Protein AF-0000000066242051 (afdb_homodimer)

Organism: Dictyostelium discoideum (NCBI:txid44689)

Foldseek 3Di:
DCPPLQVDAFAEEEEPLQADLNVVLQQVNVVRRVNYAYEYEYQQPLRGDPVSNVVCPPRPRYAYEHDALLDLVVLLVCCVPRVGAEYEYDWFDAQQQVCQVVVVVRLCRLAVSLLSNLVNCLVHNYPEYEYEAALLQLFLLQPPPVPPPPCSVSDAAEQPHDGDHDGSNSVSRVNNVVSQLVCCVPRVHQYEYEYEWAEDAPSGDCPDQQSVLLLQVLVVHAREAADPQQAKTFYAYSVQVSVLVVLCVVQNGGSYYAYHGDPDMDTSVVSNVLSVVLSVVVVVVVVVVVCVVPPPDDPDDPPPPPVPVPVVPPPSVSRYHYDHHDPDDRRYRGHDRVVSVVSVGDGDADPNRRSSNRSVNCSVVVCVSVPPPVPPVVVVVVPPRHDHPDPPPPPVDPDDDDDDDDDPDPPPPPPPPPPPDDDDPPPPPPPPDD/DCPPLQVDAFEEEEEPLQADLNVVLQQVNVVRRVNYAYEYEYQQPLRGDPVSNVVCPPRPRYAYEHDALLDLVVLLVCCVPRVGAEYAYDWFDAQQQVCQVVVVVRLCRLAVSLLSNLVNCLVHHYPEYEYEAALLQLFLLQPPPVPPPPCSVSDAAEQPHDGDHDGSNSVSRVNNVVSQLVCCVPRVHQYEYEYEWAEDAPSGDCPDQQSVLLLQVLVVHAREAADPQQAKTFYAYSVQVSVLVVLCVVQNGGSYYAYHGDPDMDTSVVSNVLSVVLSVVVVVVVVVVVVVVPPPDDPDDPPPPPVPVPVPPPPSVSRYHYDHHDPDDRRYRGHDGVVSVVSVGDGDADPNRRSSNRSVNCSVVVCVSVPPPVPPVVVVVVPPRHDHPDPPPPPVDPDDDDDDDDPPDPPPPPPPPPPPDDDDPPPPPPPPDD

Nearest PDB structures (foldseek):
  1r66-assembly1_A-2  TM=9.505E-01  e=4.614E-34  Streptomyces venezuelae
  1oc2-assembly1_B  TM=8.911E-01  e=1.448E-33  Streptococcus suis
  1g1a-assembly1_A  TM=8.585E-01  e=1.303E-34  Salmonella enterica subsp. enterica serovar Typhimurium
  1bxk-assembly1_A  TM=8.585E-01  e=5.051E-32  Escherichia coli
  1bxk-assembly1_B  TM=8.694E-01  e=1.684E-31  Escherichia coli

Secondary structure (DSSP, 8-state):
---GGGG---EEEEETTTSHHHHHHHHHHHHH-TTSEEEEEE---TT--GGGGTTTTT-TTEEEEE--TT-HHHHHHHHHHH--SEEEE------HHHHHHSHHHHIIIIIIHHHHHHHHHTTS--SEEEEEEEGGGGTT-----SSS------PPB-TTSPP---SHHHHHHHHHHHHHHHHHHHH---EEEEEE-EEE-TT--TTSHHHHHHHHHHTT--EEEETTS--EEEEEEHHHHHHHHHHHHHHPPTT-EEEE--S-EEEHHHHHHHHHHHHHHHHHHHHHHHHHHHTTS------------------GGGGEEEEPPPSS--S---B--HHHHTTT----S-HHHHHHHHHHHHHH-TTTTT---GGGGGGTTTSTT--B-S--------------------------------------------/---GGGG---EEEEETTTSHHHHHHHHHHHHH-TTSEEEEEE---TT--GGGGTTTTT-TTEEEEE--TT-HHHHHHHHHHH--SEEEE------HHHHHHSHHHHIIIIIIHHHHHHHHHTTS--SEEEEEEEGGGGTT-----SSS------PPB-TTSPP---SHHHHHHHHHHHHHHHHHHHH---EEEEEE-EEE-TT--TTSHHHHHHHHHHTT--EEEETTS--EEEEEEHHHHHHHHHHHHHHPPTT-EEEE--S-EEEHHHHHHHHHHHHHHHHHHHHHHHHHHHTTS------------------GGGGEEEEPPPSS--S---B--HHHHTTT----S-HHHHHHHHHHHHHH-TTTTT---GGGGGGTTTSTT-EE-S--------------------------------------------

Radius of gyration: 33.3 Å; Cα contacts (8 Å, |Δi|>4): 1417; chains: 2; bounding box: 69×118×92 Å

Sequence (868 aa):
MNNKDDLFIQKILITGGAGFIGSHLAIYLTKKFKNSKIIVLDKLDYCSNINNLGCVLKELNFKFYKGNILDSELLENIFEKEKIDIVIHLAAYTHVDNSFKQSIKFTENNILGTHYLLETCKNYKLKKFIYVSTDEVYGSGLIEDNDDNNNSINQSSNEKSILNPTNPYSASKAGAEHLVQSYYKSFKLPVIITRANNIYGPKQYPEKIIPKFINLLLNNKKCTIHGTGKNTRNYLYIDDIVSAFDIILRKGEIGNVYNIGTDFEISNLDVAKKIINISINLNNNNNNNNNNNNNNNNNNNNNNNNNNNDFNIMDYKKFINYIDDRPFNDHRYNINYSKLSNLGWKKSISWEEGIEKTFIWYKNNRNYWLNLNVDSYENINNDNNFKYFGNQNNNNENNNNDNNENNNNCRVCSNIDLNYGEKKPFHLTLKSEEMNNKDDLFIQKILITGGAGFIGSHLAIYLTKKFKNSKIIVLDKLDYCSNINNLGCVLKELNFKFYKGNILDSELLENIFEKEKIDIVIHLAAYTHVDNSFKQSIKFTENNILGTHYLLETCKNYKLKKFIYVSTDEVYGSGLIEDNDDNNNSINQSSNEKSILNPTNPYSASKAGAEHLVQSYYKSFKLPVIITRANNIYGPKQYPEKIIPKFINLLLNNKKCTIHGTGKNTRNYLYIDDIVSAFDIILRKGEIGNVYNIGTDFEISNLDVAKKIINISINLNNNNNNNNNNNNNNNNNNNNNNNNNNNDFNIMDYKKFINYIDDRPFNDHRYNINYSKLSNLGWKKSISWEEGIEKTFIWYKNNRNYWLNLNVDSYENINNDNNFKYFGNQNNNNENNNNDNNENNNNCRVCSNIDLNYGEKKPFHLTLKSEE

InterPro domains:
  IPR005888 dTDP-glucose 4,6-dehydratase [cd05246] (10-367)
  IPR016040 NAD(P)-binding domain [PF16363] (13-358)
  IPR036291 NAD(P)-binding domain superfamily [SSF51735] (11-377)

pLDDT: mean 79.61, std 28.17, range [17.89, 98.94]

Structure (mmCIF, N/CA/C/O backbone):
data_AF-0000000066242051-model_v1
#
loop_
_entity.id
_entity.type
_entity.pdbx_description
1 polymer 'dTDP-D-glucose 4,6-dehydratase'
#
loop_
_atom_site.group_PDB
_atom_site.id
_atom_site.type_symbol
_atom_site.label_atom_id
_atom_site.label_alt_id
_atom_site.label_comp_id
_atom_site.label_asym_id
_atom_site.label_entity_id
_atom_site.label_seq_id
_atom_site.pdbx_PDB_ins_code
_atom_site.Cartn_x
_atom_site.Cartn_y
_atom_site.Cartn_z
_atom_site.occupancy
_atom_site.B_iso_or_equiv
_atom_site.auth_seq_id
_atom_site.auth_comp_id
_atom_site.auth_asym_id
_atom_site.auth_atom_id
_atom_site.pdbx_PDB_model_num
ATOM 1 N N . MET A 1 1 ? -26.312 -40.219 -5.531 1 31.38 1 MET A N 1
ATOM 2 C CA . MET A 1 1 ? -25.359 -39.625 -4.59 1 31.38 1 MET A CA 1
ATOM 3 C C . MET A 1 1 ? -25.094 -38.156 -4.914 1 31.38 1 MET A C 1
ATOM 5 O O . MET A 1 1 ? -24.562 -37.844 -5.98 1 31.38 1 MET A O 1
ATOM 9 N N . ASN A 1 2 ? -25.875 -37.25 -4.621 1 41.84 2 ASN A N 1
ATOM 10 C CA . ASN A 1 2 ? -26 -35.812 -4.867 1 41.84 2 ASN A CA 1
ATOM 11 C C . ASN A 1 2 ? -24.703 -35.094 -4.535 1 41.84 2 ASN A C 1
ATOM 13 O O . ASN A 1 2 ? -24.297 -35 -3.373 1 41.84 2 ASN A O 1
ATOM 17 N N . ASN A 1 3 ? -23.609 -35.125 -5.305 1 48.31 3 ASN A N 1
ATOM 18 C CA . ASN A 1 3 ? -22.234 -34.688 -5.102 1 48.31 3 ASN A CA 1
ATOM 19 C C . ASN A 1 3 ? -22.156 -33.25 -4.609 1 48.31 3 ASN A C 1
ATOM 21 O O . ASN A 1 3 ? -22.844 -32.375 -5.129 1 48.31 3 ASN A O 1
ATOM 25 N N . LYS A 1 4 ? -21.938 -33.094 -3.32 1 59.47 4 LYS A N 1
ATOM 26 C CA . LYS A 1 4 ? -21.734 -31.828 -2.615 1 59.47 4 LYS A CA 1
ATOM 27 C C . LYS A 1 4 ? -21.25 -30.75 -3.564 1 59.47 4 LYS A C 1
ATOM 29 O O . LYS A 1 4 ? -21.578 -29.562 -3.385 1 59.47 4 LYS A O 1
ATOM 34 N N . ASP A 1 5 ? -20.578 -31.188 -4.562 1 67.44 5 ASP A N 1
ATOM 35 C CA . ASP A 1 5 ? -20.094 -30.234 -5.559 1 67.44 5 ASP A CA 1
ATOM 36 C C . ASP A 1 5 ? -21.25 -29.672 -6.387 1 67.44 5 ASP A C 1
ATOM 38 O O . ASP A 1 5 ? -21.188 -28.531 -6.836 1 67.44 5 ASP A O 1
ATOM 42 N N . ASP A 1 6 ? -22.188 -30.406 -6.555 1 64.44 6 ASP A N 1
ATOM 43 C CA . ASP A 1 6 ? -23.344 -30.016 -7.352 1 64.44 6 ASP A CA 1
ATOM 44 C C . ASP A 1 6 ? -24.156 -28.922 -6.641 1 64.44 6 ASP A C 1
ATOM 46 O O . ASP A 1 6 ? -24.922 -28.203 -7.277 1 64.44 6 ASP A O 1
ATOM 50 N N . LEU A 1 7 ? -23.844 -28.812 -5.484 1 70 7 LEU A N 1
ATOM 51 C CA . LEU A 1 7 ? -24.609 -27.859 -4.691 1 70 7 LEU A CA 1
ATOM 52 C C . LEU A 1 7 ? -23.922 -26.5 -4.66 1 70 7 LEU A C 1
ATOM 54 O O . LEU A 1 7 ? -24.531 -25.5 -4.273 1 70 7 LEU A O 1
ATOM 58 N N . PHE A 1 8 ? -22.75 -26.484 -5.242 1 81.94 8 PHE A N 1
ATOM 59 C CA . PHE A 1 8 ? -22.031 -25.234 -5.316 1 81.94 8 PHE A CA 1
ATOM 60 C C . PHE A 1 8 ? -22.328 -24.5 -6.617 1 81.94 8 PHE A C 1
ATOM 62 O O . PHE A 1 8 ? -21.734 -24.781 -7.652 1 81.94 8 PHE A O 1
ATOM 69 N N . ILE A 1 9 ? -23.359 -23.625 -6.691 1 87.38 9 ILE A N 1
ATOM 70 C CA . ILE A 1 9 ? -23.797 -22.891 -7.871 1 87.38 9 ILE A CA 1
ATOM 71 C C . ILE A 1 9 ? -23.453 -21.406 -7.699 1 87.38 9 ILE A C 1
ATOM 73 O O . ILE A 1 9 ? -24.141 -20.688 -6.969 1 87.38 9 ILE A O 1
ATOM 77 N N . GLN A 1 10 ? -22.344 -21.062 -8.32 1 92.94 10 GLN A N 1
ATOM 78 C CA . GLN A 1 10 ? -21.844 -19.703 -8.195 1 92.94 10 GLN A CA 1
ATOM 79 C C . GLN A 1 10 ? -21.391 -19.156 -9.547 1 92.94 10 GLN A C 1
ATOM 81 O O . GLN A 1 10 ? -21.047 -19.938 -10.445 1 92.94 10 GLN A O 1
ATOM 86 N N . LYS A 1 11 ? -21.562 -17.906 -9.758 1 98.31 11 LYS A N 1
ATOM 87 C CA . LYS A 1 11 ? -20.891 -17.188 -10.844 1 98.31 11 LYS A CA 1
ATOM 88 C C . LYS A 1 11 ? -19.578 -16.578 -10.367 1 98.31 11 LYS A C 1
ATOM 90 O O . LYS A 1 11 ? -19.562 -15.641 -9.562 1 98.31 11 LYS A O 1
ATOM 95 N N . ILE A 1 12 ? -18.453 -17.141 -10.836 1 98.75 12 ILE A N 1
ATOM 96 C CA . ILE A 1 12 ? -17.125 -16.812 -10.32 1 98.75 12 ILE A CA 1
ATOM 97 C C . ILE A 1 12 ? -16.328 -16.047 -11.383 1 98.75 12 ILE A C 1
ATOM 99 O O . ILE A 1 12 ? -16.172 -16.547 -12.508 1 98.75 12 ILE A O 1
ATOM 103 N N . LEU A 1 13 ? -15.93 -14.836 -11.062 1 98.94 13 LEU A N 1
ATOM 104 C CA . LEU A 1 13 ? -15.016 -14.078 -11.906 1 98.94 13 LEU A CA 1
ATOM 105 C C . LEU A 1 13 ? -13.57 -14.297 -11.484 1 98.94 13 LEU A C 1
ATOM 107 O O . LEU A 1 13 ? -13.227 -14.094 -10.32 1 98.94 13 LEU A O 1
ATOM 111 N N . ILE A 1 14 ? -12.758 -14.734 -12.383 1 98.94 14 ILE A N 1
ATOM 112 C CA . ILE A 1 14 ? -11.328 -14.891 -12.172 1 98.94 14 ILE A CA 1
ATOM 113 C C . ILE A 1 14 ? -10.57 -13.875 -13.031 1 98.94 14 ILE A C 1
ATOM 115 O O . ILE A 1 14 ? -10.586 -13.953 -14.258 1 98.94 14 ILE A O 1
ATOM 119 N N . THR A 1 15 ? -9.945 -12.883 -12.367 1 98.94 15 THR A N 1
ATOM 120 C CA . THR A 1 15 ? -9.055 -12.008 -13.117 1 98.94 15 THR A CA 1
ATOM 121 C C . THR A 1 15 ? -7.656 -12.609 -13.227 1 98.94 15 THR A C 1
ATOM 123 O O . THR A 1 15 ? -7.195 -13.289 -12.305 1 98.94 15 THR A O 1
ATOM 126 N N . GLY A 1 16 ? -6.98 -12.359 -14.359 1 98.81 16 GLY A N 1
ATOM 127 C CA . GLY A 1 16 ? -5.707 -13.016 -14.602 1 98.81 16 GLY A CA 1
ATOM 128 C C . GLY A 1 16 ? -5.852 -14.484 -14.93 1 98.81 16 GLY A C 1
ATOM 129 O O . GLY A 1 16 ? -4.938 -15.273 -14.68 1 98.81 16 GLY A O 1
ATOM 130 N N . GLY A 1 17 ? -6.992 -14.844 -15.516 1 98.81 17 GLY A N 1
ATOM 131 C CA . GLY A 1 17 ? -7.344 -16.25 -15.672 1 98.81 17 GLY A CA 1
ATOM 132 C C . GLY A 1 17 ? -6.668 -16.906 -16.859 1 98.81 17 GLY A C 1
ATOM 133 O O . GLY A 1 17 ? -6.75 -18.125 -17.031 1 98.81 17 GLY A O 1
ATOM 134 N N . ALA A 1 18 ? -5.992 -16.141 -17.688 1 98.5 18 ALA A N 1
ATOM 135 C CA . ALA A 1 18 ? -5.262 -16.719 -18.812 1 98.5 18 ALA A CA 1
ATOM 136 C C . ALA A 1 18 ? -3.764 -16.781 -18.516 1 98.5 18 ALA A C 1
ATOM 138 O O . ALA A 1 18 ? -2.973 -17.156 -19.375 1 98.5 18 ALA A O 1
ATOM 139 N N . GLY A 1 19 ? -3.373 -16.375 -17.266 1 98.31 19 GLY A N 1
ATOM 140 C CA . GLY A 1 19 ? -1.999 -16.531 -16.812 1 98.31 19 GLY A CA 1
ATOM 141 C C . GLY A 1 19 ? -1.69 -17.922 -16.312 1 98.31 19 GLY A C 1
ATOM 142 O O . GLY A 1 19 ? -2.398 -18.875 -16.641 1 98.31 19 GLY A O 1
ATOM 143 N N . PHE A 1 20 ? -0.655 -18.078 -15.539 1 98.44 20 PHE A N 1
ATOM 144 C CA . PHE A 1 20 ? -0.175 -19.375 -15.062 1 98.44 20 PHE A CA 1
ATOM 145 C C . PHE A 1 20 ? -1.145 -19.969 -14.047 1 98.44 20 PHE A C 1
ATOM 147 O O . PHE A 1 20 ? -1.997 -20.781 -14.406 1 98.44 20 PHE A O 1
ATOM 154 N N . ILE A 1 21 ? -1.254 -19.406 -12.859 1 98.88 21 ILE A N 1
ATOM 155 C CA . ILE A 1 21 ? -2.082 -19.969 -11.797 1 98.88 21 ILE A CA 1
ATOM 156 C C . ILE A 1 21 ? -3.559 -19.828 -12.164 1 98.88 21 ILE A C 1
ATOM 158 O O . ILE A 1 21 ? -4.336 -20.766 -12 1 98.88 21 ILE A O 1
ATOM 162 N N . GLY A 1 22 ? -3.902 -18.672 -12.742 1 98.88 22 GLY A N 1
ATOM 163 C CA . GLY A 1 22 ? -5.285 -18.375 -13.062 1 98.88 22 GLY A CA 1
ATOM 164 C C . GLY A 1 22 ? -5.898 -19.344 -14.047 1 98.88 22 GLY A C 1
ATOM 165 O O . GLY A 1 22 ? -7.055 -19.75 -13.898 1 98.88 22 GLY A O 1
ATOM 166 N N . SER A 1 23 ? -5.141 -19.75 -15.047 1 98.81 23 SER A N 1
ATOM 167 C CA . SER A 1 23 ? -5.695 -20.656 -16.047 1 98.81 23 SER A CA 1
ATOM 168 C C . SER A 1 23 ? -5.926 -22.047 -15.484 1 98.81 23 SER A C 1
ATOM 170 O O . SER A 1 23 ? -6.945 -22.688 -15.766 1 98.81 23 SER A O 1
ATOM 172 N N . HIS A 1 24 ? -4.949 -22.516 -14.672 1 98.88 24 HIS A N 1
ATOM 173 C CA . HIS A 1 24 ? -5.129 -23.812 -14.031 1 98.88 24 HIS A CA 1
ATOM 174 C C . HIS A 1 24 ? -6.355 -23.812 -13.125 1 98.88 24 HIS A C 1
ATOM 176 O O . HIS A 1 24 ? -7.109 -24.781 -13.094 1 98.88 24 HIS A O 1
ATOM 182 N N . LEU A 1 25 ? -6.551 -22.719 -12.406 1 98.88 25 LEU A N 1
ATOM 183 C CA . LEU A 1 25 ? -7.695 -22.609 -11.508 1 98.88 25 LEU A CA 1
ATOM 184 C C . LEU A 1 25 ? -9 -22.562 -12.297 1 98.88 25 LEU A C 1
ATOM 186 O O . LEU A 1 25 ? -9.969 -23.234 -11.945 1 98.88 25 LEU A O 1
ATOM 190 N N . ALA A 1 26 ? -9.047 -21.766 -13.352 1 98.88 26 ALA A N 1
ATOM 191 C CA . ALA A 1 26 ? -10.242 -21.641 -14.172 1 98.88 26 ALA A CA 1
ATOM 192 C C . ALA A 1 26 ? -10.648 -22.984 -14.758 1 98.88 26 ALA A C 1
ATOM 194 O O . ALA A 1 26 ? -11.828 -23.344 -14.742 1 98.88 26 ALA A O 1
ATOM 195 N N . ILE A 1 27 ? -9.688 -23.719 -15.289 1 98.81 27 ILE A N 1
ATOM 196 C CA . ILE A 1 27 ? -9.953 -25.016 -15.875 1 98.81 27 ILE A CA 1
ATOM 197 C C . ILE A 1 27 ? -10.5 -25.969 -14.805 1 98.81 27 ILE A C 1
ATOM 199 O O . ILE A 1 27 ? -11.523 -26.625 -15.008 1 98.81 27 ILE A O 1
ATOM 203 N N . TYR A 1 28 ? -9.828 -25.984 -13.656 1 98.62 28 TYR A N 1
ATOM 204 C CA . TYR A 1 28 ? -10.227 -26.859 -12.555 1 98.62 28 TYR A CA 1
ATOM 205 C C . TYR A 1 28 ? -11.656 -26.578 -12.125 1 98.62 28 TYR A C 1
ATOM 207 O O . TYR A 1 28 ? -12.469 -27.5 -12.008 1 98.62 28 TYR A O 1
ATOM 215 N N . LEU A 1 29 ? -12.016 -25.312 -11.922 1 98.31 29 LEU A N 1
ATOM 216 C CA . LEU A 1 29 ? -13.336 -24.938 -11.422 1 98.31 29 LEU A CA 1
ATOM 217 C C . LEU A 1 29 ? -14.406 -25.203 -12.469 1 98.31 29 LEU A C 1
ATOM 219 O O . LEU A 1 29 ? -15.516 -25.625 -12.141 1 98.31 29 LEU A O 1
ATOM 223 N N . THR A 1 30 ? -14.117 -24.906 -13.758 1 98.31 30 THR A N 1
ATOM 224 C CA . THR A 1 30 ? -15.07 -25.156 -14.844 1 98.31 30 THR A CA 1
ATOM 225 C C . THR A 1 30 ? -15.445 -26.625 -14.906 1 98.31 30 THR A C 1
ATOM 227 O O . THR A 1 30 ? -16.625 -26.969 -15.086 1 98.31 30 THR A O 1
ATOM 230 N N . LYS A 1 31 ? -14.461 -27.5 -14.734 1 97.5 31 LYS A N 1
ATOM 231 C CA . LYS A 1 31 ? -14.664 -28.953 -14.852 1 97.5 31 LYS A CA 1
ATOM 232 C C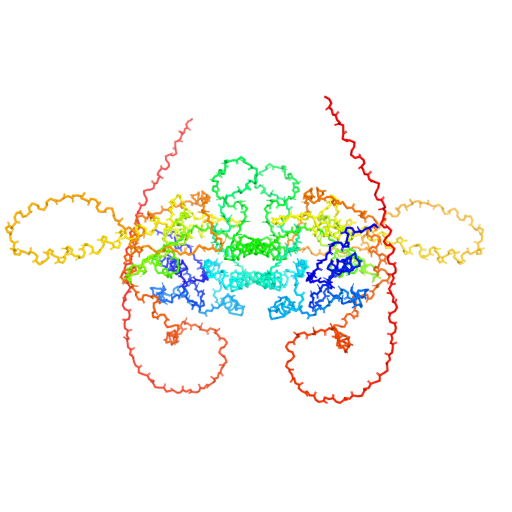 . LYS A 1 31 ? -15.305 -29.516 -13.586 1 97.5 31 LYS A C 1
ATOM 234 O O . LYS A 1 31 ? -16.125 -30.438 -13.656 1 97.5 31 LYS A O 1
ATOM 239 N N . LYS A 1 32 ? -14.938 -28.984 -12.469 1 96.19 32 LYS A N 1
ATOM 240 C CA . LYS A 1 32 ? -15.391 -29.531 -11.195 1 96.19 32 LYS A CA 1
ATOM 241 C C . LYS A 1 32 ? -16.828 -29.109 -10.891 1 96.19 32 LYS A C 1
ATOM 243 O O . LYS A 1 32 ? -17.641 -29.906 -10.43 1 96.19 32 LYS A O 1
ATOM 248 N N . PHE A 1 33 ? -17.094 -27.812 -11.094 1 96.25 33 PHE A N 1
ATOM 249 C CA . PHE A 1 33 ? -18.406 -27.266 -10.758 1 96.25 33 PHE A CA 1
ATOM 250 C C . PHE A 1 33 ? -19.219 -27 -12.016 1 96.25 33 PHE A C 1
ATOM 252 O O . PHE A 1 33 ? -19.391 -25.844 -12.414 1 96.25 33 PHE A O 1
ATOM 259 N N . LYS A 1 34 ? -19.953 -27.938 -12.5 1 94.31 34 LYS A N 1
ATOM 260 C CA . LYS A 1 34 ? -20.625 -27.891 -13.789 1 94.31 34 LYS A CA 1
ATOM 261 C C . LYS A 1 34 ? -21.844 -26.969 -13.75 1 94.31 34 LYS A C 1
ATOM 263 O O . LYS A 1 34 ? -22.25 -26.438 -14.773 1 94.31 34 LYS A O 1
ATOM 268 N N . ASN A 1 35 ? -22.344 -26.766 -12.555 1 95.38 35 ASN A N 1
ATOM 269 C CA . ASN A 1 35 ? -23.516 -25.922 -12.422 1 95.38 35 ASN A CA 1
ATOM 270 C C . ASN A 1 35 ? -23.156 -24.469 -12.125 1 95.38 35 ASN A C 1
ATOM 272 O O . ASN A 1 35 ? -24.016 -23.609 -12.055 1 95.38 35 ASN A O 1
ATOM 276 N N . SER A 1 36 ? -21.891 -24.203 -11.969 1 97.31 36 SER A N 1
ATOM 277 C CA . SER A 1 36 ? -21.406 -22.844 -11.773 1 97.31 36 SER A CA 1
ATOM 278 C C . SER A 1 36 ? -20.906 -22.234 -13.078 1 97.31 36 SER A C 1
ATOM 280 O O . SER A 1 36 ? -20.656 -22.953 -14.047 1 97.31 36 SER A O 1
ATOM 282 N N . LYS A 1 37 ? -20.922 -20.969 -13.125 1 98.38 37 LYS A N 1
ATOM 283 C CA . LYS A 1 37 ? -20.391 -20.25 -14.281 1 98.38 37 LYS A CA 1
ATOM 284 C C . LYS A 1 37 ? -19.031 -19.641 -13.961 1 98.38 37 LYS A C 1
ATOM 286 O O . LYS A 1 37 ? -18.891 -18.922 -12.969 1 98.38 37 LYS A O 1
ATOM 291 N N . ILE A 1 38 ? -18.062 -19.984 -14.758 1 98.75 38 ILE A N 1
ATOM 292 C CA . ILE A 1 38 ? -16.703 -19.453 -14.578 1 98.75 38 ILE A CA 1
ATOM 293 C C . ILE A 1 38 ? -16.422 -18.375 -15.633 1 98.75 38 ILE A C 1
ATOM 295 O O . ILE A 1 38 ? -16.5 -18.641 -16.828 1 98.75 38 ILE A O 1
ATOM 299 N N . ILE A 1 39 ? -16.188 -17.172 -15.195 1 98.88 39 ILE A N 1
ATOM 300 C CA . ILE A 1 39 ? -15.898 -16.031 -16.047 1 98.88 39 ILE A CA 1
ATOM 301 C C . ILE A 1 39 ? -14.445 -15.594 -15.859 1 98.88 39 ILE A C 1
ATOM 303 O O . ILE A 1 39 ? -13.992 -15.422 -14.727 1 98.88 39 ILE A O 1
ATOM 307 N N . VAL A 1 40 ? -13.711 -15.445 -16.984 1 98.88 40 VAL A N 1
ATOM 308 C CA . VAL A 1 40 ? -12.312 -15.039 -16.906 1 98.88 40 VAL A CA 1
ATOM 309 C C . VAL A 1 40 ? -12.148 -13.656 -17.531 1 98.88 40 VAL A C 1
ATOM 311 O O . VAL A 1 40 ? -12.711 -13.375 -18.594 1 98.88 40 VAL A O 1
ATOM 314 N N . LEU A 1 41 ? -11.484 -12.797 -16.844 1 98.94 41 LEU A N 1
ATOM 315 C CA . LEU A 1 41 ? -11.008 -11.516 -17.359 1 98.94 41 LEU A CA 1
ATOM 316 C C . LEU A 1 41 ? -9.484 -11.484 -17.406 1 98.94 41 LEU A C 1
ATOM 318 O O . LEU A 1 41 ? -8.82 -11.727 -16.406 1 98.94 41 LEU A O 1
ATOM 322 N N . ASP A 1 42 ? -8.938 -11.273 -18.578 1 98.81 42 ASP A N 1
ATOM 323 C CA . ASP A 1 42 ? -7.492 -11.18 -18.766 1 98.81 42 ASP A CA 1
ATOM 324 C C . ASP A 1 42 ? -7.148 -10.242 -19.922 1 98.81 42 ASP A C 1
ATOM 326 O O . ASP A 1 42 ? -7.824 -10.242 -20.953 1 98.81 42 ASP A O 1
ATOM 330 N N . LYS A 1 43 ? -6.082 -9.469 -19.75 1 97.94 43 LYS A N 1
ATOM 331 C CA . LYS A 1 43 ? -5.746 -8.523 -20.812 1 97.94 43 LYS A CA 1
ATOM 332 C C . LYS A 1 43 ? -4.789 -9.156 -21.828 1 97.94 43 LYS A C 1
ATOM 334 O O . LYS A 1 43 ? -4.477 -8.547 -22.844 1 97.94 43 LYS A O 1
ATOM 339 N N . LEU A 1 44 ? -4.352 -10.383 -21.578 1 97.12 44 LEU A N 1
ATOM 340 C CA . LEU A 1 44 ? -3.459 -11.156 -22.438 1 97.12 44 LEU A CA 1
ATOM 341 C C . LEU A 1 44 ? -2.145 -10.414 -22.656 1 97.12 44 LEU A C 1
ATOM 343 O O . LEU A 1 44 ? -1.726 -10.211 -23.797 1 97.12 44 LEU A O 1
ATOM 347 N N . ASP A 1 45 ? -1.513 -10.023 -21.484 1 94.12 45 ASP A N 1
ATOM 348 C CA . ASP A 1 45 ? -0.176 -9.438 -21.5 1 94.12 45 ASP A CA 1
ATOM 349 C C . ASP A 1 45 ? 0.881 -10.492 -21.828 1 94.12 45 ASP A C 1
ATOM 351 O O . ASP A 1 45 ? 0.549 -11.609 -22.219 1 94.12 45 ASP A O 1
ATOM 355 N N . TYR A 1 46 ? 2.127 -10.203 -21.719 1 91.19 46 TYR A N 1
ATOM 356 C CA . TYR A 1 46 ? 3.234 -11 -22.219 1 91.19 46 TYR A CA 1
ATOM 357 C C . TYR A 1 46 ? 3.293 -12.359 -21.531 1 91.19 46 TYR A C 1
ATOM 359 O O . TYR A 1 46 ? 3.773 -13.336 -22.109 1 91.19 46 TYR A O 1
ATOM 367 N N . CYS A 1 47 ? 2.75 -12.453 -20.281 1 94.5 47 CYS A N 1
ATOM 368 C CA . CYS A 1 47 ? 2.855 -13.695 -19.531 1 94.5 47 CYS A CA 1
ATOM 369 C C . CYS A 1 47 ? 1.521 -14.43 -19.5 1 94.5 47 CYS A C 1
ATOM 371 O O . CYS A 1 47 ? 1.263 -15.219 -18.578 1 94.5 47 CYS A O 1
ATOM 373 N N . SER A 1 48 ? 0.626 -14.125 -20.328 1 96.12 48 SER A N 1
ATOM 374 C CA . SER A 1 48 ? -0.663 -14.781 -20.5 1 96.12 48 SER A CA 1
ATOM 375 C C . SER A 1 48 ? -0.807 -15.352 -21.906 1 96.12 48 SER A C 1
ATOM 377 O O . SER A 1 48 ? -0.173 -14.867 -22.844 1 96.12 48 SER A O 1
ATOM 379 N N . ASN A 1 49 ? -1.56 -16.453 -21.953 1 95.31 49 ASN A N 1
ATOM 380 C CA . ASN A 1 49 ? -1.811 -17.141 -23.219 1 95.31 49 ASN A CA 1
ATOM 381 C C . ASN A 1 49 ? -3.217 -17.734 -23.25 1 95.31 49 ASN A C 1
ATOM 383 O O . ASN A 1 49 ? -3.576 -18.562 -22.406 1 95.31 49 ASN A O 1
ATOM 387 N N . ILE A 1 50 ? -4.004 -17.312 -24.266 1 95.88 50 ILE A N 1
ATOM 388 C CA . ILE A 1 50 ? -5.379 -17.797 -24.375 1 95.88 50 ILE A CA 1
ATOM 389 C C . ILE A 1 50 ? -5.387 -19.312 -24.516 1 95.88 50 ILE A C 1
ATOM 391 O O . ILE A 1 50 ? -6.328 -19.984 -24.078 1 95.88 50 ILE A O 1
ATOM 395 N N . ASN A 1 51 ? -4.297 -19.906 -25.047 1 95.5 51 ASN A N 1
ATOM 396 C CA . ASN A 1 51 ? -4.188 -21.344 -25.203 1 95.5 51 ASN A CA 1
ATOM 397 C C . ASN A 1 51 ? -4.16 -22.062 -23.859 1 95.5 51 ASN A C 1
ATOM 399 O O . ASN A 1 51 ? -4.422 -23.266 -23.797 1 95.5 51 ASN A O 1
ATOM 403 N N . ASN A 1 52 ? -3.773 -21.281 -22.812 1 97.62 52 ASN A N 1
ATOM 404 C CA . ASN A 1 52 ? -3.822 -21.875 -21.484 1 97.62 52 ASN A CA 1
ATOM 405 C C . ASN A 1 52 ? -5.227 -22.359 -21.125 1 97.62 52 ASN A C 1
ATOM 407 O O . ASN A 1 52 ? -5.391 -23.266 -20.312 1 97.62 52 ASN A O 1
ATOM 411 N N . LEU A 1 53 ? -6.25 -21.781 -21.812 1 98.12 53 LEU A N 1
ATOM 412 C CA . LEU A 1 53 ? -7.648 -22.062 -21.516 1 98.12 53 LEU A CA 1
ATOM 413 C C . LEU A 1 53 ? -8.273 -22.906 -22.609 1 98.12 53 LEU A C 1
ATOM 415 O O . LEU A 1 53 ? -9.5 -23.047 -22.688 1 98.12 53 LEU A O 1
ATOM 419 N N . GLY A 1 54 ? -7.551 -23.438 -23.484 1 96 54 GLY A N 1
ATOM 420 C CA . GLY A 1 54 ? -8.023 -24.125 -24.688 1 96 54 GLY A CA 1
ATOM 421 C C . GLY A 1 54 ? -9.039 -25.203 -24.391 1 96 54 GLY A C 1
ATOM 422 O O . GLY A 1 54 ? -10.023 -25.359 -25.109 1 96 54 GLY A O 1
ATOM 423 N N . CYS A 1 55 ? -8.906 -25.938 -23.297 1 95.81 55 CYS A N 1
ATOM 424 C CA . CYS A 1 55 ? -9.719 -27.109 -23.016 1 95.81 55 CYS A CA 1
ATOM 425 C C . CYS A 1 55 ? -11.086 -26.719 -22.469 1 95.81 55 CYS A C 1
ATOM 427 O O . CYS A 1 55 ? -11.992 -27.547 -22.422 1 95.81 55 CYS A O 1
ATOM 429 N N . VAL A 1 56 ? -11.258 -25.375 -22.141 1 97.56 56 VAL A N 1
ATOM 430 C CA . VAL A 1 56 ? -12.539 -25.016 -21.531 1 97.56 56 VAL A CA 1
ATOM 431 C C . VAL A 1 56 ? -13.195 -23.906 -22.344 1 97.56 56 VAL A C 1
ATOM 433 O O . VAL A 1 56 ? -14.32 -23.5 -22.047 1 97.56 56 VAL A O 1
ATOM 436 N N . LEU A 1 57 ? -12.609 -23.453 -23.406 1 96.25 57 LEU A N 1
ATOM 437 C CA . LEU A 1 57 ? -13.094 -22.312 -24.156 1 96.25 57 LEU A CA 1
ATOM 438 C C . LEU A 1 57 ? -14.477 -22.594 -24.75 1 96.25 57 LEU A C 1
ATOM 440 O O . LEU A 1 57 ? -15.266 -21.672 -24.938 1 96.25 57 LEU A O 1
ATOM 444 N N . LYS A 1 58 ? -14.82 -23.875 -24.953 1 95.38 58 LYS A N 1
ATOM 445 C CA . LYS A 1 58 ? -16.078 -24.219 -25.609 1 95.38 58 LYS A CA 1
ATOM 446 C C . LYS A 1 58 ? -17.094 -24.766 -24.609 1 95.38 58 LYS A C 1
ATOM 448 O O . LYS A 1 58 ? -18.203 -25.141 -24.984 1 95.38 58 LYS A O 1
ATOM 453 N N . GLU A 1 59 ? -16.672 -24.844 -23.359 1 97.25 59 GLU A N 1
ATOM 454 C CA . GLU A 1 59 ? -17.609 -25.297 -22.328 1 97.25 59 GLU A CA 1
ATOM 455 C C . GLU A 1 59 ? -18.734 -24.297 -22.109 1 97.25 59 GLU A C 1
ATOM 457 O O . GLU A 1 59 ? -18.516 -23.094 -22.156 1 97.25 59 GLU A O 1
ATOM 462 N N . LEU A 1 60 ? -19.938 -24.734 -21.891 1 97 60 LEU A N 1
ATOM 463 C CA . LEU A 1 60 ? -21.125 -23.906 -21.781 1 97 60 LEU A CA 1
ATOM 464 C C . LEU A 1 60 ? -21.062 -23.016 -20.547 1 97 60 LEU A C 1
ATOM 466 O O . LEU A 1 60 ? -21.641 -21.938 -20.531 1 97 60 LEU A O 1
ATOM 470 N N . ASN A 1 61 ? -20.406 -23.516 -19.5 1 97.88 61 ASN A N 1
ATOM 471 C CA . ASN A 1 61 ? -20.375 -22.766 -18.25 1 97.88 61 ASN A CA 1
ATOM 472 C C . ASN A 1 61 ? -19.109 -21.922 -18.125 1 97.88 61 ASN A C 1
ATOM 474 O O . ASN A 1 61 ? -18.703 -21.578 -17.016 1 97.88 61 ASN A O 1
ATOM 478 N N . PHE A 1 62 ? -18.5 -21.656 -19.281 1 98.56 62 PHE A N 1
ATOM 479 C CA . PHE A 1 62 ? -17.266 -20.875 -19.297 1 98.56 62 PHE A CA 1
ATOM 480 C C . PHE A 1 62 ? -17.406 -19.656 -20.203 1 98.56 62 PHE A C 1
ATOM 482 O O . PHE A 1 62 ? -18.031 -19.719 -21.25 1 98.56 62 PHE A O 1
ATOM 489 N N . LYS A 1 63 ? -16.844 -18.5 -19.75 1 98.56 63 LYS A N 1
ATOM 490 C CA . LYS A 1 63 ? -16.844 -17.281 -20.562 1 98.56 63 LYS A CA 1
ATOM 491 C C . LYS A 1 63 ? -15.539 -16.516 -20.391 1 98.56 63 LYS A C 1
ATOM 493 O O . LYS A 1 63 ? -15.023 -16.391 -19.266 1 98.56 63 LYS A O 1
ATOM 498 N N . PHE A 1 64 ? -15 -15.992 -21.516 1 98.62 64 PHE A N 1
ATOM 499 C CA . PHE A 1 64 ? -13.758 -15.234 -21.484 1 98.62 64 PHE A CA 1
ATOM 500 C C . PHE A 1 64 ? -14 -13.789 -21.906 1 98.62 64 PHE A C 1
ATOM 502 O O . PHE A 1 64 ? -14.688 -13.539 -22.891 1 98.62 64 PHE A O 1
ATOM 509 N N . TYR A 1 65 ? -13.477 -12.836 -21.125 1 98.56 65 TYR A N 1
ATOM 510 C CA . TYR A 1 65 ? -13.406 -11.422 -21.484 1 98.56 65 TYR A CA 1
ATOM 511 C C . TYR A 1 65 ? -11.961 -10.969 -21.641 1 98.56 65 TYR A C 1
ATOM 513 O O . TYR A 1 65 ? -11.148 -11.141 -20.719 1 98.56 65 TYR A O 1
ATOM 521 N N . LYS A 1 66 ? -11.609 -10.453 -22.797 1 98.31 66 LYS A N 1
ATOM 522 C CA . LYS A 1 66 ? -10.32 -9.797 -22.953 1 98.31 66 LYS A CA 1
ATOM 523 C C . LYS A 1 66 ? -10.383 -8.336 -22.516 1 98.31 66 LYS A C 1
ATOM 525 O O . LYS A 1 66 ? -11.188 -7.562 -23.047 1 98.31 66 LYS A O 1
ATOM 530 N N . GLY A 1 67 ? -9.617 -7.984 -21.531 1 98.44 67 GLY A N 1
ATOM 531 C CA . GLY A 1 67 ? -9.633 -6.598 -21.094 1 98.44 67 GLY A CA 1
ATOM 532 C C . GLY A 1 67 ? -8.758 -6.336 -19.891 1 98.44 67 GLY A C 1
ATOM 533 O O . GLY A 1 67 ? -8.18 -7.27 -19.328 1 98.44 67 GLY A O 1
ATOM 534 N N . ASN A 1 68 ? -8.648 -5.051 -19.594 1 98.44 68 ASN A N 1
ATOM 535 C CA . ASN A 1 68 ? -7.789 -4.551 -18.516 1 98.44 68 ASN A CA 1
ATOM 536 C C . ASN A 1 68 ? -8.594 -4.211 -17.266 1 98.44 68 ASN A C 1
ATOM 538 O O . ASN A 1 68 ? -9.68 -3.631 -17.359 1 98.44 68 ASN A O 1
ATOM 542 N N . ILE A 1 69 ? -8.086 -4.598 -16.125 1 98.62 69 ILE A N 1
ATOM 543 C CA . ILE A 1 69 ? -8.789 -4.324 -14.875 1 98.62 69 ILE A CA 1
ATOM 544 C C . ILE A 1 69 ? -8.773 -2.822 -14.594 1 98.62 69 ILE A C 1
ATOM 546 O O . ILE A 1 69 ? -9.5 -2.34 -13.727 1 98.62 69 ILE A O 1
ATOM 550 N N . LEU A 1 70 ? -7.965 -2.045 -15.273 1 98.25 70 LEU A N 1
ATOM 551 C CA . LEU A 1 70 ? -7.934 -0.591 -15.148 1 98.25 70 LEU A CA 1
ATOM 552 C C . LEU A 1 70 ? -9.102 0.042 -15.898 1 98.25 70 LEU A C 1
ATOM 554 O O . LEU A 1 70 ? -9.359 1.239 -15.75 1 98.25 70 LEU A O 1
ATOM 558 N N . ASP A 1 71 ? -9.82 -0.732 -16.688 1 98.25 71 ASP A N 1
ATOM 559 C CA . ASP A 1 71 ? -10.961 -0.252 -17.453 1 98.25 71 ASP A CA 1
ATOM 560 C C . ASP A 1 71 ? -12.25 -0.342 -16.625 1 98.25 71 ASP A C 1
ATOM 562 O O . ASP A 1 71 ? -12.961 -1.345 -16.688 1 98.25 71 ASP A O 1
ATOM 566 N N . SER A 1 72 ? -12.602 0.753 -16.031 1 97.25 72 SER A N 1
ATOM 567 C CA . SER A 1 72 ? -13.742 0.776 -15.117 1 97.25 72 SER A CA 1
ATOM 568 C C . SER A 1 72 ? -15.039 0.463 -15.859 1 97.25 72 SER A C 1
ATOM 570 O O . SER A 1 72 ? -15.93 -0.185 -15.305 1 97.25 72 SER A O 1
ATOM 572 N N . GLU A 1 73 ? -15.195 0.926 -17.016 1 98 73 GLU A N 1
ATOM 573 C CA . GLU A 1 73 ? -16.406 0.674 -17.797 1 98 73 GLU A CA 1
ATOM 574 C C . GLU A 1 73 ? -16.547 -0.811 -18.109 1 98 73 GLU A C 1
ATOM 576 O O . GLU A 1 73 ? -17.656 -1.363 -18.016 1 98 73 GLU A O 1
ATOM 581 N N . LEU A 1 74 ? -15.461 -1.414 -18.469 1 98.44 74 LEU A N 1
ATOM 582 C CA . LEU A 1 74 ? -15.477 -2.846 -18.75 1 98.44 74 LEU A CA 1
ATOM 583 C C . LEU A 1 74 ? -15.883 -3.639 -17.516 1 98.44 74 LEU A C 1
ATOM 585 O O . LEU A 1 74 ? -16.703 -4.555 -17.594 1 98.44 74 LEU A O 1
ATOM 589 N N . LEU A 1 75 ? -15.289 -3.295 -16.406 1 98.69 75 LEU A N 1
ATOM 590 C CA . LEU A 1 75 ? -15.609 -3.982 -15.156 1 98.69 75 LEU A CA 1
ATOM 591 C C . LEU A 1 75 ? -17.094 -3.861 -14.836 1 98.69 75 LEU A C 1
ATOM 593 O O . LEU A 1 75 ? -17.75 -4.863 -14.539 1 98.69 75 LEU A O 1
ATOM 597 N N . GLU A 1 76 ? -17.625 -2.666 -14.969 1 98.12 76 GLU A N 1
ATOM 598 C CA . GLU A 1 76 ? -19.031 -2.447 -14.695 1 98.12 76 GLU A CA 1
ATOM 599 C C . GLU A 1 76 ? -19.922 -3.295 -15.609 1 98.12 76 GLU A C 1
ATOM 601 O O . GLU A 1 76 ? -20.906 -3.883 -15.164 1 98.12 76 GLU A O 1
ATOM 606 N N . ASN A 1 77 ? -19.578 -3.352 -16.828 1 98.25 77 ASN A N 1
ATOM 607 C CA . ASN A 1 77 ? -20.328 -4.129 -17.812 1 98.25 77 ASN A CA 1
ATOM 608 C C . ASN A 1 77 ? -20.328 -5.613 -17.469 1 98.25 77 ASN A C 1
ATOM 610 O O . ASN A 1 77 ? -21.375 -6.273 -17.562 1 98.25 77 ASN A O 1
ATOM 614 N N . ILE A 1 78 ? -19.203 -6.117 -17.062 1 98.62 78 ILE A N 1
ATOM 615 C CA . ILE A 1 78 ? -19.094 -7.531 -16.719 1 98.62 78 ILE A CA 1
ATOM 616 C C . ILE A 1 78 ? -19.969 -7.836 -15.508 1 98.62 78 ILE A C 1
ATOM 618 O O . ILE A 1 78 ? -20.719 -8.82 -15.508 1 98.62 78 ILE A O 1
ATOM 622 N N . PHE A 1 79 ? -19.891 -7.027 -14.477 1 98.5 79 PHE A N 1
ATOM 623 C CA . PHE A 1 79 ? -20.656 -7.27 -13.258 1 98.5 79 PHE A CA 1
ATOM 624 C C . PHE A 1 79 ? -22.156 -7.133 -13.516 1 98.5 79 PHE A C 1
ATOM 626 O O . PHE A 1 79 ? -22.953 -7.895 -12.969 1 98.5 79 PHE A O 1
ATOM 633 N N . GLU A 1 80 ? -22.531 -6.172 -14.383 1 97.31 80 GLU A N 1
ATOM 634 C CA . GLU A 1 80 ? -23.938 -5.984 -14.734 1 97.31 80 GLU A CA 1
ATOM 635 C C . GLU A 1 80 ? -24.469 -7.16 -15.547 1 97.31 80 GLU A C 1
ATOM 637 O O . GLU A 1 80 ? -25.578 -7.648 -15.305 1 97.31 80 GLU A O 1
ATOM 642 N N . LYS A 1 81 ? -23.719 -7.617 -16.453 1 97.94 81 LYS A N 1
ATOM 643 C CA . LYS A 1 81 ? -24.141 -8.633 -17.406 1 97.94 81 LYS A CA 1
ATOM 644 C C . LYS A 1 81 ? -24.109 -10.023 -16.781 1 97.94 81 LYS A C 1
ATOM 646 O O . LYS A 1 81 ? -25.016 -10.836 -17.016 1 97.94 81 LYS A O 1
ATOM 651 N N . GLU A 1 82 ? -23.016 -10.305 -15.969 1 98.06 82 GLU A N 1
ATOM 652 C CA . GLU A 1 82 ? -22.781 -11.68 -15.539 1 98.06 82 GLU A CA 1
ATOM 653 C C . GLU A 1 82 ? -23.297 -11.914 -14.125 1 98.06 82 GLU A C 1
ATOM 655 O O . GLU A 1 82 ? -23.422 -13.055 -13.688 1 98.06 82 GLU A O 1
ATOM 660 N N . LYS A 1 83 ? -23.625 -10.859 -13.391 1 97.25 83 LYS A N 1
ATOM 661 C CA . LYS A 1 83 ? -24.125 -10.969 -12.031 1 97.25 83 LYS A CA 1
ATOM 662 C C . LYS A 1 83 ? -23.203 -11.82 -11.164 1 97.25 83 LYS A C 1
ATOM 664 O O . LYS A 1 83 ? -23.625 -12.836 -10.609 1 97.25 83 LYS A O 1
ATOM 669 N N . ILE A 1 84 ? -22.062 -11.359 -10.914 1 98.44 84 ILE A N 1
ATOM 670 C CA . ILE A 1 84 ? -20.953 -12.078 -10.289 1 98.44 84 ILE A CA 1
ATOM 671 C C . ILE A 1 84 ? -21.266 -12.297 -8.805 1 98.44 84 ILE A C 1
ATOM 673 O O . ILE A 1 84 ? -21.688 -11.367 -8.109 1 98.44 84 ILE A O 1
ATOM 677 N N . ASP A 1 85 ? -21.016 -13.562 -8.32 1 98.12 85 ASP A N 1
ATOM 678 C CA . ASP A 1 85 ? -21.156 -13.906 -6.91 1 98.12 85 ASP A CA 1
ATOM 679 C C . ASP A 1 85 ? -19.812 -13.828 -6.188 1 98.12 85 ASP A C 1
ATOM 681 O O . ASP A 1 85 ? -19.75 -13.383 -5.039 1 98.12 85 ASP A O 1
ATOM 685 N N . ILE A 1 86 ? -18.781 -14.352 -6.82 1 98.75 86 ILE A N 1
ATOM 686 C CA . ILE A 1 86 ? -17.453 -14.5 -6.215 1 98.75 86 ILE A CA 1
ATOM 687 C C . ILE A 1 86 ? -16.391 -13.969 -7.168 1 98.75 86 ILE A C 1
ATOM 689 O O . ILE A 1 86 ? -16.469 -14.195 -8.383 1 98.75 86 ILE A O 1
ATOM 693 N N . VAL A 1 87 ? -15.445 -13.219 -6.594 1 98.94 87 VAL A N 1
ATOM 694 C CA . VAL A 1 87 ? -14.289 -12.758 -7.359 1 98.94 87 VAL A CA 1
ATOM 695 C C . VAL A 1 87 ? -13.016 -13.391 -6.805 1 98.94 87 VAL A C 1
ATOM 697 O O . VAL A 1 87 ? -12.781 -13.367 -5.594 1 98.94 87 VAL A O 1
ATOM 700 N N . ILE A 1 88 ? -12.25 -14.047 -7.625 1 98.94 88 ILE A N 1
ATOM 701 C CA . ILE A 1 88 ? -10.875 -14.445 -7.328 1 98.94 88 ILE A CA 1
ATOM 702 C C . ILE A 1 88 ? -9.906 -13.602 -8.156 1 98.94 88 ILE A C 1
ATOM 704 O O . ILE A 1 88 ? -9.844 -13.742 -9.375 1 98.94 88 ILE A O 1
ATOM 708 N N . HIS A 1 89 ? -9.172 -12.734 -7.5 1 98.94 89 HIS A N 1
ATOM 709 C CA . HIS A 1 89 ? -8.367 -11.719 -8.172 1 98.94 89 HIS A CA 1
ATOM 710 C C . HIS A 1 89 ? -6.902 -12.125 -8.234 1 98.94 89 HIS A C 1
ATOM 712 O O . HIS A 1 89 ? -6.148 -11.891 -7.285 1 98.94 89 HIS A O 1
ATOM 718 N N . LEU A 1 90 ? -6.449 -12.617 -9.414 1 98.88 90 LEU A N 1
ATOM 719 C CA . LEU A 1 90 ? -5.07 -13.062 -9.602 1 98.88 90 LEU A CA 1
ATOM 720 C C . LEU A 1 90 ? -4.312 -12.102 -10.516 1 98.88 90 LEU A C 1
ATOM 722 O O . LEU A 1 90 ? -3.088 -12.18 -10.625 1 98.88 90 LEU A O 1
ATOM 726 N N . ALA A 1 91 ?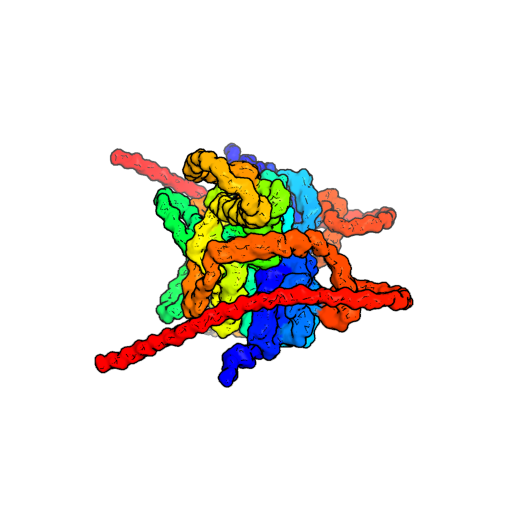 -4.992 -11.234 -11.219 1 98.88 91 ALA A N 1
ATOM 727 C CA . ALA A 1 91 ? -4.332 -10.367 -12.188 1 98.88 91 ALA A CA 1
ATOM 728 C C . ALA A 1 91 ? -3.246 -9.523 -11.531 1 98.88 91 ALA A C 1
ATOM 730 O O . ALA A 1 91 ? -3.525 -8.75 -10.609 1 98.88 91 ALA A O 1
ATOM 731 N N . ALA A 1 92 ? -2.031 -9.68 -11.969 1 98.75 92 ALA A N 1
ATOM 732 C CA . ALA A 1 92 ? -0.9 -8.945 -11.406 1 98.75 92 ALA A CA 1
ATOM 733 C C . ALA A 1 92 ? 0.348 -9.117 -12.273 1 98.75 92 ALA A C 1
ATOM 735 O O . ALA A 1 92 ? 0.517 -10.148 -12.922 1 98.75 92 ALA A O 1
ATOM 736 N N . TYR A 1 93 ? 1.162 -8.047 -12.328 1 98.25 93 TYR A N 1
ATOM 737 C CA . TYR A 1 93 ? 2.564 -8.258 -12.672 1 98.25 93 TYR A CA 1
ATOM 738 C C . TYR A 1 93 ? 3.324 -8.875 -11.5 1 98.25 93 TYR A C 1
ATOM 740 O O . TYR A 1 93 ? 3.193 -8.422 -10.359 1 98.25 93 TYR A O 1
ATOM 748 N N . THR A 1 94 ? 4.125 -9.953 -11.789 1 97.81 94 THR A N 1
ATOM 749 C CA . THR A 1 94 ? 4.621 -10.719 -10.648 1 97.81 94 THR A CA 1
ATOM 750 C C . THR A 1 94 ? 6.137 -10.867 -10.719 1 97.81 94 THR A C 1
ATOM 752 O O . THR A 1 94 ? 6.762 -11.383 -9.789 1 97.81 94 THR A O 1
ATOM 755 N N . HIS A 1 95 ? 6.77 -10.406 -11.828 1 96.06 95 HIS A N 1
ATOM 756 C CA . HIS A 1 95 ? 8.195 -10.648 -12.031 1 96.06 95 HIS A CA 1
ATOM 757 C C . HIS A 1 95 ? 9.039 -9.633 -11.273 1 96.06 95 HIS A C 1
ATOM 759 O O . HIS A 1 95 ? 9.164 -8.484 -11.695 1 96.06 95 HIS A O 1
ATOM 765 N N . VAL A 1 96 ? 9.742 -10.141 -10.305 1 95.19 96 VAL A N 1
ATOM 766 C CA . VAL A 1 96 ? 10.508 -9.273 -9.406 1 95.19 96 VAL A CA 1
ATOM 767 C C . VAL A 1 96 ? 11.57 -8.516 -10.203 1 95.19 96 VAL A C 1
ATOM 769 O O . VAL A 1 96 ? 11.719 -7.301 -10.055 1 95.19 96 VAL A O 1
ATOM 772 N N . ASP A 1 97 ? 12.305 -9.148 -11.078 1 93.44 97 ASP A N 1
ATOM 773 C CA . ASP A 1 97 ? 13.383 -8.516 -11.836 1 93.44 97 ASP A CA 1
ATOM 774 C C . ASP A 1 97 ? 12.852 -7.348 -12.672 1 93.44 97 ASP A C 1
ATOM 776 O O . ASP A 1 97 ? 13.469 -6.281 -12.719 1 93.44 97 ASP A O 1
ATOM 780 N N . ASN A 1 98 ? 11.688 -7.605 -13.258 1 95.31 98 ASN A N 1
ATOM 781 C CA . ASN A 1 98 ? 11.086 -6.551 -14.07 1 95.31 98 ASN A CA 1
ATOM 782 C C . ASN A 1 98 ? 10.609 -5.383 -13.203 1 95.31 98 ASN A C 1
ATOM 784 O O . ASN A 1 98 ? 10.562 -4.246 -13.672 1 95.31 98 ASN A O 1
ATOM 788 N N . SER A 1 99 ? 10.305 -5.637 -11.945 1 96.94 99 SER A N 1
ATOM 789 C CA . SER A 1 99 ? 9.773 -4.598 -11.07 1 96.94 99 SER A CA 1
ATOM 790 C C . SER A 1 99 ? 10.852 -3.568 -10.727 1 96.94 99 SER A C 1
ATOM 792 O O . SER A 1 99 ? 10.531 -2.438 -10.352 1 96.94 99 SER A O 1
ATOM 794 N N . PHE A 1 100 ? 12.125 -3.922 -10.867 1 95.06 100 PHE A N 1
ATOM 795 C CA . PHE A 1 100 ? 13.203 -2.979 -10.602 1 95.06 100 PHE A CA 1
ATOM 796 C C . PHE A 1 100 ? 13.344 -1.979 -11.742 1 95.06 100 PHE A C 1
ATOM 798 O O . PHE A 1 100 ? 13.789 -0.849 -11.539 1 95.06 100 PHE A O 1
ATOM 805 N N . LYS A 1 101 ? 12.914 -2.387 -12.93 1 93.25 101 LYS A N 1
ATOM 806 C CA . LYS A 1 101 ? 13.117 -1.562 -14.117 1 93.25 101 LYS A CA 1
ATOM 807 C C . LYS A 1 101 ? 11.828 -0.847 -14.516 1 93.25 101 LYS A C 1
ATOM 809 O O . LYS A 1 101 ? 11.867 0.286 -15 1 93.25 101 LYS A O 1
ATOM 814 N N . GLN A 1 102 ? 10.727 -1.535 -14.328 1 96.06 102 GLN A N 1
ATOM 815 C CA . GLN A 1 102 ? 9.422 -1.009 -14.703 1 96.06 102 GLN A CA 1
ATOM 816 C C . GLN A 1 102 ? 8.492 -0.942 -13.492 1 96.06 102 GLN A C 1
ATOM 818 O O . GLN A 1 102 ? 7.352 -1.411 -13.555 1 96.06 102 GLN A O 1
ATOM 823 N N . SER A 1 103 ? 8.961 -0.309 -12.484 1 97.69 103 SER A N 1
ATOM 824 C CA . SER A 1 103 ? 8.289 -0.377 -11.188 1 97.69 103 SER A CA 1
ATOM 825 C C . SER A 1 103 ? 6.926 0.3 -11.242 1 97.69 103 SER A C 1
ATOM 827 O O . SER A 1 103 ? 5.977 -0.16 -10.609 1 97.69 103 SER A O 1
ATOM 829 N N . ILE A 1 104 ? 6.77 1.397 -12.039 1 98.44 104 ILE A N 1
ATOM 830 C CA . ILE A 1 104 ? 5.527 2.158 -12.102 1 98.44 104 ILE A CA 1
ATOM 831 C C . ILE A 1 104 ? 4.402 1.268 -12.633 1 98.44 104 ILE A C 1
ATOM 833 O O . ILE A 1 104 ? 3.268 1.345 -12.156 1 98.44 104 ILE A O 1
ATOM 837 N N . LYS A 1 105 ? 4.715 0.406 -13.602 1 97.81 105 LYS A N 1
ATOM 838 C CA . LYS A 1 105 ? 3.732 -0.506 -14.18 1 97.81 105 LYS A CA 1
ATOM 839 C C . LYS A 1 105 ? 3.148 -1.43 -13.117 1 97.81 105 LYS A C 1
ATOM 841 O O . LYS A 1 105 ? 1.974 -1.797 -13.18 1 97.81 105 LYS A O 1
ATOM 846 N N . PHE A 1 106 ? 3.947 -1.854 -12.219 1 98.62 106 PHE A N 1
ATOM 847 C CA . PHE A 1 106 ? 3.506 -2.73 -11.133 1 98.62 106 PHE A CA 1
ATOM 848 C C . PHE A 1 106 ? 2.514 -2.012 -10.227 1 98.62 106 PHE A C 1
ATOM 850 O O . PHE A 1 106 ? 1.495 -2.586 -9.836 1 98.62 106 PHE A O 1
ATOM 857 N N . THR A 1 107 ? 2.803 -0.74 -9.906 1 98.75 107 THR A N 1
ATOM 858 C CA . THR A 1 107 ? 1.891 0.042 -9.078 1 98.75 107 THR A CA 1
ATOM 859 C C . THR A 1 107 ? 0.572 0.284 -9.805 1 98.75 107 THR A C 1
ATOM 861 O O . THR A 1 107 ? -0.502 0.16 -9.211 1 98.75 107 THR A O 1
ATOM 864 N N . GLU A 1 108 ? 0.648 0.61 -11.031 1 98.56 108 GLU A N 1
ATOM 865 C CA . GLU A 1 108 ? -0.561 0.85 -11.812 1 98.56 108 GLU A CA 1
ATOM 866 C C . GLU A 1 108 ? -1.426 -0.405 -11.891 1 98.56 108 GLU A C 1
ATOM 868 O O . GLU A 1 108 ? -2.619 -0.362 -11.586 1 98.56 108 GLU A O 1
ATOM 873 N N . ASN A 1 109 ? -0.804 -1.473 -12.219 1 98.56 109 ASN A N 1
ATOM 874 C CA . ASN A 1 109 ? -1.559 -2.703 -12.422 1 98.56 109 ASN A CA 1
ATOM 875 C C . ASN A 1 109 ? -1.98 -3.334 -11.102 1 98.56 109 ASN A C 1
ATOM 877 O O . ASN A 1 109 ? -3.158 -3.633 -10.898 1 98.56 109 ASN A O 1
ATOM 881 N N . ASN A 1 110 ? -1.018 -3.547 -10.211 1 98.88 110 ASN A N 1
ATOM 882 C CA . ASN A 1 110 ? -1.264 -4.352 -9.016 1 98.88 110 ASN A CA 1
ATOM 883 C C . ASN A 1 110 ? -2.053 -3.57 -7.969 1 98.88 110 ASN A C 1
ATOM 885 O O . ASN A 1 110 ? -2.883 -4.141 -7.262 1 98.88 110 ASN A O 1
ATOM 889 N N . ILE A 1 111 ? -1.782 -2.26 -7.859 1 98.88 111 ILE A N 1
ATOM 890 C CA . ILE A 1 111 ? -2.471 -1.483 -6.836 1 98.88 111 ILE A CA 1
ATOM 891 C C . ILE A 1 111 ? -3.695 -0.803 -7.438 1 98.88 111 ILE A C 1
ATOM 893 O O . ILE A 1 111 ? -4.832 -1.102 -7.059 1 98.88 111 ILE A O 1
ATOM 897 N N . LEU A 1 112 ? -3.48 0.047 -8.453 1 98.81 112 LEU A N 1
ATOM 898 C CA . LEU A 1 112 ? -4.586 0.811 -9.016 1 98.81 112 LEU A CA 1
ATOM 899 C C . LEU A 1 112 ? -5.602 -0.114 -9.68 1 98.81 112 LEU A C 1
ATOM 901 O O . LEU A 1 112 ? -6.812 0.097 -9.562 1 98.81 112 LEU A O 1
ATOM 905 N N . GLY A 1 113 ? -5.121 -1.134 -10.391 1 98.88 113 GLY A N 1
ATOM 906 C CA . GLY A 1 113 ? -6.027 -2.113 -10.969 1 98.88 113 GLY A CA 1
ATOM 907 C C . GLY A 1 113 ? -6.891 -2.811 -9.93 1 98.88 113 GLY A C 1
ATOM 908 O O . GLY A 1 113 ? -8.102 -2.967 -10.125 1 98.88 113 GLY A O 1
ATOM 909 N N . THR A 1 114 ? -6.27 -3.244 -8.828 1 98.94 114 THR A N 1
ATOM 910 C CA . THR A 1 114 ? -7.016 -3.85 -7.73 1 98.94 114 THR A CA 1
ATOM 911 C C . THR A 1 114 ? -8.039 -2.867 -7.172 1 98.94 114 THR A C 1
ATOM 913 O O . THR A 1 114 ? -9.172 -3.252 -6.859 1 98.94 114 THR A O 1
ATOM 916 N N . HIS A 1 115 ? -7.645 -1.626 -7.098 1 98.88 115 HIS A N 1
ATOM 917 C CA . HIS A 1 115 ? -8.539 -0.609 -6.555 1 98.88 115 HIS A CA 1
ATOM 918 C C . HIS A 1 115 ? -9.781 -0.443 -7.426 1 98.88 115 HIS A C 1
ATOM 920 O O . HIS A 1 115 ? -10.891 -0.329 -6.91 1 98.88 115 HIS A O 1
ATOM 926 N N . TYR A 1 116 ? -9.617 -0.366 -8.734 1 98.75 116 TYR A N 1
ATOM 927 C CA . TYR A 1 116 ? -10.75 -0.273 -9.641 1 98.75 116 TYR A CA 1
ATOM 928 C C . TYR A 1 116 ? -11.695 -1.455 -9.461 1 98.75 116 TYR A C 1
ATOM 930 O O . TYR A 1 116 ? -12.914 -1.29 -9.469 1 98.75 116 TYR A O 1
ATOM 938 N N . LEU A 1 117 ? -11.102 -2.611 -9.305 1 98.88 117 LEU A N 1
ATOM 939 C CA . LEU A 1 117 ? -11.914 -3.805 -9.094 1 98.88 117 LEU A CA 1
ATOM 940 C C . LEU A 1 117 ? -12.68 -3.713 -7.777 1 98.88 117 LEU A C 1
ATOM 942 O O . LEU A 1 117 ? -13.867 -4.059 -7.719 1 98.88 117 LEU A O 1
ATOM 946 N N . LEU A 1 118 ? -12.039 -3.246 -6.707 1 98.81 118 LEU A N 1
ATOM 947 C CA . LEU A 1 118 ? -12.68 -3.078 -5.406 1 98.81 118 LEU A CA 1
ATOM 948 C C . LEU A 1 118 ? -13.828 -2.084 -5.492 1 98.81 118 LEU A C 1
ATOM 950 O O . LEU A 1 118 ? -14.914 -2.334 -4.961 1 98.81 118 LEU A O 1
ATOM 954 N N . GLU A 1 119 ? -13.57 -0.965 -6.164 1 98.31 119 GLU A N 1
ATOM 955 C CA . GLU A 1 119 ? -14.602 0.057 -6.332 1 98.31 119 GLU A CA 1
ATOM 956 C C . GLU A 1 119 ? -15.82 -0.5 -7.066 1 98.31 119 GLU A C 1
ATOM 958 O O . GLU A 1 119 ? -16.953 -0.162 -6.734 1 98.31 119 GLU A O 1
ATOM 963 N N . THR A 1 120 ? -15.555 -1.314 -8.062 1 98.25 120 THR A N 1
ATOM 964 C CA . THR A 1 120 ? -16.641 -1.941 -8.797 1 98.25 120 THR A CA 1
ATOM 965 C C . THR A 1 120 ? -17.406 -2.918 -7.902 1 98.25 120 THR A C 1
ATOM 967 O O . THR A 1 120 ? -18.641 -2.881 -7.844 1 98.25 120 THR A O 1
ATOM 970 N N . CYS A 1 121 ? -16.688 -3.746 -7.176 1 98.31 121 CYS A N 1
ATOM 971 C CA . CYS A 1 121 ? -17.266 -4.797 -6.344 1 98.31 121 CYS A CA 1
ATOM 972 C C . CYS A 1 121 ? -18.125 -4.203 -5.234 1 98.31 121 CYS A C 1
ATOM 974 O O . CYS A 1 121 ? -19.141 -4.797 -4.844 1 98.31 121 CYS A O 1
ATOM 976 N N . LYS A 1 122 ? -17.703 -3.072 -4.715 1 95.69 122 LYS A N 1
ATOM 977 C CA . LYS A 1 122 ? -18.406 -2.445 -3.594 1 95.69 122 LYS A CA 1
ATOM 978 C C . LYS A 1 122 ? -19.844 -2.129 -3.951 1 95.69 122 LYS A C 1
ATOM 980 O O . LYS A 1 122 ? -20.703 -2.049 -3.07 1 95.69 122 LYS A O 1
ATOM 985 N N . ASN A 1 123 ? -20.141 -2.018 -5.227 1 95.19 123 ASN A N 1
ATOM 986 C CA . ASN A 1 123 ? -21.469 -1.637 -5.703 1 95.19 123 ASN A CA 1
ATOM 987 C C . ASN A 1 123 ? -22.359 -2.857 -5.918 1 95.19 123 ASN A C 1
ATOM 989 O O . ASN A 1 123 ? -23.531 -2.721 -6.25 1 95.19 123 ASN A O 1
ATOM 993 N N . TYR A 1 124 ? -21.797 -4.023 -5.73 1 96.12 124 TYR A N 1
ATOM 994 C CA . TYR A 1 124 ? -22.531 -5.262 -5.953 1 96.12 124 TYR A CA 1
ATOM 995 C C . TYR A 1 124 ? -22.5 -6.145 -4.715 1 96.12 124 TYR A C 1
ATOM 997 O O . TYR A 1 124 ? -21.641 -5.992 -3.854 1 96.12 124 TYR A O 1
ATOM 1005 N N . LYS A 1 125 ? -23.453 -6.957 -4.531 1 93.56 125 LYS A N 1
ATOM 1006 C CA . LYS A 1 125 ? -23.516 -7.855 -3.383 1 93.56 125 LYS A CA 1
ATOM 1007 C C . LYS A 1 125 ? -22.719 -9.125 -3.629 1 93.56 125 LYS A C 1
ATOM 1009 O O . LYS A 1 125 ? -23.281 -10.172 -3.969 1 93.56 125 LYS A O 1
ATOM 1014 N N . LEU A 1 126 ? -21.516 -9.094 -3.303 1 97.5 126 LEU A N 1
ATOM 1015 C CA . LEU A 1 126 ? -20.625 -10.25 -3.455 1 97.5 126 LEU A CA 1
ATOM 1016 C C . LEU A 1 126 ? -20.719 -11.164 -2.238 1 97.5 126 LEU A C 1
ATOM 1018 O O . LEU A 1 126 ? -20.953 -10.695 -1.121 1 97.5 126 LEU A O 1
ATOM 1022 N N . LYS A 1 127 ? -20.547 -12.414 -2.539 1 97.75 127 LYS A N 1
ATOM 1023 C CA . LYS A 1 127 ? -20.453 -13.391 -1.46 1 97.75 127 LYS A CA 1
ATOM 1024 C C . LYS A 1 127 ? -19.016 -13.531 -0.965 1 97.75 127 LYS A C 1
ATOM 1026 O O . LYS A 1 127 ? -18.781 -13.797 0.216 1 97.75 127 LYS A O 1
ATOM 1031 N N . LYS A 1 128 ? -18.062 -13.391 -1.933 1 98.5 128 LYS A N 1
ATOM 1032 C CA . LYS A 1 128 ? -16.656 -13.531 -1.59 1 98.5 128 LYS A CA 1
ATOM 1033 C C . LYS A 1 128 ? -15.766 -12.781 -2.58 1 98.5 128 LYS A C 1
ATOM 1035 O O . LYS A 1 128 ? -16.031 -12.789 -3.785 1 98.5 128 LYS A O 1
ATOM 1040 N N . PHE A 1 129 ? -14.836 -12.141 -2.064 1 98.88 129 PHE A N 1
ATOM 1041 C CA . PHE A 1 129 ? -13.727 -11.539 -2.807 1 98.88 129 PHE A CA 1
ATOM 1042 C C . PHE A 1 129 ? -12.391 -12.094 -2.322 1 98.88 129 PHE A C 1
ATOM 1044 O O . PHE A 1 129 ? -11.914 -11.727 -1.244 1 98.88 129 PHE A O 1
ATOM 1051 N N . ILE A 1 130 ? -11.734 -12.938 -3.111 1 98.94 130 ILE A N 1
ATOM 1052 C CA . ILE A 1 130 ? -10.461 -13.547 -2.732 1 98.94 130 ILE A CA 1
ATOM 1053 C C . ILE A 1 130 ? -9.312 -12.828 -3.434 1 98.94 130 ILE A C 1
ATOM 1055 O O . ILE A 1 130 ? -9.195 -12.875 -4.66 1 98.94 130 ILE A O 1
ATOM 1059 N N . TYR A 1 131 ? -8.523 -12.148 -2.652 1 98.94 131 TYR A N 1
ATOM 1060 C CA . TYR A 1 131 ? -7.332 -11.477 -3.162 1 98.94 131 TYR A CA 1
ATOM 1061 C C . TYR A 1 131 ? -6.113 -12.391 -3.059 1 98.94 131 TYR A C 1
ATOM 1063 O O . TYR A 1 131 ? -5.785 -12.867 -1.973 1 98.94 131 TYR A O 1
ATOM 1071 N N . VAL A 1 132 ? -5.453 -12.586 -4.164 1 98.94 132 VAL A N 1
ATOM 1072 C CA . VAL A 1 132 ? -4.297 -13.469 -4.195 1 98.94 132 VAL A CA 1
ATOM 1073 C C . VAL A 1 132 ? -3.014 -12.648 -4.09 1 98.94 132 VAL A C 1
ATOM 1075 O O . VAL A 1 132 ? -2.586 -12.023 -5.062 1 98.94 132 VAL A O 1
ATOM 1078 N N . SER A 1 133 ? -2.398 -12.672 -2.92 1 98.69 133 SER A N 1
ATOM 1079 C CA . SER A 1 133 ? -1.137 -11.992 -2.645 1 98.69 133 SER A CA 1
ATOM 1080 C C . SER A 1 133 ? 0.038 -12.961 -2.699 1 98.69 133 SER A C 1
ATOM 1082 O O . SER A 1 133 ? 0.054 -13.883 -3.521 1 98.69 133 SER A O 1
ATOM 1084 N N . THR A 1 134 ? 1.129 -12.68 -2.059 1 98.25 134 THR A N 1
ATOM 1085 C CA . THR A 1 134 ? 2.377 -13.43 -2.146 1 98.25 134 THR A CA 1
ATOM 1086 C C . THR A 1 134 ? 3.064 -13.5 -0.785 1 98.25 134 THR A C 1
ATOM 1088 O O . THR A 1 134 ? 2.852 -12.633 0.067 1 98.25 134 THR A O 1
ATOM 1091 N N . ASP A 1 135 ? 3.863 -14.508 -0.59 1 96.81 135 ASP A N 1
ATOM 1092 C CA . ASP A 1 135 ? 4.645 -14.609 0.639 1 96.81 135 ASP A CA 1
ATOM 1093 C C . ASP A 1 135 ? 5.699 -13.508 0.711 1 96.81 135 ASP A C 1
ATOM 1095 O O . ASP A 1 135 ? 6.176 -13.164 1.797 1 96.81 135 ASP A O 1
ATOM 1099 N N . GLU A 1 136 ? 6.031 -12.906 -0.386 1 96.31 136 GLU A N 1
ATOM 1100 C CA . GLU A 1 136 ? 7.094 -11.914 -0.458 1 96.31 136 GLU A CA 1
ATOM 1101 C C . GLU A 1 136 ? 6.711 -10.641 0.297 1 96.31 136 GLU A C 1
ATOM 1103 O O . GLU A 1 136 ? 7.566 -9.797 0.573 1 96.31 136 GLU A O 1
ATOM 1108 N N . VAL A 1 137 ? 5.43 -10.484 0.68 1 97.62 137 VAL A N 1
ATOM 1109 C CA . VAL A 1 137 ? 5.012 -9.281 1.395 1 97.62 137 VAL A CA 1
ATOM 1110 C C . VAL A 1 137 ? 5.59 -9.289 2.807 1 97.62 137 VAL A C 1
ATOM 1112 O O . VAL A 1 137 ? 5.672 -8.25 3.461 1 97.62 137 VAL A O 1
ATOM 1115 N N . TYR A 1 138 ? 6.02 -10.5 3.277 1 95.06 138 TYR A N 1
ATOM 1116 C CA . TYR A 1 138 ? 6.59 -10.617 4.613 1 95.06 138 TYR A CA 1
ATOM 1117 C C . TYR A 1 138 ? 8.039 -10.141 4.633 1 95.06 138 TYR A C 1
ATOM 1119 O O . TYR A 1 138 ? 8.578 -9.812 5.691 1 95.06 138 TYR A O 1
ATOM 1127 N N . GLY A 1 139 ? 8.648 -10.148 3.459 1 92.06 139 GLY A N 1
ATOM 1128 C CA . GLY A 1 139 ? 10.07 -9.82 3.416 1 92.06 139 GLY A CA 1
ATOM 1129 C C . GLY A 1 139 ? 10.961 -10.961 3.873 1 92.06 139 GLY A C 1
ATOM 1130 O O . GLY A 1 139 ? 10.555 -12.125 3.822 1 92.06 139 GLY A O 1
ATOM 1131 N N . SER A 1 140 ? 12.273 -10.734 4.141 1 77.94 140 SER A N 1
ATOM 1132 C CA . SER A 1 140 ? 13.289 -11.758 4.352 1 77.94 140 SER A CA 1
ATOM 1133 C C . SER A 1 140 ? 13.148 -12.398 5.73 1 77.94 140 SER A C 1
ATOM 1135 O O . SER A 1 140 ? 13.805 -13.398 6.023 1 77.94 140 SER A O 1
ATOM 1137 N N . GLY A 1 141 ? 11.992 -12.18 6.434 1 63.34 141 GLY A N 1
ATOM 1138 C CA . GLY A 1 141 ? 11.758 -12.828 7.711 1 63.34 141 GLY A CA 1
ATOM 1139 C C . GLY A 1 141 ? 12.836 -12.531 8.734 1 63.34 141 GLY A C 1
ATOM 1140 O O . GLY A 1 141 ? 12.75 -12.977 9.883 1 63.34 141 GLY A O 1
ATOM 1141 N N . LEU A 1 142 ? 14.062 -12.039 8.258 1 54.28 142 LEU A N 1
ATOM 1142 C CA . LEU A 1 142 ? 15.148 -11.844 9.203 1 54.28 142 LEU A CA 1
ATOM 1143 C C . LEU A 1 142 ? 14.875 -10.648 10.117 1 54.28 142 LEU A C 1
ATOM 1145 O O . LEU A 1 142 ? 14.539 -9.562 9.633 1 54.28 142 LEU A O 1
ATOM 1149 N N . ILE A 1 143 ? 14.008 -10.828 11.086 1 47.69 143 ILE A N 1
ATOM 1150 C CA . ILE A 1 143 ? 13.922 -9.742 12.047 1 47.69 143 ILE A CA 1
ATOM 1151 C C . ILE A 1 143 ? 15.328 -9.25 12.398 1 47.69 143 ILE A C 1
ATOM 1153 O O . ILE A 1 143 ? 16.141 -10.008 12.922 1 47.69 143 ILE A O 1
ATOM 1157 N N . GLU A 1 144 ? 15.891 -8.414 11.602 1 43.66 144 GLU A N 1
ATOM 1158 C CA . GLU A 1 144 ? 17.156 -7.789 11.992 1 43.66 144 GLU A CA 1
ATOM 1159 C C . GLU A 1 144 ? 17.078 -7.234 13.414 1 43.66 144 GLU A C 1
ATOM 1161 O O . GLU A 1 144 ? 16.406 -6.23 13.656 1 43.66 144 GLU A O 1
ATOM 1166 N N . ASP A 1 145 ? 16.719 -7.863 14.398 1 39.53 145 ASP A N 1
ATOM 1167 C CA . ASP A 1 145 ? 16.938 -7.242 15.703 1 39.53 145 ASP A CA 1
ATOM 1168 C C . ASP A 1 145 ? 18.328 -6.625 15.797 1 39.53 145 ASP A C 1
ATOM 1170 O O . ASP A 1 145 ? 19.328 -7.281 15.5 1 39.53 145 ASP A O 1
ATOM 1174 N N . ASN A 1 146 ? 18.469 -5.293 15.531 1 38.81 146 ASN A N 1
ATOM 1175 C CA . ASN A 1 146 ? 19.75 -4.699 15.914 1 38.81 146 ASN A CA 1
ATOM 1176 C C . ASN A 1 146 ? 20.391 -5.453 17.078 1 38.81 146 ASN A C 1
ATOM 1178 O O . ASN A 1 146 ? 21.406 -5.008 17.625 1 38.81 146 ASN A O 1
ATOM 1182 N N . ASP A 1 147 ? 19.688 -5.734 18.188 1 35.38 147 ASP A N 1
ATOM 1183 C CA . ASP A 1 147 ? 20.469 -6.254 19.297 1 35.38 147 ASP A CA 1
ATOM 1184 C C . ASP A 1 147 ? 21.281 -7.484 18.875 1 35.38 147 ASP A C 1
ATOM 1186 O O . ASP A 1 147 ? 20.828 -8.266 18.031 1 35.38 147 ASP A O 1
ATOM 1190 N N . ASP A 1 148 ? 22.578 -7.508 19.156 1 34.53 148 ASP A N 1
ATOM 1191 C CA . ASP A 1 148 ? 23.656 -8.477 19.047 1 34.53 148 ASP A CA 1
ATOM 1192 C C . ASP A 1 148 ? 23.125 -9.906 19.141 1 34.53 148 ASP A C 1
ATOM 1194 O O . ASP A 1 148 ? 23.906 -10.859 19.188 1 34.53 148 ASP A O 1
ATOM 1198 N N . ASN A 1 149 ? 22.094 -10.141 19.953 1 35.19 149 ASN A N 1
ATOM 1199 C CA . ASN A 1 149 ? 21.969 -11.57 20.203 1 35.19 149 ASN A CA 1
ATOM 1200 C C . ASN A 1 149 ? 21.641 -12.344 18.938 1 35.19 149 ASN A C 1
ATOM 1202 O O . ASN A 1 149 ? 20.75 -11.945 18.172 1 35.19 149 ASN A O 1
ATOM 1206 N N . ASN A 1 150 ? 22.547 -13.117 18.328 1 36.94 150 ASN A N 1
ATOM 1207 C CA . ASN A 1 150 ? 22.781 -14.125 17.297 1 36.94 150 ASN A CA 1
ATOM 1208 C C . ASN A 1 150 ? 21.5 -14.891 16.969 1 36.94 150 ASN A C 1
ATOM 1210 O O . ASN A 1 150 ? 21.531 -15.875 16.234 1 36.94 150 ASN A O 1
ATOM 1214 N N . ASN A 1 151 ? 20.531 -15.023 17.922 1 37.94 151 ASN A N 1
ATOM 1215 C CA . ASN A 1 151 ? 19.547 -16.031 17.562 1 37.94 151 ASN A CA 1
ATOM 1216 C C . ASN A 1 151 ? 18.609 -15.547 16.469 1 37.94 151 ASN A C 1
ATOM 1218 O O . ASN A 1 151 ? 17.594 -14.922 16.734 1 37.94 151 ASN A O 1
ATOM 1222 N N . SER A 1 152 ? 19.016 -14.938 15.422 1 44.78 152 SER A N 1
ATOM 1223 C CA . SER A 1 152 ? 18.234 -14.852 14.203 1 44.78 152 SER A CA 1
ATOM 1224 C C . SER A 1 152 ? 17.25 -16.031 14.094 1 44.78 152 SER A C 1
ATOM 1226 O O . SER A 1 152 ? 17.594 -17.078 13.547 1 44.78 152 SER A O 1
ATOM 1228 N N . ILE A 1 153 ? 16.609 -16.344 15.133 1 47.41 153 ILE A N 1
ATOM 1229 C CA . ILE A 1 153 ? 15.641 -17.438 15.094 1 47.41 153 ILE A CA 1
ATOM 1230 C C . ILE A 1 153 ? 14.742 -17.297 13.867 1 47.41 153 ILE A C 1
ATOM 1232 O O . ILE A 1 153 ? 14.109 -16.25 13.68 1 47.41 153 ILE A O 1
ATOM 1236 N N . ASN A 1 154 ? 15.125 -17.953 12.75 1 57.56 154 ASN A N 1
ATOM 1237 C CA . ASN A 1 154 ? 14.414 -18.25 11.516 1 57.56 154 ASN A CA 1
ATOM 1238 C C . ASN A 1 154 ? 12.922 -18.453 11.758 1 57.56 154 ASN A C 1
ATOM 1240 O O . ASN A 1 154 ? 12.469 -19.578 11.945 1 57.56 154 ASN A O 1
ATOM 1244 N N . GLN A 1 155 ? 12.305 -17.438 12.312 1 71.12 155 GLN A N 1
ATOM 1245 C CA . GLN A 1 155 ? 10.891 -17.672 12.57 1 71.12 155 GLN A CA 1
ATOM 1246 C C . GLN A 1 155 ? 10.062 -17.5 11.305 1 71.12 155 GLN A C 1
ATOM 1248 O O . GLN A 1 155 ? 10.273 -16.562 10.547 1 71.12 155 GLN A O 1
ATOM 1253 N N . SER A 1 156 ? 9.352 -18.562 10.953 1 87.38 156 SER A N 1
ATOM 1254 C CA . SER A 1 156 ? 8.375 -18.578 9.867 1 87.38 156 SER A CA 1
ATOM 1255 C C . SER A 1 156 ? 7.312 -17.5 10.078 1 87.38 156 SER A C 1
ATOM 1257 O O . SER A 1 156 ? 6.855 -17.281 11.203 1 87.38 156 SER A O 1
ATOM 1259 N N . SER A 1 157 ? 7.059 -16.766 9.023 1 91.38 157 SER A N 1
ATOM 1260 C CA . SER A 1 157 ? 6.012 -15.75 9.109 1 91.38 157 SER A CA 1
ATOM 1261 C C . SER A 1 157 ? 4.625 -16.391 9.133 1 91.38 157 SER A C 1
ATOM 1263 O O . SER A 1 157 ? 4.348 -17.312 8.367 1 91.38 157 SER A O 1
ATOM 1265 N N . ASN A 1 158 ? 3.865 -15.992 10.055 1 94.06 158 ASN A N 1
ATOM 1266 C CA . ASN A 1 158 ? 2.455 -16.359 10.047 1 94.06 158 ASN A CA 1
ATOM 1267 C C . ASN A 1 158 ? 1.576 -15.227 9.531 1 94.06 158 ASN A C 1
ATOM 1269 O O . ASN A 1 158 ? 2.08 -14.172 9.156 1 94.06 158 ASN A O 1
ATOM 1273 N N . GLU A 1 159 ? 0.261 -15.391 9.484 1 95.62 159 GLU A N 1
ATOM 1274 C CA . GLU A 1 159 ? -0.658 -14.477 8.812 1 95.62 159 GLU A CA 1
ATOM 1275 C C . GLU A 1 159 ? -0.801 -13.164 9.594 1 95.62 159 GLU A C 1
ATOM 1277 O O . GLU A 1 159 ? -1.352 -12.188 9.078 1 95.62 159 GLU A O 1
ATOM 1282 N N . LYS A 1 160 ? -0.255 -13.031 10.812 1 90.5 160 LYS A N 1
ATOM 1283 C CA . LYS A 1 160 ? -0.308 -11.828 11.633 1 90.5 160 LYS A CA 1
ATOM 1284 C C . LYS A 1 160 ? 1.036 -11.102 11.633 1 90.5 160 LYS A C 1
ATOM 1286 O O . LYS A 1 160 ? 1.173 -10.031 12.234 1 90.5 160 LYS A O 1
ATOM 1291 N N . SER A 1 161 ? 1.951 -11.711 10.961 1 91.56 161 SER A N 1
ATOM 1292 C CA . SER A 1 161 ? 3.279 -11.109 10.914 1 91.56 161 SER A CA 1
ATOM 1293 C C . SER A 1 161 ? 3.254 -9.773 10.172 1 91.56 161 SER A C 1
ATOM 1295 O O . SER A 1 161 ? 2.393 -9.547 9.32 1 91.56 161 SER A O 1
ATOM 1297 N N . ILE A 1 162 ? 4.207 -8.945 10.477 1 91.56 162 ILE A N 1
ATOM 1298 C CA . ILE A 1 162 ? 4.359 -7.629 9.859 1 91.56 162 ILE A CA 1
ATOM 1299 C C . ILE A 1 162 ? 4.742 -7.793 8.391 1 91.56 16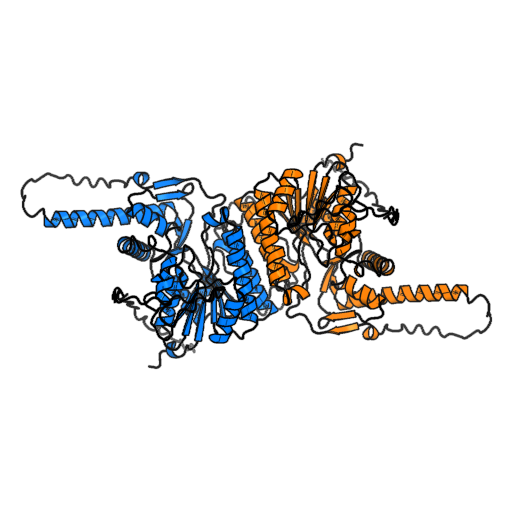2 ILE A C 1
ATOM 1301 O O . ILE A 1 162 ? 5.543 -8.664 8.039 1 91.56 162 ILE A O 1
ATOM 1305 N N . LEU A 1 163 ? 4.152 -6.93 7.594 1 95.06 163 LEU A N 1
ATOM 1306 C CA . LEU A 1 163 ? 4.547 -6.863 6.191 1 95.06 163 LEU A CA 1
ATOM 1307 C C . LEU A 1 163 ? 5.77 -5.973 6.012 1 95.06 163 LEU A C 1
ATOM 1309 O O . LEU A 1 163 ? 5.797 -4.844 6.504 1 95.06 163 LEU A O 1
ATOM 1313 N N . ASN A 1 164 ? 6.797 -6.523 5.375 1 93.94 164 ASN A N 1
ATOM 1314 C CA . ASN A 1 164 ? 8.055 -5.812 5.145 1 93.94 164 ASN A CA 1
ATOM 1315 C C . ASN A 1 164 ? 8.594 -6.062 3.742 1 93.94 164 ASN A C 1
ATOM 1317 O O . ASN A 1 164 ? 9.711 -6.559 3.58 1 93.94 164 ASN A O 1
ATOM 1321 N N . PRO A 1 165 ? 7.773 -5.664 2.746 1 96.56 165 PRO A N 1
ATOM 1322 C CA . PRO A 1 165 ? 8.211 -5.922 1.371 1 96.56 165 PRO A CA 1
ATOM 1323 C C . PRO A 1 165 ? 9.539 -5.25 1.037 1 96.56 165 PRO A C 1
ATOM 1325 O O . PRO A 1 165 ? 9.805 -4.137 1.501 1 96.56 165 PRO A O 1
ATOM 1328 N N . THR A 1 166 ? 10.375 -5.863 0.135 1 95.88 166 THR A N 1
ATOM 1329 C CA . THR A 1 166 ? 11.758 -5.418 -0.043 1 95.88 166 THR A CA 1
ATOM 1330 C C . THR A 1 166 ? 11.992 -4.945 -1.476 1 95.88 166 THR A C 1
ATOM 1332 O O . THR A 1 166 ? 13.047 -4.391 -1.787 1 95.88 166 THR A O 1
ATOM 1335 N N . ASN A 1 167 ? 11.055 -5.188 -2.332 1 96.75 167 ASN A N 1
ATOM 1336 C CA . ASN A 1 167 ? 11.164 -4.793 -3.732 1 96.75 167 ASN A CA 1
ATOM 1337 C C . ASN A 1 167 ? 9.844 -4.23 -4.258 1 96.75 167 ASN A C 1
ATOM 1339 O O . ASN A 1 167 ? 8.805 -4.379 -3.621 1 96.75 167 ASN A O 1
ATOM 1343 N N . PRO A 1 168 ? 9.844 -3.533 -5.445 1 97.94 168 PRO A N 1
ATOM 1344 C CA . PRO A 1 168 ? 8.641 -2.857 -5.922 1 97.94 168 PRO A CA 1
ATOM 1345 C C . PRO A 1 168 ? 7.484 -3.824 -6.172 1 97.94 168 PRO A C 1
ATOM 1347 O O . PRO A 1 168 ? 6.32 -3.469 -5.969 1 97.94 168 PRO A O 1
ATOM 1350 N N . TYR A 1 169 ? 7.762 -5.082 -6.559 1 98.31 169 TYR A N 1
ATOM 1351 C CA . TYR A 1 169 ? 6.707 -6.07 -6.746 1 98.31 169 TYR A CA 1
ATOM 1352 C C . TYR A 1 169 ? 5.996 -6.367 -5.43 1 98.31 169 TYR A C 1
ATOM 1354 O O . TYR A 1 169 ? 4.781 -6.184 -5.32 1 98.31 169 TYR A O 1
ATOM 1362 N N . SER A 1 170 ? 6.746 -6.812 -4.457 1 98.44 170 SER A N 1
ATOM 1363 C CA . SER A 1 170 ? 6.133 -7.18 -3.186 1 98.44 170 SER A CA 1
ATOM 1364 C C . SER A 1 170 ? 5.5 -5.969 -2.506 1 98.44 170 SER A C 1
ATOM 1366 O O . SER A 1 170 ? 4.484 -6.098 -1.821 1 98.44 170 SER A O 1
ATOM 1368 N N . ALA A 1 171 ? 6.074 -4.816 -2.713 1 98.75 171 ALA A N 1
ATOM 1369 C CA . ALA A 1 171 ? 5.48 -3.594 -2.182 1 98.75 171 ALA A CA 1
ATOM 1370 C C . ALA A 1 171 ? 4.133 -3.311 -2.836 1 98.75 171 ALA A C 1
ATOM 1372 O O . ALA A 1 171 ? 3.189 -2.873 -2.17 1 98.75 171 ALA A O 1
ATOM 1373 N N . SER A 1 172 ? 4.055 -3.496 -4.145 1 98.88 172 SER A N 1
ATOM 1374 C CA . SER A 1 172 ? 2.791 -3.281 -4.844 1 98.88 172 SER A CA 1
ATOM 1375 C C . SER A 1 172 ? 1.715 -4.238 -4.344 1 98.88 172 SER A C 1
ATOM 1377 O O . SER A 1 172 ? 0.561 -3.844 -4.164 1 98.88 172 SER A O 1
ATOM 1379 N N . LYS A 1 173 ? 2.088 -5.465 -4.074 1 98.88 173 LYS A N 1
ATOM 1380 C CA . LYS A 1 173 ? 1.132 -6.438 -3.551 1 98.88 173 LYS A CA 1
ATOM 1381 C C . LYS A 1 173 ? 0.7 -6.078 -2.133 1 98.88 173 LYS A C 1
ATOM 1383 O O . LYS A 1 173 ? -0.479 -6.191 -1.791 1 98.88 173 LYS A O 1
ATOM 1388 N N . ALA A 1 174 ? 1.671 -5.676 -1.346 1 98.75 174 ALA A N 1
ATOM 1389 C CA . ALA A 1 174 ? 1.347 -5.25 0.013 1 98.75 174 ALA A CA 1
ATOM 1390 C C . ALA A 1 174 ? 0.432 -4.027 0.001 1 98.75 174 ALA A C 1
ATOM 1392 O O . ALA A 1 174 ? -0.503 -3.936 0.8 1 98.75 174 ALA A O 1
ATOM 1393 N N . GLY A 1 175 ? 0.771 -3.078 -0.85 1 98.81 175 GLY A N 1
ATOM 1394 C CA . GLY A 1 175 ? -0.09 -1.916 -1 1 98.81 175 GLY A CA 1
ATOM 1395 C C . GLY A 1 175 ? -1.514 -2.273 -1.382 1 98.81 175 GLY A C 1
ATOM 1396 O O . GLY A 1 175 ? -2.467 -1.73 -0.82 1 98.81 175 GLY A O 1
ATOM 1397 N N . ALA A 1 176 ? -1.659 -3.152 -2.297 1 98.88 176 ALA A N 1
ATOM 1398 C CA . ALA A 1 176 ? -2.982 -3.619 -2.705 1 98.88 176 ALA A CA 1
ATOM 1399 C C . ALA A 1 176 ? -3.699 -4.312 -1.551 1 98.88 176 ALA A C 1
ATOM 1401 O O . ALA A 1 176 ? -4.91 -4.156 -1.385 1 98.88 176 ALA A O 1
ATOM 1402 N N . GLU A 1 177 ? -3 -5.055 -0.732 1 98.56 177 GLU A N 1
ATOM 1403 C CA . GLU A 1 177 ? -3.596 -5.719 0.424 1 98.56 177 GLU A CA 1
ATOM 1404 C C . GLU A 1 177 ? -4.258 -4.711 1.359 1 98.56 177 GLU A C 1
ATOM 1406 O O . GLU A 1 177 ? -5.344 -4.965 1.888 1 98.56 177 GLU A O 1
ATOM 1411 N N . HIS A 1 178 ? -3.543 -3.662 1.561 1 98.5 178 HIS A N 1
ATOM 1412 C CA . HIS A 1 178 ? -4.082 -2.654 2.469 1 98.5 178 HIS A CA 1
ATOM 1413 C C . HIS A 1 178 ? -5.379 -2.064 1.928 1 98.5 178 HIS A C 1
ATOM 1415 O O . HIS A 1 178 ? -6.297 -1.766 2.695 1 98.5 178 HIS A O 1
ATOM 1421 N N . LEU A 1 179 ? -5.453 -1.846 0.645 1 98.81 179 LEU A N 1
ATOM 1422 C CA . LEU A 1 179 ? -6.703 -1.396 0.046 1 98.81 179 LEU A CA 1
ATOM 1423 C C . LEU A 1 179 ? -7.805 -2.432 0.241 1 98.81 179 LEU A C 1
ATOM 1425 O O . LEU A 1 179 ? -8.914 -2.096 0.665 1 98.81 179 LEU A O 1
ATOM 1429 N N . VAL A 1 180 ? -7.48 -3.691 0 1 98.88 180 VAL A N 1
ATOM 1430 C CA . VAL A 1 180 ? -8.438 -4.781 0.136 1 98.88 180 VAL A CA 1
ATOM 1431 C C . VAL A 1 180 ? -8.969 -4.828 1.568 1 98.88 180 VAL A C 1
ATOM 1433 O O . VAL A 1 180 ? -10.18 -4.902 1.788 1 98.88 180 VAL A O 1
ATOM 1436 N N . GLN A 1 181 ? -8.086 -4.734 2.484 1 97.75 181 GLN A N 1
ATOM 1437 C CA . GLN A 1 181 ? -8.453 -4.789 3.895 1 97.75 181 GLN A CA 1
ATOM 1438 C C . GLN A 1 181 ? -9.328 -3.6 4.277 1 97.75 181 GLN A C 1
ATOM 1440 O O . GLN A 1 181 ? -10.281 -3.746 5.051 1 97.75 181 GLN A O 1
ATOM 1445 N N . SER A 1 182 ? -8.992 -2.469 3.771 1 97.75 182 SER A N 1
ATOM 1446 C CA . SER A 1 182 ? -9.773 -1.279 4.102 1 97.75 182 SER A CA 1
ATOM 1447 C C . SER A 1 182 ? -11.195 -1.386 3.566 1 97.75 182 SER A C 1
ATOM 1449 O O . SER A 1 182 ? -12.133 -0.888 4.188 1 97.75 182 SER A O 1
ATOM 1451 N N . TYR A 1 183 ? -11.398 -2.016 2.443 1 98.12 183 TYR A N 1
ATOM 1452 C CA . TYR A 1 183 ? -12.727 -2.182 1.874 1 98.12 183 TYR A CA 1
ATOM 1453 C C . TYR A 1 183 ? -13.547 -3.184 2.682 1 98.12 183 TYR A C 1
ATOM 1455 O O . TYR A 1 183 ? -14.766 -3.062 2.775 1 98.12 183 TYR A O 1
ATOM 1463 N N . TYR A 1 184 ? -12.875 -4.172 3.252 1 97.88 184 TYR A N 1
ATOM 1464 C CA . TYR A 1 184 ? -13.531 -5.059 4.203 1 97.88 184 TYR A CA 1
ATOM 1465 C C . TYR A 1 184 ? -14.016 -4.289 5.426 1 97.88 184 TYR A C 1
ATOM 1467 O O . TYR A 1 184 ? -15.156 -4.461 5.867 1 97.88 184 TYR A O 1
ATOM 1475 N N . LYS A 1 185 ? -13.172 -3.408 5.902 1 94.94 185 LYS A N 1
ATOM 1476 C CA . LYS A 1 185 ? -13.461 -2.686 7.137 1 94.94 185 LYS A CA 1
ATOM 1477 C C . LYS A 1 185 ? -14.523 -1.61 6.906 1 94.94 185 LYS A C 1
ATOM 1479 O O . LYS A 1 185 ? -15.5 -1.525 7.652 1 94.94 185 LYS A O 1
ATOM 1484 N N . SER A 1 186 ? -14.383 -0.848 5.844 1 95.06 186 SER A N 1
ATOM 1485 C CA . SER A 1 186 ? -15.211 0.336 5.625 1 95.06 186 SER A CA 1
ATOM 1486 C C . SER A 1 186 ? -16.516 -0.023 4.93 1 95.06 186 SER A C 1
ATOM 1488 O O . SER A 1 186 ? -17.562 0.582 5.199 1 95.06 186 SER A O 1
ATOM 1490 N N . PHE A 1 187 ? -16.469 -0.994 4.023 1 96.12 187 PHE A N 1
ATOM 1491 C CA . PHE A 1 187 ? -17.625 -1.246 3.174 1 96.12 187 PHE A CA 1
ATOM 1492 C C . PHE A 1 187 ? -18.141 -2.666 3.373 1 96.12 187 PHE A C 1
ATOM 1494 O O . PHE A 1 187 ? -19.062 -3.098 2.68 1 96.12 187 PHE A O 1
ATOM 1501 N N . LYS A 1 188 ? -17.484 -3.463 4.223 1 96.56 188 LYS A N 1
ATOM 1502 C CA . LYS A 1 188 ? -17.875 -4.82 4.582 1 96.56 188 LYS A CA 1
ATOM 1503 C C . LYS A 1 188 ? -17.828 -5.75 3.373 1 96.56 188 LYS A C 1
ATOM 1505 O O . LYS A 1 188 ? -18.656 -6.656 3.242 1 96.56 188 LYS A O 1
ATOM 1510 N N . LEU A 1 189 ? -16.984 -5.371 2.41 1 98.12 189 LEU A N 1
ATOM 1511 C CA . LEU A 1 189 ? -16.734 -6.32 1.333 1 98.12 189 LEU A CA 1
ATOM 1512 C C . LEU A 1 189 ? -16.219 -7.645 1.889 1 98.12 189 LEU A C 1
ATOM 1514 O O . LEU A 1 189 ? -15.328 -7.66 2.744 1 98.12 189 LEU A O 1
ATOM 1518 N N . PRO A 1 190 ? -16.797 -8.781 1.506 1 98.69 190 PRO A N 1
ATOM 1519 C CA . PRO A 1 190 ? -16.422 -10.07 2.088 1 98.69 190 PRO A CA 1
ATOM 1520 C C . PRO A 1 190 ? -15.094 -10.602 1.536 1 98.69 190 PRO A C 1
ATOM 1522 O O . PRO A 1 190 ? -15.094 -11.484 0.676 1 98.69 190 PRO A O 1
ATOM 1525 N N . VAL A 1 191 ? -13.984 -10.211 2.154 1 98.62 191 VAL A N 1
ATOM 1526 C CA . VAL A 1 191 ? -12.664 -10.422 1.563 1 98.62 191 VAL A CA 1
ATOM 1527 C C . VAL A 1 191 ? -11.969 -11.594 2.256 1 98.62 191 VAL A C 1
ATOM 1529 O O . VAL A 1 191 ? -12.172 -11.828 3.451 1 98.62 191 VAL A O 1
ATOM 1532 N N . ILE A 1 192 ? -11.25 -12.359 1.522 1 98.81 192 ILE A N 1
ATOM 1533 C CA . ILE A 1 192 ? -10.234 -13.312 1.966 1 98.81 192 ILE A CA 1
ATOM 1534 C C . ILE A 1 192 ? -8.914 -13.023 1.257 1 98.81 192 ILE A C 1
ATOM 1536 O O . ILE A 1 192 ? -8.898 -12.758 0.052 1 98.81 192 ILE A O 1
ATOM 1540 N N . ILE A 1 193 ? -7.828 -12.977 2 1 98.88 193 ILE A N 1
ATOM 1541 C CA . ILE A 1 193 ? -6.508 -12.773 1.41 1 98.88 193 ILE A CA 1
ATOM 1542 C C . ILE A 1 193 ? -5.699 -14.062 1.491 1 98.88 193 ILE A C 1
ATOM 1544 O O . ILE A 1 193 ? -5.715 -14.75 2.516 1 98.88 193 ILE A O 1
ATOM 1548 N N . THR A 1 194 ? -5.043 -14.406 0.402 1 98.88 194 THR A N 1
ATOM 1549 C CA . THR A 1 194 ? -4.137 -15.547 0.402 1 98.88 194 THR A CA 1
ATOM 1550 C C . THR A 1 194 ? -2.707 -15.102 0.105 1 98.88 194 THR A C 1
ATOM 1552 O O . THR A 1 194 ? -2.488 -14.195 -0.697 1 98.88 194 THR A O 1
ATOM 1555 N N . ARG A 1 195 ? -1.747 -15.68 0.747 1 98.75 195 ARG A N 1
ATOM 1556 C CA . ARG A 1 195 ? -0.319 -15.469 0.534 1 98.75 195 ARG A CA 1
ATOM 1557 C C . ARG A 1 195 ? 0.398 -16.797 0.291 1 98.75 195 ARG A C 1
ATOM 1559 O O . ARG A 1 195 ? 0.545 -17.609 1.208 1 98.75 195 ARG A O 1
ATOM 1566 N N . ALA A 1 196 ? 0.896 -16.953 -0.909 1 98.44 196 ALA A N 1
ATOM 1567 C CA . ALA A 1 196 ? 1.417 -18.266 -1.273 1 98.44 196 ALA A CA 1
ATOM 1568 C C . ALA A 1 196 ? 2.926 -18.219 -1.499 1 98.44 196 ALA A C 1
ATOM 1570 O O . ALA A 1 196 ? 3.461 -17.188 -1.938 1 98.44 196 ALA A O 1
ATOM 1571 N N . ASN A 1 197 ? 3.598 -19.312 -1.258 1 97.38 197 ASN A N 1
ATOM 1572 C CA . ASN A 1 197 ? 4.977 -19.531 -1.684 1 97.38 197 ASN A CA 1
ATOM 1573 C C . ASN A 1 197 ? 5.094 -19.562 -3.205 1 97.38 197 ASN A C 1
ATOM 1575 O O . ASN A 1 197 ? 4.102 -19.391 -3.912 1 97.38 197 ASN A O 1
ATOM 1579 N N . ASN A 1 198 ? 6.316 -19.75 -3.691 1 97.12 198 ASN A N 1
ATOM 1580 C CA . ASN A 1 198 ? 6.559 -19.844 -5.125 1 97.12 198 ASN A CA 1
ATOM 1581 C C . ASN A 1 198 ? 5.855 -21.062 -5.734 1 97.12 198 ASN A C 1
ATOM 1583 O O . ASN A 1 198 ? 5.891 -22.156 -5.168 1 97.12 198 ASN A O 1
ATOM 1587 N N . ILE A 1 199 ? 5.199 -20.781 -6.809 1 98.62 199 ILE A N 1
ATOM 1588 C CA . ILE A 1 199 ? 4.469 -21.828 -7.508 1 98.62 199 ILE A CA 1
ATOM 1589 C C . ILE A 1 199 ? 5.176 -22.172 -8.82 1 98.62 199 ILE A C 1
ATOM 1591 O O . ILE A 1 199 ? 5.691 -21.281 -9.5 1 98.62 199 ILE A O 1
ATOM 1595 N N . TYR A 1 200 ? 5.23 -23.453 -9.156 1 98.56 200 TYR A N 1
ATOM 1596 C CA . TYR A 1 200 ? 5.809 -23.875 -10.43 1 98.56 200 TYR A CA 1
ATOM 1597 C C . TYR A 1 200 ? 4.965 -24.984 -11.07 1 98.56 200 TYR A C 1
ATOM 1599 O O . TYR A 1 200 ? 4.129 -25.594 -10.406 1 98.56 200 TYR A O 1
ATOM 1607 N N . GLY A 1 201 ? 5.117 -25.156 -12.336 1 98.75 201 GLY A N 1
ATOM 1608 C CA . GLY A 1 201 ? 4.379 -26.172 -13.07 1 98.75 201 GLY A CA 1
ATOM 1609 C C . GLY A 1 201 ? 4.281 -25.891 -14.555 1 98.75 201 GLY A C 1
ATOM 1610 O O . GLY A 1 201 ? 4.895 -24.953 -15.055 1 98.75 201 GLY A O 1
ATOM 1611 N N . PRO A 1 202 ? 3.533 -26.703 -15.258 1 98.25 202 PRO A N 1
ATOM 1612 C CA . PRO A 1 202 ? 3.316 -26.531 -16.703 1 98.25 202 PRO A CA 1
ATOM 1613 C C . PRO A 1 202 ? 2.676 -25.203 -17.047 1 98.25 202 PRO A C 1
ATOM 1615 O O . PRO A 1 202 ? 1.884 -24.672 -16.266 1 98.25 202 PRO A O 1
ATOM 1618 N N . LYS A 1 203 ? 3.053 -24.609 -18.172 1 97.44 203 LYS A N 1
ATOM 1619 C CA . LYS A 1 203 ? 2.432 -23.438 -18.781 1 97.44 203 LYS A CA 1
ATOM 1620 C C . LYS A 1 203 ? 2.893 -22.156 -18.094 1 97.44 203 LYS A C 1
ATOM 1622 O O . LYS A 1 203 ? 2.406 -21.062 -18.422 1 97.44 203 LYS A O 1
ATOM 1627 N N . GLN A 1 204 ? 3.811 -22.234 -17.188 1 98.06 204 GLN A N 1
ATOM 1628 C CA . GLN A 1 204 ? 4.355 -21.031 -16.578 1 98.06 204 GLN A CA 1
ATOM 1629 C C . GLN A 1 204 ? 5.258 -20.281 -17.562 1 98.06 204 GLN A C 1
ATOM 1631 O O . GLN A 1 204 ? 6.086 -20.891 -18.25 1 98.06 204 GLN A O 1
ATOM 1636 N N . TYR A 1 205 ? 5.035 -18.953 -17.734 1 96.44 205 TYR A N 1
ATOM 1637 C CA . TYR A 1 205 ? 5.895 -18.156 -18.609 1 96.44 205 TYR A CA 1
ATOM 1638 C C . TYR A 1 205 ? 7.352 -18.25 -18.156 1 96.44 205 TYR A C 1
ATOM 1640 O O . TYR A 1 205 ? 7.652 -18.203 -16.969 1 96.44 205 TYR A O 1
ATOM 1648 N N . PRO A 1 206 ? 8.305 -18.422 -19.047 1 95.25 206 PRO A N 1
ATOM 1649 C CA . PRO A 1 206 ? 9.688 -18.75 -18.703 1 95.25 206 PRO A CA 1
ATOM 1650 C C . PRO A 1 206 ? 10.492 -17.547 -18.25 1 95.25 206 PRO A C 1
ATOM 1652 O O . PRO A 1 206 ? 11.539 -17.234 -18.828 1 95.25 206 PRO A O 1
ATOM 1655 N N . GLU A 1 207 ? 10.109 -16.953 -17.234 1 93.88 207 GLU A N 1
ATOM 1656 C CA . GLU A 1 207 ? 10.867 -15.836 -16.656 1 93.88 207 GLU A CA 1
ATOM 1657 C C . GLU A 1 207 ? 11.242 -16.125 -15.203 1 93.88 207 GLU A C 1
ATOM 1659 O O . GLU A 1 207 ? 12.148 -15.492 -14.656 1 93.88 207 GLU A O 1
ATOM 1664 N N . LYS A 1 208 ? 10.516 -17.078 -14.617 1 95.94 208 LYS A N 1
ATOM 1665 C CA . LYS A 1 208 ? 10.859 -17.531 -13.273 1 95.94 208 LYS A CA 1
ATOM 1666 C C . LYS A 1 208 ? 11.93 -18.609 -13.32 1 95.94 208 LYS A C 1
ATOM 1668 O O . LYS A 1 208 ? 12.141 -19.234 -14.359 1 95.94 208 LYS A O 1
ATOM 1673 N N . ILE A 1 209 ? 12.547 -18.875 -12.305 1 96 209 ILE A N 1
ATOM 1674 C CA . ILE A 1 209 ? 13.789 -19.641 -12.25 1 96 209 ILE A CA 1
ATOM 1675 C C . ILE A 1 209 ? 13.578 -21.031 -12.852 1 96 209 ILE A C 1
ATOM 1677 O O . ILE A 1 209 ? 14.367 -21.484 -13.68 1 96 209 ILE A O 1
ATOM 1681 N N . ILE A 1 210 ? 12.5 -21.719 -12.562 1 98.06 210 ILE A N 1
ATOM 1682 C CA . ILE A 1 210 ? 12.32 -23.109 -12.969 1 98.06 210 ILE A CA 1
ATOM 1683 C C . ILE A 1 210 ? 12.031 -23.172 -14.469 1 98.06 210 ILE A C 1
ATOM 1685 O O . ILE A 1 210 ? 12.766 -23.812 -15.219 1 98.06 210 ILE A O 1
ATOM 1689 N N . PRO A 1 211 ? 10.984 -22.484 -14.953 1 97.5 211 PRO A N 1
ATOM 1690 C CA . PRO A 1 211 ? 10.758 -22.547 -16.391 1 97.5 211 PRO A CA 1
ATOM 1691 C C . PRO A 1 211 ? 11.898 -21.906 -17.203 1 97.5 211 PRO A C 1
ATOM 1693 O O . PRO A 1 211 ? 12.203 -22.359 -18.297 1 97.5 211 PRO A O 1
ATOM 1696 N N . LYS A 1 212 ? 12.531 -20.891 -16.656 1 95.75 212 LYS A N 1
ATOM 1697 C CA . LYS A 1 212 ? 13.656 -20.25 -17.328 1 95.75 212 LYS A CA 1
ATOM 1698 C C . LYS A 1 212 ? 14.812 -21.234 -17.516 1 95.75 212 LYS A C 1
ATOM 1700 O O . LYS A 1 212 ? 15.344 -21.375 -18.625 1 95.75 212 LYS A O 1
ATOM 1705 N N . PHE A 1 213 ? 15.227 -21.938 -16.453 1 97.25 213 PHE A N 1
ATOM 1706 C CA . PHE A 1 213 ? 16.344 -22.875 -16.5 1 97.25 213 PHE A CA 1
ATOM 1707 C C . PHE A 1 213 ? 16.047 -24.047 -17.422 1 97.25 213 PHE A C 1
ATOM 1709 O O . PHE A 1 213 ? 16.906 -24.469 -18.203 1 97.25 213 PHE A O 1
ATOM 1716 N N . ILE A 1 214 ? 14.836 -24.578 -17.328 1 97.5 214 ILE A N 1
ATOM 1717 C CA . ILE A 1 214 ? 14.453 -25.688 -18.203 1 97.5 214 ILE A CA 1
ATOM 1718 C C . ILE A 1 214 ? 14.578 -25.266 -19.656 1 97.5 214 ILE A C 1
ATOM 1720 O O . ILE A 1 214 ? 15.188 -25.984 -20.469 1 97.5 214 ILE A O 1
ATOM 1724 N N . ASN A 1 215 ? 14.047 -24.094 -19.969 1 95.25 215 ASN A N 1
ATOM 1725 C CA . ASN A 1 215 ? 14.078 -23.625 -21.344 1 95.25 215 ASN A CA 1
ATOM 1726 C C . ASN A 1 215 ? 15.508 -23.359 -21.812 1 95.25 215 ASN A C 1
ATOM 1728 O O . ASN A 1 215 ? 15.852 -23.641 -22.969 1 95.25 215 ASN A O 1
ATOM 1732 N N . LEU A 1 216 ? 16.312 -22.797 -20.922 1 94.56 216 LEU A N 1
ATOM 1733 C CA . LEU A 1 216 ? 17.719 -22.562 -21.266 1 94.56 216 LEU A CA 1
ATOM 1734 C C . LEU A 1 216 ? 18.422 -23.875 -21.594 1 94.56 216 LEU A C 1
ATOM 1736 O O . LEU A 1 216 ? 19.047 -24 -22.641 1 94.56 216 LEU A O 1
ATOM 1740 N N . LEU A 1 217 ? 18.266 -24.875 -20.828 1 94.94 217 LEU A N 1
ATOM 1741 C CA . LEU A 1 217 ? 18.938 -26.172 -21 1 94.94 217 LEU A CA 1
ATOM 1742 C C . LEU A 1 217 ? 18.422 -26.859 -22.266 1 94.94 217 LEU A C 1
ATOM 1744 O O . LEU A 1 217 ? 19.203 -27.453 -23.016 1 94.94 217 LEU A O 1
ATOM 1748 N N . LEU A 1 218 ? 17.094 -26.766 -22.438 1 94.06 218 LEU A N 1
ATOM 1749 C CA . LEU A 1 218 ? 16.5 -27.375 -23.609 1 94.06 218 LEU A CA 1
ATOM 1750 C C . LEU A 1 218 ? 17.031 -26.719 -24.891 1 94.06 218 LEU A C 1
ATOM 1752 O O . LEU A 1 218 ? 16.969 -27.312 -25.969 1 94.06 218 LEU A O 1
ATOM 1756 N N . ASN A 1 219 ? 17.516 -25.516 -24.766 1 92.81 219 ASN A N 1
ATOM 1757 C CA . ASN A 1 219 ? 18.094 -24.797 -25.891 1 92.81 219 ASN A CA 1
ATOM 1758 C C . ASN A 1 219 ? 19.609 -24.781 -25.828 1 92.81 219 ASN A C 1
ATOM 1760 O O . ASN A 1 219 ? 20.266 -23.938 -26.438 1 92.81 219 ASN A O 1
ATOM 1764 N N . ASN A 1 220 ? 20.172 -25.594 -25.047 1 92.69 220 ASN A N 1
ATOM 1765 C CA . ASN A 1 220 ? 21.609 -25.797 -24.906 1 92.69 220 ASN A CA 1
ATOM 1766 C C . ASN A 1 220 ? 22.312 -24.547 -24.391 1 92.69 220 ASN A C 1
ATOM 1768 O O . ASN A 1 220 ? 23.391 -24.188 -24.859 1 92.69 220 ASN A O 1
ATOM 1772 N N . LYS A 1 221 ? 21.625 -23.859 -23.562 1 94.81 221 LYS A N 1
ATOM 1773 C CA . LYS A 1 221 ? 22.188 -22.688 -22.891 1 94.81 221 LYS A CA 1
ATOM 1774 C C . LYS A 1 221 ? 22.375 -22.969 -21.406 1 94.81 221 LYS A C 1
ATOM 1776 O O . LYS A 1 221 ? 21.781 -23.891 -20.844 1 94.81 221 LYS A O 1
ATOM 1781 N N . LYS A 1 222 ? 23.188 -22.141 -20.797 1 95.5 222 LYS A N 1
ATOM 1782 C CA . LYS A 1 222 ? 23.516 -22.312 -19.375 1 95.5 222 LYS A CA 1
ATOM 1783 C C . LYS A 1 222 ? 22.469 -21.672 -18.484 1 95.5 222 LYS A C 1
ATOM 1785 O O . LYS A 1 222 ? 21.906 -20.625 -18.828 1 95.5 222 LYS A O 1
ATOM 1790 N N . CYS A 1 223 ? 22.234 -22.266 -17.375 1 95.94 223 CYS A N 1
ATOM 1791 C CA . CYS A 1 223 ? 21.406 -21.656 -16.344 1 95.94 223 CYS A CA 1
ATOM 1792 C C . CYS A 1 223 ? 22.062 -20.406 -15.781 1 95.94 223 CYS A C 1
ATOM 1794 O O . CYS A 1 223 ? 23.281 -20.375 -15.547 1 95.94 223 CYS A O 1
ATOM 1796 N N . THR A 1 224 ? 21.328 -19.328 -15.57 1 93.69 224 THR A N 1
ATOM 1797 C CA . THR A 1 224 ? 21.859 -18.062 -15.055 1 93.69 224 THR A CA 1
ATOM 1798 C C . THR A 1 224 ? 21.484 -17.891 -13.586 1 93.69 224 THR A C 1
ATOM 1800 O O . THR A 1 224 ? 20.312 -17.719 -13.25 1 93.69 224 THR A O 1
ATOM 1803 N N . ILE A 1 225 ? 22.422 -17.906 -12.727 1 93.69 225 ILE A N 1
ATOM 1804 C CA . ILE A 1 225 ? 22.188 -17.828 -11.289 1 93.69 225 ILE A CA 1
ATOM 1805 C C . ILE A 1 225 ? 22.547 -16.422 -10.789 1 93.69 225 ILE A C 1
ATOM 1807 O O . ILE A 1 225 ? 23.656 -15.945 -11.023 1 93.69 225 ILE A O 1
ATOM 1811 N N . HIS A 1 226 ? 21.688 -15.812 -10.102 1 89.81 226 HIS A N 1
ATOM 1812 C CA . HIS A 1 226 ? 21.938 -14.516 -9.484 1 89.81 226 HIS A CA 1
ATOM 1813 C C . HIS A 1 226 ? 22.844 -14.656 -8.266 1 89.81 226 HIS A C 1
ATOM 1815 O O . HIS A 1 226 ? 22.562 -15.438 -7.359 1 89.81 226 HIS A O 1
ATOM 1821 N N . GLY A 1 227 ? 23.891 -13.938 -8.219 1 91.56 227 GLY A N 1
ATOM 1822 C CA . GLY A 1 227 ? 24.781 -13.945 -7.062 1 91.56 227 GLY A CA 1
ATOM 1823 C C . GLY A 1 227 ? 25.422 -15.305 -6.816 1 91.56 227 GLY A C 1
ATOM 1824 O O . GLY A 1 227 ? 26.016 -15.891 -7.719 1 91.56 227 GLY A O 1
ATOM 1825 N N . THR A 1 228 ? 25.219 -15.773 -5.566 1 89.81 228 THR A N 1
ATOM 1826 C CA . THR A 1 228 ? 25.859 -17.031 -5.188 1 89.81 228 THR A CA 1
ATOM 1827 C C . THR A 1 228 ? 24.906 -18.203 -5.383 1 89.81 228 THR A C 1
ATOM 1829 O O . THR A 1 228 ? 25.344 -19.359 -5.387 1 89.81 228 THR A O 1
ATOM 1832 N N . GLY A 1 229 ? 23.672 -17.844 -5.457 1 92.38 229 GLY A N 1
ATOM 1833 C CA . GLY A 1 229 ? 22.672 -18.891 -5.598 1 92.38 229 GLY A CA 1
ATOM 1834 C C . GLY A 1 229 ? 22.281 -19.531 -4.277 1 92.38 229 GLY A C 1
ATOM 1835 O O . GLY A 1 229 ? 21.531 -20.5 -4.25 1 92.38 229 GLY A O 1
ATOM 1836 N N . LYS A 1 230 ? 22.703 -18.938 -3.236 1 92 230 LYS A N 1
ATOM 1837 C CA . LYS A 1 230 ? 22.484 -19.531 -1.919 1 92 230 LYS A CA 1
ATOM 1838 C C . LYS A 1 230 ? 21.094 -19.156 -1.376 1 92 230 LYS A C 1
ATOM 1840 O O . LYS A 1 230 ? 20.625 -19.75 -0.402 1 92 230 LYS A O 1
ATOM 1845 N N . ASN A 1 231 ? 20.422 -18.172 -2.031 1 91.25 231 ASN A N 1
ATOM 1846 C CA . ASN A 1 231 ? 19.062 -17.844 -1.619 1 91.25 231 ASN A CA 1
ATOM 1847 C C . ASN A 1 231 ? 18.125 -19.047 -1.762 1 91.25 231 ASN A C 1
ATOM 1849 O O . ASN A 1 231 ? 18.234 -19.797 -2.729 1 91.25 231 ASN A O 1
ATOM 1853 N N . THR A 1 232 ? 17.297 -19.219 -0.734 1 92.88 232 THR A N 1
ATOM 1854 C CA . THR A 1 232 ? 16.391 -20.359 -0.751 1 92.88 232 THR A CA 1
ATOM 1855 C C . THR A 1 232 ? 14.945 -19.906 -0.938 1 92.88 232 THR A C 1
ATOM 1857 O O . THR A 1 232 ? 14.609 -18.766 -0.615 1 92.88 232 THR A O 1
ATOM 1860 N N . ARG A 1 233 ? 14.172 -20.688 -1.532 1 94.38 233 ARG A N 1
ATOM 1861 C CA . ARG A 1 233 ? 12.742 -20.484 -1.702 1 94.38 233 ARG A CA 1
ATOM 1862 C C . ARG A 1 233 ? 11.961 -21.75 -1.384 1 94.38 233 ARG A C 1
ATOM 1864 O O . ARG A 1 233 ? 12.508 -22.859 -1.458 1 94.38 233 ARG A O 1
ATOM 1871 N N . ASN A 1 234 ? 10.758 -21.625 -0.939 1 96.19 234 ASN A N 1
ATOM 1872 C CA . ASN A 1 234 ? 9.781 -22.703 -0.833 1 96.19 234 ASN A CA 1
ATOM 1873 C C . ASN A 1 234 ? 8.953 -22.844 -2.105 1 96.19 234 ASN A C 1
ATOM 1875 O O . ASN A 1 234 ? 8.438 -21.844 -2.621 1 96.19 234 ASN A O 1
ATOM 1879 N N . TYR A 1 235 ? 8.82 -24.094 -2.607 1 97.12 235 TYR A N 1
ATOM 1880 C CA . TYR A 1 235 ? 8.133 -24.297 -3.879 1 97.12 235 TYR A CA 1
ATOM 1881 C C . TYR A 1 235 ? 6.938 -25.219 -3.715 1 97.12 235 TYR A C 1
ATOM 1883 O O . TYR A 1 235 ? 7.035 -26.25 -3.049 1 97.12 235 TYR A O 1
ATOM 1891 N N . LEU A 1 236 ? 5.871 -24.828 -4.258 1 97.81 236 LEU A N 1
ATOM 1892 C CA . LEU A 1 236 ? 4.652 -25.625 -4.359 1 97.81 236 LEU A CA 1
ATOM 1893 C C . LEU A 1 236 ? 4.285 -25.875 -5.82 1 97.81 236 LEU A C 1
ATOM 1895 O O . LEU A 1 236 ? 4.383 -24.969 -6.648 1 97.81 236 LEU A O 1
ATOM 1899 N N . TYR A 1 237 ? 3.953 -27.125 -6.105 1 98.56 237 TYR A N 1
ATOM 1900 C CA . TYR A 1 237 ? 3.508 -27.469 -7.453 1 98.56 237 TYR A CA 1
ATOM 1901 C C . TYR A 1 237 ? 2.137 -26.859 -7.742 1 98.56 237 TYR A C 1
ATOM 1903 O O . TYR A 1 237 ? 1.333 -26.672 -6.828 1 98.56 237 TYR A O 1
ATOM 1911 N N . ILE A 1 238 ? 1.817 -26.562 -8.938 1 98.75 238 ILE A N 1
ATOM 1912 C CA . ILE A 1 238 ? 0.643 -25.844 -9.406 1 98.75 238 ILE A CA 1
ATOM 1913 C C . ILE A 1 238 ? -0.625 -26.531 -8.922 1 98.75 238 ILE A C 1
ATOM 1915 O O . ILE A 1 238 ? -1.585 -25.891 -8.516 1 98.75 238 ILE A O 1
ATOM 1919 N N . ASP A 1 239 ? -0.697 -27.828 -8.867 1 98.44 239 ASP A N 1
ATOM 1920 C CA . ASP A 1 239 ? -1.892 -28.562 -8.445 1 98.44 239 ASP A CA 1
ATOM 1921 C C . ASP A 1 239 ? -2.217 -28.281 -6.98 1 98.44 239 ASP A C 1
ATOM 1923 O O . ASP A 1 239 ? -3.387 -28.266 -6.59 1 98.44 239 ASP A O 1
ATOM 1927 N N . ASP A 1 240 ? -1.208 -28.078 -6.238 1 98.56 240 ASP A N 1
ATOM 1928 C CA . ASP A 1 240 ? -1.396 -27.875 -4.805 1 98.56 240 ASP A CA 1
ATOM 1929 C C . ASP A 1 240 ? -2.021 -26.516 -4.52 1 98.56 240 ASP A C 1
ATOM 1931 O O . ASP A 1 240 ? -2.85 -26.375 -3.619 1 98.56 240 ASP A O 1
ATOM 1935 N N . ILE A 1 241 ? -1.63 -25.453 -5.238 1 98.62 241 ILE A N 1
ATOM 1936 C CA . ILE A 1 241 ? -2.25 -24.141 -5 1 98.62 241 ILE A CA 1
ATOM 1937 C C . ILE A 1 241 ? -3.684 -24.156 -5.523 1 98.62 241 ILE A C 1
ATOM 1939 O O . ILE A 1 241 ? -4.562 -23.516 -4.945 1 98.62 241 ILE A O 1
ATOM 1943 N N . VAL A 1 242 ? -3.951 -24.844 -6.594 1 98.75 242 VAL A N 1
ATOM 1944 C CA . VAL A 1 242 ? -5.305 -24.953 -7.121 1 98.75 242 VAL A CA 1
ATOM 1945 C C . VAL A 1 242 ? -6.211 -25.609 -6.086 1 98.75 242 VAL A C 1
ATOM 1947 O O . VAL A 1 242 ? -7.316 -25.125 -5.824 1 98.75 242 VAL A O 1
ATOM 1950 N N . SER A 1 243 ? -5.695 -26.703 -5.496 1 98.19 243 SER A N 1
ATOM 1951 C CA . SER A 1 243 ? -6.473 -27.391 -4.465 1 98.19 243 SER A CA 1
ATOM 1952 C C . SER A 1 243 ? -6.672 -26.5 -3.244 1 98.19 243 SER A C 1
ATOM 1954 O O . SER A 1 243 ? -7.703 -26.578 -2.572 1 98.19 243 SER A O 1
ATOM 1956 N N . ALA A 1 244 ? -5.645 -25.672 -2.932 1 98.75 244 ALA A N 1
ATOM 1957 C CA . ALA A 1 244 ? -5.777 -24.734 -1.827 1 98.75 244 ALA A CA 1
ATOM 1958 C C . ALA A 1 244 ? -6.91 -23.734 -2.086 1 98.75 244 ALA A C 1
ATOM 1960 O O . ALA A 1 244 ? -7.719 -23.469 -1.196 1 98.75 244 ALA A O 1
ATOM 1961 N N . PHE A 1 245 ? -7.027 -23.203 -3.297 1 98.69 245 PHE A N 1
ATOM 1962 C CA . PHE A 1 245 ? -8.094 -22.266 -3.648 1 98.69 245 PHE A CA 1
ATOM 1963 C C . PHE A 1 245 ? -9.461 -22.938 -3.549 1 98.69 245 PHE A C 1
ATOM 1965 O O . PHE A 1 245 ? -10.438 -22.312 -3.139 1 98.69 245 PHE A O 1
ATOM 1972 N N . ASP A 1 246 ? -9.523 -24.188 -3.951 1 97.62 246 ASP A N 1
ATOM 1973 C CA . ASP A 1 246 ? -10.773 -24.938 -3.848 1 97.62 246 ASP A CA 1
ATOM 1974 C C . ASP A 1 246 ? -11.273 -24.984 -2.404 1 97.62 246 ASP A C 1
ATOM 1976 O O . ASP A 1 246 ? -12.438 -24.688 -2.131 1 97.62 246 ASP A O 1
ATOM 1980 N N . ILE A 1 247 ? -10.359 -25.328 -1.511 1 97.62 247 ILE A N 1
ATOM 1981 C CA . ILE A 1 247 ? -10.703 -25.438 -0.098 1 97.62 247 ILE A CA 1
ATOM 1982 C C . ILE A 1 247 ? -11.086 -24.062 0.451 1 97.62 247 ILE A C 1
ATOM 1984 O O . ILE A 1 247 ? -12.062 -23.922 1.189 1 97.62 247 ILE A O 1
ATOM 1988 N N . ILE A 1 248 ? -10.336 -23.031 0.092 1 98.31 248 ILE A N 1
ATOM 1989 C CA . ILE A 1 248 ? -10.586 -21.672 0.586 1 98.31 248 ILE A CA 1
ATOM 1990 C C . ILE A 1 248 ? -11.914 -21.172 0.04 1 98.31 248 ILE A C 1
ATOM 1992 O O . ILE A 1 248 ? -12.664 -20.484 0.747 1 98.31 248 ILE A O 1
ATOM 1996 N N . LEU A 1 249 ? -12.219 -21.5 -1.205 1 97.31 249 LEU A N 1
ATOM 1997 C CA . LEU A 1 249 ? -13.477 -21.109 -1.835 1 97.31 249 LEU A CA 1
ATOM 1998 C C . LEU A 1 249 ? -14.664 -21.656 -1.058 1 97.31 249 LEU A C 1
ATOM 2000 O O . LEU A 1 249 ? -15.656 -20.969 -0.852 1 97.31 249 LEU A O 1
ATOM 2004 N N . ARG A 1 250 ? -14.555 -22.844 -0.583 1 94.75 250 ARG A N 1
ATOM 2005 C CA . ARG A 1 250 ? -15.688 -23.547 0.014 1 94.75 250 ARG A CA 1
ATOM 2006 C C . ARG A 1 250 ? -15.719 -23.344 1.526 1 94.75 250 ARG A C 1
ATOM 2008 O O . ARG A 1 250 ? -16.781 -23.25 2.125 1 94.75 250 ARG A O 1
ATOM 2015 N N . LYS A 1 251 ? -14.5 -23.234 2.121 1 97 251 LYS A N 1
ATOM 2016 C CA . LYS A 1 251 ? -14.453 -23.312 3.58 1 97 251 LYS A CA 1
ATOM 2017 C C . LYS A 1 251 ? -13.797 -22.062 4.18 1 97 251 LYS A C 1
ATOM 2019 O O . LYS A 1 251 ? -13.844 -21.859 5.395 1 97 251 LYS A O 1
ATOM 2024 N N . GLY A 1 252 ? -13.188 -21.234 3.361 1 97.94 252 GLY A N 1
ATOM 2025 C CA . GLY A 1 252 ? -12.508 -20.062 3.895 1 97.94 252 GLY A CA 1
ATOM 2026 C C . GLY A 1 252 ? -13.438 -19.109 4.613 1 97.94 252 GLY A C 1
ATOM 2027 O O . GLY A 1 252 ? -14.578 -18.906 4.191 1 97.94 252 GLY A O 1
ATOM 2028 N N . GLU A 1 253 ? -12.93 -18.469 5.645 1 98.31 253 GLU A N 1
ATOM 2029 C CA . GLU A 1 253 ? -13.719 -17.516 6.418 1 98.31 253 GLU A CA 1
ATOM 2030 C C . GLU A 1 253 ? -13.438 -16.078 5.98 1 98.31 253 GLU A C 1
ATOM 2032 O O . GLU A 1 253 ? -12.281 -15.688 5.844 1 98.31 253 GLU A O 1
ATOM 2037 N N . ILE A 1 254 ? -14.539 -15.312 5.805 1 98.25 254 ILE A N 1
ATOM 2038 C CA . ILE A 1 254 ? -14.438 -13.914 5.406 1 98.25 254 ILE A CA 1
ATOM 2039 C C . ILE A 1 254 ? -13.625 -13.141 6.445 1 98.25 254 ILE A C 1
ATOM 2041 O O . ILE A 1 254 ? -13.797 -13.336 7.648 1 98.25 254 ILE A O 1
ATOM 2045 N N . GLY A 1 255 ? -12.703 -12.281 6.02 1 97.5 255 GLY A N 1
ATOM 2046 C CA . GLY A 1 255 ? -11.898 -11.453 6.898 1 97.5 255 GLY A CA 1
ATOM 2047 C C . GLY A 1 255 ? -10.562 -12.078 7.258 1 97.5 255 GLY A C 1
ATOM 2048 O O . GLY A 1 255 ? -9.727 -11.438 7.898 1 97.5 255 GLY A O 1
ATOM 2049 N N . ASN A 1 256 ? -10.367 -13.328 6.75 1 98 256 ASN A N 1
ATOM 2050 C CA . ASN A 1 256 ? -9.156 -14.039 7.129 1 98 256 ASN A CA 1
ATOM 2051 C C . ASN A 1 256 ? -8.102 -13.977 6.031 1 98 256 ASN A C 1
ATOM 2053 O O . ASN A 1 256 ? -8.422 -13.695 4.871 1 98 256 ASN A O 1
ATOM 2057 N N . VAL A 1 257 ? -6.871 -14.133 6.48 1 98.5 257 VAL A N 1
ATOM 2058 C CA . VAL A 1 257 ? -5.707 -14.336 5.621 1 98.5 257 VAL A CA 1
ATOM 2059 C C . VAL A 1 257 ? -5.23 -15.781 5.723 1 98.5 257 VAL A C 1
ATOM 2061 O O . VAL A 1 257 ? -5.195 -16.359 6.816 1 98.5 257 VAL A O 1
ATOM 2064 N N . TYR A 1 258 ? -4.949 -16.438 4.59 1 98.81 258 TYR A N 1
ATOM 2065 C CA . TYR A 1 258 ? -4.434 -17.797 4.594 1 98.81 258 TYR A CA 1
ATOM 2066 C C . TYR A 1 258 ? -3.096 -17.875 3.871 1 98.81 258 TYR A C 1
ATOM 2068 O O . TYR A 1 258 ? -3 -17.547 2.688 1 98.81 258 TYR A O 1
ATOM 2076 N N . ASN A 1 259 ? -2.088 -18.312 4.559 1 98.5 259 ASN A N 1
ATOM 2077 C CA . ASN A 1 259 ? -0.837 -18.719 3.924 1 98.5 259 ASN A CA 1
ATOM 2078 C C . ASN A 1 259 ? -0.964 -20.078 3.242 1 98.5 259 ASN A C 1
ATOM 2080 O O . ASN A 1 259 ? -1.596 -20.984 3.777 1 98.5 259 ASN A O 1
ATOM 2084 N N . ILE A 1 260 ? -0.479 -20.125 2.061 1 98.56 260 ILE A N 1
ATOM 2085 C CA . ILE A 1 260 ? -0.387 -21.375 1.318 1 98.56 260 ILE A CA 1
ATOM 2086 C C . ILE A 1 260 ? 1.08 -21.75 1.118 1 98.56 260 ILE A C 1
ATOM 2088 O O . ILE A 1 260 ? 1.758 -21.203 0.253 1 98.56 260 ILE A O 1
ATOM 2092 N N . GLY A 1 261 ? 1.518 -22.719 1.901 1 96.81 261 GLY A N 1
ATOM 2093 C CA . GLY A 1 261 ? 2.957 -22.922 1.88 1 96.81 261 GLY A CA 1
ATOM 2094 C C . GLY A 1 261 ? 3.359 -24.359 2.076 1 96.81 261 GLY A C 1
ATOM 2095 O O . GLY A 1 261 ? 2.535 -25.266 1.925 1 96.81 261 GLY A O 1
ATOM 2096 N N . THR A 1 262 ? 4.641 -24.594 2.146 1 95.81 262 THR A N 1
ATOM 2097 C CA . THR A 1 262 ? 5.281 -25.891 2.357 1 95.81 262 THR A CA 1
ATOM 2098 C C . THR A 1 262 ? 6.551 -25.734 3.184 1 95.81 262 THR A C 1
ATOM 2100 O O . THR A 1 262 ? 7.133 -24.641 3.248 1 95.81 262 THR A O 1
ATOM 2103 N N . ASP A 1 263 ? 6.949 -26.797 3.77 1 92.69 263 ASP A N 1
ATOM 2104 C CA . ASP A 1 263 ? 8.195 -26.797 4.523 1 92.69 263 ASP A CA 1
ATOM 2105 C C . ASP A 1 263 ? 9.391 -27.078 3.611 1 92.69 263 ASP A C 1
ATOM 2107 O O . ASP A 1 263 ? 10.539 -26.875 3.998 1 92.69 263 ASP A O 1
ATOM 2111 N N . PHE A 1 264 ? 9.117 -27.547 2.469 1 93.94 264 PHE A N 1
ATOM 2112 C CA . PHE A 1 264 ? 10.188 -27.859 1.529 1 93.94 264 PHE A CA 1
ATOM 2113 C C . PHE A 1 264 ? 10.891 -26.578 1.07 1 93.94 264 PHE A C 1
ATOM 2115 O O . PHE A 1 264 ? 10.25 -25.688 0.502 1 93.94 264 PHE A O 1
ATOM 2122 N N . GLU A 1 265 ? 12.125 -26.516 1.286 1 93.88 265 GLU A N 1
ATOM 2123 C CA . GLU A 1 265 ? 12.969 -25.375 0.937 1 93.88 265 GLU A CA 1
ATOM 2124 C C . GLU A 1 265 ? 14.203 -25.812 0.16 1 93.88 265 GLU A C 1
ATOM 2126 O O . GLU A 1 265 ? 14.805 -26.844 0.475 1 93.88 265 GLU A O 1
ATOM 2131 N N . ILE A 1 266 ? 14.555 -25.031 -0.848 1 96.12 266 ILE A N 1
ATOM 2132 C CA . ILE A 1 266 ? 15.688 -25.391 -1.692 1 96.12 266 ILE A CA 1
ATOM 2133 C C . ILE A 1 266 ? 16.391 -24.141 -2.188 1 96.12 266 ILE A C 1
ATOM 2135 O O . ILE A 1 266 ? 15.75 -23.109 -2.432 1 96.12 266 ILE A O 1
ATOM 2139 N N . SER A 1 267 ? 17.672 -24.188 -2.334 1 95.94 267 SER A N 1
ATOM 2140 C CA . SER A 1 267 ? 18.422 -23.047 -2.828 1 95.94 267 SER A CA 1
ATOM 2141 C C . SER A 1 267 ? 18.297 -22.906 -4.344 1 95.94 267 SER A C 1
ATOM 2143 O O . SER A 1 267 ? 18 -23.891 -5.035 1 95.94 267 SER A O 1
ATOM 2145 N N . ASN A 1 268 ? 18.531 -21.719 -4.859 1 95.56 268 ASN A N 1
ATOM 2146 C CA . ASN A 1 268 ? 18.516 -21.484 -6.301 1 95.56 268 ASN A CA 1
ATOM 2147 C C . ASN A 1 268 ? 19.531 -22.359 -7.023 1 95.56 268 ASN A C 1
ATOM 2149 O O . ASN A 1 268 ? 19.25 -22.875 -8.109 1 95.56 268 ASN A O 1
ATOM 2153 N N . LEU A 1 269 ? 20.672 -22.547 -6.406 1 95.94 269 LEU A N 1
ATOM 2154 C CA . LEU A 1 269 ? 21.719 -23.406 -6.973 1 95.94 269 LEU A CA 1
ATOM 2155 C C . LEU A 1 269 ? 21.25 -24.859 -7.039 1 95.94 269 LEU A C 1
ATOM 2157 O O . LEU A 1 269 ? 21.469 -25.531 -8.047 1 95.94 269 LEU A O 1
ATOM 2161 N N . ASP A 1 270 ? 20.641 -25.281 -5.977 1 97.12 270 ASP A N 1
ATOM 2162 C CA . ASP A 1 270 ? 20.188 -26.672 -5.934 1 97.12 270 ASP A CA 1
ATOM 2163 C C . ASP A 1 270 ? 19.031 -26.891 -6.91 1 97.12 270 ASP A C 1
ATOM 2165 O O . ASP A 1 270 ? 18.875 -27.984 -7.457 1 97.12 270 ASP A O 1
ATOM 2169 N N . VAL A 1 271 ? 18.203 -25.891 -7.137 1 97.88 271 VAL A N 1
ATOM 2170 C CA . VAL A 1 271 ? 17.188 -25.969 -8.18 1 97.88 271 VAL A CA 1
ATOM 2171 C C . VAL A 1 271 ? 17.859 -26.188 -9.531 1 97.88 271 VAL A C 1
ATOM 2173 O O . VAL A 1 271 ? 17.453 -27.078 -10.289 1 97.88 271 VAL A O 1
ATOM 2176 N N . ALA A 1 272 ? 18.875 -25.422 -9.812 1 96.94 272 ALA A N 1
ATOM 2177 C CA . ALA A 1 272 ? 19.594 -25.547 -11.07 1 96.94 272 ALA A CA 1
ATOM 2178 C C . ALA A 1 272 ? 20.188 -26.953 -11.234 1 96.94 272 ALA A C 1
ATOM 2180 O O . ALA A 1 272 ? 20.016 -27.578 -12.273 1 96.94 272 ALA A O 1
ATOM 2181 N N . LYS A 1 273 ? 20.828 -27.406 -10.18 1 97.19 273 LYS A N 1
ATOM 2182 C CA . LYS A 1 273 ? 21.453 -28.734 -10.219 1 97.19 273 LYS A CA 1
ATOM 2183 C C . LYS A 1 273 ? 20.406 -29.812 -10.492 1 97.19 273 LYS A C 1
ATOM 2185 O O . LYS A 1 273 ? 20.656 -30.75 -11.266 1 97.19 273 LYS A O 1
ATOM 2190 N N . LYS A 1 274 ? 19.297 -29.703 -9.797 1 97.19 274 LYS A N 1
ATOM 2191 C CA . LYS A 1 274 ? 18.234 -30.672 -9.977 1 97.19 274 LYS A CA 1
ATOM 2192 C C . LYS A 1 274 ? 17.75 -30.703 -11.43 1 97.19 274 LYS A C 1
ATOM 2194 O O . LYS A 1 274 ? 17.578 -31.781 -12.016 1 97.19 274 LYS A O 1
ATOM 2199 N N . ILE A 1 275 ? 17.531 -29.562 -12.023 1 97.69 275 ILE A N 1
ATOM 2200 C CA . ILE A 1 275 ? 17.031 -29.469 -13.383 1 97.69 275 ILE A CA 1
ATOM 2201 C C . ILE A 1 275 ? 18.078 -29.969 -14.367 1 97.69 275 ILE A C 1
ATOM 2203 O O . ILE A 1 275 ? 17.766 -30.672 -15.328 1 97.69 275 ILE A O 1
ATOM 2207 N N . ILE A 1 276 ? 19.375 -29.703 -14.148 1 96.69 276 ILE A N 1
ATOM 2208 C CA . ILE A 1 276 ? 20.469 -30.172 -14.977 1 96.69 276 ILE A CA 1
ATOM 2209 C C . ILE A 1 276 ? 20.531 -31.688 -14.961 1 96.69 276 ILE A C 1
ATOM 2211 O O . ILE A 1 276 ? 20.641 -32.312 -16 1 96.69 276 ILE A O 1
ATOM 2215 N N . ASN A 1 277 ? 20.359 -32.219 -13.766 1 96.56 277 ASN A N 1
ATOM 2216 C CA . ASN A 1 277 ? 20.391 -33.656 -13.625 1 96.56 277 ASN A CA 1
ATOM 2217 C C . ASN A 1 277 ? 19.25 -34.312 -14.406 1 96.56 277 ASN A C 1
ATOM 2219 O O . ASN A 1 277 ? 19.453 -35.344 -15.062 1 96.56 277 ASN A O 1
ATOM 2223 N N . ILE A 1 278 ? 18.094 -33.75 -14.289 1 96 278 ILE A N 1
ATOM 2224 C CA . ILE A 1 278 ? 16.953 -34.281 -15.031 1 96 278 ILE A CA 1
ATOM 2225 C C . ILE A 1 278 ? 17.234 -34.188 -16.531 1 96 278 ILE A C 1
ATOM 2227 O O . ILE A 1 278 ? 16.969 -35.156 -17.266 1 96 278 ILE A O 1
ATOM 2231 N N . SER A 1 279 ? 17.75 -33.094 -16.969 1 94.19 279 SER A N 1
ATOM 2232 C CA . SER A 1 279 ? 18.078 -32.875 -18.375 1 94.19 279 SER A CA 1
ATOM 2233 C C . SER A 1 279 ? 19.062 -33.938 -18.891 1 94.19 279 SER A C 1
ATOM 2235 O O . SER A 1 279 ? 18.875 -34.5 -19.969 1 94.19 279 SER A O 1
ATOM 2237 N N . ILE A 1 280 ? 20.078 -34.219 -18.125 1 91.75 280 ILE A N 1
ATOM 2238 C CA . ILE A 1 280 ? 21.125 -35.156 -18.5 1 91.75 280 ILE A CA 1
ATOM 2239 C C . ILE A 1 280 ? 20.562 -36.562 -18.516 1 91.75 280 ILE A C 1
ATOM 2241 O O . ILE A 1 280 ? 20.844 -37.344 -19.453 1 91.75 280 ILE A O 1
ATOM 2245 N N . ASN A 1 281 ? 19.828 -36.875 -17.516 1 90.56 281 ASN A N 1
ATOM 2246 C CA . ASN A 1 281 ? 19.25 -38.219 -17.406 1 90.56 281 ASN A CA 1
ATOM 2247 C C . ASN A 1 281 ? 18.297 -38.531 -18.562 1 90.56 281 ASN A C 1
ATOM 2249 O O . ASN A 1 281 ? 18.281 -39.656 -19.062 1 90.56 281 ASN A O 1
ATOM 2253 N N . LEU A 1 282 ? 17.547 -37.562 -18.938 1 85.94 282 LEU A N 1
ATOM 2254 C CA . LEU A 1 282 ? 16.578 -37.75 -20.016 1 85.94 282 LEU A CA 1
ATOM 2255 C C . LEU A 1 282 ? 17.281 -37.844 -21.359 1 85.94 282 LEU A C 1
ATOM 2257 O O . LEU A 1 282 ? 16.812 -38.5 -22.281 1 85.94 282 LEU A O 1
ATOM 2261 N N . ASN A 1 283 ? 18.406 -37.188 -21.531 1 82.25 283 ASN A N 1
ATOM 2262 C CA . ASN A 1 283 ? 19.188 -37.25 -22.766 1 82.25 283 ASN A CA 1
ATOM 2263 C C . ASN A 1 283 ? 19.953 -38.562 -22.891 1 82.25 283 ASN A C 1
ATOM 2265 O O . ASN A 1 283 ? 20.109 -39.094 -23.984 1 82.25 283 ASN A O 1
ATOM 2269 N N . ASN A 1 284 ? 20.438 -39.062 -21.781 1 80.12 284 ASN A N 1
ATOM 2270 C CA . ASN A 1 284 ? 21.141 -40.344 -21.781 1 80.12 284 ASN A CA 1
ATOM 2271 C C . ASN A 1 284 ? 20.203 -41.5 -22.094 1 80.12 284 ASN A C 1
ATOM 2273 O O . ASN A 1 284 ? 20.578 -42.438 -22.781 1 80.12 284 ASN A O 1
ATOM 2277 N N . ASN A 1 285 ? 19.062 -41.469 -21.578 1 73 285 ASN A N 1
ATOM 2278 C CA . ASN A 1 285 ? 18.094 -42.5 -21.859 1 73 285 ASN A CA 1
ATOM 2279 C C . ASN A 1 285 ? 17.688 -42.531 -23.328 1 73 285 ASN A C 1
ATOM 2281 O O . ASN A 1 285 ? 17.438 -43.594 -23.891 1 73 285 ASN A O 1
ATOM 2285 N N . ASN A 1 286 ? 17.703 -41.438 -23.875 1 64.56 286 ASN A N 1
ATOM 2286 C CA . ASN A 1 286 ? 17.406 -41.375 -25.297 1 64.56 286 ASN A CA 1
ATOM 2287 C C . ASN A 1 286 ? 18.547 -41.938 -26.141 1 64.56 286 ASN A C 1
ATOM 2289 O O . ASN A 1 286 ? 18.312 -42.625 -27.141 1 64.56 286 ASN A O 1
ATOM 2293 N N . ASN A 1 287 ? 19.781 -41.781 -25.641 1 58.31 287 ASN A N 1
ATOM 2294 C CA . ASN A 1 287 ? 20.922 -42.312 -26.344 1 58.31 287 ASN A CA 1
ATOM 2295 C C . ASN A 1 287 ? 21.047 -43.812 -26.156 1 58.31 287 ASN A C 1
ATOM 2297 O O . ASN A 1 287 ? 21.422 -44.531 -27.094 1 58.31 287 ASN A O 1
ATOM 2301 N N . ASN A 1 288 ? 20.766 -44.219 -24.953 1 56.16 288 ASN A N 1
ATOM 2302 C CA . ASN A 1 288 ? 20.812 -45.656 -24.719 1 56.16 288 ASN A CA 1
ATOM 2303 C C . ASN A 1 288 ? 19.688 -46.375 -25.453 1 56.16 288 ASN A C 1
ATOM 2305 O O . ASN A 1 288 ? 19.875 -47.5 -25.953 1 56.16 288 ASN A O 1
ATOM 2309 N N . ASN A 1 289 ? 18.562 -45.75 -25.484 1 52.47 289 ASN A N 1
ATOM 2310 C CA . ASN A 1 289 ? 17.5 -46.375 -26.25 1 52.47 289 ASN A CA 1
ATOM 2311 C C . ASN A 1 289 ? 17.797 -46.375 -27.734 1 52.47 289 ASN A C 1
ATOM 2313 O O . ASN A 1 289 ? 17.391 -47.281 -28.469 1 52.47 289 ASN A O 1
ATOM 2317 N N . ASN A 1 290 ? 18.516 -45.438 -28.125 1 50.53 290 ASN A N 1
ATOM 2318 C CA . ASN A 1 290 ? 18.922 -45.469 -29.531 1 50.53 290 ASN A CA 1
ATOM 2319 C C . ASN A 1 290 ? 20.078 -46.438 -29.766 1 50.53 290 ASN A C 1
ATOM 2321 O O . ASN A 1 290 ? 20.172 -47.062 -30.828 1 50.53 290 ASN A O 1
ATOM 2325 N N . ASN A 1 291 ? 20.938 -46.562 -28.797 1 47.84 291 ASN A N 1
ATOM 2326 C CA . ASN A 1 291 ? 22.016 -47.531 -28.984 1 47.84 291 ASN A CA 1
ATOM 2327 C C . ASN A 1 291 ? 21.547 -48.938 -28.766 1 47.84 291 ASN A C 1
ATOM 2329 O O . ASN A 1 291 ? 22.141 -49.906 -29.281 1 47.84 291 ASN A O 1
ATOM 2333 N N . ASN A 1 292 ? 20.578 -49.125 -27.859 1 46.69 292 ASN A N 1
ATOM 2334 C CA . ASN A 1 292 ? 20.125 -50.5 -27.734 1 46.69 292 ASN A CA 1
ATOM 2335 C C . ASN A 1 292 ? 19.453 -51 -29.016 1 46.69 292 ASN A C 1
ATOM 2337 O O . ASN A 1 292 ? 19.375 -52.219 -29.25 1 46.69 292 ASN A O 1
ATOM 2341 N N . ASN A 1 293 ? 18.812 -50.094 -29.844 1 42.75 293 ASN A N 1
ATOM 2342 C CA . ASN A 1 293 ? 18.297 -50.688 -31.078 1 42.75 293 ASN A CA 1
ATOM 2343 C C . ASN A 1 293 ? 19.422 -51.094 -32.031 1 42.75 293 ASN A C 1
ATOM 2345 O O . ASN A 1 293 ? 19.203 -51.906 -32.938 1 42.75 293 ASN A O 1
ATOM 2349 N N . ASN A 1 294 ? 20.516 -50.281 -32.031 1 39.59 294 ASN A N 1
ATOM 2350 C CA . ASN A 1 294 ? 21.484 -50.656 -33.062 1 39.59 294 ASN A CA 1
ATOM 2351 C C . ASN A 1 294 ? 22.453 -51.719 -32.562 1 39.59 294 ASN A C 1
ATOM 2353 O O . ASN A 1 294 ? 23.328 -52.156 -33.312 1 39.59 294 ASN A O 1
ATOM 2357 N N . ASN A 1 295 ? 22.688 -51.812 -31.266 1 39.28 295 ASN A N 1
ATOM 2358 C CA . ASN A 1 295 ? 23.828 -52.656 -30.922 1 39.28 295 ASN A CA 1
ATOM 2359 C C . ASN A 1 295 ? 23.406 -54.125 -30.859 1 39.28 295 ASN A C 1
ATOM 2361 O O . ASN A 1 295 ? 23.047 -54.625 -29.797 1 39.28 295 ASN A O 1
ATOM 2365 N N . ASN A 1 296 ? 22.422 -54.625 -31.766 1 36.41 296 ASN A N 1
ATOM 2366 C CA . ASN A 1 296 ? 22.328 -56.062 -31.688 1 36.41 296 ASN A CA 1
ATOM 2367 C C . ASN A 1 296 ? 23.688 -56.719 -31.859 1 36.41 296 ASN A C 1
ATOM 2369 O O . ASN A 1 296 ? 23.828 -57.938 -31.641 1 36.41 296 ASN A O 1
ATOM 2373 N N . ASN A 1 297 ? 24.438 -56.25 -33 1 33.75 297 ASN A N 1
ATOM 2374 C CA . ASN A 1 297 ? 25.312 -57.312 -33.531 1 33.75 297 ASN A CA 1
ATOM 2375 C C . ASN A 1 297 ? 26.469 -57.594 -32.594 1 33.75 297 ASN A C 1
ATOM 2377 O O . ASN A 1 297 ? 27.031 -58.688 -32.594 1 33.75 297 ASN A O 1
ATOM 2381 N N . ASN A 1 298 ? 27.484 -56.625 -32.469 1 34.38 298 ASN A N 1
ATOM 2382 C CA . ASN A 1 298 ? 28.859 -57.031 -32.281 1 34.38 298 ASN A CA 1
ATOM 2383 C C . ASN A 1 298 ? 29.141 -57.469 -30.844 1 34.38 298 ASN A C 1
ATOM 2385 O O . ASN A 1 298 ? 29 -56.656 -29.922 1 34.38 298 ASN A O 1
ATOM 2389 N N . ASN A 1 299 ? 29 -58.875 -30.562 1 32.97 299 ASN A N 1
ATOM 2390 C CA . ASN A 1 299 ? 29.062 -59.656 -29.328 1 32.97 299 ASN A CA 1
ATOM 2391 C C . ASN A 1 299 ? 30.266 -59.281 -28.484 1 32.97 299 ASN A C 1
ATOM 2393 O O . ASN A 1 299 ? 30.172 -59.188 -27.25 1 32.97 299 ASN A O 1
ATOM 2397 N N . ASN A 1 300 ? 31.594 -59.625 -29.047 1 31.38 300 ASN A N 1
ATOM 2398 C CA . ASN A 1 300 ? 32.562 -60.406 -28.25 1 31.38 300 ASN A CA 1
ATOM 2399 C C . ASN A 1 300 ? 33.281 -59.531 -27.234 1 31.38 300 ASN A C 1
ATOM 2401 O O . ASN A 1 300 ? 34.156 -60 -26.5 1 31.38 300 ASN A O 1
ATOM 2405 N N . ASN A 1 301 ? 33.781 -58.344 -27.688 1 31.81 301 ASN A N 1
ATOM 2406 C CA . ASN A 1 301 ? 35.031 -57.906 -27.047 1 31.81 301 ASN A CA 1
ATOM 2407 C C . ASN A 1 301 ? 34.812 -57.562 -25.578 1 31.81 301 ASN A C 1
ATOM 2409 O O . ASN A 1 301 ? 33.875 -56.906 -25.219 1 31.81 301 ASN A O 1
ATOM 2413 N N . ASN A 1 302 ? 35.344 -58.469 -24.656 1 33 302 ASN A N 1
ATOM 2414 C CA . ASN A 1 302 ? 35.469 -58.5 -23.203 1 33 302 ASN A CA 1
ATOM 2415 C C . ASN A 1 302 ? 36.031 -57.156 -22.672 1 33 302 ASN A C 1
ATOM 2417 O O . ASN A 1 302 ? 37.219 -57 -22.516 1 33 302 ASN A O 1
ATOM 2421 N N . ASN A 1 303 ? 36 -56.094 -23.484 1 30.69 303 ASN A N 1
ATOM 2422 C CA . ASN A 1 303 ? 36.656 -54.969 -22.875 1 30.69 303 ASN A CA 1
ATOM 2423 C C . ASN A 1 303 ? 36.188 -54.75 -21.438 1 30.69 303 ASN A C 1
ATOM 2425 O O . ASN A 1 303 ? 35 -54.719 -21.156 1 30.69 303 ASN A O 1
ATOM 2429 N N . ASN A 1 304 ? 37.062 -55.312 -20.484 1 32.47 304 ASN A N 1
ATOM 2430 C CA . ASN A 1 304 ? 37.062 -54.938 -19.078 1 32.47 304 ASN A CA 1
ATOM 2431 C C . ASN A 1 304 ? 36.719 -53.469 -18.875 1 32.47 304 ASN A C 1
ATOM 2433 O O . ASN A 1 304 ? 37.562 -52.594 -19.078 1 32.47 304 ASN A O 1
ATOM 2437 N N . ASN A 1 305 ? 35.719 -53.031 -19.516 1 31.31 305 ASN A N 1
ATOM 2438 C CA . ASN A 1 305 ? 35.25 -51.719 -19.125 1 31.31 305 ASN A CA 1
ATOM 2439 C C . ASN A 1 305 ? 35.219 -51.562 -17.609 1 31.31 305 ASN A C 1
ATOM 2441 O O . ASN A 1 305 ? 34.375 -52.219 -16.953 1 31.31 305 ASN A O 1
ATOM 2445 N N . ASN A 1 306 ? 36.469 -51.656 -16.969 1 32.06 306 ASN A N 1
ATOM 2446 C CA . ASN A 1 306 ? 36.469 -51.031 -15.656 1 32.06 306 ASN A CA 1
ATOM 2447 C C . ASN A 1 306 ? 35.406 -49.938 -15.547 1 32.06 306 ASN A C 1
ATOM 2449 O O . ASN A 1 306 ? 35.5 -48.906 -16.219 1 32.06 306 ASN A O 1
ATOM 2453 N N . ASN A 1 307 ? 34.25 -50.344 -15.414 1 32.91 307 ASN A N 1
ATOM 2454 C CA . ASN A 1 307 ? 33.188 -49.5 -14.844 1 32.91 307 ASN A CA 1
ATOM 2455 C C . ASN A 1 307 ? 33.75 -48.625 -13.711 1 32.91 307 ASN A C 1
ATOM 2457 O O . ASN A 1 307 ? 33.75 -49.031 -12.555 1 32.91 307 ASN A O 1
ATOM 2461 N N . ASN A 1 308 ? 35.062 -48.25 -13.75 1 31.81 308 ASN A N 1
ATOM 2462 C CA . ASN A 1 308 ? 35.281 -47.156 -12.836 1 31.81 308 ASN A CA 1
ATOM 2463 C C . ASN A 1 308 ? 34 -46.312 -12.656 1 31.81 308 ASN A C 1
ATOM 2465 O O . ASN A 1 308 ? 33.5 -45.75 -13.617 1 31.81 308 ASN A O 1
ATOM 2469 N N . ASN A 1 309 ? 33.125 -46.75 -11.891 1 34.06 309 ASN A N 1
ATOM 2470 C CA . ASN A 1 309 ? 32.156 -45.906 -11.195 1 34.06 309 ASN A CA 1
ATOM 2471 C C . ASN A 1 309 ? 32.688 -44.5 -11 1 34.06 309 ASN A C 1
ATOM 2473 O O . ASN A 1 309 ? 33.125 -44.125 -9.914 1 34.06 309 ASN A O 1
ATOM 2477 N N . ASP A 1 310 ? 33.719 -44.094 -11.633 1 35.62 310 ASP A N 1
ATOM 2478 C CA . ASP A 1 310 ? 33.938 -42.656 -11.586 1 35.62 310 ASP A CA 1
ATOM 2479 C C . ASP A 1 310 ? 32.594 -41.906 -11.516 1 35.62 310 ASP A C 1
ATOM 2481 O O . ASP A 1 310 ? 31.828 -41.906 -12.492 1 35.62 310 ASP A O 1
ATOM 2485 N N . PHE A 1 311 ? 31.906 -42.094 -10.445 1 39.38 311 PHE A N 1
ATOM 2486 C CA . PHE A 1 311 ? 30.953 -41.062 -10.086 1 39.38 311 PHE A CA 1
ATOM 2487 C C . PHE A 1 311 ? 31.312 -39.75 -10.766 1 39.38 311 PHE A C 1
ATOM 2489 O O . PHE A 1 311 ? 32.25 -39.062 -10.367 1 39.38 311 PHE A O 1
ATOM 2496 N N . ASN A 1 312 ? 31.531 -39.594 -11.977 1 43.16 312 ASN A N 1
ATOM 2497 C CA . ASN A 1 312 ? 31.609 -38.375 -12.758 1 43.16 312 ASN A CA 1
ATOM 2498 C C . ASN A 1 312 ? 30.906 -37.219 -12.047 1 43.16 312 ASN A C 1
ATOM 2500 O O . ASN A 1 312 ? 29.672 -37.188 -11.938 1 43.16 312 ASN A O 1
ATOM 2504 N N . ILE A 1 313 ? 31.5 -36.812 -10.961 1 54.41 313 ILE A N 1
ATOM 2505 C CA . ILE A 1 313 ? 31.094 -35.562 -10.312 1 54.41 313 ILE A CA 1
ATOM 2506 C C . ILE A 1 313 ? 30.594 -34.562 -11.367 1 54.41 313 ILE A C 1
ATOM 2508 O O . ILE A 1 313 ? 31.359 -34.156 -12.242 1 54.41 313 ILE A O 1
ATOM 2512 N N . MET A 1 314 ? 29.391 -34.781 -11.711 1 66.94 314 MET A N 1
ATOM 2513 C CA . MET A 1 314 ? 28.75 -33.875 -12.641 1 66.94 314 MET A CA 1
ATOM 2514 C C . MET A 1 314 ? 29.312 -32.469 -12.484 1 66.94 314 MET A C 1
ATOM 2516 O O . MET A 1 314 ? 29.406 -31.938 -11.367 1 66.94 314 MET A O 1
ATOM 2520 N N . ASP A 1 315 ? 30.172 -32 -13.461 1 83.31 315 ASP A N 1
ATOM 2521 C CA . ASP A 1 315 ? 30.672 -30.625 -13.492 1 83.31 315 ASP A CA 1
ATOM 2522 C C . ASP A 1 315 ? 29.562 -29.641 -13.812 1 83.31 315 ASP A C 1
ATOM 2524 O O . ASP A 1 315 ? 29.344 -29.281 -14.977 1 83.31 315 ASP A O 1
ATOM 2528 N N . TYR A 1 316 ? 28.828 -29.297 -12.805 1 90.19 316 TYR A N 1
ATOM 2529 C CA . TYR A 1 316 ? 27.703 -28.375 -12.969 1 90.19 316 TYR A CA 1
ATOM 2530 C C . TYR A 1 316 ? 28.172 -27.047 -13.562 1 90.19 316 TYR A C 1
ATOM 2532 O O . TYR A 1 316 ? 27.359 -26.281 -14.109 1 90.19 316 TYR A O 1
ATOM 2540 N N . LYS A 1 317 ? 29.469 -26.828 -13.461 1 87.12 317 LYS A N 1
ATOM 2541 C CA . LYS A 1 317 ? 30.016 -25.562 -13.922 1 87.12 317 LYS A CA 1
ATOM 2542 C C . LYS A 1 317 ? 29.797 -25.375 -15.422 1 87.12 317 LYS A C 1
ATOM 2544 O O . LYS A 1 317 ? 29.703 -24.25 -15.906 1 87.12 317 LYS A O 1
ATOM 2549 N N . LYS A 1 318 ? 29.719 -26.469 -16.078 1 91.38 318 LYS A N 1
ATOM 2550 C CA . LYS A 1 318 ? 29.516 -26.422 -17.531 1 91.38 318 LYS A CA 1
ATOM 2551 C C . LYS A 1 318 ? 28.109 -25.953 -17.875 1 91.38 318 LYS A C 1
ATOM 2553 O O . LYS A 1 318 ? 27.844 -25.562 -19 1 91.38 318 LYS A O 1
ATOM 2558 N N . PHE A 1 319 ? 27.234 -25.969 -16.891 1 94.69 319 PHE A N 1
ATOM 2559 C CA . PHE A 1 319 ? 25.828 -25.734 -17.156 1 94.69 319 PHE A CA 1
ATOM 2560 C C . PHE A 1 319 ? 25.344 -24.469 -16.453 1 94.69 319 PHE A C 1
ATOM 2562 O O . PHE A 1 319 ? 24.172 -24.094 -16.578 1 94.69 319 PHE A O 1
ATOM 2569 N N . ILE A 1 320 ? 26.172 -23.766 -15.695 1 95.31 320 ILE A N 1
ATOM 2570 C CA . ILE A 1 320 ? 25.719 -22.672 -14.852 1 95.31 320 ILE A CA 1
ATOM 2571 C C . ILE A 1 320 ? 26.531 -21.406 -15.172 1 95.31 320 ILE A C 1
ATOM 2573 O O . ILE A 1 320 ? 27.75 -21.484 -15.352 1 95.31 320 ILE A O 1
ATOM 2577 N N . ASN A 1 321 ? 25.953 -20.297 -15.383 1 94 321 ASN A N 1
ATOM 2578 C CA . ASN A 1 321 ? 26.531 -18.953 -15.461 1 94 321 ASN A CA 1
ATOM 2579 C C . ASN A 1 321 ? 26.047 -18.062 -14.32 1 94 321 ASN A C 1
ATOM 2581 O O . ASN A 1 321 ? 24.844 -17.859 -14.164 1 94 321 ASN A O 1
ATOM 2585 N N . TYR A 1 322 ? 26.984 -17.641 -13.508 1 92.75 322 TYR A N 1
ATOM 2586 C CA . TYR A 1 322 ? 26.641 -16.734 -12.438 1 92.75 322 TYR A CA 1
ATOM 2587 C C . TYR A 1 322 ? 26.516 -15.297 -12.953 1 92.75 322 TYR A C 1
ATOM 2589 O O . TYR A 1 322 ? 27.391 -14.828 -13.695 1 92.75 322 TYR A O 1
ATOM 2597 N N . ILE A 1 323 ? 25.469 -14.641 -12.672 1 90.69 323 ILE A N 1
ATOM 2598 C CA . ILE A 1 323 ? 25.25 -13.258 -13.086 1 90.69 323 ILE A CA 1
ATOM 2599 C C . ILE A 1 323 ? 25.109 -12.359 -11.859 1 90.69 323 ILE A C 1
ATOM 2601 O O . ILE A 1 323 ? 25.047 -12.852 -10.727 1 90.69 323 ILE A O 1
ATOM 2605 N N . ASP A 1 324 ? 25.031 -11.039 -12.094 1 89.81 324 ASP A N 1
ATOM 2606 C CA . ASP A 1 324 ? 24.906 -10.094 -10.992 1 89.81 324 ASP A CA 1
ATOM 2607 C C . ASP A 1 324 ? 23.641 -10.359 -10.188 1 89.81 324 ASP A C 1
ATOM 2609 O O . ASP A 1 324 ? 22.594 -10.688 -10.758 1 89.81 324 ASP A O 1
ATOM 2613 N N . ASP A 1 325 ? 23.75 -10.203 -8.992 1 89.88 325 ASP A N 1
ATOM 2614 C CA . ASP A 1 325 ? 22.578 -10.367 -8.125 1 89.88 325 ASP A CA 1
ATOM 2615 C C . ASP A 1 325 ? 21.594 -9.219 -8.312 1 89.88 325 ASP A C 1
ATOM 2617 O O . ASP A 1 325 ? 21.906 -8.219 -8.953 1 89.88 325 ASP A O 1
ATOM 2621 N N . ARG A 1 326 ? 20.406 -9.414 -7.793 1 86.06 326 ARG A N 1
ATOM 2622 C CA . ARG A 1 326 ? 19.391 -8.367 -7.734 1 86.06 326 ARG A CA 1
ATOM 2623 C C . ARG A 1 326 ? 19.812 -7.238 -6.805 1 86.06 326 ARG A C 1
ATOM 2625 O O . ARG A 1 326 ? 20.656 -7.438 -5.918 1 86.06 326 ARG A O 1
ATOM 2632 N N . PRO A 1 327 ? 19.25 -6.004 -7.074 1 81.75 327 PRO A N 1
ATOM 2633 C CA . PRO A 1 327 ? 19.547 -4.93 -6.121 1 81.75 327 PRO A CA 1
ATOM 2634 C C . PRO A 1 327 ? 19.281 -5.34 -4.672 1 81.75 327 PRO A C 1
ATOM 2636 O O . PRO A 1 327 ? 20.031 -4.941 -3.771 1 81.75 327 PRO A O 1
ATOM 2639 N N . PHE A 1 328 ? 18.266 -6.102 -4.488 1 82.44 328 PHE A N 1
ATOM 2640 C CA . PHE A 1 328 ? 17.938 -6.734 -3.215 1 82.44 328 PHE A CA 1
ATOM 2641 C C . PHE A 1 328 ? 17.312 -8.109 -3.436 1 82.44 328 PHE A C 1
ATOM 2643 O O . PHE A 1 328 ? 16.453 -8.273 -4.293 1 82.44 328 PHE A O 1
ATOM 2650 N N . ASN A 1 329 ? 17.875 -9.016 -2.662 1 82.56 329 ASN A N 1
ATOM 2651 C CA . ASN A 1 329 ? 17.422 -10.391 -2.812 1 82.56 329 ASN A CA 1
ATOM 2652 C C . ASN A 1 329 ? 17.156 -11.047 -1.458 1 82.56 329 ASN A C 1
ATOM 2654 O O . ASN A 1 329 ? 18.094 -11.344 -0.719 1 82.56 329 ASN A O 1
ATOM 2658 N N . ASP A 1 330 ? 15.883 -11.328 -1.259 1 81.69 330 ASP A N 1
ATOM 2659 C CA . ASP A 1 330 ? 15.523 -11.953 0.007 1 81.69 330 ASP A CA 1
ATOM 2660 C C . ASP A 1 330 ? 16.25 -13.289 0.186 1 81.69 330 ASP A C 1
ATOM 2662 O O . ASP A 1 330 ? 16.406 -14.047 -0.769 1 81.69 330 ASP A O 1
ATOM 2666 N N . HIS A 1 331 ? 16.594 -13.516 1.386 1 80.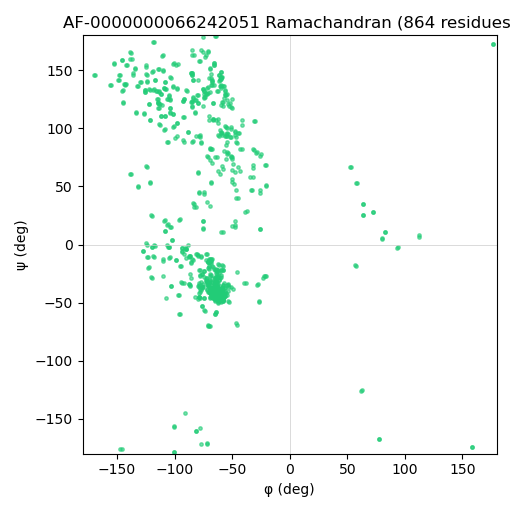94 331 HIS A N 1
ATOM 2667 C CA . HIS A 1 331 ? 17.312 -14.758 1.625 1 80.94 331 HIS A CA 1
ATOM 2668 C C . HIS A 1 331 ? 16.359 -15.945 1.664 1 80.94 331 HIS A C 1
ATOM 2670 O O . HIS A 1 331 ? 16.656 -17.016 1.128 1 80.94 331 HIS A O 1
ATOM 2676 N N . ARG A 1 332 ? 15.273 -15.766 2.359 1 80.88 332 ARG A N 1
ATOM 2677 C CA . ARG A 1 332 ? 14.297 -16.844 2.457 1 80.88 332 ARG A CA 1
ATOM 2678 C C . ARG A 1 332 ? 12.891 -16.297 2.689 1 80.88 332 ARG A C 1
ATOM 2680 O O . ARG A 1 332 ? 12.734 -15.164 3.148 1 80.88 332 ARG A O 1
ATOM 2687 N N . TYR A 1 333 ? 11.891 -17.062 2.309 1 82.19 333 TYR A N 1
ATOM 2688 C CA . TYR A 1 333 ? 10.484 -16.766 2.561 1 82.19 333 TYR A CA 1
ATOM 2689 C C . TYR A 1 333 ? 9.812 -17.906 3.311 1 82.19 333 TYR A C 1
ATOM 2691 O O . TYR A 1 333 ? 8.883 -18.531 2.799 1 82.19 333 TYR A O 1
ATOM 2699 N N . ASN A 1 334 ? 10.117 -18.203 4.484 1 86.88 334 ASN A N 1
ATOM 2700 C CA . ASN A 1 334 ? 9.477 -19.281 5.238 1 86.88 334 ASN A CA 1
ATOM 2701 C C . ASN A 1 334 ? 8.188 -18.797 5.902 1 86.88 334 ASN A C 1
ATOM 2703 O O . ASN A 1 334 ? 8.188 -17.812 6.633 1 86.88 334 ASN A O 1
ATOM 2707 N N . ILE A 1 335 ? 7.074 -19.531 5.555 1 93.06 335 ILE A N 1
ATOM 2708 C CA . ILE A 1 335 ? 5.801 -19.094 6.121 1 93.06 335 ILE A CA 1
ATOM 2709 C C . ILE A 1 335 ? 5.145 -20.266 6.863 1 93.06 335 ILE A C 1
ATOM 2711 O O . ILE A 1 335 ? 5.352 -21.422 6.512 1 93.06 335 ILE A O 1
ATOM 2715 N N . ASN A 1 336 ? 4.445 -19.938 7.93 1 95.44 336 ASN A N 1
ATOM 2716 C CA . ASN A 1 336 ? 3.559 -20.875 8.625 1 95.44 336 ASN A CA 1
ATOM 2717 C C . ASN A 1 336 ? 2.197 -20.969 7.945 1 95.44 336 ASN A C 1
ATOM 2719 O O . ASN A 1 336 ? 1.528 -19.953 7.742 1 95.44 336 ASN A O 1
ATOM 2723 N N . TYR A 1 337 ? 1.799 -22.172 7.574 1 97.12 337 TYR A N 1
ATOM 2724 C CA . TYR A 1 337 ? 0.555 -22.344 6.828 1 97.12 337 TYR A CA 1
ATOM 2725 C C . TYR A 1 337 ? -0.424 -23.234 7.59 1 97.12 337 TYR A C 1
ATOM 2727 O O . TYR A 1 337 ? -1.302 -23.844 6.988 1 97.12 337 TYR A O 1
ATOM 2735 N N . SER A 1 338 ? -0.333 -23.328 8.859 1 96.88 338 SER A N 1
ATOM 2736 C CA . SER A 1 338 ? -1.172 -24.172 9.695 1 96.88 338 SER A CA 1
ATOM 2737 C C . SER A 1 338 ? -2.639 -23.766 9.602 1 96.88 338 SER A C 1
ATOM 2739 O O . SER A 1 338 ? -3.529 -24.609 9.695 1 96.88 338 SER A O 1
ATOM 2741 N N . LYS A 1 339 ? -2.889 -22.516 9.469 1 97.56 339 LYS A N 1
ATOM 2742 C CA . LYS A 1 339 ? -4.266 -22.031 9.383 1 97.56 339 LYS A CA 1
ATOM 2743 C C . LYS A 1 339 ? -5.012 -22.703 8.227 1 97.56 339 LYS A C 1
ATOM 2745 O O . LYS A 1 339 ? -6.172 -23.078 8.375 1 97.56 339 LYS A O 1
ATOM 2750 N N . LEU A 1 340 ? -4.387 -22.797 7.09 1 98.19 340 LEU A N 1
ATOM 2751 C CA . LEU A 1 340 ? -4.988 -23.453 5.934 1 98.19 340 LEU A CA 1
ATOM 2752 C C . LEU A 1 340 ? -5.094 -24.953 6.156 1 98.19 340 LEU A C 1
ATOM 2754 O O . LEU A 1 340 ? -6.098 -25.578 5.793 1 98.19 340 LEU A O 1
ATOM 2758 N N . SER A 1 341 ? -4.062 -25.531 6.742 1 97.44 341 SER A N 1
ATOM 2759 C CA . SER A 1 341 ? -4.078 -26.969 7.039 1 97.44 341 SER A CA 1
ATOM 2760 C C . SER A 1 341 ? -5.258 -27.328 7.938 1 97.44 341 SER A C 1
ATOM 2762 O O . SER A 1 341 ? -5.84 -28.406 7.797 1 97.44 341 SER A O 1
ATOM 2764 N N . ASN A 1 342 ? -5.59 -26.453 8.797 1 97.31 342 ASN A N 1
ATOM 2765 C CA . ASN A 1 342 ? -6.699 -26.672 9.719 1 97.31 342 ASN A CA 1
ATOM 2766 C C . ASN A 1 342 ? -8.039 -26.672 8.992 1 97.31 342 ASN A C 1
ATOM 2768 O O . ASN A 1 342 ? -9.039 -27.156 9.523 1 97.31 342 ASN A O 1
ATOM 2772 N N . LEU A 1 343 ? -8.047 -26.172 7.75 1 97.06 343 LEU A N 1
ATOM 2773 C CA . LEU A 1 343 ? -9.266 -26.203 6.941 1 97.06 343 LEU A CA 1
ATOM 2774 C C . LEU A 1 343 ? -9.367 -27.531 6.191 1 97.06 343 LEU A C 1
ATOM 2776 O O . LEU A 1 343 ? -10.375 -27.797 5.531 1 97.06 343 LEU A O 1
ATOM 2780 N N . GLY A 1 344 ? -8.297 -28.312 6.227 1 96.94 344 GLY A N 1
ATOM 2781 C CA . GLY A 1 344 ? -8.32 -29.609 5.586 1 96.94 344 GLY A CA 1
ATOM 2782 C C . GLY A 1 344 ? -7.414 -29.703 4.375 1 96.94 344 GLY A C 1
ATOM 2783 O O . GLY A 1 344 ? -7.41 -30.719 3.668 1 96.94 344 GLY A O 1
ATOM 2784 N N . TRP A 1 345 ? -6.625 -28.672 4.137 1 97.62 345 TRP A N 1
ATOM 2785 C CA . TRP A 1 345 ? -5.742 -28.672 2.977 1 97.62 345 TRP A CA 1
ATOM 2786 C C . TRP A 1 345 ? -4.445 -29.406 3.279 1 97.62 345 TRP A C 1
ATOM 2788 O O . TRP A 1 345 ? -3.889 -29.281 4.371 1 97.62 345 TRP A O 1
ATOM 2798 N N . LYS A 1 346 ? -3.953 -30.156 2.303 1 95.88 346 LYS A N 1
ATOM 2799 C CA . LYS A 1 346 ? -2.656 -30.828 2.371 1 95.88 346 LYS A CA 1
ATOM 2800 C C . LYS A 1 346 ? -1.963 -30.812 1.013 1 95.88 346 LYS A C 1
ATOM 2802 O O . LYS A 1 346 ? -2.605 -31.031 -0.019 1 95.88 346 LYS A O 1
ATOM 2807 N N . LYS A 1 347 ? -0.735 -30.562 1.107 1 95.69 347 LYS A N 1
ATOM 2808 C CA . LYS A 1 347 ? 0.069 -30.703 -0.105 1 95.69 347 LYS A CA 1
ATOM 2809 C C . LYS A 1 347 ? 0.032 -32.125 -0.641 1 95.69 347 LYS A C 1
ATOM 2811 O O . LYS A 1 347 ? 0.09 -33.094 0.131 1 95.69 347 LYS A O 1
ATOM 2816 N N . SER A 1 348 ? -0.017 -32.281 -1.985 1 96 348 SER A N 1
ATOM 2817 C CA . SER A 1 348 ? -0.198 -33.625 -2.533 1 96 348 SER A CA 1
ATOM 2818 C C . SER A 1 348 ? 0.964 -34.031 -3.441 1 96 348 SER A C 1
ATOM 2820 O O . SER A 1 348 ? 1.253 -35.219 -3.615 1 96 348 SER A O 1
ATOM 2822 N N . ILE A 1 349 ? 1.612 -33.062 -4.062 1 97.5 349 ILE A N 1
ATOM 2823 C CA . ILE A 1 349 ? 2.652 -33.375 -5.043 1 97.5 349 ILE A CA 1
ATOM 2824 C C . ILE A 1 349 ? 4.023 -33.062 -4.445 1 97.5 349 ILE A C 1
ATOM 2826 O O . ILE A 1 349 ? 4.273 -31.969 -3.961 1 97.5 349 ILE A O 1
ATOM 2830 N N . SER A 1 350 ? 4.918 -34 -4.434 1 97.25 350 SER A N 1
ATOM 2831 C CA . SER A 1 350 ? 6.273 -33.812 -3.928 1 97.25 350 SER A CA 1
ATOM 2832 C C . SER A 1 350 ? 7.109 -32.969 -4.891 1 97.25 350 SER A C 1
ATOM 2834 O O . SER A 1 350 ? 6.758 -32.844 -6.062 1 97.25 350 SER A O 1
ATOM 2836 N N . TRP A 1 351 ? 8.203 -32.469 -4.363 1 97.62 351 TRP A N 1
ATOM 2837 C CA . TRP A 1 351 ? 9.141 -31.688 -5.176 1 97.62 351 TRP A CA 1
ATOM 2838 C C . TRP A 1 351 ? 9.664 -32.531 -6.34 1 97.62 351 TRP A C 1
ATOM 2840 O O . TRP A 1 351 ? 9.68 -32.062 -7.484 1 97.62 351 TRP A O 1
ATOM 2850 N N . GLU A 1 352 ? 10.023 -33.75 -6.082 1 97.12 352 GLU A N 1
ATOM 2851 C CA . GLU A 1 352 ? 10.602 -34.625 -7.086 1 97.12 352 GLU A CA 1
ATOM 2852 C C . GLU A 1 352 ? 9.617 -34.906 -8.219 1 97.12 352 GLU A C 1
ATOM 2854 O O . GLU A 1 352 ? 9.969 -34.812 -9.398 1 97.12 352 GLU A O 1
ATOM 2859 N N . GLU A 1 353 ? 8.406 -35.188 -7.809 1 97.94 353 GLU A N 1
ATOM 2860 C CA . GLU A 1 353 ? 7.367 -35.5 -8.789 1 97.94 353 GLU A CA 1
ATOM 2861 C C . GLU A 1 353 ? 7.02 -34.25 -9.609 1 97.94 353 GLU A C 1
ATOM 2863 O O . GLU A 1 353 ? 6.93 -34.312 -10.836 1 97.94 353 GLU A O 1
ATOM 2868 N N . GLY A 1 354 ? 6.859 -33.156 -8.953 1 98.44 354 GLY A N 1
ATOM 2869 C CA . GLY A 1 354 ? 6.441 -31.906 -9.602 1 98.44 354 GLY A CA 1
ATOM 2870 C C . GLY A 1 354 ? 7.469 -31.375 -10.586 1 98.44 354 GLY A C 1
ATOM 2871 O O . GLY A 1 354 ? 7.121 -30.969 -11.688 1 98.44 354 GLY A O 1
ATOM 2872 N N . ILE A 1 355 ? 8.75 -31.422 -10.18 1 98.44 355 ILE A N 1
ATOM 2873 C CA . ILE A 1 355 ? 9.797 -30.844 -11.016 1 98.44 355 ILE A CA 1
ATOM 2874 C C . ILE A 1 355 ? 9.984 -31.688 -12.266 1 98.44 355 ILE A C 1
ATOM 2876 O O . ILE A 1 355 ? 10.25 -31.156 -13.352 1 98.44 355 ILE A O 1
ATOM 2880 N N . GLU A 1 356 ? 9.867 -32.969 -12.148 1 97.88 356 GLU A N 1
ATOM 2881 C CA . GLU A 1 356 ? 9.953 -33.875 -13.305 1 97.88 356 GLU A CA 1
ATOM 2882 C C . GLU A 1 356 ? 8.789 -33.625 -14.273 1 97.88 356 GLU A C 1
ATOM 2884 O O . GLU A 1 356 ? 8.992 -33.531 -15.484 1 97.88 356 GLU A O 1
ATOM 2889 N N . LYS A 1 357 ? 7.547 -33.562 -13.688 1 98.06 357 LYS A N 1
ATOM 2890 C CA . LYS A 1 357 ? 6.367 -33.281 -14.5 1 98.06 357 LYS A CA 1
ATOM 2891 C C . LYS A 1 357 ? 6.531 -31.969 -15.258 1 98.06 357 LYS A C 1
ATOM 2893 O O . LYS A 1 357 ? 6.156 -31.875 -16.438 1 98.06 357 LYS A O 1
ATOM 2898 N N . THR A 1 358 ? 7.074 -31.016 -14.594 1 98.62 358 THR A N 1
ATOM 2899 C CA . THR A 1 358 ? 7.27 -29.688 -15.188 1 98.62 358 THR A CA 1
ATOM 2900 C C . THR A 1 358 ? 8.281 -29.766 -16.328 1 98.62 358 THR A C 1
ATOM 2902 O O . THR A 1 358 ? 8.039 -29.25 -17.422 1 98.62 358 THR A O 1
ATOM 2905 N N . PHE A 1 359 ? 9.406 -30.453 -16.094 1 98.19 359 PHE A N 1
ATOM 2906 C CA . PHE A 1 359 ? 10.445 -30.594 -17.109 1 98.19 359 PHE A CA 1
ATOM 2907 C C . PHE A 1 359 ? 9.898 -31.281 -18.359 1 98.19 359 PHE A C 1
ATOM 2909 O O . PHE A 1 359 ? 10.102 -30.812 -19.469 1 98.19 359 PHE A O 1
ATOM 2916 N N . ILE A 1 360 ? 9.211 -32.375 -18.125 1 97.88 360 ILE A N 1
ATOM 2917 C CA . ILE A 1 360 ? 8.68 -33.188 -19.234 1 97.88 360 ILE A CA 1
ATOM 2918 C C . ILE A 1 360 ? 7.688 -32.344 -20.047 1 97.88 360 ILE A C 1
ATOM 2920 O O . ILE A 1 360 ? 7.676 -32.438 -21.281 1 97.88 360 ILE A O 1
ATOM 2924 N N . TRP A 1 361 ? 6.887 -31.578 -19.359 1 98.06 361 TRP A N 1
ATOM 2925 C CA . TRP A 1 361 ? 5.926 -30.766 -20.078 1 98.06 361 TRP A CA 1
ATOM 2926 C C . TRP A 1 361 ? 6.633 -29.797 -21.031 1 98.06 361 TRP A C 1
ATOM 2928 O O . TRP A 1 361 ? 6.254 -29.672 -22.203 1 98.06 361 TRP A O 1
ATOM 2938 N N . TYR A 1 362 ? 7.621 -29.109 -20.547 1 97.06 362 TYR A N 1
ATOM 2939 C CA . TYR A 1 362 ? 8.328 -28.141 -21.375 1 97.06 362 TYR A CA 1
ATOM 2940 C C . TYR A 1 362 ? 9.07 -28.828 -22.516 1 97.06 362 TYR A C 1
ATOM 2942 O O . TYR A 1 362 ? 9.164 -28.297 -23.625 1 97.06 362 TYR A O 1
ATOM 2950 N N . LYS A 1 363 ? 9.625 -29.984 -22.219 1 96.38 363 LYS A N 1
ATOM 2951 C CA . LYS A 1 363 ? 10.289 -30.766 -23.25 1 96.38 363 LYS A CA 1
ATOM 2952 C C . LYS A 1 363 ? 9.328 -31.094 -24.391 1 96.38 363 LYS A C 1
ATOM 2954 O O . LYS A 1 363 ? 9.703 -31.031 -25.562 1 96.38 363 LYS A O 1
ATOM 2959 N N . ASN A 1 364 ? 8.078 -31.375 -24.031 1 96.62 364 ASN A N 1
ATOM 2960 C CA . ASN A 1 364 ? 7.07 -31.781 -25 1 96.62 364 ASN A CA 1
ATOM 2961 C C . ASN A 1 364 ? 6.359 -30.578 -25.609 1 96.62 364 ASN A C 1
ATOM 2963 O O . ASN A 1 364 ? 5.629 -30.703 -26.594 1 96.62 364 ASN A O 1
ATOM 2967 N N . ASN A 1 365 ? 6.566 -29.344 -25.062 1 95.56 365 ASN A N 1
ATOM 2968 C CA . ASN A 1 365 ? 5.895 -28.125 -25.5 1 95.56 365 ASN A CA 1
ATOM 2969 C C . ASN A 1 365 ? 6.883 -26.969 -25.703 1 95.56 365 ASN A C 1
ATOM 2971 O O . ASN A 1 365 ? 6.645 -25.859 -25.234 1 95.56 365 ASN A O 1
ATOM 2975 N N . ARG A 1 366 ? 7.949 -27.141 -26.406 1 90.25 366 ARG A N 1
ATOM 2976 C CA . ARG A 1 366 ? 9.086 -26.234 -26.547 1 90.25 366 ARG A CA 1
ATOM 2977 C C . ARG A 1 366 ? 8.656 -24.891 -27.141 1 90.25 366 ARG A C 1
ATOM 2979 O O . ARG A 1 366 ? 9.219 -23.859 -26.812 1 90.25 366 ARG A O 1
ATOM 2986 N N . ASN A 1 367 ? 7.602 -24.844 -27.969 1 87.88 367 ASN A N 1
ATOM 2987 C CA . ASN A 1 367 ? 7.223 -23.625 -28.656 1 87.88 367 ASN A CA 1
ATOM 2988 C C . ASN A 1 367 ? 5.941 -23.016 -28.094 1 87.88 367 ASN A C 1
ATOM 2990 O O . ASN A 1 367 ? 5.289 -22.203 -28.734 1 87.88 367 ASN A O 1
ATOM 2994 N N . TYR A 1 368 ? 5.664 -23.406 -26.891 1 91.56 368 TYR A N 1
ATOM 2995 C CA . TYR A 1 368 ? 4.387 -23.016 -26.297 1 91.56 368 TYR A CA 1
ATOM 2996 C C . TYR A 1 368 ? 4.297 -21.5 -26.156 1 91.56 368 TYR A C 1
ATOM 2998 O O . TYR A 1 368 ? 3.246 -20.906 -26.422 1 91.56 368 TYR A O 1
ATOM 3006 N N . TRP A 1 369 ? 5.391 -20.781 -25.766 1 90.12 369 TRP A N 1
ATOM 3007 C CA . TRP A 1 369 ? 5.379 -19.344 -25.5 1 90.12 369 TRP A CA 1
ATOM 3008 C C . TRP A 1 369 ? 6.02 -18.562 -26.641 1 90.12 369 TRP A C 1
ATOM 3010 O O . TRP A 1 369 ? 6.105 -17.328 -26.578 1 90.12 369 TRP A O 1
ATOM 3020 N N . LEU A 1 370 ? 6.695 -19.109 -27.625 1 71.5 370 LEU A N 1
ATOM 3021 C CA . LEU A 1 370 ? 7.34 -18.391 -28.734 1 71.5 370 LEU A CA 1
ATOM 3022 C C . LEU A 1 370 ? 6.301 -17.703 -29.609 1 71.5 370 LEU A C 1
ATOM 3024 O O . LEU A 1 370 ? 6.531 -16.578 -30.078 1 71.5 370 LEU A O 1
ATOM 3028 N N . ASN A 1 371 ? 5.301 -18.5 -30.25 1 54.88 371 ASN A N 1
ATOM 3029 C CA . ASN A 1 371 ? 4.414 -18 -31.297 1 54.88 371 ASN A CA 1
ATOM 3030 C C . ASN A 1 371 ? 3.322 -17.109 -30.719 1 54.88 371 ASN A C 1
ATOM 3032 O O . ASN A 1 371 ? 2.201 -17.078 -31.219 1 54.88 371 ASN A O 1
ATOM 3036 N N . LEU A 1 372 ? 3.463 -16.594 -29.609 1 51.25 372 LEU A N 1
ATOM 3037 C CA . LEU A 1 372 ? 2.305 -15.867 -29.109 1 51.25 372 LEU A CA 1
ATOM 3038 C C . LEU A 1 372 ? 2.066 -14.602 -29.938 1 51.25 372 LEU A C 1
ATOM 3040 O O . LEU A 1 372 ? 2.824 -13.633 -29.828 1 51.25 372 LEU A O 1
ATOM 3044 N N . ASN A 1 373 ? 1.963 -14.75 -31.234 1 40.28 373 ASN A N 1
ATOM 3045 C CA . ASN A 1 373 ? 1.423 -13.633 -32 1 40.28 373 ASN A CA 1
ATOM 3046 C C . ASN A 1 373 ? 0.167 -13.055 -31.359 1 40.28 373 ASN A C 1
ATOM 3048 O O . ASN A 1 373 ? -0.86 -13.734 -31.281 1 40.28 373 ASN A O 1
ATOM 3052 N N . VAL A 1 374 ? 0.279 -12.195 -30.547 1 39.66 374 VAL A N 1
ATOM 3053 C CA . VAL A 1 374 ? -0.833 -11.484 -29.922 1 39.66 374 VAL A CA 1
ATOM 3054 C C . VAL A 1 374 ? -1.92 -11.211 -30.953 1 39.66 374 VAL A C 1
ATOM 3056 O O . VAL A 1 374 ? -3.092 -11.047 -30.609 1 39.66 374 VAL A O 1
ATOM 3059 N N . ASP A 1 375 ? -1.599 -10.977 -32.219 1 35.62 375 ASP A N 1
ATOM 3060 C CA . ASP A 1 375 ? -2.576 -10.578 -33.25 1 35.62 375 ASP A CA 1
ATOM 3061 C C . ASP A 1 375 ? -3.525 -11.727 -33.562 1 35.62 375 ASP A C 1
ATOM 3063 O O . ASP A 1 375 ? -4.434 -11.578 -34.375 1 35.62 375 ASP A O 1
ATOM 3067 N N . SER A 1 376 ? -3.242 -12.82 -33.219 1 35.94 376 SER A N 1
ATOM 3068 C CA . SER A 1 376 ? -4.051 -13.922 -33.75 1 35.94 376 SER A CA 1
ATOM 3069 C C . SER A 1 376 ? -5.438 -13.938 -33.094 1 35.94 376 SER A C 1
ATOM 3071 O O . SER A 1 376 ? -6.277 -14.766 -33.438 1 35.94 376 SER A O 1
ATOM 3073 N N . TYR A 1 377 ? -5.645 -13.234 -32.062 1 35.88 377 TYR A N 1
ATOM 3074 C CA . TYR A 1 377 ? -6.977 -13.25 -31.469 1 35.88 377 TYR A CA 1
ATOM 3075 C C . TYR A 1 377 ? -7.996 -12.625 -32.406 1 35.88 377 TYR A C 1
ATOM 3077 O O . TYR A 1 377 ? -9.195 -12.641 -32.125 1 35.88 377 TYR A O 1
ATOM 3085 N N . GLU A 1 378 ? -7.555 -11.797 -33.375 1 34.47 378 GLU A N 1
ATOM 3086 C CA . GLU A 1 378 ? -8.594 -11.25 -34.25 1 34.47 378 GLU A CA 1
ATOM 3087 C C . GLU A 1 378 ? -9.43 -12.359 -34.875 1 34.47 378 GLU A C 1
ATOM 3089 O O . GLU A 1 378 ? -10.602 -12.156 -35.188 1 34.47 378 GLU A O 1
ATOM 3094 N N . ASN A 1 379 ? -8.758 -13.438 -35.156 1 32.69 379 ASN A N 1
ATOM 3095 C CA . ASN A 1 379 ? -9.508 -14.414 -35.938 1 32.69 379 ASN A CA 1
ATOM 3096 C C . ASN A 1 379 ? -10.492 -15.195 -35.062 1 32.69 379 ASN A C 1
ATOM 3098 O O . ASN A 1 379 ? -11.242 -16.031 -35.562 1 32.69 379 ASN A O 1
ATOM 3102 N N . ILE A 1 380 ? -10.172 -15.312 -33.75 1 34.34 380 ILE A N 1
ATOM 3103 C CA . ILE A 1 380 ? -11.141 -16.125 -33.031 1 34.34 380 ILE A CA 1
ATOM 3104 C C . ILE A 1 380 ? -12.438 -15.344 -32.875 1 34.34 380 ILE A C 1
ATOM 3106 O O . ILE A 1 380 ? -13.477 -15.922 -32.5 1 34.34 380 ILE A O 1
ATOM 3110 N N . ASN A 1 381 ? -12.414 -13.984 -32.812 1 33.94 381 ASN A N 1
ATOM 3111 C CA . ASN A 1 381 ? -13.656 -13.25 -32.625 1 33.94 381 ASN A CA 1
ATOM 3112 C C . ASN A 1 381 ? -14.641 -13.469 -33.75 1 33.94 381 ASN A C 1
ATOM 3114 O O . ASN A 1 381 ? -15.648 -12.773 -33.844 1 33.94 381 ASN A O 1
ATOM 3118 N N . ASN A 1 382 ? -14.18 -13.953 -34.844 1 32.81 382 ASN A N 1
ATOM 3119 C CA . ASN A 1 382 ? -15.344 -14.031 -35.719 1 32.81 382 ASN A CA 1
ATOM 3120 C C . ASN A 1 382 ? -16.484 -14.797 -35.062 1 32.81 382 ASN A C 1
ATOM 3122 O O . ASN A 1 382 ? -17.562 -14.938 -35.656 1 32.81 382 ASN A O 1
ATOM 3126 N N . ASP A 1 383 ? -16.141 -15.914 -34.344 1 31.86 383 ASP A N 1
ATOM 3127 C CA . ASP A 1 383 ? -17.359 -16.484 -33.781 1 31.86 383 ASP A CA 1
ATOM 3128 C C . ASP A 1 383 ? -17.844 -15.664 -32.594 1 31.86 383 ASP A C 1
ATOM 3130 O O . ASP A 1 383 ? -17.062 -14.93 -31.969 1 31.86 383 ASP A O 1
ATOM 3134 N N . ASN A 1 384 ? -19.172 -15.75 -31.969 1 34.44 384 ASN A N 1
ATOM 3135 C CA . ASN A 1 384 ? -20.062 -14.953 -31.125 1 34.44 384 ASN A CA 1
ATOM 3136 C C . ASN A 1 384 ? -19.375 -14.516 -29.844 1 34.44 384 ASN A C 1
ATOM 3138 O O . ASN A 1 384 ? -19.891 -13.641 -29.125 1 34.44 384 ASN A O 1
ATOM 3142 N N . ASN A 1 385 ? -18.594 -15.398 -29.125 1 35.5 385 ASN A N 1
ATOM 3143 C CA . ASN A 1 385 ? -18.594 -15.281 -27.672 1 35.5 385 ASN A CA 1
ATOM 3144 C C . ASN A 1 385 ? -17.484 -14.367 -27.188 1 35.5 385 ASN A C 1
ATOM 3146 O O . ASN A 1 385 ? -17.203 -14.297 -25.984 1 35.5 385 ASN A O 1
ATOM 3150 N N . PHE A 1 386 ? -16.547 -13.891 -27.953 1 36.06 386 PHE A N 1
ATOM 3151 C CA . PHE A 1 386 ? -15.477 -13.078 -27.406 1 36.06 386 PHE A CA 1
ATOM 3152 C C . PHE A 1 386 ? -15.773 -11.594 -27.594 1 36.06 386 PHE A C 1
ATOM 3154 O O . PHE A 1 386 ? -15.945 -11.133 -28.719 1 36.06 386 PHE A O 1
ATOM 3161 N N . LYS A 1 387 ? -16.391 -10.836 -26.656 1 37.78 387 LYS A N 1
ATOM 3162 C CA . LYS A 1 387 ? -16.594 -9.391 -26.766 1 37.78 387 LYS A CA 1
ATOM 3163 C C . LYS A 1 387 ? -15.305 -8.633 -26.422 1 37.78 387 LYS A C 1
ATOM 3165 O O . LYS A 1 387 ? -14.805 -8.727 -25.312 1 37.78 387 LYS A O 1
ATOM 3170 N N . TYR A 1 388 ? -14.477 -8.312 -27.484 1 35.94 388 TYR A N 1
ATOM 3171 C CA . TYR A 1 388 ? -13.422 -7.336 -27.25 1 35.94 388 TYR A CA 1
ATOM 3172 C C . TYR A 1 388 ? -14 -5.98 -26.859 1 35.94 388 TYR A C 1
ATOM 3174 O O . TYR A 1 388 ? -14.797 -5.406 -27.609 1 35.94 388 TYR A O 1
ATOM 3182 N N . PHE A 1 389 ? -14.172 -5.57 -25.703 1 35.38 389 PHE A N 1
ATOM 3183 C CA . PHE A 1 389 ? -14.711 -4.246 -25.422 1 35.38 389 PHE A CA 1
ATOM 3184 C C . PHE A 1 389 ? -13.617 -3.184 -25.531 1 35.38 389 PHE A C 1
ATOM 3186 O O . PHE A 1 389 ? -13.203 -2.617 -24.516 1 35.38 389 PHE A O 1
ATOM 3193 N N . GLY A 1 390 ? -12.609 -3.338 -26.406 1 30.39 390 GLY A N 1
ATOM 3194 C CA . GLY A 1 390 ? -11.812 -2.127 -26.5 1 30.39 390 GLY A CA 1
ATOM 3195 C C . GLY A 1 390 ? -12.539 -0.987 -27.188 1 30.39 390 GLY A C 1
ATOM 3196 O O . GLY A 1 390 ? -13.516 -1.211 -27.906 1 30.39 390 GLY A O 1
ATOM 3197 N N . ASN A 1 391 ? -12.398 0.355 -26.781 1 31.55 391 ASN A N 1
ATOM 3198 C CA . ASN A 1 391 ? -12.961 1.516 -27.469 1 31.55 391 ASN A CA 1
ATOM 3199 C C . ASN A 1 391 ? -12.68 1.473 -28.969 1 31.55 391 ASN A C 1
ATOM 3201 O O . ASN A 1 391 ? -11.547 1.69 -29.406 1 31.55 391 ASN A O 1
ATOM 3205 N N . GLN A 1 392 ? -13.164 0.51 -29.688 1 26.81 392 GLN A N 1
ATOM 3206 C CA . GLN A 1 392 ? -13.109 0.671 -31.141 1 26.81 392 GLN A CA 1
ATOM 3207 C C . GLN A 1 392 ? -13.812 1.953 -31.578 1 26.81 392 GLN A C 1
ATOM 3209 O O . GLN A 1 392 ? -14.984 2.164 -31.266 1 26.81 392 GLN A O 1
ATOM 3214 N N . ASN A 1 393 ? -13.023 3.078 -31.719 1 25.22 393 ASN A N 1
ATOM 3215 C CA . ASN A 1 393 ? -13.547 4.047 -32.656 1 25.22 393 ASN A CA 1
ATOM 3216 C C . ASN A 1 393 ? -14.117 3.363 -33.906 1 25.22 393 ASN A C 1
ATOM 3218 O O . ASN A 1 393 ? -13.484 2.465 -34.469 1 25.22 393 ASN A O 1
ATOM 3222 N N . ASN A 1 394 ? -15.422 3.357 -34 1 25.19 394 ASN A N 1
ATOM 3223 C CA . ASN A 1 394 ? -16.328 2.865 -35 1 25.19 394 ASN A CA 1
ATOM 3224 C C . ASN A 1 394 ? -15.891 3.299 -36.406 1 25.19 394 ASN A C 1
ATOM 3226 O O . ASN A 1 394 ? -16.297 4.359 -36.906 1 25.19 394 ASN A O 1
ATOM 3230 N N . ASN A 1 395 ? -14.547 3.266 -36.688 1 21.73 395 ASN A N 1
ATOM 3231 C CA . ASN A 1 395 ? -14.531 3.621 -38.094 1 21.73 395 ASN A CA 1
ATOM 3232 C C . ASN A 1 395 ? -15.281 2.594 -38.938 1 21.73 395 ASN A C 1
ATOM 3234 O O . ASN A 1 395 ? -15.062 1.39 -38.781 1 21.73 395 ASN A O 1
ATOM 3238 N N . ASN A 1 396 ? -16.453 2.934 -39.438 1 21.91 396 ASN A N 1
ATOM 3239 C CA . ASN A 1 396 ? -17.484 2.303 -40.25 1 21.91 396 ASN A CA 1
ATOM 3240 C C . ASN A 1 396 ? -16.906 1.662 -41.5 1 21.91 396 ASN A C 1
ATOM 3242 O O . ASN A 1 396 ? -17.625 1.377 -42.438 1 21.91 396 ASN A O 1
ATOM 3246 N N . GLU A 1 397 ? -15.562 1.454 -41.531 1 20.36 397 GLU A N 1
ATOM 3247 C CA . GLU A 1 397 ? -15.422 1.247 -42.969 1 20.36 397 GLU A CA 1
ATOM 3248 C C . GLU A 1 397 ? -16.078 -0.058 -43.406 1 20.36 397 GLU A C 1
ATOM 3250 O O . GLU A 1 397 ? -16.125 -1.025 -42.656 1 20.36 397 GLU A O 1
ATOM 3255 N N . ASN A 1 398 ? -16.812 -0.071 -44.531 1 20.03 398 ASN A N 1
ATOM 3256 C CA . ASN A 1 398 ? -17.703 -0.872 -45.344 1 20.03 398 ASN A CA 1
ATOM 3257 C C . ASN A 1 398 ? -17.031 -2.16 -45.812 1 20.03 398 ASN A C 1
ATOM 3259 O O . ASN A 1 398 ? -17.578 -2.867 -46.688 1 20.03 398 ASN A O 1
ATOM 3263 N N . ASN A 1 399 ? -15.812 -2.529 -45.25 1 18.88 399 ASN A N 1
ATOM 3264 C CA . ASN A 1 399 ? -15.242 -3.318 -46.344 1 18.88 399 ASN A CA 1
ATOM 3265 C C . ASN A 1 399 ? -15.906 -4.688 -46.469 1 18.88 399 ASN A C 1
ATOM 3267 O O . ASN A 1 399 ? -16.234 -5.309 -45.438 1 18.88 399 ASN A O 1
ATOM 3271 N N . ASN A 1 400 ? -16.375 -5.133 -47.625 1 18.83 400 ASN A N 1
ATOM 3272 C CA . ASN A 1 400 ? -17.172 -6.176 -48.25 1 18.83 400 ASN A CA 1
ATOM 3273 C C . ASN A 1 400 ? -16.531 -7.547 -48.094 1 18.83 400 ASN A C 1
ATOM 3275 O O . ASN A 1 400 ? -17.172 -8.57 -48.344 1 18.83 400 ASN A O 1
ATOM 3279 N N . ASN A 1 401 ? -15.164 -7.672 -47.969 1 18.92 401 ASN A N 1
ATOM 3280 C CA . ASN A 1 401 ? -14.797 -8.75 -48.875 1 18.92 401 ASN A CA 1
ATOM 3281 C C . ASN A 1 401 ? -15.133 -10.117 -48.281 1 18.92 401 ASN A C 1
ATOM 3283 O O . ASN A 1 401 ? -15.234 -10.258 -47.062 1 18.92 401 ASN A O 1
ATOM 3287 N N . ASP A 1 402 ? -15.125 -11.25 -49.031 1 18.31 402 ASP A N 1
ATOM 3288 C CA . ASP A 1 402 ? -15.742 -12.539 -49.312 1 18.31 402 ASP A CA 1
ATOM 3289 C C . ASP A 1 402 ? -15.086 -13.656 -48.5 1 18.31 402 ASP A C 1
ATOM 3291 O O . ASP A 1 402 ? -15.734 -14.656 -48.188 1 18.31 402 ASP A O 1
ATOM 3295 N N . ASN A 1 403 ? -13.742 -13.625 -48.188 1 18.56 403 ASN A N 1
ATOM 3296 C CA . ASN A 1 403 ? -13.18 -14.898 -48.625 1 18.56 403 ASN A CA 1
ATOM 3297 C C . ASN A 1 403 ? -13.531 -16.031 -47.656 1 18.56 403 ASN A C 1
ATOM 3299 O O . ASN A 1 403 ? -13.883 -15.789 -46.5 1 18.56 403 ASN A O 1
ATOM 3303 N N . ASN A 1 404 ? -12.875 -17.281 -47.906 1 17.89 404 ASN A N 1
ATOM 3304 C CA . ASN A 1 404 ? -13.086 -18.719 -48 1 17.89 404 ASN A CA 1
ATOM 3305 C C . ASN A 1 404 ? -12.867 -19.422 -46.656 1 17.89 404 ASN A C 1
ATOM 3307 O O . ASN A 1 404 ? -12.289 -18.828 -45.75 1 17.89 404 ASN A O 1
ATOM 3311 N N . GLU A 1 405 ? -12.297 -20.719 -46.625 1 18.28 405 GLU A N 1
ATOM 3312 C CA . GLU A 1 405 ? -12.75 -22.062 -46.281 1 18.28 405 GLU A CA 1
ATOM 3313 C C . GLU A 1 405 ? -12.172 -22.531 -44.969 1 18.28 405 GLU A C 1
ATOM 3315 O O . GLU A 1 405 ? -12.867 -23.188 -44.156 1 18.28 405 GLU A O 1
ATOM 3320 N N . ASN A 1 406 ? -10.812 -22.406 -44.594 1 19.31 406 ASN A N 1
ATOM 3321 C CA . ASN A 1 406 ? -10.141 -23.656 -44.25 1 19.31 406 ASN A CA 1
ATOM 3322 C C . ASN A 1 406 ? -10.352 -24.047 -42.812 1 19.31 406 ASN A C 1
ATOM 3324 O O . ASN A 1 406 ? -10.266 -23.203 -41.906 1 19.31 406 ASN A O 1
ATOM 3328 N N . ASN A 1 407 ? -10.93 -25.281 -42.438 1 19.02 407 ASN A N 1
ATOM 3329 C CA . ASN A 1 407 ? -11.461 -26.047 -41.312 1 19.02 407 ASN A CA 1
ATOM 3330 C C . ASN A 1 407 ? -10.359 -26.516 -40.375 1 19.02 407 ASN A C 1
ATOM 3332 O O . ASN A 1 407 ? -9.922 -27.672 -40.469 1 19.02 407 ASN A O 1
ATOM 3336 N N . ASN A 1 408 ? -9.25 -25.875 -40.031 1 19.14 408 ASN A N 1
ATOM 3337 C CA . ASN A 1 408 ? -8.219 -26.656 -39.375 1 19.14 408 ASN A CA 1
ATOM 3338 C C . ASN A 1 408 ? -8.648 -27.062 -37.969 1 19.14 408 ASN A C 1
ATOM 3340 O O . ASN A 1 408 ? -9.062 -26.234 -37.156 1 19.14 408 ASN A O 1
ATOM 3344 N N . ASN A 1 409 ? -8.953 -28.438 -37.656 1 19.19 409 ASN A N 1
ATOM 3345 C CA . ASN A 1 409 ? -9.398 -29.281 -36.562 1 19.19 409 ASN A CA 1
ATOM 3346 C C . ASN A 1 409 ? -8.367 -29.312 -35.438 1 19.19 409 ASN A C 1
ATOM 3348 O O . ASN A 1 409 ? -7.266 -29.828 -35.594 1 19.19 409 ASN A O 1
ATOM 3352 N N . CYS A 1 410 ? -8.148 -28.359 -34.594 1 19.12 410 CYS A N 1
ATOM 3353 C CA . CYS A 1 410 ? -7.152 -28.375 -33.531 1 19.12 410 CYS A CA 1
ATOM 3354 C C . CYS A 1 410 ? -7.527 -29.375 -32.438 1 19.12 410 CYS A C 1
ATOM 3356 O O . CYS A 1 410 ? -8.492 -29.172 -31.703 1 19.12 410 CYS A O 1
ATOM 3358 N N . ARG A 1 411 ? -7.285 -30.797 -32.438 1 20.16 411 ARG A N 1
ATOM 3359 C CA . ARG A 1 411 ? -7.605 -31.953 -31.609 1 20.16 411 ARG A CA 1
ATOM 3360 C C . ARG A 1 411 ? -6.824 -31.922 -30.312 1 20.16 411 ARG A C 1
ATOM 3362 O O . ARG A 1 411 ? -7.031 -32.781 -29.438 1 20.16 411 ARG A O 1
ATOM 3369 N N . VAL A 1 412 ? -5.844 -31.297 -29.906 1 21.45 412 VAL A N 1
ATOM 3370 C CA . VAL A 1 412 ? -4.914 -31.922 -28.984 1 21.45 412 VAL A CA 1
ATOM 3371 C C . VAL A 1 412 ? -5.492 -31.906 -27.562 1 21.45 412 VAL A C 1
ATOM 3373 O O . VAL A 1 412 ? -5.422 -30.875 -26.875 1 21.45 412 VAL A O 1
ATOM 3376 N N . CYS A 1 413 ? -6.746 -32.219 -27.203 1 22.38 413 CYS A N 1
ATOM 3377 C CA . CYS A 1 413 ? -7.117 -32.188 -25.797 1 22.38 413 CYS A CA 1
ATOM 3378 C C . CYS A 1 413 ? -6.422 -33.312 -25.031 1 22.38 413 CYS A C 1
ATOM 3380 O O . CYS A 1 413 ? -6.707 -34.5 -25.25 1 22.38 413 CYS A O 1
ATOM 3382 N N . SER A 1 414 ? -5.172 -33.344 -24.734 1 20.84 414 SER A N 1
ATOM 3383 C CA . SER A 1 414 ? -4.57 -34.438 -23.969 1 20.84 414 SER A CA 1
ATOM 3384 C C . SER A 1 414 ? -5.34 -34.656 -22.672 1 20.84 414 SER A C 1
ATOM 3386 O O . SER A 1 414 ? -5.777 -33.719 -22.016 1 20.84 414 SER A O 1
ATOM 3388 N N . ASN A 1 415 ? -5.934 -35.844 -22.438 1 22.44 415 ASN A N 1
ATOM 3389 C CA . ASN A 1 415 ? -6.605 -36.5 -21.312 1 22.44 415 ASN A CA 1
ATOM 3390 C C . ASN A 1 415 ? -5.754 -36.438 -20.047 1 22.44 415 ASN A C 1
ATOM 3392 O O . ASN A 1 415 ? -4.68 -37.031 -19.984 1 22.44 415 ASN A O 1
ATOM 3396 N N . ILE A 1 416 ? -5.629 -35.344 -19.359 1 23.22 416 ILE A N 1
ATOM 3397 C CA . ILE A 1 416 ? -5.008 -35.406 -18.031 1 23.22 416 ILE A CA 1
ATOM 3398 C C . ILE A 1 416 ? -5.793 -36.344 -17.125 1 23.22 416 ILE A C 1
ATOM 3400 O O . ILE A 1 416 ? -6.988 -36.125 -16.891 1 23.22 416 ILE A O 1
ATOM 3404 N N . ASP A 1 417 ? -5.406 -37.656 -16.969 1 22.53 417 ASP A N 1
ATOM 3405 C CA . ASP A 1 417 ? -5.891 -38.656 -16.031 1 22.53 417 ASP A CA 1
ATOM 3406 C C . ASP A 1 417 ? -5.789 -38.156 -14.594 1 22.53 417 ASP A C 1
ATOM 3408 O O . ASP A 1 417 ? -4.688 -37.969 -14.078 1 22.53 417 ASP A O 1
ATOM 3412 N N . LEU A 1 418 ? -6.684 -37.344 -14.125 1 23.94 418 LEU A N 1
ATOM 3413 C CA . LEU A 1 418 ? -6.805 -36.969 -12.727 1 23.94 418 LEU A CA 1
ATOM 3414 C C . LEU A 1 418 ? -7.113 -38.156 -11.852 1 23.94 418 LEU A C 1
ATOM 3416 O O . LEU A 1 418 ? -8.242 -38.656 -11.828 1 23.94 418 LEU A O 1
ATOM 3420 N N . ASN A 1 419 ? -6.277 -39.219 -11.695 1 22.98 419 ASN A N 1
ATOM 3421 C CA . ASN A 1 419 ? -6.469 -40.312 -10.742 1 22.98 419 ASN A CA 1
ATOM 3422 C C . ASN A 1 419 ? -6.531 -39.781 -9.305 1 22.98 419 ASN A C 1
ATOM 3424 O O . ASN A 1 419 ? -5.496 -39.531 -8.695 1 22.98 419 ASN A O 1
ATOM 3428 N N . TYR A 1 420 ? -7.539 -39.062 -8.969 1 22.45 420 TYR A N 1
ATOM 3429 C CA . TYR A 1 420 ? -7.75 -38.625 -7.59 1 22.45 420 TYR A CA 1
ATOM 3430 C C . TYR A 1 420 ? -7.898 -39.844 -6.664 1 22.45 420 TYR A C 1
ATOM 3432 O O . TYR A 1 420 ? -8.711 -40.719 -6.922 1 22.45 420 TYR A O 1
ATOM 3440 N N . GLY A 1 421 ? -6.895 -40.312 -5.93 1 21.84 421 GLY A N 1
ATOM 3441 C CA . GLY A 1 421 ? -6.891 -41.375 -4.914 1 21.84 421 GLY A CA 1
ATOM 3442 C C . GLY A 1 421 ? -7.957 -41.156 -3.857 1 21.84 421 GLY A C 1
ATOM 3443 O O . GLY A 1 421 ? -8.281 -40.031 -3.496 1 21.84 421 GLY A O 1
ATOM 3444 N N . GLU A 1 422 ? -8.875 -42.062 -3.652 1 22.16 422 GLU A N 1
ATOM 3445 C CA . GLU A 1 422 ? -9.945 -42.25 -2.68 1 22.16 422 GLU A CA 1
ATOM 3446 C C . GLU A 1 422 ? -9.414 -42.188 -1.252 1 22.16 422 GLU A C 1
ATOM 3448 O O .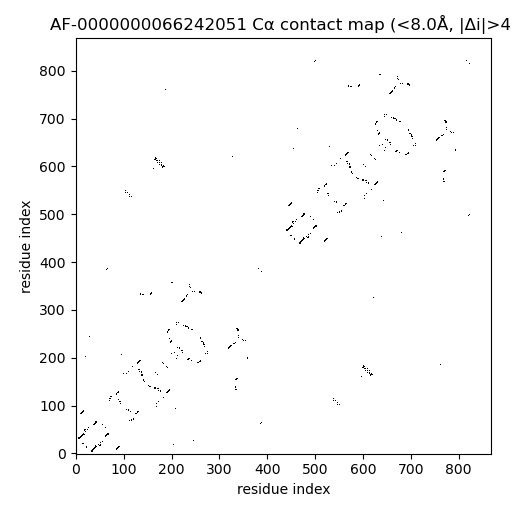 GLU A 1 422 ? -8.531 -42.969 -0.886 1 22.16 422 GLU A O 1
ATOM 3453 N N . LYS A 1 423 ? -9.406 -41.125 -0.574 1 24.66 423 LYS A N 1
ATOM 3454 C CA . LYS A 1 423 ? -9.086 -41.094 0.851 1 24.66 423 LYS A CA 1
ATOM 3455 C C . LYS A 1 423 ? -10.047 -41.969 1.651 1 24.66 423 LYS A C 1
ATOM 3457 O O . LYS A 1 423 ? -11.258 -41.969 1.405 1 24.66 423 LYS A O 1
ATOM 3462 N N . LYS A 1 424 ? -9.539 -42.938 2.389 1 24.02 424 LYS A N 1
ATOM 3463 C CA . LYS A 1 424 ? -10.227 -43.719 3.41 1 24.02 424 LYS A CA 1
ATOM 3464 C C . LYS A 1 424 ? -10.82 -42.812 4.484 1 24.02 424 LYS A C 1
ATOM 3466 O O . LYS A 1 424 ? -10.203 -41.844 4.891 1 24.02 424 LYS A O 1
ATOM 3471 N N . PRO A 1 425 ? -12.148 -42.875 4.82 1 23.91 425 PRO A N 1
ATOM 3472 C CA . PRO A 1 425 ? -12.898 -42.156 5.863 1 23.91 425 PRO A CA 1
ATOM 3473 C C . PRO A 1 425 ? -12.289 -42.344 7.254 1 23.91 425 PRO A C 1
ATOM 3475 O O . PRO A 1 425 ? -11.914 -43.469 7.629 1 23.91 425 PRO A O 1
ATOM 3478 N N . PHE A 1 426 ? -11.453 -41.438 7.719 1 23.78 426 PHE A N 1
ATOM 3479 C CA . PHE A 1 426 ? -10.961 -41.562 9.086 1 23.78 426 PHE A CA 1
ATOM 3480 C C . PHE A 1 426 ? -12.117 -41.656 10.07 1 23.78 426 PHE A C 1
ATOM 3482 O O . PHE A 1 426 ? -13.062 -40.875 10.023 1 23.78 426 PHE A O 1
ATOM 3489 N N . HIS A 1 427 ? -12.453 -42.875 10.531 1 22.23 427 HIS A N 1
ATOM 3490 C CA . HIS A 1 427 ? -13.383 -43.25 11.586 1 22.23 427 HIS A CA 1
ATOM 3491 C C . HIS A 1 427 ? -13.008 -42.594 12.914 1 22.23 427 HIS A C 1
ATOM 3493 O O . HIS A 1 427 ? -11.906 -42.781 13.422 1 22.23 427 HIS A O 1
ATOM 3499 N N . LEU A 1 428 ? -13.359 -41.344 13.133 1 21.55 428 LEU A N 1
ATOM 3500 C CA . LEU A 1 428 ? -13.289 -40.719 14.453 1 21.55 428 LEU A CA 1
ATOM 3501 C C . LEU A 1 428 ? -14.078 -41.531 15.477 1 21.55 428 LEU A C 1
ATOM 3503 O O . LEU A 1 428 ? -15.289 -41.719 15.328 1 21.55 428 LEU A O 1
ATOM 3507 N N . THR A 1 429 ? -13.469 -42.531 16.078 1 22.5 429 THR A N 1
ATOM 3508 C CA . THR A 1 429 ? -14.031 -43.25 17.203 1 22.5 429 THR A CA 1
ATOM 3509 C C . THR A 1 429 ? -14.305 -42.312 18.375 1 22.5 429 THR A C 1
ATOM 3511 O O . THR A 1 429 ? -13.406 -41.625 18.828 1 22.5 429 THR A O 1
ATOM 3514 N N . LEU A 1 430 ? -15.531 -41.75 18.562 1 21.38 430 LEU A N 1
ATOM 3515 C CA . LEU A 1 430 ? -16.156 -41.031 19.688 1 21.38 430 LEU A CA 1
ATOM 3516 C C . LEU A 1 430 ? -16.094 -41.875 20.953 1 21.38 430 LEU A C 1
ATOM 3518 O O . LEU A 1 430 ? -16.672 -42.969 21.031 1 21.38 430 LEU A O 1
ATOM 3522 N N . LYS A 1 431 ? -14.93 -42.062 21.656 1 23.58 431 LYS A N 1
ATOM 3523 C CA . LYS A 1 431 ? -14.977 -42.688 22.969 1 23.58 431 LYS A CA 1
ATOM 3524 C C . LYS A 1 431 ? -15.906 -41.938 23.922 1 23.58 431 LYS A C 1
ATOM 3526 O O . LYS A 1 431 ? -15.789 -40.75 24.078 1 23.58 431 LYS A O 1
ATOM 3531 N N . SER A 1 432 ? -17.156 -42.5 24.125 1 21.98 432 SER A N 1
ATOM 3532 C CA . SER A 1 432 ? -18.156 -42.312 25.172 1 21.98 432 SER A CA 1
ATOM 3533 C C . SER A 1 432 ? -17.531 -42.438 26.562 1 21.98 432 SER A C 1
ATOM 3535 O O . SER A 1 432 ? -17.062 -43.5 26.953 1 21.98 432 SER A O 1
ATOM 3537 N N . GLU A 1 433 ? -16.5 -41.688 26.953 1 23.2 433 GLU A N 1
ATOM 3538 C CA . GLU A 1 433 ? -16.141 -41.938 28.359 1 23.2 433 GLU A CA 1
ATOM 3539 C C . GLU A 1 433 ? -17.359 -41.781 29.266 1 23.2 433 GLU A C 1
ATOM 3541 O O . GLU A 1 433 ? -18.125 -40.812 29.141 1 23.2 433 GLU A O 1
ATOM 3546 N N . GLU A 1 434 ? -17.719 -42.875 30.016 1 21.97 434 GLU A N 1
ATOM 3547 C CA . GLU A 1 434 ? -18.359 -42.969 31.328 1 21.97 434 GLU A CA 1
ATOM 3548 C C . GLU A 1 434 ? -17.609 -42.125 32.344 1 21.97 434 GLU A C 1
ATOM 3550 O O . GLU A 1 434 ? -16.375 -42.094 32.375 1 21.97 434 GLU A O 1
ATOM 3555 N N . MET B 1 1 ? 29.547 34.125 16.828 1 31.16 1 MET B N 1
ATOM 3556 C CA . MET B 1 1 ? 28.891 32.875 17.281 1 31.16 1 MET B CA 1
ATOM 3557 C C . MET B 1 1 ? 28.297 32.125 16.109 1 31.16 1 MET B C 1
ATOM 3559 O O . MET B 1 1 ? 27.391 32.625 15.43 1 31.16 1 MET B O 1
ATOM 3563 N N . ASN B 1 2 ? 28.984 31.438 15.344 1 41.81 2 ASN B N 1
ATOM 3564 C CA . ASN B 1 2 ? 28.766 30.688 14.102 1 41.81 2 ASN B CA 1
ATOM 3565 C C . ASN B 1 2 ? 27.562 29.766 14.211 1 41.81 2 ASN B C 1
ATOM 3567 O O . ASN B 1 2 ? 27.578 28.812 14.984 1 41.81 2 ASN B O 1
ATOM 3571 N N . ASN B 1 3 ? 26.297 30.172 14.195 1 49.12 3 ASN B N 1
ATOM 3572 C CA . ASN B 1 3 ? 25.031 29.531 14.477 1 49.12 3 ASN B CA 1
ATOM 3573 C C . ASN B 1 3 ? 24.875 28.219 13.711 1 49.12 3 ASN B C 1
ATOM 3575 O O . ASN B 1 3 ? 25.188 28.156 12.523 1 49.12 3 ASN B O 1
ATOM 3579 N N . LYS B 1 4 ? 25.141 27.109 14.406 1 60.47 4 LYS B N 1
ATOM 3580 C CA . LYS B 1 4 ? 24.984 25.75 13.93 1 60.47 4 LYS B CA 1
ATOM 3581 C C . LYS B 1 4 ? 24 25.672 12.766 1 60.47 4 LYS B C 1
ATOM 3583 O O . LYS B 1 4 ? 24.141 24.828 11.875 1 60.47 4 LYS B O 1
ATOM 3588 N N . ASP B 1 5 ? 23.094 26.609 12.758 1 67.06 5 ASP B N 1
ATOM 3589 C CA . ASP B 1 5 ? 22.125 26.672 11.672 1 67.06 5 ASP B CA 1
ATOM 3590 C C . ASP B 1 5 ? 22.797 27.109 10.367 1 67.06 5 ASP B C 1
ATOM 3592 O O . ASP B 1 5 ? 22.375 26.703 9.281 1 67.06 5 ASP B O 1
ATOM 3596 N N . ASP B 1 6 ? 23.719 27.891 10.484 1 63.81 6 ASP B N 1
ATOM 3597 C CA . ASP B 1 6 ? 24.422 28.406 9.32 1 63.81 6 ASP B CA 1
ATOM 3598 C C . ASP B 1 6 ? 25.219 27.312 8.625 1 63.81 6 ASP B C 1
ATOM 3600 O O . ASP B 1 6 ? 25.594 27.453 7.457 1 63.81 6 ASP B O 1
ATOM 3604 N N . LEU B 1 7 ? 25.328 26.344 9.305 1 70.06 7 LEU B N 1
ATOM 3605 C CA . LEU B 1 7 ? 26.156 25.266 8.773 1 70.06 7 LEU B CA 1
ATOM 3606 C C . LEU B 1 7 ? 25.297 24.25 8.031 1 70.06 7 LEU B C 1
ATOM 3608 O O . LEU B 1 7 ? 25.812 23.422 7.277 1 70.06 7 LEU B O 1
ATOM 3612 N N . PHE B 1 8 ? 24.016 24.453 8.117 1 81.88 8 PHE B N 1
ATOM 3613 C CA . PHE B 1 8 ? 23.094 23.578 7.41 1 81.88 8 PHE B CA 1
ATOM 3614 C C . PHE B 1 8 ? 22.781 24.125 6.023 1 81.88 8 PHE B C 1
ATOM 3616 O O . PHE B 1 8 ? 21.891 24.984 5.879 1 81.88 8 PHE B O 1
ATOM 3623 N N . ILE B 1 9 ? 23.547 23.812 4.965 1 87.31 9 ILE B N 1
ATOM 3624 C CA . ILE B 1 9 ? 23.375 24.281 3.594 1 87.31 9 ILE B CA 1
ATOM 3625 C C . ILE B 1 9 ? 22.875 23.141 2.711 1 87.31 9 ILE B C 1
ATOM 3627 O O . ILE B 1 9 ? 23.656 22.25 2.336 1 87.31 9 ILE B O 1
ATOM 3631 N N . GLN B 1 10 ? 21.578 23.188 2.508 1 93.06 10 GLN B N 1
ATOM 3632 C CA . GLN B 1 10 ? 20.938 22.125 1.741 1 93.06 10 GLN B CA 1
ATOM 3633 C C . GLN B 1 10 ? 19.938 22.703 0.74 1 93.06 10 GLN B C 1
ATOM 3635 O O . GLN B 1 10 ? 19.422 23.812 0.933 1 93.06 10 GLN B O 1
ATOM 3640 N N . LYS B 1 11 ? 19.781 22.078 -0.36 1 98.31 11 LYS B N 1
ATOM 3641 C CA . LYS B 1 11 ? 18.656 22.297 -1.256 1 98.31 11 LYS B CA 1
ATOM 3642 C C . LYS B 1 11 ? 17.516 21.328 -0.959 1 98.31 11 LYS B C 1
ATOM 3644 O O . LYS B 1 11 ? 17.641 20.125 -1.205 1 98.31 11 LYS B O 1
ATOM 3649 N N . ILE B 1 12 ? 16.422 21.844 -0.417 1 98.75 12 ILE B N 1
ATOM 3650 C CA . ILE B 1 12 ? 15.344 21.016 0.108 1 98.75 12 ILE B CA 1
ATOM 3651 C C . ILE B 1 12 ? 14.102 21.188 -0.766 1 98.75 12 ILE B C 1
ATOM 3653 O O . ILE B 1 12 ? 13.625 22.297 -0.973 1 98.75 12 ILE B O 1
ATOM 3657 N N . LEU B 1 13 ? 13.633 20.094 -1.339 1 98.94 13 LEU B N 1
ATOM 3658 C CA . LEU B 1 13 ? 12.359 20.062 -2.051 1 98.94 13 LEU B CA 1
ATOM 3659 C C . LEU B 1 13 ? 11.227 19.641 -1.12 1 98.94 13 LEU B C 1
ATOM 3661 O O . LEU B 1 13 ? 11.297 18.594 -0.483 1 98.94 13 LEU B O 1
ATOM 3665 N N . ILE B 1 14 ? 10.234 20.453 -1.007 1 98.94 14 ILE B N 1
ATOM 3666 C CA . ILE B 1 14 ? 9.016 20.156 -0.256 1 98.94 14 ILE B CA 1
ATOM 3667 C C . ILE B 1 14 ? 7.844 20.016 -1.217 1 98.94 14 ILE B C 1
ATOM 3669 O 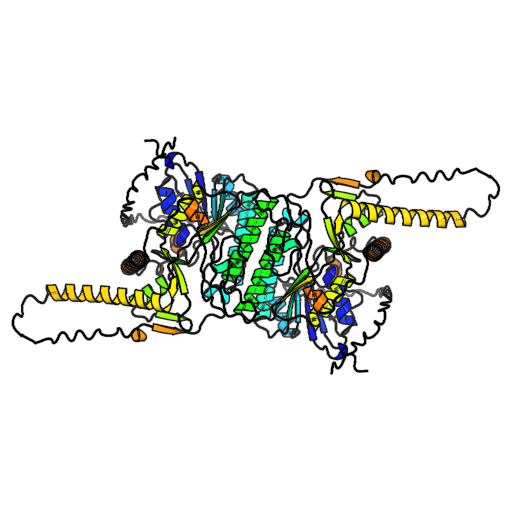O . ILE B 1 14 ? 7.422 20.984 -1.853 1 98.94 14 ILE B O 1
ATOM 3673 N N . THR B 1 15 ? 7.336 18.766 -1.354 1 98.94 15 THR B N 1
ATOM 3674 C CA . THR B 1 15 ? 6.102 18.609 -2.109 1 98.94 15 THR B CA 1
ATOM 3675 C C . THR B 1 15 ? 4.887 18.844 -1.215 1 98.94 15 THR B C 1
ATOM 3677 O O . THR B 1 15 ? 4.914 18.516 -0.025 1 98.94 15 THR B O 1
ATOM 3680 N N . GLY B 1 16 ? 3.814 19.391 -1.796 1 98.75 16 GLY B N 1
ATOM 3681 C CA . GLY B 1 16 ? 2.674 19.781 -0.983 1 98.75 16 GLY B CA 1
ATOM 3682 C C . GLY B 1 16 ? 2.938 21.016 -0.132 1 98.75 16 GLY B C 1
ATOM 3683 O O . GLY B 1 16 ? 2.328 21.188 0.926 1 98.75 16 GLY B O 1
ATOM 3684 N N . GLY B 1 17 ? 3.834 21.875 -0.609 1 98.81 17 GLY B N 1
ATOM 3685 C CA . GLY B 1 17 ? 4.344 22.953 0.214 1 98.81 17 GLY B CA 1
ATOM 3686 C C . GLY B 1 17 ? 3.404 24.141 0.277 1 98.81 17 GLY B C 1
ATOM 3687 O O . GLY B 1 17 ? 3.627 25.078 1.053 1 98.81 17 GLY B O 1
ATOM 3688 N N . ALA B 1 18 ? 2.355 24.141 -0.516 1 98.5 18 ALA B N 1
ATOM 3689 C CA . ALA B 1 18 ? 1.377 25.219 -0.451 1 98.5 18 ALA B CA 1
ATOM 3690 C C . ALA B 1 18 ? 0.122 24.781 0.299 1 98.5 18 ALA B C 1
ATOM 3692 O O . ALA B 1 18 ? -0.854 25.531 0.377 1 98.5 18 ALA B O 1
ATOM 3693 N N . GLY B 1 19 ? 0.149 23.531 0.844 1 98.31 19 GLY B N 1
ATOM 3694 C CA . GLY B 1 19 ? -0.915 23.062 1.714 1 98.31 19 GLY B CA 1
ATOM 3695 C C . GLY B 1 19 ? -0.776 23.547 3.145 1 98.31 19 GLY B C 1
ATOM 3696 O O . GLY B 1 19 ? -0.077 24.516 3.41 1 98.31 19 GLY B O 1
ATOM 3697 N N . PHE B 1 20 ? -1.422 22.891 4.066 1 98.44 20 PHE B N 1
ATOM 3698 C CA . PHE B 1 20 ? -1.466 23.281 5.465 1 98.44 20 PHE B CA 1
ATOM 3699 C C . PHE B 1 20 ? -0.109 23.094 6.129 1 98.44 20 PHE B C 1
ATOM 3701 O O . PHE B 1 20 ? 0.685 24.031 6.227 1 98.44 20 PHE B O 1
ATOM 3708 N N . ILE B 1 21 ? 0.323 21.859 6.34 1 98.88 21 ILE B N 1
ATOM 3709 C CA . ILE B 1 21 ? 1.562 21.578 7.059 1 98.88 21 ILE B CA 1
ATOM 3710 C C . ILE B 1 21 ? 2.758 22.016 6.211 1 98.88 21 ILE B C 1
ATOM 3712 O O . ILE B 1 21 ? 3.693 22.625 6.723 1 98.88 21 ILE B O 1
ATOM 3716 N N . GLY B 1 22 ? 2.662 21.75 4.914 1 98.88 22 GLY B N 1
ATOM 3717 C CA . GLY B 1 22 ? 3.762 22.031 4.008 1 98.88 22 GLY B CA 1
ATOM 3718 C C . GLY B 1 22 ? 4.137 23.5 3.957 1 98.88 22 GLY B C 1
ATOM 3719 O O . GLY B 1 22 ? 5.316 23.844 3.918 1 98.88 22 GLY B O 1
ATOM 3720 N N . SER B 1 23 ? 3.158 24.375 3.969 1 98.81 23 SER B N 1
ATOM 3721 C CA . SER B 1 23 ? 3.451 25.797 3.865 1 98.81 23 SER B CA 1
ATOM 3722 C C . SER B 1 23 ? 4.109 26.328 5.141 1 98.81 23 SER B C 1
ATOM 3724 O O . SER B 1 23 ? 5.043 27.125 5.078 1 98.81 23 SER B O 1
ATOM 3726 N N . HIS B 1 24 ? 3.586 25.859 6.289 1 98.88 24 HIS B N 1
ATOM 3727 C CA . HIS B 1 24 ? 4.203 26.25 7.547 1 98.88 24 HIS B CA 1
ATOM 3728 C C . HIS B 1 24 ? 5.656 25.797 7.621 1 98.88 24 HIS B C 1
ATOM 3730 O O . HIS B 1 24 ? 6.523 26.531 8.086 1 98.88 24 HIS B O 1
ATOM 3736 N N . LEU B 1 25 ? 5.906 24.594 7.148 1 98.88 25 LEU B N 1
ATOM 3737 C CA . LEU B 1 25 ? 7.258 24.047 7.152 1 98.88 25 LEU B CA 1
ATOM 3738 C C . LEU B 1 25 ? 8.164 24.812 6.203 1 98.88 25 LEU B C 1
ATOM 3740 O O . LEU B 1 25 ? 9.289 25.156 6.555 1 98.88 25 LEU B O 1
ATOM 3744 N N . ALA B 1 26 ? 7.691 25.094 5 1 98.88 26 ALA B N 1
ATOM 3745 C CA . ALA B 1 26 ? 8.469 25.828 4.004 1 98.88 26 ALA B CA 1
ATOM 3746 C C . ALA B 1 26 ? 8.867 27.203 4.523 1 98.88 26 ALA B C 1
ATOM 3748 O O . ALA B 1 26 ? 10.016 27.625 4.371 1 98.88 26 ALA B O 1
ATOM 3749 N N . ILE B 1 27 ? 7.914 27.906 5.113 1 98.81 27 ILE B N 1
ATOM 3750 C CA . ILE B 1 27 ? 8.172 29.234 5.66 1 98.81 27 ILE B CA 1
ATOM 3751 C C . ILE B 1 27 ? 9.219 29.141 6.766 1 98.81 27 ILE B C 1
ATOM 3753 O O . ILE B 1 27 ? 10.188 29.906 6.773 1 98.81 27 ILE B O 1
ATOM 3757 N N . TYR B 1 28 ? 9.016 28.188 7.668 1 98.62 28 TYR B N 1
ATOM 3758 C CA . TYR B 1 28 ? 9.922 28 8.797 1 98.62 28 TYR B CA 1
ATOM 3759 C C . TYR B 1 28 ? 11.344 27.75 8.312 1 98.62 28 TYR B C 1
ATOM 3761 O O . TYR B 1 28 ? 12.281 28.406 8.773 1 98.62 28 TYR B O 1
ATOM 3769 N N . LEU B 1 29 ? 11.523 26.844 7.367 1 98.25 29 LEU B N 1
ATOM 3770 C CA . LEU B 1 29 ? 12.844 26.453 6.895 1 98.25 29 LEU B CA 1
ATOM 3771 C C . LEU B 1 29 ? 13.5 27.594 6.117 1 98.25 29 LEU B C 1
ATOM 3773 O O . LEU B 1 29 ? 14.703 27.812 6.223 1 98.25 29 LEU B O 1
ATOM 3777 N N . THR B 1 30 ? 12.727 28.297 5.27 1 98.31 30 THR B N 1
ATOM 3778 C CA . THR B 1 30 ? 13.25 29.422 4.496 1 98.31 30 THR B CA 1
ATOM 3779 C C . THR B 1 30 ? 13.82 30.5 5.418 1 98.31 30 THR B C 1
ATOM 3781 O O . THR B 1 30 ? 14.891 31.047 5.148 1 98.31 30 THR B O 1
ATOM 3784 N N . LYS B 1 31 ? 13.133 30.766 6.527 1 97.44 31 LYS B N 1
ATOM 3785 C CA . LYS B 1 31 ? 13.523 31.828 7.453 1 97.44 31 LYS B CA 1
ATOM 3786 C C . LYS B 1 31 ? 14.664 31.375 8.367 1 97.44 31 LYS B C 1
ATOM 3788 O O . LYS B 1 31 ? 15.547 32.156 8.703 1 97.44 31 LYS B O 1
ATOM 3793 N N . LYS B 1 32 ? 14.641 30.141 8.727 1 96.06 32 LYS B N 1
ATOM 3794 C CA . LYS B 1 32 ? 15.609 29.625 9.688 1 96.06 32 LYS B CA 1
ATOM 3795 C C . LYS B 1 32 ? 16.953 29.359 9.023 1 96.06 32 LYS B C 1
ATOM 3797 O O . LYS B 1 32 ? 18 29.688 9.594 1 96.06 32 LYS B O 1
ATOM 3802 N N . PHE B 1 33 ? 16.906 28.719 7.852 1 96.06 33 PHE B N 1
ATOM 3803 C CA . PHE B 1 33 ? 18.141 28.344 7.164 1 96.06 33 PHE B CA 1
ATOM 3804 C C . PHE B 1 33 ? 18.391 29.234 5.961 1 96.06 33 PHE B C 1
ATOM 3806 O O . PHE B 1 33 ? 18.203 28.828 4.816 1 96.06 33 PHE B O 1
ATOM 3813 N N . LYS B 1 34 ? 19.047 30.328 6.113 1 94.25 34 LYS B N 1
ATOM 3814 C CA . LYS B 1 34 ? 19.188 31.375 5.113 1 94.25 34 LYS B CA 1
ATOM 3815 C C . LYS B 1 34 ? 20.156 30.953 4.012 1 94.25 34 LYS B C 1
ATOM 3817 O O . LYS B 1 34 ? 20.062 31.438 2.879 1 94.25 34 LYS B O 1
ATOM 3822 N N . ASN B 1 35 ? 21.016 30.016 4.352 1 95.25 35 ASN B N 1
ATOM 3823 C CA . ASN B 1 35 ? 22 29.578 3.375 1 95.25 35 ASN B CA 1
ATOM 3824 C C . ASN B 1 35 ? 21.516 28.359 2.602 1 95.25 35 ASN B C 1
ATOM 3826 O O . ASN B 1 35 ? 22.188 27.891 1.673 1 95.25 35 ASN B O 1
ATOM 3830 N N . SER B 1 36 ? 20.375 27.859 2.936 1 97.25 36 SER B N 1
ATOM 3831 C CA . SER B 1 36 ? 19.766 26.734 2.225 1 97.25 36 SER B CA 1
ATOM 3832 C C . SER B 1 36 ? 18.719 27.234 1.215 1 97.25 36 SER B C 1
ATOM 3834 O O . SER B 1 36 ? 18.266 28.375 1.296 1 97.25 36 SER B O 1
ATOM 3836 N N . LYS B 1 37 ? 18.516 26.438 0.239 1 98.38 37 LYS B N 1
ATOM 3837 C CA . LYS B 1 37 ? 17.484 26.75 -0.743 1 98.38 37 LYS B CA 1
ATOM 3838 C C . LYS B 1 37 ? 16.234 25.875 -0.526 1 98.38 37 LYS B C 1
ATOM 3840 O O . LYS B 1 37 ? 16.344 24.656 -0.442 1 98.38 37 LYS B O 1
ATOM 3845 N N . ILE B 1 38 ? 15.125 26.531 -0.377 1 98.75 38 ILE B N 1
ATOM 3846 C CA . ILE B 1 38 ? 13.859 25.828 -0.177 1 98.75 38 ILE B CA 1
ATOM 3847 C C . ILE B 1 38 ? 13.039 25.859 -1.464 1 98.75 38 ILE B C 1
ATOM 3849 O O . ILE B 1 38 ? 12.727 26.938 -1.975 1 98.75 38 ILE B O 1
ATOM 3853 N N . ILE B 1 39 ? 12.773 24.719 -2.031 1 98.88 39 ILE B N 1
ATOM 3854 C CA . ILE B 1 39 ? 12.008 24.562 -3.26 1 98.88 39 ILE B CA 1
ATOM 3855 C C . ILE B 1 39 ? 10.672 23.891 -2.949 1 98.88 39 ILE B C 1
ATOM 3857 O O . ILE B 1 39 ? 10.633 22.859 -2.275 1 98.88 39 ILE B O 1
ATOM 3861 N N . VAL B 1 40 ? 9.562 24.5 -3.43 1 98.88 40 VAL B N 1
ATOM 3862 C CA . VAL B 1 40 ? 8.234 23.938 -3.188 1 98.88 40 VAL B CA 1
ATOM 3863 C C . VAL B 1 40 ? 7.621 23.469 -4.504 1 98.88 40 VAL B C 1
ATOM 3865 O O . VAL B 1 40 ? 7.707 24.172 -5.52 1 98.88 40 VAL B O 1
ATOM 3868 N N . LEU B 1 41 ? 7.113 22.281 -4.5 1 98.94 41 LEU B N 1
ATOM 3869 C CA . LEU B 1 41 ? 6.273 21.766 -5.57 1 98.94 41 LEU B CA 1
ATOM 3870 C C . LEU B 1 41 ? 4.852 21.516 -5.074 1 98.94 41 LEU B C 1
ATOM 3872 O O . LEU B 1 41 ? 4.648 20.812 -4.086 1 98.94 41 LEU B O 1
ATOM 3876 N N . ASP B 1 42 ? 3.891 22.156 -5.695 1 98.81 42 ASP B N 1
ATOM 3877 C CA . ASP B 1 42 ? 2.482 22 -5.348 1 98.81 42 ASP B CA 1
ATOM 3878 C C . ASP B 1 42 ? 1.59 22.172 -6.574 1 98.81 42 ASP B C 1
ATOM 3880 O O . ASP B 1 42 ? 1.838 23.062 -7.402 1 98.81 42 ASP B O 1
ATOM 3884 N N . LYS B 1 43 ? 0.542 21.359 -6.66 1 97.88 43 LYS B N 1
ATOM 3885 C CA . LYS B 1 43 ? -0.317 21.484 -7.832 1 97.88 43 LYS B CA 1
ATOM 3886 C C . LYS B 1 43 ? -1.449 22.469 -7.59 1 97.88 43 LYS B C 1
ATOM 3888 O O . LYS B 1 43 ? -2.215 22.781 -8.508 1 97.88 43 LYS B O 1
ATOM 3893 N N . LEU B 1 44 ? -1.541 23.016 -6.395 1 97 44 LEU B N 1
ATOM 3894 C CA . LEU B 1 44 ? -2.539 24 -5.984 1 97 44 LEU B CA 1
ATOM 3895 C C . LEU B 1 44 ? -3.949 23.453 -6.18 1 97 44 LEU B C 1
ATOM 3897 O O . LEU B 1 44 ? -4.785 24.094 -6.824 1 97 44 LEU B O 1
ATOM 3901 N N . ASP B 1 45 ? -4.168 22.219 -5.574 1 94 45 ASP B N 1
ATOM 3902 C CA . ASP B 1 45 ? -5.5 21.609 -5.531 1 94 45 ASP B CA 1
ATOM 3903 C C . ASP B 1 45 ? -6.406 22.359 -4.551 1 94 45 ASP B C 1
ATOM 3905 O O . ASP B 1 45 ? -6.047 23.422 -4.051 1 94 45 ASP B O 1
ATOM 3909 N N . TYR B 1 46 ? -7.551 21.875 -4.262 1 91 46 TYR B N 1
ATOM 3910 C CA . TYR B 1 46 ? -8.609 22.594 -3.555 1 91 46 TYR B CA 1
ATOM 3911 C C . TYR B 1 46 ? -8.188 22.938 -2.135 1 91 46 TYR B C 1
ATOM 3913 O O . TYR B 1 46 ? -8.664 23.922 -1.558 1 91 46 TYR B O 1
ATOM 3921 N N . CYS B 1 47 ? -7.227 22.172 -1.557 1 94.25 47 CYS B N 1
ATOM 3922 C CA . CYS B 1 47 ? -6.836 22.391 -0.168 1 94.25 47 CYS B CA 1
ATOM 3923 C C . CYS B 1 47 ? -5.477 23.062 -0.084 1 94.25 47 CYS B C 1
ATOM 3925 O O . CYS B 1 47 ? -4.773 22.938 0.921 1 94.25 47 CYS B O 1
ATOM 3927 N N . SER B 1 48 ? -5.012 23.625 -1.104 1 96.06 48 SER B N 1
ATOM 3928 C CA . SER B 1 48 ? -3.781 24.406 -1.177 1 96.06 48 SER B CA 1
ATOM 3929 C C . SER B 1 48 ? -4.062 25.844 -1.601 1 96.06 48 SER B C 1
ATOM 3931 O O . SER B 1 48 ? -5.066 26.125 -2.26 1 96.06 48 SER B O 1
ATOM 3933 N N . ASN B 1 49 ? -3.195 26.734 -1.081 1 95.19 49 ASN B N 1
ATOM 3934 C CA . ASN B 1 49 ? -3.303 28.156 -1.366 1 95.19 49 ASN B CA 1
ATOM 3935 C C . ASN B 1 49 ? -1.93 28.812 -1.466 1 95.19 49 ASN B C 1
ATOM 3937 O O . ASN B 1 49 ? -1.15 28.781 -0.512 1 95.19 49 ASN B O 1
ATOM 3941 N N . ILE B 1 50 ? -1.648 29.438 -2.619 1 95.81 50 ILE B N 1
ATOM 3942 C CA . ILE B 1 50 ? -0.354 30.078 -2.83 1 95.81 50 ILE B CA 1
ATOM 3943 C C . ILE B 1 50 ? -0.136 31.156 -1.78 1 95.81 50 ILE B C 1
ATOM 3945 O O . ILE B 1 50 ? 1 31.438 -1.385 1 95.81 50 ILE B O 1
ATOM 3949 N N . ASN B 1 51 ? -1.22 31.75 -1.257 1 95.38 51 ASN B N 1
ATOM 3950 C CA . ASN B 1 51 ? -1.138 32.781 -0.24 1 95.38 51 ASN B CA 1
ATOM 3951 C C . ASN B 1 51 ? -0.548 32.25 1.063 1 95.38 51 ASN B C 1
ATOM 3953 O O . ASN B 1 51 ? -0.075 33.031 1.897 1 95.38 51 ASN B O 1
ATOM 3957 N N . ASN B 1 52 ? -0.655 30.891 1.22 1 97.56 52 ASN B N 1
ATOM 3958 C CA . ASN B 1 52 ? -0.028 30.297 2.396 1 97.56 52 ASN B CA 1
ATOM 3959 C C . ASN B 1 52 ? 1.468 30.594 2.445 1 97.56 52 ASN B C 1
ATOM 3961 O O . ASN B 1 52 ? 2.068 30.609 3.52 1 97.56 52 ASN B O 1
ATOM 3965 N N . LEU B 1 53 ? 2.062 30.906 1.257 1 98.06 53 LEU B N 1
ATOM 3966 C CA . LEU B 1 53 ? 3.502 31.109 1.135 1 98.06 53 LEU B CA 1
ATOM 3967 C C . LEU B 1 53 ? 3.822 32.594 0.909 1 98.06 53 LEU B C 1
ATOM 3969 O O . LEU B 1 53 ? 4.941 32.938 0.523 1 98.06 53 LEU B O 1
ATOM 3973 N N . GLY B 1 54 ? 2.934 33.438 1.07 1 95.94 54 GLY B N 1
ATOM 3974 C CA . GLY B 1 54 ? 3.051 34.844 0.724 1 95.94 54 GLY B CA 1
ATOM 3975 C C . GLY B 1 54 ? 4.273 35.531 1.329 1 95.94 54 GLY B C 1
ATOM 3976 O O . GLY B 1 54 ? 4.938 36.312 0.673 1 95.94 54 GLY B O 1
ATOM 3977 N N . CYS B 1 55 ? 4.672 35.156 2.533 1 95.62 55 CYS B N 1
ATOM 3978 C CA . CYS B 1 55 ? 5.719 35.844 3.271 1 95.62 55 CYS B CA 1
ATOM 3979 C C . CYS B 1 55 ? 7.102 35.438 2.795 1 95.62 55 CYS B C 1
ATOM 3981 O O . CYS B 1 55 ? 8.102 36.094 3.109 1 95.62 55 CYS B O 1
ATOM 3983 N N . VAL B 1 56 ? 7.156 34.344 1.916 1 97.44 56 VAL B N 1
ATOM 3984 C CA . VAL B 1 56 ? 8.484 33.875 1.529 1 97.44 56 VAL B CA 1
ATOM 3985 C C . VAL B 1 56 ? 8.609 33.875 0.007 1 97.44 56 VAL B C 1
ATOM 3987 O O . VAL B 1 56 ? 9.672 33.562 -0.535 1 97.44 56 VAL B O 1
ATOM 3990 N N . LEU B 1 57 ? 7.602 34.25 -0.711 1 96.12 57 LEU B N 1
ATOM 3991 C CA . LEU B 1 57 ? 7.574 34.156 -2.166 1 96.12 57 LEU B CA 1
ATOM 3992 C C . LEU B 1 57 ? 8.672 35 -2.787 1 96.12 57 LEU B C 1
ATOM 3994 O O . LEU B 1 57 ? 9.172 34.688 -3.871 1 96.12 57 LEU B O 1
ATOM 3998 N N . LYS B 1 58 ? 9.148 36.062 -2.074 1 95.19 58 LYS B N 1
ATOM 3999 C CA . LYS B 1 58 ? 10.117 37 -2.639 1 95.19 58 LYS B CA 1
ATOM 4000 C C . LYS B 1 58 ? 11.508 36.75 -2.039 1 95.19 58 LYS B C 1
ATOM 4002 O O . LYS B 1 58 ? 12.453 37.469 -2.367 1 95.19 58 LYS B O 1
ATOM 4007 N N . GLU B 1 59 ? 11.578 35.812 -1.128 1 97.12 59 GLU B N 1
ATOM 4008 C CA . GLU B 1 59 ? 12.883 35.531 -0.54 1 97.12 59 GLU B CA 1
ATOM 4009 C C . GLU B 1 59 ? 13.82 34.906 -1.566 1 97.12 59 GLU B C 1
ATOM 4011 O O . GLU B 1 59 ? 13.398 34.094 -2.4 1 97.12 59 GLU B O 1
ATOM 4016 N N . LEU B 1 60 ? 15.07 35.219 -1.549 1 96.88 60 LEU B N 1
ATOM 4017 C CA . LEU B 1 60 ? 16.062 34.812 -2.535 1 96.88 60 LEU B CA 1
ATOM 4018 C C . LEU B 1 60 ? 16.297 33.312 -2.467 1 96.88 60 LEU B C 1
ATOM 4020 O O . LEU B 1 60 ? 16.656 32.688 -3.471 1 96.88 60 LEU B O 1
ATOM 4024 N N . ASN B 1 61 ? 16.172 32.75 -1.283 1 97.88 61 ASN B N 1
ATOM 4025 C CA . ASN B 1 61 ? 16.469 31.328 -1.116 1 97.88 61 ASN B CA 1
ATOM 4026 C C . ASN B 1 61 ? 15.211 30.469 -1.206 1 97.88 61 ASN B C 1
ATOM 4028 O O . ASN B 1 61 ? 15.172 29.359 -0.685 1 97.88 61 ASN B O 1
ATOM 4032 N N . PHE B 1 62 ? 14.18 31.047 -1.852 1 98.56 62 PHE B N 1
ATOM 4033 C CA . PHE B 1 62 ? 12.906 30.344 -1.996 1 98.56 62 PHE B CA 1
ATOM 4034 C C . PHE B 1 62 ? 12.508 30.234 -3.463 1 98.56 62 PHE B C 1
ATOM 4036 O O . PHE B 1 62 ? 12.711 31.188 -4.23 1 98.56 62 PHE B O 1
ATOM 4043 N N . LYS B 1 63 ? 11.953 29.078 -3.857 1 98.56 63 LYS B N 1
ATOM 4044 C CA . LYS B 1 63 ? 11.445 28.875 -5.215 1 98.56 63 LYS B CA 1
ATOM 4045 C C . LYS B 1 63 ? 10.188 28.016 -5.215 1 98.56 63 LYS B C 1
ATOM 4047 O O . LYS B 1 63 ? 10.102 27.031 -4.484 1 98.56 63 LYS B O 1
ATOM 4052 N N . PHE B 1 64 ? 9.203 28.438 -6.039 1 98.62 64 PHE B N 1
ATOM 4053 C CA . PHE B 1 64 ? 7.945 27.703 -6.137 1 98.62 64 PHE B CA 1
ATOM 4054 C C . PHE B 1 64 ? 7.762 27.125 -7.535 1 98.62 64 PHE B C 1
ATOM 4056 O O . PHE B 1 64 ? 7.988 27.812 -8.531 1 98.62 64 PHE B O 1
ATOM 4063 N N . TYR B 1 65 ? 7.398 25.844 -7.613 1 98.5 65 TYR B N 1
ATOM 4064 C CA . TYR B 1 65 ? 6.965 25.172 -8.836 1 98.5 65 TYR B CA 1
ATOM 4065 C C . TYR B 1 65 ? 5.504 24.75 -8.734 1 98.5 65 TYR B C 1
ATOM 4067 O O . TYR B 1 65 ? 5.117 24.047 -7.801 1 98.5 65 TYR B O 1
ATOM 4075 N N . LYS B 1 66 ? 4.668 25.219 -9.648 1 98.31 66 LYS B N 1
ATOM 4076 C CA . LYS B 1 66 ? 3.312 24.688 -9.75 1 98.31 66 LYS B CA 1
ATOM 4077 C C . LYS B 1 66 ? 3.279 23.422 -10.625 1 98.31 66 LYS B C 1
ATOM 4079 O O . LYS B 1 66 ? 3.686 23.469 -11.781 1 98.31 66 LYS B O 1
ATOM 4084 N N . GLY B 1 67 ? 2.875 22.344 -10.039 1 98.44 67 GLY B N 1
ATOM 4085 C CA . GLY B 1 67 ? 2.807 21.125 -10.836 1 98.44 67 GLY B CA 1
ATOM 4086 C C . GLY B 1 67 ? 2.396 19.906 -10.023 1 98.44 67 GLY B C 1
ATOM 4087 O O . GLY B 1 67 ? 2.238 19.984 -8.805 1 98.44 67 GLY B O 1
ATOM 4088 N N . ASN B 1 68 ? 2.186 18.828 -10.773 1 98.44 68 ASN B N 1
ATOM 4089 C CA . ASN B 1 68 ? 1.701 17.562 -10.234 1 98.44 68 ASN B CA 1
ATOM 4090 C C . ASN B 1 68 ? 2.832 16.547 -10.07 1 98.44 68 ASN B C 1
ATOM 4092 O O . ASN B 1 68 ? 3.693 16.438 -10.945 1 98.44 68 ASN B O 1
ATOM 4096 N N . ILE B 1 69 ? 2.85 15.867 -8.953 1 98.62 69 ILE B N 1
ATOM 4097 C CA . ILE B 1 69 ? 3.9 14.891 -8.711 1 98.62 69 ILE B CA 1
ATOM 4098 C C . ILE B 1 69 ? 3.729 13.703 -9.648 1 98.62 69 ILE B C 1
ATOM 4100 O O . ILE B 1 69 ? 4.625 12.867 -9.781 1 98.62 69 ILE B O 1
ATOM 4104 N N . LEU B 1 70 ? 2.611 13.562 -10.32 1 98.31 70 LEU B N 1
ATOM 4105 C CA . LEU B 1 70 ? 2.379 12.523 -11.312 1 98.31 70 LEU B CA 1
ATOM 4106 C C . LEU B 1 70 ? 3.072 12.859 -12.633 1 98.31 70 LEU B C 1
ATOM 4108 O O . LEU B 1 70 ? 3.162 12.023 -13.523 1 98.31 70 LEU B O 1
ATOM 4112 N N . ASP B 1 71 ? 3.572 14.07 -12.766 1 98.25 71 ASP B N 1
ATOM 4113 C CA . ASP B 1 71 ? 4.262 14.523 -13.969 1 98.25 71 ASP B CA 1
ATOM 4114 C C . ASP B 1 71 ? 5.754 14.195 -13.898 1 98.25 71 ASP B C 1
ATOM 4116 O O . ASP B 1 71 ? 6.555 15.016 -13.453 1 98.25 71 ASP B O 1
ATOM 4120 N N . SER B 1 72 ? 6.109 13.102 -14.5 1 97.25 72 SER B N 1
ATOM 4121 C CA . SER B 1 72 ? 7.484 12.609 -14.422 1 97.25 72 SER B CA 1
ATOM 4122 C C . SER B 1 72 ? 8.461 13.586 -15.07 1 97.25 72 SER B C 1
ATOM 4124 O O . SER B 1 72 ? 9.586 13.75 -14.602 1 97.25 72 SER B O 1
ATOM 4126 N N . GLU B 1 73 ? 8.102 14.164 -16.125 1 98 73 GLU B N 1
ATOM 4127 C CA . GLU B 1 73 ? 8.969 15.117 -16.812 1 98 73 GLU B CA 1
ATOM 4128 C C . GLU B 1 73 ? 9.242 16.344 -15.945 1 98 73 GLU B C 1
ATOM 4130 O O . GLU B 1 73 ? 10.383 16.828 -15.883 1 98 73 GLU B O 1
ATOM 4135 N N . LEU B 1 74 ? 8.219 16.812 -15.305 1 98.44 74 LEU B N 1
ATOM 4136 C CA . LEU B 1 74 ? 8.375 17.953 -14.406 1 98.44 74 LEU B CA 1
ATOM 4137 C C . LEU B 1 74 ? 9.336 17.609 -13.266 1 98.44 74 LEU B C 1
ATOM 4139 O O . LEU B 1 74 ? 10.211 18.406 -12.93 1 98.44 74 LEU B O 1
ATOM 4143 N N . LEU B 1 75 ? 9.125 16.469 -12.688 1 98.69 75 LEU B N 1
ATOM 4144 C CA . LEU B 1 75 ? 9.984 16.047 -11.586 1 98.69 75 LEU B CA 1
ATOM 4145 C C . LEU B 1 75 ? 11.445 15.977 -12.031 1 98.69 75 LEU B C 1
ATOM 4147 O O . LEU B 1 75 ? 12.328 16.516 -11.359 1 98.69 75 LEU B O 1
ATOM 4151 N N . GLU B 1 76 ? 11.68 15.398 -13.188 1 98.12 76 GLU B N 1
ATOM 4152 C CA . GLU B 1 76 ? 13.039 15.297 -13.711 1 98.12 76 GLU B CA 1
ATOM 4153 C C . GLU B 1 76 ? 13.656 16.672 -13.914 1 98.12 76 GLU B C 1
ATOM 4155 O O . GLU B 1 76 ? 14.82 16.891 -13.586 1 98.12 76 GLU B O 1
ATOM 4160 N N . ASN B 1 77 ? 12.914 17.562 -14.43 1 98.25 77 ASN B N 1
ATOM 4161 C CA . ASN B 1 77 ? 13.383 18.922 -14.672 1 98.25 77 ASN B CA 1
ATOM 4162 C C . ASN B 1 77 ? 13.766 19.625 -13.375 1 98.25 77 ASN B C 1
ATOM 4164 O O . ASN B 1 77 ? 14.789 20.297 -13.32 1 98.25 77 ASN B O 1
ATOM 4168 N N . ILE B 1 78 ? 12.961 19.453 -12.367 1 98.62 78 ILE B N 1
ATOM 4169 C CA . ILE B 1 78 ? 13.227 20.109 -11.086 1 98.62 78 ILE B CA 1
ATOM 4170 C C . ILE B 1 78 ? 14.523 19.562 -10.492 1 98.62 78 ILE B C 1
ATOM 4172 O O . ILE B 1 78 ? 15.375 20.312 -10.031 1 98.62 78 ILE B O 1
ATOM 4176 N N . PHE B 1 79 ? 14.68 18.25 -10.492 1 98.44 79 PHE B N 1
ATOM 4177 C CA . PHE B 1 79 ? 15.859 17.625 -9.898 1 98.44 79 PHE B CA 1
ATOM 4178 C C . PHE B 1 79 ? 17.109 18 -10.688 1 98.44 79 PHE B C 1
ATOM 4180 O O . PHE B 1 79 ? 18.172 18.219 -10.102 1 98.44 79 PHE B O 1
ATOM 4187 N N . GLU B 1 80 ? 17 18.078 -12.016 1 97.25 80 GLU B N 1
ATOM 4188 C CA . GLU B 1 80 ? 18.141 18.453 -12.859 1 97.25 80 GLU B CA 1
ATOM 4189 C C . GLU B 1 80 ? 18.531 19.922 -12.641 1 97.25 80 GLU B C 1
ATOM 4191 O O . GLU B 1 80 ? 19.703 20.234 -12.539 1 97.25 80 GLU B O 1
ATOM 4196 N N . LYS B 1 81 ? 17.578 20.75 -12.555 1 97.94 81 LYS B N 1
ATOM 4197 C CA . LYS B 1 81 ? 17.797 22.188 -12.492 1 97.94 81 LYS B CA 1
ATOM 4198 C C . LYS B 1 81 ? 18.234 22.625 -11.086 1 97.94 81 LYS B C 1
ATOM 4200 O O . LYS B 1 81 ? 19.125 23.469 -10.938 1 97.94 81 LYS B O 1
ATOM 4205 N N . GLU B 1 82 ? 17.578 22.016 -10.031 1 98.06 82 GLU B N 1
ATOM 4206 C CA . GLU B 1 82 ? 17.75 22.547 -8.688 1 98.06 82 GLU B CA 1
ATOM 4207 C C . GLU B 1 82 ? 18.781 21.734 -7.902 1 98.06 82 GLU B C 1
ATOM 4209 O O . GLU B 1 82 ? 19.25 22.172 -6.848 1 98.06 82 GLU B O 1
ATOM 4214 N N . LYS B 1 83 ? 19.156 20.562 -8.383 1 97.25 83 LYS B N 1
ATOM 4215 C CA . LYS B 1 83 ? 20.125 19.703 -7.715 1 97.25 83 LYS B CA 1
ATOM 4216 C C . LYS B 1 83 ? 19.734 19.453 -6.258 1 97.25 83 LYS B C 1
ATOM 4218 O O . LYS B 1 83 ? 20.516 19.766 -5.344 1 97.25 83 LYS B O 1
ATOM 4223 N N . ILE B 1 84 ? 18.703 18.781 -6.059 1 98.44 84 ILE B N 1
ATOM 4224 C CA . ILE B 1 84 ? 18.047 18.594 -4.773 1 98.44 84 ILE B CA 1
ATOM 4225 C C . ILE B 1 84 ? 18.906 17.688 -3.885 1 98.44 84 ILE B C 1
ATOM 4227 O O . ILE B 1 84 ? 19.375 16.641 -4.328 1 98.44 84 ILE B O 1
ATOM 4231 N N . ASP B 1 85 ? 19.062 18.094 -2.576 1 98.12 85 ASP B N 1
ATOM 4232 C CA . ASP B 1 85 ? 19.766 17.297 -1.576 1 98.12 85 ASP B CA 1
ATOM 4233 C C . ASP B 1 85 ? 18.781 16.484 -0.743 1 98.12 85 ASP B C 1
ATOM 4235 O O . ASP B 1 85 ? 19.062 15.328 -0.401 1 98.12 85 ASP B O 1
ATOM 4239 N N . ILE B 1 86 ? 17.688 17.109 -0.34 1 98.75 86 ILE B N 1
ATOM 4240 C CA . ILE B 1 86 ? 16.719 16.531 0.591 1 98.75 86 ILE B CA 1
ATOM 4241 C C . ILE B 1 86 ? 15.312 16.719 0.047 1 98.75 86 ILE B C 1
ATOM 4243 O O . ILE B 1 86 ? 14.977 17.766 -0.501 1 98.75 86 ILE B O 1
ATOM 4247 N N . VAL B 1 87 ? 14.531 15.641 0.162 1 98.94 87 VAL B N 1
ATOM 4248 C CA . VAL B 1 87 ? 13.117 15.711 -0.194 1 98.94 87 VAL B CA 1
ATOM 4249 C C . VAL B 1 87 ? 12.258 15.492 1.05 1 98.94 87 VAL B C 1
ATOM 4251 O O . VAL B 1 87 ? 12.477 14.539 1.804 1 98.94 87 VAL B O 1
ATOM 4254 N N . ILE B 1 88 ? 11.367 16.391 1.349 1 98.94 88 ILE B N 1
ATOM 4255 C CA . ILE B 1 88 ? 10.289 16.203 2.309 1 98.94 88 ILE B CA 1
ATOM 4256 C C . ILE B 1 88 ? 8.953 16.094 1.572 1 98.94 88 ILE B C 1
ATOM 4258 O O . ILE B 1 88 ? 8.469 17.094 1.013 1 98.94 88 ILE B O 1
ATOM 4262 N N . HIS B 1 89 ? 8.359 14.938 1.562 1 98.94 89 HIS B N 1
ATOM 4263 C CA . HIS B 1 89 ? 7.211 14.633 0.715 1 98.94 89 HIS B CA 1
ATOM 4264 C C . HIS B 1 89 ? 5.91 14.695 1.511 1 98.94 89 HIS B C 1
ATOM 4266 O O . HIS B 1 89 ? 5.516 13.703 2.137 1 98.94 89 HIS B O 1
ATOM 4272 N N . LEU B 1 90 ? 5.16 15.812 1.38 1 98.88 90 LEU B N 1
ATOM 4273 C CA . LEU B 1 90 ? 3.906 16 2.102 1 98.88 90 LEU B CA 1
ATOM 4274 C C . LEU B 1 90 ? 2.717 15.938 1.148 1 98.88 90 LEU B C 1
ATOM 4276 O O . LEU B 1 90 ? 1.567 15.867 1.588 1 98.88 90 LEU B O 1
ATOM 4280 N N . ALA B 1 91 ? 2.932 15.992 -0.137 1 98.81 91 ALA B N 1
ATOM 4281 C CA . ALA B 1 91 ? 1.827 16.047 -1.091 1 98.81 91 ALA B CA 1
ATOM 4282 C C . ALA B 1 91 ? 0.926 14.82 -0.95 1 98.81 91 ALA B C 1
ATOM 4284 O O . ALA B 1 91 ? 1.382 13.688 -1.101 1 98.81 91 ALA B O 1
ATOM 4285 N N . ALA B 1 92 ? -0.32 15.039 -0.649 1 98.75 92 ALA B N 1
ATOM 4286 C CA . ALA B 1 92 ? -1.28 13.953 -0.469 1 98.75 92 ALA B CA 1
ATOM 4287 C C . ALA B 1 92 ? -2.705 14.492 -0.368 1 98.75 92 ALA B C 1
ATOM 4289 O O . ALA B 1 92 ? -2.92 15.609 0.096 1 98.75 92 ALA B O 1
ATOM 4290 N N . TYR B 1 93 ? -3.656 13.703 -0.898 1 98.19 93 TYR B N 1
ATOM 4291 C CA . TYR B 1 93 ? -5.027 13.852 -0.425 1 98.19 93 TYR B CA 1
ATOM 4292 C C . TYR B 1 93 ? -5.195 13.25 0.964 1 98.19 93 TYR B C 1
ATOM 4294 O O . TYR B 1 93 ? -4.746 12.125 1.218 1 98.19 93 TYR B O 1
ATOM 4302 N N . THR B 1 94 ? -5.836 14.023 1.89 1 97.75 94 THR B N 1
ATOM 4303 C CA . THR B 1 94 ? -5.75 13.578 3.277 1 97.75 94 THR B CA 1
ATOM 4304 C C . THR B 1 94 ? -7.141 13.469 3.896 1 97.75 94 THR B C 1
ATOM 4306 O O . THR B 1 94 ? -7.285 13 5.027 1 97.75 94 THR B O 1
ATOM 4309 N N . HIS B 1 95 ? -8.195 13.891 3.152 1 96 95 HIS B N 1
ATOM 4310 C CA . HIS B 1 95 ? -9.531 13.961 3.734 1 96 95 HIS B CA 1
ATOM 4311 C C . HIS B 1 95 ? -10.211 12.594 3.713 1 96 95 HIS B C 1
ATOM 4313 O O . HIS B 1 95 ? -10.68 12.148 2.664 1 96 95 HIS B O 1
ATOM 4319 N N . VAL B 1 96 ? -10.422 12.07 4.883 1 95.12 96 VAL B N 1
ATOM 4320 C CA . VAL B 1 96 ? -10.945 10.719 5.02 1 95.12 96 VAL B CA 1
ATOM 4321 C C . VAL B 1 96 ? -12.336 10.633 4.395 1 95.12 96 VAL B C 1
ATOM 4323 O O . VAL B 1 96 ? -12.625 9.711 3.627 1 95.12 96 VAL B O 1
ATOM 4326 N N . ASP B 1 97 ? -13.219 11.57 4.641 1 93.31 97 ASP B N 1
ATOM 4327 C CA . ASP B 1 97 ? -14.586 11.531 4.129 1 93.31 97 ASP B CA 1
ATOM 4328 C C . ASP B 1 97 ? -14.602 11.492 2.602 1 93.31 97 ASP B C 1
ATOM 4330 O O . ASP B 1 97 ? -15.359 10.734 2.002 1 93.31 97 ASP B O 1
ATOM 4334 N N . ASN B 1 98 ? -13.711 12.289 2.033 1 95.31 98 ASN B N 1
ATOM 4335 C CA . ASN B 1 98 ? -13.625 12.312 0.578 1 95.31 98 ASN B CA 1
ATOM 4336 C C . ASN B 1 98 ? -13.086 11 0.025 1 95.31 98 ASN B C 1
ATOM 4338 O O . ASN B 1 98 ? -13.398 10.617 -1.104 1 95.31 98 ASN B O 1
ATOM 4342 N N . SER B 1 99 ? -12.305 10.281 0.813 1 96.94 99 SER B N 1
ATOM 4343 C CA . SER B 1 99 ? -11.688 9.047 0.35 1 96.94 99 SER B CA 1
ATOM 4344 C C . SER B 1 99 ? -12.719 7.941 0.167 1 96.94 99 SER B C 1
ATOM 4346 O O . SER B 1 99 ? -12.492 6.984 -0.573 1 96.94 99 SER B O 1
ATOM 4348 N N . PHE B 1 100 ? -13.875 8.055 0.809 1 95 100 PHE B N 1
ATOM 4349 C CA . PHE B 1 100 ? -14.93 7.062 0.653 1 95 100 PHE B CA 1
ATOM 4350 C C . PHE B 1 100 ? -15.648 7.234 -0.682 1 95 100 PHE B C 1
ATOM 4352 O O . PHE B 1 100 ? -16.172 6.27 -1.239 1 95 100 PHE B O 1
ATOM 4359 N N . LYS B 1 101 ? -15.617 8.461 -1.212 1 93.12 101 LYS B N 1
ATOM 4360 C CA . LYS B 1 101 ? -16.375 8.773 -2.422 1 93.12 101 LYS B CA 1
ATOM 4361 C C . LYS B 1 101 ? -15.461 8.828 -3.643 1 93.12 101 LYS B C 1
ATOM 4363 O O . LYS B 1 101 ? -15.867 8.453 -4.746 1 93.12 101 LYS B O 1
ATOM 4368 N N . GLN B 1 102 ? -14.266 9.32 -3.426 1 95.94 102 GLN B N 1
ATOM 4369 C CA . GLN B 1 102 ? -13.289 9.484 -4.5 1 95.94 102 GLN B CA 1
ATOM 4370 C C . GLN B 1 102 ? -12.008 8.711 -4.207 1 95.94 102 GLN B C 1
ATOM 4372 O O . GLN B 1 102 ? -10.914 9.266 -4.301 1 95.94 102 GLN B O 1
ATOM 4377 N N . SER B 1 103 ? -12.195 7.461 -3.932 1 97.69 103 SER B N 1
ATOM 4378 C CA . SER B 1 103 ? -11.094 6.664 -3.391 1 97.69 103 SER B CA 1
ATOM 4379 C C . SER B 1 103 ? -9.977 6.5 -4.414 1 97.69 103 SER B C 1
ATOM 4381 O O . SER B 1 103 ? -8.797 6.496 -4.055 1 97.69 103 SER B O 1
ATOM 4383 N N . ILE B 1 104 ? -10.305 6.398 -5.723 1 98.5 104 ILE B N 1
ATOM 4384 C CA . ILE B 1 104 ? -9.32 6.16 -6.773 1 98.5 104 ILE B CA 1
ATOM 4385 C C . ILE B 1 104 ? -8.328 7.32 -6.816 1 98.5 104 ILE B C 1
ATOM 4387 O O . ILE B 1 104 ? -7.129 7.113 -7.02 1 98.5 104 ILE B O 1
ATOM 4391 N N . LYS B 1 105 ? -8.812 8.555 -6.613 1 97.81 105 LYS B N 1
ATOM 4392 C CA . LYS B 1 105 ? -7.965 9.742 -6.617 1 97.81 105 LYS B CA 1
ATOM 4393 C C . LYS B 1 105 ? -6.887 9.656 -5.543 1 97.81 105 LYS B C 1
ATOM 4395 O O . LYS B 1 105 ? -5.773 10.141 -5.73 1 97.81 105 LYS B O 1
ATOM 4400 N N . PHE B 1 106 ? -7.227 9.117 -4.438 1 98.62 106 PHE B N 1
ATOM 4401 C CA . PHE B 1 106 ? -6.281 8.961 -3.336 1 98.62 106 PHE B CA 1
ATOM 4402 C C . PHE B 1 106 ? -5.168 7.992 -3.713 1 98.62 106 PHE B C 1
ATOM 4404 O O . PHE B 1 106 ? -3.994 8.25 -3.434 1 98.62 106 PHE B O 1
ATOM 4411 N N . THR B 1 107 ? -5.531 6.883 -4.367 1 98.75 107 THR B N 1
ATOM 4412 C CA . THR B 1 107 ? -4.531 5.918 -4.809 1 98.75 107 THR B CA 1
ATOM 4413 C C . THR B 1 107 ? -3.627 6.527 -5.879 1 98.75 107 THR B C 1
ATOM 4415 O O . THR B 1 107 ? -2.406 6.352 -5.84 1 98.75 107 THR B O 1
ATOM 4418 N N . GLU B 1 108 ? -4.195 7.211 -6.781 1 98.56 108 GLU B N 1
ATOM 4419 C CA . GLU B 1 108 ? -3.41 7.844 -7.84 1 98.56 108 GLU B CA 1
ATOM 4420 C C . GLU B 1 108 ? -2.43 8.859 -7.266 1 98.56 108 GLU B C 1
ATOM 4422 O O . GLU B 1 108 ? -1.234 8.812 -7.562 1 98.56 108 GLU B O 1
ATOM 4427 N N . ASN B 1 109 ? -2.936 9.688 -6.43 1 98.56 109 ASN B N 1
ATOM 4428 C CA . ASN B 1 109 ? -2.107 10.766 -5.906 1 98.56 109 ASN B CA 1
ATOM 4429 C C . ASN B 1 109 ? -1.135 10.266 -4.844 1 98.56 109 ASN B C 1
ATOM 4431 O O . ASN B 1 109 ? 0.07 10.508 -4.934 1 98.56 109 ASN B O 1
ATOM 4435 N N . ASN B 1 110 ? -1.658 9.578 -3.834 1 98.88 110 ASN B N 1
ATOM 4436 C CA . ASN B 1 110 ? -0.864 9.25 -2.654 1 98.88 110 ASN B CA 1
ATOM 4437 C C . ASN B 1 110 ? 0.103 8.102 -2.928 1 98.88 110 ASN B C 1
ATOM 4439 O O . ASN B 1 110 ? 1.217 8.086 -2.402 1 98.88 110 ASN B O 1
ATOM 4443 N N . ILE B 1 111 ? -0.334 7.137 -3.746 1 98.88 111 ILE B N 1
ATOM 4444 C CA . ILE B 1 111 ? 0.533 5.988 -3.992 1 98.88 111 ILE B CA 1
ATOM 4445 C C . ILE B 1 111 ? 1.321 6.207 -5.281 1 98.88 111 ILE B C 1
ATOM 4447 O O . ILE B 1 111 ? 2.549 6.316 -5.254 1 98.88 111 ILE B O 1
ATOM 4451 N N . LEU B 1 112 ? 0.614 6.379 -6.402 1 98.81 112 LEU B N 1
ATOM 4452 C CA . LEU B 1 112 ? 1.293 6.492 -7.691 1 98.81 112 LEU B CA 1
ATOM 4453 C C . LEU B 1 112 ? 2.143 7.754 -7.746 1 98.81 112 LEU B C 1
ATOM 4455 O O . LEU B 1 112 ? 3.26 7.734 -8.266 1 98.81 112 LEU B O 1
ATOM 4459 N N . GLY B 1 113 ? 1.617 8.852 -7.215 1 98.88 113 GLY B N 1
ATOM 4460 C CA . GLY B 1 113 ? 2.406 10.078 -7.141 1 98.88 113 GLY B CA 1
ATOM 4461 C C . GLY B 1 113 ? 3.691 9.906 -6.352 1 98.88 113 GLY B C 1
ATOM 4462 O O . GLY B 1 113 ? 4.754 10.359 -6.781 1 98.88 113 GLY B O 1
ATOM 4463 N N . THR B 1 114 ? 3.592 9.258 -5.188 1 98.94 114 THR B N 1
ATOM 4464 C CA . THR B 1 114 ? 4.777 8.969 -4.391 1 98.94 114 THR B CA 1
ATOM 4465 C C . THR B 1 114 ? 5.75 8.086 -5.172 1 98.94 114 THR B C 1
ATOM 4467 O O . THR B 1 114 ? 6.965 8.297 -5.113 1 98.94 114 THR B O 1
ATOM 4470 N N . HIS B 1 115 ? 5.203 7.164 -5.902 1 98.88 115 HIS B N 1
ATOM 4471 C CA . HIS B 1 115 ? 6.043 6.254 -6.672 1 98.88 115 HIS B CA 1
ATOM 4472 C C . HIS B 1 115 ? 6.836 7.004 -7.738 1 98.88 115 HIS B C 1
ATOM 4474 O O . HIS B 1 115 ? 8.023 6.738 -7.934 1 98.88 115 HIS B O 1
ATOM 4480 N N . TYR B 1 116 ? 6.195 7.898 -8.469 1 98.75 116 TYR B N 1
ATOM 4481 C CA . TYR B 1 116 ? 6.891 8.711 -9.469 1 98.75 116 TYR B CA 1
ATOM 4482 C C . TYR B 1 116 ? 8.023 9.5 -8.828 1 98.75 116 TYR B C 1
ATOM 4484 O O . TYR B 1 116 ? 9.109 9.609 -9.398 1 98.75 116 TYR B O 1
ATOM 4492 N N . LEU B 1 117 ? 7.738 10.031 -7.672 1 98.88 117 LEU B N 1
ATOM 4493 C CA . LEU B 1 117 ? 8.766 10.781 -6.957 1 98.88 117 LEU B CA 1
ATOM 4494 C C . LEU B 1 117 ? 9.93 9.883 -6.562 1 98.88 117 LEU B C 1
ATOM 4496 O O . LEU B 1 117 ? 11.094 10.266 -6.699 1 98.88 117 LEU B O 1
ATOM 4500 N N . LEU B 1 118 ? 9.641 8.672 -6.082 1 98.81 118 LEU B N 1
ATOM 4501 C CA . LEU B 1 118 ? 10.672 7.711 -5.707 1 98.81 118 LEU B CA 1
ATOM 4502 C C . LEU B 1 118 ? 11.523 7.328 -6.91 1 98.81 118 LEU B C 1
ATOM 4504 O O . LEU B 1 118 ? 12.758 7.281 -6.812 1 98.81 118 LEU B O 1
ATOM 4508 N N . GLU B 1 119 ? 10.859 7.062 -8.023 1 98.31 119 GLU B N 1
ATOM 4509 C CA . GLU B 1 119 ? 11.562 6.703 -9.242 1 98.31 119 GLU B CA 1
ATOM 4510 C C . GLU B 1 119 ? 12.508 7.816 -9.688 1 98.31 119 GLU B C 1
ATOM 4512 O O . GLU B 1 119 ? 13.609 7.547 -10.164 1 98.31 119 GLU B O 1
ATOM 4517 N N . THR B 1 120 ? 12.055 9.031 -9.547 1 98.25 120 THR B N 1
ATOM 4518 C CA . THR B 1 120 ? 12.898 10.172 -9.891 1 98.25 120 THR B CA 1
ATOM 4519 C C . THR B 1 120 ? 14.086 10.273 -8.938 1 98.25 120 THR B C 1
ATOM 4521 O O . THR B 1 120 ? 15.227 10.422 -9.375 1 98.25 120 THR B O 1
ATOM 4524 N N . CYS B 1 121 ? 13.836 10.141 -7.648 1 98.31 121 CYS B N 1
ATOM 4525 C CA . CYS B 1 121 ? 14.844 10.297 -6.609 1 98.31 121 CYS B CA 1
ATOM 4526 C C . CYS B 1 121 ? 15.93 9.242 -6.734 1 98.31 121 CYS B C 1
ATOM 4528 O O . CYS B 1 121 ? 17.094 9.508 -6.438 1 98.31 121 CYS B O 1
ATOM 4530 N N . LYS B 1 122 ? 15.531 8.055 -7.137 1 95.69 122 LYS B N 1
ATOM 4531 C CA . LYS B 1 122 ? 16.469 6.934 -7.215 1 95.69 122 LYS B CA 1
ATOM 4532 C C . LYS B 1 122 ? 17.609 7.238 -8.172 1 95.69 122 LYS B C 1
ATOM 4534 O O . LYS B 1 122 ? 18.703 6.676 -8.047 1 95.69 122 LYS B O 1
ATOM 4539 N N . ASN B 1 123 ? 17.391 8.164 -9.078 1 95.31 123 ASN B N 1
ATOM 4540 C CA . ASN B 1 123 ? 18.375 8.492 -10.109 1 95.31 123 ASN B CA 1
ATOM 4541 C C . ASN B 1 123 ? 19.328 9.602 -9.648 1 95.31 123 ASN B C 1
ATOM 4543 O O . ASN B 1 123 ? 20.266 9.961 -10.367 1 95.31 123 ASN B O 1
ATOM 4547 N N . TYR B 1 124 ? 19.078 10.117 -8.477 1 96.12 124 TYR B N 1
ATOM 4548 C CA . TYR B 1 124 ? 19.891 11.211 -7.949 1 96.12 124 TYR B CA 1
ATOM 4549 C C . TYR B 1 124 ? 20.453 10.859 -6.582 1 96.12 124 TYR B C 1
ATOM 4551 O O . TYR B 1 124 ? 19.953 9.969 -5.898 1 96.12 124 TYR B O 1
ATOM 4559 N N . LYS B 1 125 ? 21.516 11.422 -6.215 1 93.62 125 LYS B N 1
ATOM 4560 C CA . LYS B 1 125 ? 22.156 11.172 -4.926 1 93.62 125 LYS B CA 1
ATOM 4561 C C . LYS B 1 125 ? 21.547 12.039 -3.83 1 93.62 125 LYS B C 1
ATOM 4563 O O . LYS B 1 125 ? 22.125 13.062 -3.457 1 93.62 125 LYS B O 1
ATOM 4568 N N . LEU B 1 126 ? 20.562 11.57 -3.24 1 97.56 126 LEU B N 1
ATOM 4569 C CA . LEU B 1 126 ? 19.906 12.273 -2.15 1 97.56 126 LEU B CA 1
ATOM 4570 C C . LEU B 1 126 ? 20.578 11.977 -0.817 1 97.56 126 LEU B C 1
ATOM 4572 O O . LEU B 1 126 ? 21.125 10.891 -0.621 1 97.56 126 LEU B O 1
ATOM 4576 N N . LYS B 1 127 ? 20.531 12.984 0.003 1 97.75 127 LYS B N 1
ATOM 4577 C CA . LYS B 1 127 ? 21 12.797 1.372 1 97.75 127 LYS B CA 1
ATOM 4578 C C . LYS B 1 127 ? 19.891 12.281 2.273 1 97.75 127 LYS B C 1
ATOM 4580 O O . LYS B 1 127 ? 20.141 11.539 3.225 1 97.75 127 LYS B O 1
ATOM 4585 N N . LYS B 1 128 ? 18.641 12.734 1.965 1 98.5 128 LYS B N 1
ATOM 4586 C CA . LYS B 1 128 ? 17.5 12.336 2.779 1 98.5 128 LYS B CA 1
ATOM 4587 C C . LYS B 1 128 ? 16.203 12.43 1.986 1 98.5 128 LYS B C 1
ATOM 4589 O O . LYS B 1 128 ? 16 13.383 1.221 1 98.5 128 LYS B O 1
ATOM 4594 N N . PHE B 1 129 ? 15.406 11.477 2.135 1 98.88 129 PHE B N 1
ATOM 4595 C CA . PHE B 1 129 ? 14.023 11.445 1.672 1 98.88 129 PHE B CA 1
ATOM 4596 C C . PHE B 1 129 ? 13.07 11.219 2.836 1 98.88 129 PHE B C 1
ATOM 4598 O O . PHE B 1 129 ? 12.961 10.094 3.342 1 98.88 129 PHE B O 1
ATOM 4605 N N . ILE B 1 130 ? 12.336 12.242 3.256 1 98.94 130 ILE B N 1
ATOM 4606 C CA . ILE B 1 130 ? 11.414 12.141 4.383 1 98.94 130 ILE B CA 1
ATOM 4607 C C . ILE B 1 130 ? 9.984 11.992 3.865 1 98.94 130 ILE B C 1
ATOM 4609 O O . ILE B 1 130 ? 9.438 12.914 3.248 1 98.94 130 ILE B O 1
ATOM 4613 N N . TYR B 1 131 ? 9.422 10.836 4.082 1 98.94 131 TYR B N 1
ATOM 4614 C CA . TYR B 1 131 ? 8.031 10.578 3.734 1 98.94 131 TYR B CA 1
ATOM 4615 C C . TYR B 1 131 ? 7.109 10.875 4.91 1 98.94 131 TYR B C 1
ATOM 4617 O O . TYR B 1 131 ? 7.281 10.328 6 1 98.94 131 TYR B O 1
ATOM 4625 N N . VAL B 1 132 ? 6.145 11.711 4.668 1 98.94 132 VAL B N 1
ATOM 4626 C CA . VAL B 1 132 ? 5.223 12.117 5.727 1 98.94 132 VAL B CA 1
ATOM 4627 C C . VAL B 1 132 ? 3.945 11.281 5.645 1 98.94 132 VAL B C 1
ATOM 4629 O O . VAL B 1 132 ? 3.094 11.531 4.789 1 98.94 132 VAL B O 1
ATOM 4632 N N . SER B 1 133 ? 3.812 10.328 6.547 1 98.69 133 SER B N 1
ATOM 4633 C CA . SER B 1 133 ? 2.639 9.461 6.652 1 98.69 133 SER B CA 1
ATOM 4634 C C . SER B 1 133 ? 1.709 9.93 7.77 1 98.69 133 SER B C 1
ATOM 4636 O O . SER B 1 133 ? 1.566 11.133 8 1 98.69 133 SER B O 1
ATOM 4638 N N . THR B 1 134 ? 0.886 9.086 8.305 1 98.31 134 THR B N 1
ATOM 4639 C CA . THR B 1 134 ? -0.161 9.422 9.258 1 98.31 134 THR B CA 1
ATOM 4640 C C . THR B 1 134 ? -0.285 8.336 10.328 1 98.31 134 THR B C 1
ATOM 4642 O O . THR B 1 134 ? 0.065 7.184 10.086 1 98.31 134 THR B O 1
ATOM 4645 N N . ASP B 1 135 ? -0.769 8.719 11.477 1 96.81 135 ASP B N 1
ATOM 4646 C CA . ASP B 1 135 ? -1.023 7.738 12.531 1 96.81 135 ASP B CA 1
ATOM 4647 C C . ASP B 1 135 ? -2.152 6.793 12.133 1 96.81 135 ASP B C 1
ATOM 4649 O O . ASP B 1 135 ? -2.256 5.684 12.664 1 96.81 135 ASP B O 1
ATOM 4653 N N . GLU B 1 136 ? -2.957 7.156 11.195 1 96.38 136 GLU B N 1
ATOM 4654 C CA . GLU B 1 136 ? -4.129 6.379 10.805 1 96.38 136 GLU B CA 1
ATOM 4655 C C . GLU B 1 136 ? -3.723 5.062 10.148 1 96.38 136 GLU B C 1
ATOM 4657 O O . GLU B 1 136 ? -4.551 4.16 9.992 1 96.38 136 GLU B O 1
ATOM 4662 N N . VAL B 1 137 ? -2.443 4.891 9.773 1 97.62 137 VAL B N 1
ATOM 4663 C CA . VAL B 1 137 ? -2.008 3.652 9.141 1 97.62 137 VAL B CA 1
ATOM 4664 C C . VAL B 1 137 ? -2.027 2.512 10.156 1 97.62 137 VAL B C 1
ATOM 4666 O O . VAL B 1 137 ? -2.043 1.337 9.781 1 97.62 137 VAL B O 1
ATOM 4669 N N . TYR B 1 138 ? -2.031 2.871 11.477 1 95.06 138 TYR B N 1
ATOM 4670 C CA . TYR B 1 138 ? -2.051 1.859 12.523 1 95.06 138 TYR B CA 1
ATOM 4671 C C . TYR B 1 138 ? -3.451 1.285 12.703 1 95.06 138 TYR B C 1
ATOM 4673 O O . TYR B 1 138 ? -3.615 0.191 13.25 1 95.06 138 TYR B O 1
ATOM 4681 N N . GLY B 1 139 ? -4.445 2.045 12.273 1 92 139 GLY B N 1
ATOM 4682 C CA . GLY B 1 139 ? -5.812 1.616 12.516 1 92 139 GLY B CA 1
ATOM 4683 C C . GLY B 1 139 ? -6.27 1.867 13.945 1 92 139 GLY B C 1
ATOM 4684 O O . GLY B 1 139 ? -5.727 2.732 14.633 1 92 139 GLY B O 1
ATOM 4685 N N . SER B 1 140 ? -7.41 1.299 14.398 1 77.88 140 SER B N 1
ATOM 4686 C CA . SER B 1 140 ? -8.094 1.637 15.648 1 77.88 140 SER B CA 1
ATOM 4687 C C . SER B 1 140 ? -7.363 1.054 16.844 1 77.88 140 SER B C 1
ATOM 4689 O O . SER B 1 140 ? -7.695 1.367 18 1 77.88 140 SER B O 1
ATOM 4691 N N . GLY B 1 141 ? -6.086 0.581 16.656 1 63.5 141 GLY B N 1
ATOM 4692 C CA . GLY B 1 141 ? -5.309 0.09 17.781 1 63.5 141 GLY B CA 1
ATOM 4693 C C . GLY B 1 141 ? -5.996 -1.032 18.547 1 63.5 141 GLY B C 1
ATOM 4694 O O . GLY B 1 141 ? -5.441 -1.575 19.5 1 63.5 141 GLY B O 1
ATOM 4695 N N . LEU B 1 142 ? -7.375 -1.185 18.344 1 54.44 142 LEU B N 1
ATOM 4696 C CA . LEU B 1 142 ? -8.086 -2.186 19.125 1 54.44 142 LEU B CA 1
ATOM 4697 C C . LEU B 1 142 ? -7.723 -3.596 18.672 1 54.44 142 LEU B C 1
ATOM 4699 O O . LEU B 1 142 ? -7.777 -3.9 17.484 1 54.44 142 LEU B O 1
ATOM 4703 N N . ILE B 1 143 ? -6.543 -4.051 19.047 1 47.41 143 ILE B N 1
ATOM 4704 C CA . ILE B 1 143 ? -6.32 -5.465 18.766 1 47.41 143 ILE B CA 1
ATOM 4705 C C . ILE B 1 143 ? -7.582 -6.258 19.094 1 47.41 143 ILE B C 1
ATOM 4707 O O . ILE B 1 143 ? -8.023 -6.293 20.234 1 47.41 143 ILE B O 1
ATOM 4711 N N . GLU B 1 144 ? -8.516 -6.285 18.219 1 43.94 144 GLU B N 1
ATOM 4712 C CA . GLU B 1 144 ? -9.641 -7.184 18.438 1 43.94 144 GLU B CA 1
ATOM 4713 C C . GLU B 1 144 ? -9.172 -8.594 18.766 1 43.94 144 GLU B C 1
ATOM 4715 O O . GLU B 1 144 ? -8.648 -9.305 17.906 1 43.94 144 GLU B O 1
ATOM 4720 N N . ASP B 1 145 ? -8.383 -8.875 19.672 1 39.75 145 ASP B N 1
ATOM 4721 C CA . ASP B 1 145 ? -8.227 -10.289 20 1 39.75 145 ASP B CA 1
ATOM 4722 C C . ASP B 1 145 ? -9.586 -10.984 20.078 1 39.75 145 ASP B C 1
ATOM 4724 O O . ASP B 1 145 ? -10.492 -10.508 20.766 1 39.75 145 ASP B O 1
ATOM 4728 N N . ASN B 1 146 ? -10.031 -11.656 18.969 1 39.12 146 ASN B N 1
ATOM 4729 C CA . ASN B 1 146 ? -11.172 -12.539 19.188 1 39.12 146 ASN B CA 1
ATOM 4730 C C . ASN B 1 146 ? -11.234 -13.031 20.641 1 39.12 146 ASN B C 1
ATOM 4732 O O . ASN B 1 146 ? -12.039 -13.898 20.969 1 39.12 146 ASN B O 1
ATOM 4736 N N . ASP B 1 147 ? -10.156 -13.531 21.234 1 35.31 147 ASP B N 1
ATOM 4737 C CA . ASP B 1 147 ? -10.406 -14.156 22.531 1 35.31 147 ASP B CA 1
ATOM 4738 C C . ASP B 1 147 ? -11.094 -13.18 23.484 1 35.31 147 ASP B C 1
ATOM 4740 O O . ASP B 1 147 ? -10.852 -11.977 23.422 1 35.31 147 ASP B O 1
ATOM 4744 N N . ASP B 1 148 ? -12.188 -13.586 24.094 1 34.69 148 ASP B N 1
ATOM 4745 C CA . ASP B 1 148 ? -13.062 -13.055 25.125 1 34.69 148 ASP B CA 1
ATOM 4746 C C . ASP B 1 148 ? -12.305 -12.117 26.062 1 34.69 148 ASP B C 1
ATOM 4748 O O . ASP B 1 148 ? -12.852 -11.656 27.062 1 34.69 148 ASP B O 1
ATOM 4752 N N . ASN B 1 149 ? -11.023 -12.391 26.328 1 35.19 149 ASN B N 1
ATOM 4753 C CA . ASN B 1 149 ? -10.578 -11.656 27.516 1 35.19 149 ASN B CA 1
ATOM 4754 C C . ASN B 1 149 ? -10.562 -10.148 27.25 1 35.19 149 ASN B C 1
ATOM 4756 O O . ASN B 1 149 ? -10.07 -9.695 26.219 1 35.19 149 ASN B O 1
ATOM 4760 N N . ASN B 1 150 ? -11.492 -9.328 27.797 1 37.09 150 ASN B N 1
ATOM 4761 C CA . ASN B 1 150 ? -11.867 -7.941 28.062 1 37.09 150 ASN B CA 1
ATOM 4762 C C . ASN B 1 150 ? -10.656 -7.012 28.016 1 37.09 150 ASN B C 1
ATOM 4764 O O . ASN B 1 150 ? -10.758 -5.84 28.375 1 37.09 150 ASN B O 1
ATOM 4768 N N . ASN B 1 151 ? -9.422 -7.5 28.297 1 37.88 151 ASN B N 1
ATOM 4769 C CA . ASN B 1 151 ? -8.438 -6.445 28.5 1 37.88 151 ASN B CA 1
ATOM 4770 C C . ASN B 1 151 ? -8.023 -5.789 27.188 1 37.88 151 ASN B C 1
ATOM 4772 O O . ASN B 1 151 ? -7.086 -6.238 26.531 1 37.88 151 ASN B O 1
ATOM 4776 N N . SER B 1 152 ? -8.875 -5.465 26.281 1 44.75 152 SER B N 1
ATOM 4777 C CA . SER B 1 152 ? -8.555 -4.484 25.25 1 44.75 152 SER B CA 1
ATOM 4778 C C . SER B 1 152 ? -7.492 -3.504 25.719 1 44.75 152 SER B C 1
ATOM 4780 O O . SER B 1 152 ? -7.801 -2.527 26.406 1 44.75 152 SER B O 1
ATOM 4782 N N . ILE B 1 153 ? -6.469 -3.979 26.281 1 47.34 153 ILE B N 1
ATOM 4783 C CA . ILE B 1 153 ? -5.398 -3.09 26.719 1 47.34 153 ILE B CA 1
ATOM 4784 C C . ILE B 1 153 ? -5.051 -2.111 25.594 1 47.34 153 ILE B C 1
ATOM 4786 O O . ILE B 1 153 ? -4.738 -2.523 24.484 1 47.34 153 ILE B O 1
ATOM 4790 N N . ASN B 1 154 ? -5.684 -0.926 25.641 1 57.72 154 ASN B N 1
ATOM 4791 C CA . ASN B 1 154 ? -5.43 0.313 24.906 1 57.72 154 ASN B CA 1
ATOM 4792 C C . ASN B 1 154 ? -3.939 0.527 24.656 1 57.72 154 ASN B C 1
ATOM 4794 O O . ASN B 1 154 ? -3.27 1.202 25.438 1 57.72 154 ASN B O 1
ATOM 4798 N N . GLN B 1 155 ? -3.336 -0.43 24 1 71.38 155 GLN B N 1
ATOM 4799 C CA . GLN B 1 155 ? -1.904 -0.223 23.812 1 71.38 155 GLN B CA 1
ATOM 4800 C C . GLN B 1 155 ? -1.635 0.75 22.656 1 71.38 155 GLN B C 1
ATOM 4802 O O . GLN B 1 155 ? -2.266 0.665 21.609 1 71.38 155 GLN B O 1
ATOM 4807 N N . SER B 1 156 ? -0.931 1.832 23 1 87.44 156 SER B N 1
ATOM 4808 C CA . SER B 1 156 ? -0.434 2.807 22.031 1 87.44 156 SER B CA 1
ATOM 4809 C C . SER B 1 156 ? 0.433 2.139 20.969 1 87.44 156 SER B C 1
ATOM 4811 O O . SER B 1 156 ? 1.216 1.236 21.281 1 87.44 156 SER B O 1
ATOM 4813 N N . SER B 1 157 ? 0.152 2.484 19.734 1 91.44 157 SER B N 1
ATOM 4814 C CA . SER B 1 157 ? 0.966 1.943 18.656 1 91.44 157 SER B CA 1
ATOM 4815 C C . SER B 1 157 ? 2.355 2.574 18.641 1 91.44 157 SER B C 1
ATOM 4817 O O . SER B 1 157 ? 2.492 3.789 18.797 1 91.44 157 SER B O 1
ATOM 4819 N N . ASN B 1 158 ? 3.324 1.767 18.594 1 94.06 158 ASN B N 1
ATOM 4820 C CA . ASN B 1 158 ? 4.676 2.258 18.359 1 94.06 158 ASN B CA 1
ATOM 4821 C C . ASN B 1 158 ? 5.105 2.051 16.906 1 94.06 158 ASN B C 1
ATOM 4823 O O . ASN B 1 158 ? 4.324 1.56 16.094 1 94.06 158 ASN B O 1
ATOM 4827 N N . GLU B 1 159 ? 6.316 2.416 16.531 1 95.69 159 GLU B N 1
ATOM 4828 C CA . GLU B 1 159 ? 6.758 2.48 15.141 1 95.69 159 GLU B CA 1
ATOM 4829 C C . GLU B 1 159 ? 6.945 1.083 14.555 1 95.69 159 GLU B C 1
ATOM 4831 O O . GLU B 1 159 ? 7.094 0.926 13.344 1 95.69 159 GLU B O 1
ATOM 4836 N N . LYS B 1 160 ? 6.875 0.001 15.344 1 90.62 160 LYS B N 1
ATOM 4837 C CA . LYS B 1 160 ? 7.012 -1.379 14.891 1 90.62 160 LYS B CA 1
ATOM 4838 C C . LYS B 1 160 ? 5.656 -2.08 14.844 1 90.62 160 LYS B C 1
ATOM 4840 O O . LYS B 1 160 ? 5.566 -3.24 14.438 1 90.62 160 LYS B O 1
ATOM 4845 N N . SER B 1 161 ? 4.68 -1.343 15.242 1 91.69 161 SER B N 1
ATOM 4846 C CA . SER B 1 161 ? 3.342 -1.927 15.242 1 91.69 161 SER B CA 1
ATOM 4847 C C . SER B 1 161 ? 2.871 -2.242 13.828 1 91.69 161 SER B C 1
ATOM 4849 O O . SER B 1 161 ? 3.314 -1.61 12.867 1 91.69 161 SER B O 1
ATOM 4851 N N . ILE B 1 162 ? 1.963 -3.172 13.734 1 91.62 162 ILE B N 1
ATOM 4852 C CA . ILE B 1 162 ? 1.375 -3.592 12.469 1 91.62 162 ILE B CA 1
ATOM 4853 C C . ILE B 1 162 ? 0.521 -2.463 11.898 1 91.62 162 ILE B C 1
ATOM 4855 O O . ILE B 1 162 ? -0.191 -1.779 12.633 1 91.62 162 ILE B O 1
ATOM 4859 N N . LEU B 1 163 ? 0.626 -2.322 10.594 1 95.12 163 LEU B N 1
ATOM 4860 C CA . LEU B 1 163 ? -0.255 -1.393 9.898 1 95.12 163 LEU B CA 1
ATOM 4861 C C . LEU B 1 163 ? -1.593 -2.049 9.578 1 95.12 163 LEU B C 1
ATOM 4863 O O . LEU B 1 163 ? -1.632 -3.152 9.023 1 95.12 163 LEU B O 1
ATOM 4867 N N . ASN B 1 164 ? -2.668 -1.404 9.984 1 94 164 ASN B N 1
ATOM 4868 C CA . ASN B 1 164 ? -4.02 -1.912 9.781 1 94 164 ASN B CA 1
ATOM 4869 C C . ASN B 1 164 ? -4.98 -0.799 9.375 1 94 164 ASN B C 1
ATOM 4871 O O . ASN B 1 164 ? -5.98 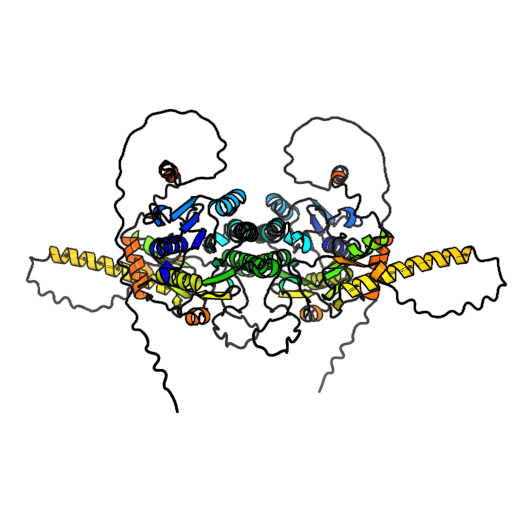-0.556 10.055 1 94 164 ASN B O 1
ATOM 4875 N N . PRO B 1 165 ? -4.668 -0.178 8.219 1 96.62 165 PRO B N 1
ATOM 4876 C CA . PRO B 1 165 ? -5.52 0.934 7.797 1 96.62 165 PRO B CA 1
ATOM 4877 C C . PRO B 1 165 ? -6.977 0.517 7.59 1 96.62 165 PRO B C 1
ATOM 4879 O O . PRO B 1 165 ? -7.242 -0.593 7.125 1 96.62 165 PRO B O 1
ATOM 4882 N N . THR B 1 166 ? -7.957 1.447 7.848 1 95.88 166 THR B N 1
ATOM 4883 C CA . THR B 1 166 ? -9.359 1.055 7.914 1 95.88 166 THR B CA 1
ATOM 4884 C C . THR B 1 166 ? -10.172 1.769 6.836 1 95.88 166 THR B C 1
ATOM 4886 O O . THR B 1 166 ? -11.344 1.452 6.621 1 95.88 166 THR B O 1
ATOM 4889 N N . ASN B 1 167 ? -9.594 2.73 6.199 1 96.69 167 ASN B N 1
ATOM 4890 C CA . ASN B 1 167 ? -10.266 3.492 5.156 1 96.69 167 ASN B CA 1
ATOM 4891 C C . ASN B 1 167 ? -9.352 3.742 3.961 1 96.69 167 ASN B C 1
ATOM 4893 O O . ASN B 1 167 ? -8.141 3.545 4.051 1 96.69 167 ASN B O 1
ATOM 4897 N N . PRO B 1 168 ? -9.906 4.164 2.773 1 97.88 168 PRO B N 1
ATOM 4898 C CA . PRO B 1 168 ? -9.086 4.289 1.563 1 97.88 168 PRO B CA 1
ATOM 4899 C C . PRO B 1 168 ? -7.953 5.301 1.719 1 97.88 168 PRO B C 1
ATOM 4901 O O . PRO B 1 168 ? -6.879 5.117 1.146 1 97.88 168 PRO B O 1
ATOM 4904 N N . TYR B 1 169 ? -8.133 6.367 2.537 1 98.31 169 TYR B N 1
ATOM 4905 C CA . TYR B 1 169 ? -7.062 7.328 2.783 1 98.31 169 TYR B CA 1
ATOM 4906 C C . TYR B 1 169 ? -5.883 6.668 3.488 1 98.31 169 TYR B C 1
ATOM 4908 O O . TYR B 1 169 ? -4.762 6.68 2.977 1 98.31 169 TYR B O 1
ATOM 4916 N N . SER B 1 170 ? -6.141 6.102 4.637 1 98.44 170 SER B N 1
ATOM 4917 C CA . SER B 1 170 ? -5.059 5.504 5.41 1 98.44 170 SER B CA 1
ATOM 4918 C C . SER B 1 170 ? -4.438 4.32 4.668 1 98.44 170 SER B C 1
ATOM 4920 O O . SER B 1 170 ? -3.236 4.07 4.781 1 98.44 170 SER B O 1
ATOM 4922 N N . ALA B 1 171 ? -5.234 3.625 3.904 1 98.75 171 ALA B N 1
ATOM 4923 C CA . ALA B 1 171 ? -4.707 2.537 3.082 1 98.75 171 ALA B CA 1
ATOM 4924 C C . ALA B 1 171 ? -3.756 3.07 2.014 1 98.75 171 ALA B C 1
ATOM 4926 O O . ALA B 1 171 ? -2.727 2.453 1.728 1 98.75 171 ALA B O 1
ATOM 4927 N N . SER B 1 172 ? -4.125 4.172 1.38 1 98.88 172 SER B N 1
ATOM 4928 C CA . SER B 1 172 ? -3.256 4.766 0.369 1 98.88 172 SER B CA 1
ATOM 4929 C C . SER B 1 172 ? -1.924 5.199 0.971 1 98.88 172 SER B C 1
ATOM 4931 O O . SER B 1 172 ? -0.87 5.008 0.361 1 98.88 172 SER B O 1
ATOM 4933 N N . LYS B 1 173 ? -1.958 5.742 2.168 1 98.88 173 LYS B N 1
ATOM 4934 C CA . LYS B 1 173 ? -0.726 6.148 2.838 1 98.88 173 LYS B CA 1
ATOM 4935 C C . LYS B 1 173 ? 0.122 4.938 3.217 1 98.88 173 LYS B C 1
ATOM 4937 O O . LYS B 1 173 ? 1.346 4.961 3.066 1 98.88 173 LYS B O 1
ATOM 4942 N N . ALA B 1 174 ? -0.556 3.922 3.709 1 98.75 174 ALA B N 1
ATOM 4943 C CA . ALA B 1 174 ? 0.161 2.695 4.047 1 98.75 174 ALA B CA 1
ATOM 4944 C C . ALA B 1 174 ? 0.785 2.066 2.803 1 98.75 174 ALA B C 1
ATOM 4946 O O . ALA B 1 174 ? 1.915 1.576 2.848 1 98.75 174 ALA B O 1
ATOM 4947 N N . GLY B 1 175 ? 0.005 2.021 1.74 1 98.81 175 GLY B N 1
ATOM 4948 C CA . GLY B 1 175 ? 0.54 1.524 0.482 1 98.81 175 GLY B CA 1
ATOM 4949 C C . GLY B 1 175 ? 1.768 2.281 0.014 1 98.81 175 GLY B C 1
ATOM 4950 O O . GLY B 1 175 ? 2.75 1.675 -0.417 1 98.81 175 GLY B O 1
ATOM 4951 N N . ALA B 1 176 ? 1.724 3.557 0.101 1 98.88 176 ALA B N 1
ATOM 4952 C CA . ALA B 1 176 ? 2.869 4.387 -0.262 1 98.88 176 ALA B CA 1
ATOM 4953 C C . ALA B 1 176 ? 4.062 4.102 0.645 1 98.88 176 ALA B C 1
ATOM 4955 O O . ALA B 1 176 ? 5.207 4.09 0.189 1 98.88 176 ALA B O 1
ATOM 4956 N N . GLU B 1 177 ? 3.846 3.855 1.911 1 98.56 177 GLU B N 1
ATOM 4957 C CA . GLU B 1 177 ? 4.922 3.529 2.842 1 98.56 177 GLU B CA 1
ATOM 4958 C C . GLU B 1 177 ? 5.691 2.295 2.383 1 98.56 177 GLU B C 1
ATOM 4960 O O . GLU B 1 177 ? 6.922 2.252 2.477 1 98.56 177 GLU B O 1
ATOM 4965 N N . HIS B 1 178 ? 4.926 1.345 1.977 1 98.5 178 HIS B N 1
ATOM 4966 C CA . HIS B 1 178 ? 5.574 0.112 1.545 1 98.5 178 HIS B CA 1
ATOM 4967 C C . HIS B 1 178 ? 6.473 0.355 0.336 1 98.5 178 HIS B C 1
ATOM 4969 O O . HIS B 1 178 ? 7.539 -0.25 0.218 1 98.5 178 HIS B O 1
ATOM 4975 N N . LEU B 1 179 ? 6.039 1.18 -0.575 1 98.81 179 LEU B N 1
ATOM 4976 C CA . LEU B 1 179 ? 6.891 1.546 -1.7 1 98.81 179 LEU B CA 1
ATOM 4977 C C . LEU B 1 179 ? 8.148 2.262 -1.22 1 98.81 179 LEU B C 1
ATOM 4979 O O . LEU B 1 179 ? 9.258 1.917 -1.631 1 98.81 179 LEU B O 1
ATOM 4983 N N . VAL B 1 180 ? 7.98 3.205 -0.306 1 98.88 180 VAL B N 1
ATOM 4984 C CA . VAL B 1 180 ? 9.094 3.975 0.23 1 98.88 180 VAL B CA 1
ATOM 4985 C C . VAL B 1 180 ? 10.109 3.035 0.884 1 98.88 180 VAL B C 1
ATOM 4987 O O . VAL B 1 180 ? 11.305 3.127 0.622 1 98.88 180 VAL B O 1
ATOM 4990 N N . GLN B 1 181 ? 9.609 2.143 1.648 1 97.75 181 GLN B N 1
ATOM 4991 C CA . GLN B 1 181 ? 10.469 1.197 2.352 1 97.75 181 GLN B CA 1
ATOM 4992 C C . GLN B 1 181 ? 11.211 0.292 1.369 1 97.75 181 GLN B C 1
ATOM 4994 O O . GLN B 1 181 ? 12.383 -0.023 1.569 1 97.75 181 GLN B O 1
ATOM 4999 N N . SER B 1 182 ? 10.523 -0.124 0.369 1 97.75 182 SER B N 1
ATOM 5000 C CA . SER B 1 182 ? 11.148 -1.007 -0.607 1 97.75 182 SER B CA 1
ATOM 5001 C C . SER B 1 182 ? 12.281 -0.298 -1.347 1 97.75 182 SER B C 1
ATOM 5003 O O . SER B 1 182 ? 13.281 -0.92 -1.705 1 97.75 182 SER B O 1
ATOM 5005 N N . TYR B 1 183 ? 12.164 0.969 -1.588 1 98.19 183 TYR B N 1
ATOM 5006 C CA . TYR B 1 183 ? 13.211 1.727 -2.27 1 98.19 183 TYR B CA 1
ATOM 5007 C C . TYR B 1 183 ? 14.422 1.914 -1.368 1 98.19 183 TYR B C 1
ATOM 5009 O O . TYR B 1 183 ? 15.562 1.974 -1.849 1 98.19 183 TYR B O 1
ATOM 5017 N N . TYR B 1 184 ? 14.195 2.025 -0.073 1 97.88 184 TYR B N 1
ATOM 5018 C CA . TYR B 1 184 ? 15.297 2.008 0.883 1 97.88 184 TYR B CA 1
ATOM 5019 C C . TYR B 1 184 ? 16.047 0.683 0.827 1 97.88 184 TYR B C 1
ATOM 5021 O O . TYR B 1 184 ? 17.281 0.662 0.79 1 97.88 184 TYR B O 1
ATOM 5029 N N . LYS B 1 185 ? 15.289 -0.384 0.751 1 95 185 LYS B N 1
ATOM 5030 C CA . LYS B 1 185 ? 15.875 -1.718 0.803 1 95 185 LYS B CA 1
ATOM 5031 C C . LYS B 1 185 ? 16.578 -2.061 -0.509 1 95 185 LYS B C 1
ATOM 5033 O O . LYS B 1 185 ? 17.734 -2.498 -0.507 1 95 185 LYS B O 1
ATOM 5038 N N . SER B 1 186 ? 15.93 -1.789 -1.624 1 95.19 186 SER B N 1
ATOM 5039 C CA . SER B 1 186 ? 16.406 -2.25 -2.926 1 95.19 186 SER B CA 1
ATOM 5040 C C . SER B 1 186 ? 17.406 -1.276 -3.527 1 95.19 186 SER B C 1
ATOM 5042 O O . SER B 1 186 ? 18.359 -1.691 -4.199 1 95.19 186 SER B O 1
ATOM 5044 N N . PHE B 1 187 ? 17.203 0.013 -3.289 1 96.19 187 PHE B N 1
ATOM 5045 C CA . PHE B 1 187 ? 18 1.006 -4 1 96.19 187 PHE B CA 1
ATOM 5046 C C . PHE B 1 187 ? 18.797 1.866 -3.021 1 96.19 187 PHE B C 1
ATOM 5048 O O . PHE B 1 187 ? 19.469 2.82 -3.426 1 96.19 187 PHE B O 1
ATOM 5055 N N . LYS B 1 188 ? 18.641 1.644 -1.714 1 96.5 188 LYS B N 1
ATOM 5056 C CA . LYS B 1 188 ? 19.359 2.326 -0.646 1 96.5 188 LYS B CA 1
ATOM 5057 C C . LYS B 1 188 ? 19.031 3.816 -0.623 1 96.5 188 LYS B C 1
ATOM 5059 O O . LYS B 1 188 ? 19.906 4.641 -0.324 1 96.5 188 LYS B O 1
ATOM 5064 N N . LEU B 1 189 ? 17.859 4.133 -1.145 1 98.12 189 LEU B N 1
ATOM 5065 C CA . LEU B 1 189 ? 17.391 5.5 -0.953 1 98.12 189 LEU B CA 1
ATOM 5066 C C . LEU B 1 189 ? 17.344 5.859 0.529 1 98.12 189 LEU B C 1
ATOM 5068 O O . LEU B 1 189 ? 16.844 5.082 1.343 1 98.12 189 LEU B O 1
ATOM 5072 N N . PRO B 1 190 ? 17.938 6.984 0.94 1 98.69 190 PRO B N 1
ATOM 5073 C CA . PRO B 1 190 ? 18.016 7.324 2.363 1 98.69 190 PRO B CA 1
ATOM 5074 C C . PRO B 1 190 ? 16.688 7.855 2.918 1 98.69 190 PRO B C 1
ATOM 5076 O O . PRO B 1 190 ? 16.531 9.062 3.088 1 98.69 190 PRO B O 1
ATOM 5079 N N . VAL B 1 191 ? 15.828 6.953 3.381 1 98.62 191 VAL B N 1
ATOM 5080 C CA . VAL B 1 191 ? 14.445 7.316 3.68 1 98.62 191 VAL B CA 1
ATOM 5081 C C . VAL B 1 191 ? 14.258 7.434 5.191 1 98.62 191 VAL B C 1
ATOM 5083 O O . VAL B 1 191 ? 14.914 6.73 5.961 1 98.62 191 VAL B O 1
ATOM 5086 N N . ILE B 1 192 ? 13.469 8.344 5.609 1 98.81 192 ILE B N 1
ATOM 5087 C CA . ILE B 1 192 ? 12.867 8.461 6.934 1 98.81 192 ILE B CA 1
ATOM 5088 C C . ILE B 1 192 ? 11.352 8.57 6.797 1 98.81 192 ILE B C 1
ATOM 5090 O O . ILE B 1 192 ? 10.852 9.289 5.93 1 98.81 192 ILE B O 1
ATOM 5094 N N . ILE B 1 193 ? 10.617 7.801 7.586 1 98.88 193 ILE B N 1
ATOM 5095 C CA . ILE B 1 193 ? 9.156 7.875 7.574 1 98.88 193 ILE B CA 1
ATOM 5096 C C . ILE B 1 193 ? 8.664 8.516 8.875 1 98.88 193 ILE B C 1
ATOM 5098 O O . ILE B 1 193 ? 9.172 8.203 9.953 1 98.88 193 ILE B O 1
ATOM 5102 N N . THR B 1 194 ? 7.727 9.438 8.75 1 98.88 194 THR B N 1
ATOM 5103 C CA . THR B 1 194 ? 7.094 10.023 9.922 1 98.88 194 THR B CA 1
ATOM 5104 C C . THR B 1 194 ? 5.602 9.711 9.945 1 98.88 194 THR B C 1
ATOM 5106 O O . THR B 1 194 ? 4.953 9.672 8.898 1 98.88 194 THR B O 1
ATOM 5109 N N . ARG B 1 195 ? 5.047 9.438 11.086 1 98.75 195 ARG B N 1
ATOM 5110 C CA . ARG B 1 195 ? 3.627 9.211 11.328 1 98.75 195 ARG B CA 1
ATOM 5111 C C . ARG B 1 195 ? 3.109 10.125 12.438 1 98.75 195 ARG B C 1
ATOM 5113 O O . ARG B 1 195 ? 3.449 9.945 13.602 1 98.75 195 ARG B O 1
ATOM 5120 N N . ALA B 1 196 ? 2.246 11.055 12.055 1 98.44 196 ALA B N 1
ATOM 5121 C CA . ALA B 1 196 ? 1.864 12.086 13.016 1 98.44 196 ALA B CA 1
ATOM 5122 C C . ALA B 1 196 ? 0.391 11.961 13.391 1 98.44 196 ALA B C 1
ATOM 5124 O O . ALA B 1 196 ? -0.433 11.539 12.578 1 98.44 196 ALA B O 1
ATOM 5125 N N . ASN B 1 197 ? 0.053 12.367 14.594 1 97.38 197 ASN B N 1
ATOM 5126 C CA . ASN B 1 197 ? -1.327 12.586 15.008 1 97.38 197 ASN B CA 1
ATOM 5127 C C . ASN B 1 197 ? -1.979 13.719 14.219 1 97.38 197 ASN B C 1
ATOM 5129 O O . ASN B 1 197 ? -1.355 14.305 13.328 1 97.38 197 ASN B O 1
ATOM 5133 N N . ASN B 1 198 ? -3.248 13.984 14.523 1 97.12 198 ASN B N 1
ATOM 5134 C CA . ASN B 1 198 ? -3.973 15.07 13.867 1 97.12 198 ASN B CA 1
ATOM 5135 C C . ASN B 1 198 ? -3.34 16.422 14.164 1 97.12 198 ASN B C 1
ATOM 5137 O O . ASN B 1 198 ? -2.977 16.703 15.312 1 97.12 198 ASN B O 1
ATOM 5141 N N . ILE B 1 199 ? -3.172 17.156 13.117 1 98.62 199 ILE B N 1
ATOM 5142 C CA . ILE B 1 199 ? -2.574 18.484 13.234 1 98.62 199 ILE B CA 1
ATOM 5143 C C . ILE B 1 199 ? -3.639 19.547 13 1 98.62 199 ILE B C 1
ATOM 5145 O O . ILE B 1 199 ? -4.508 19.391 12.133 1 98.62 199 ILE B O 1
ATOM 5149 N N . TYR B 1 200 ? -3.6 20.625 13.789 1 98.56 200 TYR B N 1
ATOM 5150 C CA . TYR B 1 200 ? -4.512 21.75 13.602 1 98.56 200 TYR B CA 1
ATOM 5151 C C . TYR B 1 200 ? -3.781 23.078 13.742 1 98.56 200 TYR B C 1
ATOM 5153 O O . TYR B 1 200 ? -2.668 23.125 14.273 1 98.56 200 TYR B O 1
ATOM 5161 N N . GLY B 1 201 ? -4.348 24.109 13.211 1 98.75 201 GLY B N 1
ATOM 5162 C CA . GLY B 1 201 ? -3.758 25.438 13.297 1 98.75 201 GLY B CA 1
ATOM 5163 C C . GLY B 1 201 ? -4.254 26.375 12.211 1 98.75 201 GLY B C 1
ATOM 5164 O O . GLY B 1 201 ? -5.16 26.031 11.445 1 98.75 201 GLY B O 1
ATOM 5165 N N . PRO B 1 202 ? -3.682 27.547 12.141 1 98.25 202 PRO B N 1
ATOM 5166 C CA . PRO B 1 202 ? -4.035 28.547 11.125 1 98.25 202 PRO B CA 1
ATOM 5167 C C . PRO B 1 202 ? -3.805 28.047 9.703 1 98.25 202 PRO B C 1
ATOM 5169 O O . PRO B 1 202 ? -2.883 27.266 9.461 1 98.25 202 PRO B O 1
ATOM 5172 N N . LYS B 1 203 ? -4.656 28.438 8.773 1 97.38 203 LYS B N 1
ATOM 5173 C CA . LYS B 1 203 ? -4.508 28.25 7.336 1 97.38 203 LYS B CA 1
ATOM 5174 C C . LYS B 1 203 ? -4.906 26.844 6.926 1 97.38 203 LYS B C 1
ATOM 5176 O O . LYS B 1 203 ? -4.77 26.469 5.758 1 97.38 203 LYS B O 1
ATOM 5181 N N . GLN B 1 204 ? -5.391 26.047 7.832 1 98 204 GLN B N 1
ATOM 5182 C CA . GLN B 1 204 ? -5.883 24.719 7.469 1 98 204 GLN B CA 1
ATOM 5183 C C . GLN B 1 204 ? -7.188 24.812 6.684 1 98 204 GLN B C 1
ATOM 5185 O O . GLN B 1 204 ? -8.086 25.578 7.055 1 98 204 GLN B O 1
ATOM 5190 N N . TYR B 1 205 ? -7.277 24.109 5.531 1 96.31 205 TYR B N 1
ATOM 5191 C CA . TYR B 1 205 ? -8.516 24.094 4.762 1 96.31 205 TYR B CA 1
ATOM 5192 C C . TYR B 1 205 ? -9.68 23.578 5.613 1 96.31 205 TYR B C 1
ATOM 5194 O O . TYR B 1 205 ? -9.523 22.609 6.359 1 96.31 205 TYR B O 1
ATOM 5202 N N . PRO B 1 206 ? -10.852 24.188 5.566 1 95.12 206 PRO B N 1
ATOM 5203 C CA . PRO B 1 206 ? -11.938 23.906 6.512 1 95.12 206 PRO B CA 1
ATOM 5204 C C . PRO B 1 206 ? -12.719 22.641 6.164 1 95.12 206 PRO B C 1
ATOM 5206 O O . PRO B 1 206 ? -13.938 22.703 5.992 1 95.12 206 PRO B O 1
ATOM 5209 N N . GLU B 1 207 ? -12.109 21.562 6.168 1 93.5 207 GLU B N 1
ATOM 5210 C CA . GLU B 1 207 ? -12.781 20.297 5.945 1 93.5 207 GLU B CA 1
ATOM 5211 C C . GLU B 1 207 ? -12.555 19.344 7.113 1 93.5 207 GLU B C 1
ATOM 5213 O O . GLU B 1 207 ? -13.297 18.375 7.289 1 93.5 207 GLU B O 1
ATOM 5218 N N . LYS B 1 208 ? -11.516 19.625 7.875 1 95.81 208 LYS B N 1
ATOM 5219 C CA . LYS B 1 208 ? -11.266 18.875 9.102 1 95.81 208 LYS B CA 1
ATOM 5220 C C . LYS B 1 208 ? -12.078 19.422 10.266 1 95.81 208 LYS B C 1
ATOM 5222 O O . LYS B 1 208 ? -12.547 20.562 10.219 1 95.81 208 LYS B O 1
ATOM 5227 N N . ILE B 1 209 ? -12.227 18.75 11.258 1 95.88 209 ILE B N 1
ATOM 5228 C CA . ILE B 1 209 ? -13.211 19 12.305 1 95.88 209 ILE B CA 1
ATOM 5229 C C . ILE B 1 209 ? -12.992 20.375 12.914 1 95.88 209 ILE B C 1
ATOM 5231 O O . ILE B 1 209 ? -13.938 21.156 13.07 1 95.88 209 ILE B O 1
ATOM 5235 N N . ILE B 1 210 ? -11.789 20.781 13.195 1 98 210 ILE B N 1
ATOM 5236 C CA . ILE B 1 210 ? -11.531 22.016 13.938 1 98 210 ILE B CA 1
ATOM 5237 C C . ILE B 1 210 ? -11.789 23.219 13.039 1 98 210 ILE B C 1
ATOM 5239 O O . ILE B 1 210 ? -12.633 24.062 13.352 1 98 210 ILE B O 1
ATOM 5243 N N . PRO B 1 211 ? -11.125 23.312 11.875 1 97.44 211 PRO B N 1
ATOM 5244 C CA . PRO B 1 211 ? -11.438 24.469 11.023 1 97.44 211 PRO B CA 1
ATOM 5245 C C . PRO B 1 211 ? -12.875 24.453 10.508 1 97.44 211 PRO B C 1
ATOM 5247 O O . PRO B 1 211 ? -13.477 25.516 10.328 1 97.44 211 PRO B O 1
ATOM 5250 N N . LYS B 1 212 ? -13.438 23.281 10.289 1 95.56 212 LYS B N 1
ATOM 5251 C CA . LYS B 1 212 ? -14.82 23.172 9.844 1 95.56 212 LYS B CA 1
ATOM 5252 C C . LYS B 1 212 ? -15.781 23.75 10.883 1 95.56 212 LYS B C 1
ATOM 5254 O O . LYS B 1 212 ? -16.641 24.562 10.562 1 95.56 212 LYS B O 1
ATOM 5259 N N . PHE B 1 213 ? -15.648 23.359 12.156 1 97.12 213 PHE B N 1
ATOM 5260 C CA . PHE B 1 213 ? -16.531 23.797 13.227 1 97.12 213 PHE B CA 1
ATOM 5261 C C . PHE B 1 213 ? -16.391 25.297 13.461 1 97.12 213 PHE B C 1
ATOM 5263 O O . PHE B 1 213 ? -17.391 26 13.664 1 97.12 213 PHE B O 1
ATOM 5270 N N . ILE B 1 214 ? -15.156 25.781 13.477 1 97.38 214 ILE B N 1
ATOM 5271 C CA . ILE B 1 214 ? -14.922 27.203 13.672 1 97.38 214 ILE B CA 1
ATOM 5272 C C . ILE B 1 214 ? -15.648 28 12.594 1 97.38 214 ILE B C 1
ATOM 5274 O O . ILE B 1 214 ? -16.375 28.953 12.891 1 97.38 214 ILE B O 1
ATOM 5278 N N . ASN B 1 215 ? -15.477 27.562 11.352 1 95.12 215 ASN B N 1
ATOM 5279 C CA . ASN B 1 215 ? -16.094 28.281 10.234 1 95.12 215 ASN B CA 1
ATOM 5280 C C . ASN B 1 215 ? -17.609 28.203 10.297 1 95.12 215 ASN B C 1
ATOM 5282 O O . ASN B 1 215 ? -18.297 29.172 9.977 1 95.12 215 ASN B O 1
ATOM 5286 N N . LEU B 1 216 ? -18.109 27.047 10.664 1 94.31 216 LEU B N 1
ATOM 5287 C CA . LEU B 1 216 ? -19.562 26.906 10.805 1 94.31 216 LEU B CA 1
ATOM 5288 C C . LEU B 1 216 ? -20.094 27.875 11.852 1 94.31 216 LEU B C 1
ATOM 5290 O O . LEU B 1 216 ? -21.047 28.625 11.578 1 94.31 216 LEU B O 1
ATOM 5294 N N . LEU B 1 217 ? -19.516 27.984 12.984 1 94.81 217 LEU B N 1
ATOM 5295 C CA . LEU B 1 217 ? -19.969 28.828 14.07 1 94.81 217 LEU B CA 1
ATOM 5296 C C . LEU B 1 217 ? -19.844 30.312 13.695 1 94.81 217 LEU B C 1
ATOM 5298 O O . LEU B 1 217 ? -20.734 31.109 14 1 94.81 217 LEU B O 1
ATOM 5302 N N . LEU B 1 218 ? -18.703 30.594 13.047 1 93.88 218 LEU B N 1
ATOM 5303 C CA . LEU B 1 218 ? -18.484 31.969 12.625 1 93.88 218 LEU B CA 1
ATOM 5304 C C . LEU B 1 218 ? -19.531 32.406 11.609 1 93.88 218 LEU B C 1
ATOM 5306 O O . LEU B 1 218 ? -19.781 33.594 11.422 1 93.88 218 LEU B O 1
ATOM 5310 N N . ASN B 1 219 ? -20.141 31.438 10.953 1 92.56 219 ASN B N 1
ATOM 5311 C CA . ASN B 1 219 ? -21.203 31.719 9.992 1 92.56 219 ASN B CA 1
ATOM 5312 C C . ASN B 1 219 ? -22.578 31.406 10.578 1 92.56 219 ASN B C 1
ATOM 5314 O O . ASN B 1 219 ? -23.547 31.203 9.836 1 92.56 219 ASN B O 1
ATOM 5318 N N . ASN B 1 220 ? -22.656 31.25 11.82 1 92.5 220 ASN B N 1
ATOM 5319 C CA . ASN B 1 220 ? -23.891 31.031 12.57 1 92.5 220 ASN B CA 1
ATOM 5320 C C . ASN B 1 220 ? -24.562 29.719 12.18 1 92.5 220 ASN B C 1
ATOM 5322 O O . ASN B 1 220 ? -25.781 29.656 12.039 1 92.5 220 ASN B O 1
ATOM 5326 N N . LYS B 1 221 ? -23.766 28.766 11.883 1 94.62 221 LYS B N 1
ATOM 5327 C CA . LYS B 1 221 ? -24.234 27.422 11.609 1 94.62 221 LYS B CA 1
ATOM 5328 C C . LYS B 1 221 ? -23.828 26.453 12.719 1 94.62 221 LYS B C 1
ATOM 5330 O O . LYS B 1 221 ? -22.922 26.75 13.508 1 94.62 221 LYS B O 1
ATOM 5335 N N . LYS B 1 222 ? -24.484 25.328 12.742 1 95.31 222 LYS B N 1
ATOM 5336 C CA . LYS B 1 222 ? -24.25 24.359 13.789 1 95.31 222 LYS B CA 1
ATOM 5337 C C . LYS B 1 222 ? -23.062 23.453 13.438 1 95.31 222 LYS B C 1
ATOM 5339 O O . LYS B 1 222 ? -22.859 23.125 12.266 1 95.31 222 LYS B O 1
ATOM 5344 N N . CYS B 1 223 ? -22.344 23.031 14.43 1 95.75 223 CYS B N 1
ATOM 5345 C CA . CYS B 1 223 ? -21.312 22.016 14.25 1 95.75 223 CYS B CA 1
ATOM 5346 C C . CYS B 1 223 ? -21.938 20.672 13.883 1 95.75 223 CYS B C 1
ATOM 5348 O O . CYS B 1 223 ? -22.969 20.297 14.43 1 95.75 223 CYS B O 1
ATOM 5350 N N . THR B 1 224 ? -21.375 19.953 12.945 1 93.44 224 THR B N 1
ATOM 5351 C CA . THR B 1 224 ? -21.891 18.672 12.492 1 93.44 224 THR B CA 1
ATOM 5352 C C . THR B 1 224 ? -21.047 17.531 13.055 1 93.44 224 THR B C 1
ATOM 5354 O O . THR B 1 224 ? -19.891 17.359 12.68 1 93.44 224 THR B O 1
ATOM 5357 N N . ILE B 1 225 ? -21.594 16.75 13.891 1 93.56 225 ILE B N 1
ATOM 5358 C CA . ILE B 1 225 ? -20.875 15.664 14.562 1 93.56 225 ILE B CA 1
ATOM 5359 C C . ILE B 1 225 ? -21.266 14.32 13.938 1 93.56 225 ILE B C 1
ATOM 5361 O O . ILE B 1 225 ? -22.453 13.992 13.844 1 93.56 225 ILE B O 1
ATOM 5365 N N . HIS B 1 226 ? -20.328 13.562 13.547 1 89.69 226 HIS B N 1
ATOM 5366 C CA . HIS B 1 226 ? -20.547 12.219 13.023 1 89.69 226 HIS B CA 1
ATOM 5367 C C . HIS B 1 226 ? -20.922 11.25 14.148 1 89.69 226 HIS B C 1
ATOM 5369 O O . HIS B 1 226 ? -20.203 11.133 15.133 1 89.69 226 HIS B O 1
ATOM 5375 N N . GLY B 1 227 ? -21.984 10.562 14.016 1 91.5 227 GLY B N 1
ATOM 5376 C CA . GLY B 1 227 ? -22.375 9.562 15 1 91.5 227 GLY B CA 1
ATOM 5377 C C . GLY B 1 227 ? -22.641 10.141 16.375 1 91.5 227 GLY B C 1
ATOM 5378 O O . GLY B 1 227 ? -23.422 11.086 16.516 1 91.5 227 GLY B O 1
ATOM 5379 N N . THR B 1 228 ? -21.922 9.547 17.359 1 89.69 228 THR B N 1
ATOM 5380 C CA . THR B 1 228 ? -22.156 9.969 18.734 1 89.69 228 THR B CA 1
ATOM 5381 C C . THR B 1 228 ? -21.156 11.047 19.156 1 89.69 228 THR B C 1
ATOM 5383 O O . THR B 1 228 ? -21.359 11.727 20.156 1 89.69 228 THR B O 1
ATOM 5386 N N . GLY B 1 229 ? -20.109 11.078 18.391 1 92.31 229 GLY B N 1
ATOM 5387 C CA . GLY B 1 229 ? -19.062 12.031 18.719 1 92.31 229 GLY B CA 1
ATOM 5388 C C . GLY B 1 229 ? -18.125 11.531 19.797 1 92.31 229 GLY B C 1
ATOM 5389 O O . GLY B 1 229 ? -17.25 12.273 20.266 1 92.31 229 GLY B O 1
ATOM 5390 N N . LYS B 1 230 ? -18.234 10.32 20.109 1 92.06 230 LYS B N 1
ATOM 5391 C CA . LYS B 1 230 ? -17.453 9.766 21.203 1 92.06 230 LYS B CA 1
ATOM 5392 C C . LYS B 1 230 ? -16.062 9.359 20.75 1 92.06 230 LYS B C 1
ATOM 5394 O O . LYS B 1 230 ? -15.18 9.102 21.562 1 92.06 230 LYS B O 1
ATOM 5399 N N . ASN B 1 231 ? -15.844 9.305 19.391 1 91.25 231 ASN B N 1
ATOM 5400 C CA . ASN B 1 231 ? -14.508 9.016 18.891 1 91.25 231 ASN B CA 1
ATOM 5401 C C . ASN B 1 231 ? -13.492 10.062 19.359 1 91.25 231 ASN B C 1
ATOM 5403 O O . ASN B 1 231 ? -13.805 11.25 19.406 1 91.25 231 ASN B O 1
ATOM 5407 N N . THR B 1 232 ? -12.336 9.57 19.766 1 92.88 232 THR B N 1
ATOM 5408 C CA . THR B 1 232 ? -11.312 10.477 20.281 1 92.88 232 THR B CA 1
ATOM 5409 C C . THR B 1 232 ? -10.141 10.562 19.297 1 92.88 232 THR B C 1
ATOM 5411 O O . THR B 1 232 ? -9.914 9.641 18.516 1 92.88 232 THR B O 1
ATOM 5414 N N . ARG B 1 233 ? -9.508 11.641 19.266 1 94.38 233 ARG B N 1
ATOM 5415 C CA . ARG B 1 233 ? -8.289 11.875 18.5 1 94.38 233 ARG B CA 1
ATOM 5416 C C . ARG B 1 233 ? -7.238 12.594 19.344 1 94.38 233 ARG B C 1
ATOM 5418 O O . ARG B 1 233 ? -7.578 13.266 20.328 1 94.38 233 ARG B O 1
ATOM 5425 N N . ASN B 1 234 ? -5.988 12.391 19.062 1 96.19 234 ASN B N 1
ATOM 5426 C CA . ASN B 1 234 ? -4.875 13.18 19.578 1 96.19 234 ASN B CA 1
ATOM 5427 C C . ASN B 1 234 ? -4.551 14.359 18.656 1 96.19 234 ASN B C 1
ATOM 5429 O O . ASN B 1 234 ? -4.43 14.188 17.453 1 96.19 234 ASN B O 1
ATOM 5433 N N . TYR B 1 235 ? -4.395 15.555 19.25 1 97.19 235 TYR B N 1
ATOM 5434 C CA . TYR B 1 235 ? -4.195 16.75 18.438 1 97.19 235 TYR B CA 1
ATOM 5435 C C . TYR B 1 235 ? -2.883 17.438 18.797 1 97.19 235 TYR B C 1
ATOM 5437 O O . TYR B 1 235 ? -2.551 17.594 19.969 1 97.19 235 TYR B O 1
ATOM 5445 N N . LEU B 1 236 ? -2.168 17.781 17.812 1 97.88 236 LEU B N 1
ATOM 5446 C CA . LEU B 1 236 ? -0.951 18.578 17.891 1 97.88 236 LEU B CA 1
ATOM 5447 C C . LEU B 1 236 ? -1.1 19.875 17.125 1 97.88 236 LEU B C 1
ATOM 5449 O O . LEU B 1 236 ? -1.646 19.891 16.016 1 97.88 236 LEU B O 1
ATOM 5453 N N . TYR B 1 237 ? -0.688 20.969 17.766 1 98.56 237 TYR B N 1
ATOM 5454 C CA . TYR B 1 237 ? -0.712 22.266 17.094 1 98.56 237 TYR B CA 1
ATOM 5455 C C . TYR B 1 237 ? 0.335 22.312 15.992 1 98.56 237 TYR B C 1
ATOM 5457 O O . TYR B 1 237 ? 1.373 21.656 16.078 1 98.56 237 TYR B O 1
ATOM 5465 N N . ILE B 1 238 ? 0.142 23.062 14.977 1 98.75 238 ILE B N 1
ATOM 5466 C CA . ILE B 1 238 ? 0.923 23.141 13.75 1 98.75 238 ILE B CA 1
ATOM 5467 C C . ILE B 1 238 ? 2.379 23.453 14.078 1 98.75 238 ILE B C 1
ATOM 5469 O O . ILE B 1 238 ? 3.295 22.891 13.477 1 98.75 238 ILE B O 1
ATOM 5473 N N . ASP B 1 239 ? 2.693 24.266 15.039 1 98.44 239 ASP B N 1
ATOM 5474 C CA . ASP B 1 239 ? 4.062 24.625 15.383 1 98.44 239 ASP B CA 1
ATOM 5475 C C . ASP B 1 239 ? 4.848 23.422 15.883 1 98.44 239 ASP B C 1
ATOM 5477 O O . ASP B 1 239 ? 6.059 23.328 15.68 1 98.44 239 ASP B O 1
ATOM 5481 N N . ASP B 1 240 ? 4.148 22.562 16.531 1 98.56 240 ASP B N 1
ATOM 5482 C CA . ASP B 1 240 ? 4.805 21.406 17.125 1 98.56 240 ASP B CA 1
ATOM 5483 C C . ASP B 1 240 ? 5.25 20.406 16.047 1 98.56 240 ASP B C 1
ATOM 5485 O O . ASP B 1 240 ? 6.312 19.797 16.156 1 98.56 240 ASP B O 1
ATOM 5489 N N . ILE B 1 241 ? 4.449 20.188 14.984 1 98.62 241 ILE B N 1
ATOM 5490 C CA . ILE B 1 241 ? 4.887 19.281 13.938 1 98.62 241 ILE B CA 1
ATOM 5491 C C . ILE B 1 241 ? 6.012 19.906 13.125 1 98.62 241 ILE B C 1
ATOM 5493 O O . ILE B 1 241 ? 6.918 19.219 12.656 1 98.62 241 ILE B O 1
ATOM 5497 N N . VAL B 1 242 ? 5.984 21.203 12.93 1 98.69 242 VAL B N 1
ATOM 5498 C CA . VAL B 1 242 ? 7.055 21.891 12.227 1 98.69 242 VAL B CA 1
ATOM 5499 C C . VAL B 1 242 ? 8.375 21.719 12.977 1 98.69 242 VAL B C 1
ATOM 5501 O O . VAL B 1 242 ? 9.398 21.391 12.367 1 98.69 242 VAL B O 1
ATOM 5504 N N . SER B 1 243 ? 8.305 21.906 14.305 1 98.12 243 SER B N 1
ATOM 5505 C CA . SER B 1 243 ? 9.508 21.719 15.109 1 98.12 243 SER B CA 1
ATOM 5506 C C . SER B 1 243 ? 9.977 20.266 15.07 1 98.12 243 SER B C 1
ATOM 5508 O O . SER B 1 243 ? 11.18 20 15.133 1 98.12 243 SER B O 1
ATOM 5510 N N . ALA B 1 244 ? 9.008 19.312 15 1 98.75 244 ALA B N 1
ATOM 5511 C CA . ALA B 1 244 ? 9.367 17.906 14.875 1 98.75 244 ALA B CA 1
ATOM 5512 C C . ALA B 1 244 ? 10.141 17.656 13.586 1 98.75 244 ALA B C 1
ATOM 5514 O O . ALA B 1 244 ? 11.156 16.953 13.594 1 98.75 244 ALA B O 1
ATOM 5515 N N . PHE B 1 245 ? 9.719 18.219 12.469 1 98.69 245 PHE B N 1
ATOM 5516 C CA . PHE B 1 245 ? 10.406 18.062 11.188 1 98.69 245 PHE B CA 1
ATOM 5517 C C . PHE B 1 245 ? 11.805 18.656 11.25 1 98.69 245 PHE B C 1
ATOM 5519 O O . PHE B 1 245 ? 12.742 18.109 10.664 1 98.69 245 PHE B O 1
ATOM 5526 N N . ASP B 1 246 ? 11.945 19.781 11.93 1 97.56 246 ASP B N 1
ATOM 5527 C CA . ASP B 1 246 ? 13.258 20.406 12.094 1 97.56 246 ASP B CA 1
ATOM 5528 C C . ASP B 1 246 ? 14.242 19.453 12.766 1 97.56 246 ASP B C 1
ATOM 5530 O O . ASP B 1 246 ? 15.352 19.25 12.273 1 97.56 246 ASP B O 1
ATOM 5534 N N . ILE B 1 247 ? 13.773 18.844 13.852 1 97.56 247 ILE B N 1
ATOM 5535 C CA . ILE B 1 247 ? 14.625 17.922 14.602 1 97.56 247 ILE B CA 1
ATOM 5536 C C . ILE B 1 247 ? 14.93 16.688 13.758 1 97.56 247 ILE B C 1
ATOM 5538 O O . ILE B 1 247 ? 16.078 16.219 13.719 1 97.56 247 ILE B O 1
ATOM 5542 N N . ILE B 1 248 ? 13.945 16.156 13.062 1 98.31 248 ILE B N 1
ATOM 5543 C CA . ILE B 1 248 ? 14.125 14.953 12.25 1 98.31 248 ILE B CA 1
ATOM 5544 C C . ILE B 1 248 ? 15.062 15.258 11.078 1 98.31 248 ILE B C 1
ATOM 5546 O O . ILE B 1 248 ? 15.883 14.422 10.703 1 98.31 248 ILE B O 1
ATOM 5550 N N . LEU B 1 249 ? 14.938 16.453 10.508 1 97.25 249 LEU B N 1
ATOM 5551 C CA . LEU B 1 249 ? 15.797 16.875 9.406 1 97.25 249 LEU B CA 1
ATOM 5552 C C . LEU B 1 249 ? 17.266 16.859 9.828 1 97.25 249 LEU B C 1
ATOM 5554 O O . LEU B 1 249 ? 18.125 16.422 9.062 1 97.25 249 LEU B O 1
ATOM 5558 N N . ARG B 1 250 ? 17.531 17.25 11.008 1 94.62 250 ARG B N 1
ATOM 5559 C CA . ARG B 1 250 ? 18.906 17.469 11.453 1 94.62 250 ARG B CA 1
ATOM 5560 C C . ARG B 1 250 ? 19.453 16.219 12.156 1 94.62 250 ARG B C 1
ATOM 5562 O O . ARG B 1 250 ? 20.625 15.898 12.039 1 94.62 250 ARG B O 1
ATOM 5569 N N . LYS B 1 251 ? 18.531 15.492 12.836 1 96.94 251 LYS B N 1
ATOM 5570 C CA . LYS B 1 251 ? 19.031 14.453 13.734 1 96.94 251 LYS B CA 1
ATOM 5571 C C . LYS B 1 251 ? 18.438 13.094 13.391 1 96.94 251 LYS B C 1
ATOM 5573 O O . LYS B 1 251 ? 18.875 12.062 13.906 1 96.94 251 LYS B O 1
ATOM 5578 N N . GLY B 1 252 ? 17.438 13.055 12.539 1 97.94 252 GLY B N 1
ATOM 5579 C CA . GLY B 1 252 ? 16.797 11.781 12.219 1 97.94 252 GLY B CA 1
ATOM 5580 C C . GLY B 1 252 ? 17.75 10.789 11.578 1 97.94 252 GLY B C 1
ATOM 5581 O O . GLY B 1 252 ? 18.609 11.172 10.773 1 97.94 252 GLY B O 1
ATOM 5582 N N . GLU B 1 253 ? 17.547 9.523 11.875 1 98.31 253 GLU B N 1
ATOM 5583 C CA . GLU B 1 253 ? 18.391 8.477 11.312 1 98.31 253 GLU B CA 1
ATOM 5584 C C . GLU B 1 253 ? 17.734 7.82 10.102 1 98.31 253 GLU B C 1
ATOM 5586 O O . GLU B 1 253 ? 16.547 7.469 1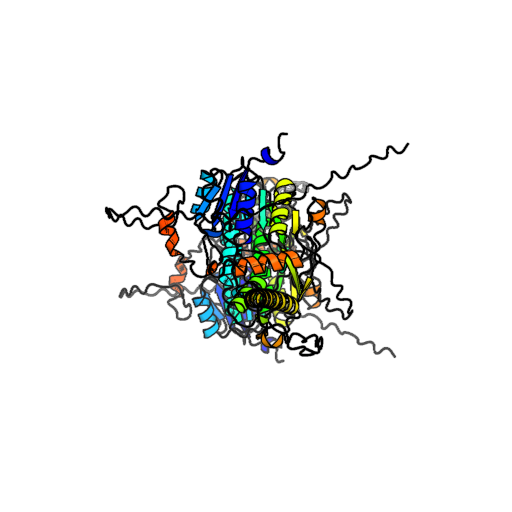0.148 1 98.31 253 GLU B O 1
ATOM 5591 N N . ILE B 1 254 ? 18.531 7.637 9.039 1 98.25 254 ILE B N 1
ATOM 5592 C CA . ILE B 1 254 ? 18.062 7.008 7.812 1 98.25 254 ILE B CA 1
ATOM 5593 C C . ILE B 1 254 ? 17.562 5.598 8.109 1 98.25 254 ILE B C 1
ATOM 5595 O O . ILE B 1 254 ? 18.188 4.859 8.883 1 98.25 254 ILE B O 1
ATOM 5599 N N . GLY B 1 255 ? 16.422 5.211 7.574 1 97.5 255 GLY B N 1
ATOM 5600 C CA . GLY B 1 255 ? 15.852 3.879 7.738 1 97.5 255 GLY B CA 1
ATOM 5601 C C . GLY B 1 255 ? 14.867 3.789 8.891 1 97.5 255 GLY B C 1
ATOM 5602 O O . GLY B 1 255 ? 14.211 2.76 9.078 1 97.5 255 GLY B O 1
ATOM 5603 N N . ASN B 1 256 ? 14.727 4.941 9.594 1 98 256 ASN B N 1
ATOM 5604 C CA . ASN B 1 256 ? 13.867 4.91 10.781 1 98 256 ASN B CA 1
ATOM 5605 C C . ASN B 1 256 ? 12.492 5.5 10.492 1 98 256 ASN B C 1
ATOM 5607 O O . ASN B 1 256 ? 12.32 6.23 9.508 1 98 256 ASN B O 1
ATOM 5611 N N . VAL B 1 257 ? 11.555 5.062 11.312 1 98.5 257 VAL B N 1
ATOM 5612 C CA . VAL B 1 257 ? 10.211 5.633 11.398 1 98.5 257 VAL B CA 1
ATOM 5613 C C . VAL B 1 257 ? 10.062 6.414 12.703 1 98.5 257 VAL B C 1
ATOM 5615 O O . VAL B 1 257 ? 10.523 5.965 13.758 1 98.5 257 VAL B O 1
ATOM 5618 N N . TYR B 1 258 ? 9.516 7.629 12.656 1 98.81 258 TYR B N 1
ATOM 5619 C CA . TYR B 1 258 ? 9.281 8.422 13.859 1 98.81 258 TYR B CA 1
ATOM 5620 C C . TYR B 1 258 ? 7.809 8.781 13.992 1 98.81 258 TYR B C 1
ATOM 5622 O O . TYR B 1 258 ? 7.234 9.422 13.109 1 98.81 258 TYR B O 1
ATOM 5630 N N . ASN B 1 259 ? 7.203 8.375 15.07 1 98.5 259 ASN B N 1
ATOM 5631 C CA . ASN B 1 259 ? 5.895 8.891 15.461 1 98.5 259 ASN B CA 1
ATOM 5632 C C . ASN B 1 259 ? 5.996 10.297 16.031 1 98.5 259 ASN B C 1
ATOM 5634 O O . ASN B 1 259 ? 6.926 10.602 16.797 1 98.5 259 ASN B O 1
ATOM 5638 N N . ILE B 1 260 ? 5.137 11.133 15.586 1 98.56 260 ILE B N 1
ATOM 5639 C CA . ILE B 1 260 ? 4.996 12.477 16.125 1 98.56 260 ILE B CA 1
ATOM 5640 C C . ILE B 1 260 ? 3.646 12.617 16.828 1 98.56 260 ILE B C 1
ATOM 5642 O O . ILE B 1 260 ? 2.615 12.781 16.172 1 98.56 260 ILE B O 1
ATOM 5646 N N . GLY B 1 261 ? 3.691 12.57 18.141 1 96.81 261 GLY B N 1
ATOM 5647 C CA . GLY B 1 261 ? 2.4 12.469 18.797 1 96.81 261 GLY B CA 1
ATOM 5648 C C . GLY B 1 261 ? 2.354 13.195 20.125 1 96.81 261 GLY B C 1
ATOM 5649 O O . GLY B 1 261 ? 3.219 14.023 20.422 1 96.81 261 GLY B O 1
ATOM 5650 N N . THR B 1 262 ? 1.244 13.078 20.797 1 95.75 262 THR B N 1
ATOM 5651 C CA . THR B 1 262 ? 0.958 13.656 22.094 1 95.75 262 THR B CA 1
ATOM 5652 C C . THR B 1 262 ? 0.062 12.727 22.922 1 95.75 262 THR B C 1
ATOM 5654 O O . THR B 1 262 ? -0.633 11.875 22.359 1 95.75 262 THR B O 1
ATOM 5657 N N . ASP B 1 263 ? 0.093 12.906 24.172 1 92.69 263 ASP B N 1
ATOM 5658 C CA . ASP B 1 263 ? -0.779 12.133 25.062 1 92.69 263 ASP B CA 1
ATOM 5659 C C . ASP B 1 263 ? -2.152 12.789 25.188 1 92.69 263 ASP B C 1
ATOM 5661 O O . ASP B 1 263 ? -3.104 12.164 25.656 1 92.69 263 ASP B O 1
ATOM 5665 N N . PHE B 1 264 ? -2.232 13.992 24.797 1 94 264 PHE B N 1
ATOM 5666 C CA . PHE B 1 264 ? -3.504 14.703 24.875 1 94 264 PHE B CA 1
ATOM 5667 C C . PHE B 1 264 ? -4.527 14.094 23.922 1 94 264 PHE B C 1
ATOM 5669 O O . PHE B 1 264 ? -4.301 14.047 22.719 1 94 264 PHE B O 1
ATOM 5676 N N . GLU B 1 265 ? -5.602 13.68 24.438 1 93.88 265 GLU B N 1
ATOM 5677 C CA . GLU B 1 265 ? -6.695 13.055 23.703 1 93.88 265 GLU B CA 1
ATOM 5678 C C . GLU B 1 265 ? -8.031 13.711 24.047 1 93.88 265 GLU B C 1
ATOM 5680 O O . GLU B 1 265 ? -8.289 14.039 25.203 1 93.88 265 GLU B O 1
ATOM 5685 N N . ILE B 1 266 ? -8.852 13.891 23.016 1 96.12 266 ILE B N 1
ATOM 5686 C CA . ILE B 1 266 ? -10.133 14.562 23.234 1 96.12 266 ILE B CA 1
ATOM 5687 C C . ILE B 1 266 ? -11.172 13.992 22.266 1 96.12 266 ILE B C 1
ATOM 5689 O O . ILE B 1 266 ? -10.844 13.617 21.141 1 96.12 266 ILE B O 1
ATOM 5693 N N . SER B 1 267 ? -12.391 13.914 22.688 1 95.94 267 SER B N 1
ATOM 5694 C CA . SER B 1 267 ? -13.461 13.406 21.828 1 95.94 267 SER B CA 1
ATOM 5695 C C . SER B 1 267 ? -13.922 14.469 20.828 1 95.94 267 SER B C 1
ATOM 5697 O O . SER B 1 267 ? -13.727 15.664 21.062 1 95.94 267 SER B O 1
ATOM 5699 N N . ASN B 1 268 ? -14.531 14.031 19.719 1 95.5 268 ASN B N 1
ATOM 5700 C CA . ASN B 1 268 ? -15.062 14.961 18.734 1 95.5 268 ASN B CA 1
ATOM 5701 C C . ASN B 1 268 ? -16.109 15.891 19.344 1 95.5 268 ASN B C 1
ATOM 5703 O O . ASN B 1 268 ? -16.172 17.078 19.016 1 95.5 268 ASN B O 1
ATOM 5707 N N . LEU B 1 269 ? -16.906 15.359 20.25 1 95.88 269 LEU B N 1
ATOM 5708 C CA . LEU B 1 269 ? -17.922 16.156 20.938 1 95.88 269 LEU B CA 1
ATOM 5709 C C . LEU B 1 269 ? -17.266 17.219 21.812 1 95.88 269 LEU B C 1
ATOM 5711 O O . LEU B 1 269 ? -17.719 18.375 21.828 1 95.88 269 LEU B O 1
ATOM 5715 N N . ASP B 1 270 ? -16.25 16.812 22.516 1 97.06 270 ASP B N 1
ATOM 5716 C CA . ASP B 1 270 ? -15.586 17.766 23.391 1 97.06 270 ASP B CA 1
ATOM 5717 C C . ASP B 1 270 ? -14.844 18.828 22.594 1 97.06 270 ASP B C 1
ATOM 5719 O O . ASP B 1 270 ? -14.711 19.969 23.031 1 97.06 270 ASP B O 1
ATOM 5723 N N . VAL B 1 271 ? -14.336 18.484 21.422 1 97.88 271 VAL B N 1
ATOM 5724 C CA . VAL B 1 271 ? -13.766 19.484 20.516 1 97.88 271 VAL B CA 1
ATOM 5725 C C . VAL B 1 271 ? -14.828 20.516 20.156 1 97.88 271 VAL B C 1
ATOM 5727 O O . VAL B 1 271 ? -14.578 21.719 20.25 1 97.88 271 VAL B O 1
ATOM 5730 N N . ALA B 1 272 ? -15.992 20.047 19.812 1 96.81 272 ALA B N 1
ATOM 5731 C CA . ALA B 1 272 ? -17.094 20.938 19.453 1 96.81 272 ALA B CA 1
ATOM 5732 C C . ALA B 1 272 ? -17.453 21.875 20.625 1 96.81 272 ALA B C 1
ATOM 5734 O O . ALA B 1 272 ? -17.578 23.078 20.438 1 96.81 272 ALA B O 1
ATOM 5735 N N . LYS B 1 273 ? -17.562 21.281 21.781 1 97.12 273 LYS B N 1
ATOM 5736 C CA . LYS B 1 273 ? -17.922 22.062 22.969 1 97.12 273 LYS B CA 1
ATOM 5737 C C . LYS B 1 273 ? -16.891 23.141 23.25 1 97.12 273 LYS B C 1
ATOM 5739 O O . LYS B 1 273 ? -17.234 24.281 23.594 1 97.12 273 LYS B O 1
ATOM 5744 N N . LYS B 1 274 ? -15.641 22.75 23.156 1 97.12 274 LYS B N 1
ATOM 5745 C CA . LYS B 1 274 ? -14.562 23.703 23.375 1 97.12 274 LYS B CA 1
ATOM 5746 C C . LYS B 1 274 ? -14.648 24.875 22.406 1 97.12 274 LYS B C 1
ATOM 5748 O O . LYS B 1 274 ? -14.516 26.031 22.812 1 97.12 274 LYS B O 1
ATOM 5753 N N . ILE B 1 275 ? -14.852 24.609 21.156 1 97.62 275 ILE B N 1
ATOM 5754 C CA . ILE B 1 275 ? -14.898 25.641 20.125 1 97.62 275 ILE B CA 1
ATOM 5755 C C . ILE B 1 275 ? -16.125 26.516 20.328 1 97.62 275 ILE B C 1
ATOM 5757 O O . ILE B 1 275 ? -16.062 27.734 20.188 1 97.62 275 ILE B O 1
ATOM 5761 N N . ILE B 1 276 ? -17.281 25.969 20.734 1 96.62 276 ILE B N 1
ATOM 5762 C CA . ILE B 1 276 ? -18.5 26.688 21 1 96.62 276 ILE B CA 1
ATOM 5763 C C . ILE B 1 276 ? -18.281 27.656 22.172 1 96.62 276 ILE B C 1
ATOM 5765 O O . ILE B 1 276 ? -18.672 28.828 22.094 1 96.62 276 ILE B O 1
ATOM 5769 N N . ASN B 1 277 ? -17.625 27.141 23.156 1 96.56 277 ASN B N 1
ATOM 5770 C CA . ASN B 1 277 ? -17.344 27.969 24.328 1 96.56 277 ASN B CA 1
ATOM 5771 C C . ASN B 1 277 ? -16.469 29.172 23.953 1 96.56 277 ASN B C 1
ATOM 5773 O O . ASN B 1 277 ? -16.719 30.281 24.422 1 96.56 277 ASN B O 1
ATOM 5777 N N . ILE B 1 278 ? -15.453 28.906 23.188 1 96 278 ILE B N 1
ATOM 5778 C CA . ILE B 1 278 ? -14.586 30 22.734 1 96 278 ILE B CA 1
ATOM 5779 C C . ILE B 1 278 ? -15.406 31.016 21.953 1 96 278 ILE B C 1
ATOM 5781 O O . ILE B 1 278 ? -15.266 32.219 22.141 1 96 278 ILE B O 1
ATOM 5785 N N . SER B 1 279 ? -16.234 30.547 21.078 1 94.19 279 SER B N 1
ATOM 5786 C CA . SER B 1 279 ? -17.078 31.391 20.234 1 94.19 279 SER B CA 1
ATOM 5787 C C . SER B 1 279 ? -17.984 32.281 21.078 1 94.19 279 SER B C 1
ATOM 5789 O O . SER B 1 279 ? -18.109 33.469 20.812 1 94.19 279 SER B O 1
ATOM 5791 N N . ILE B 1 280 ? -18.578 31.719 22.078 1 91.69 280 ILE B N 1
ATOM 5792 C CA . ILE B 1 280 ? -19.516 32.438 22.953 1 91.69 280 ILE B CA 1
ATOM 5793 C C . ILE B 1 280 ? -18.766 33.469 23.781 1 91.69 280 ILE B C 1
ATOM 5795 O O . ILE B 1 280 ? -19.219 34.594 23.938 1 91.69 280 ILE B O 1
ATOM 5799 N N . ASN B 1 281 ? -17.688 33.031 24.312 1 90.56 281 ASN B N 1
ATOM 5800 C CA . ASN B 1 281 ? -16.891 33.906 25.156 1 90.56 281 ASN B CA 1
ATOM 5801 C C . ASN B 1 281 ? -16.375 35.125 24.391 1 90.56 281 ASN B C 1
ATOM 5803 O O . ASN B 1 281 ? -16.344 36.25 24.922 1 90.56 281 ASN B O 1
ATOM 5807 N N . LEU B 1 282 ? -15.984 34.938 23.188 1 85.94 282 LEU B N 1
ATOM 5808 C CA . LEU B 1 282 ? -15.453 36.031 22.375 1 85.94 282 LEU B CA 1
ATOM 5809 C C . LEU B 1 282 ? -16.562 36.938 21.922 1 85.94 282 LEU B C 1
ATOM 5811 O O . LEU B 1 282 ? -16.344 38.156 21.734 1 85.94 282 LEU B O 1
ATOM 5815 N N . ASN B 1 283 ? -17.766 36.469 21.766 1 82.44 283 ASN B N 1
ATOM 5816 C CA . ASN B 1 283 ? -18.922 37.281 21.391 1 82.44 283 ASN B CA 1
ATOM 5817 C C . ASN B 1 283 ? -19.438 38.094 22.562 1 82.44 283 ASN B C 1
ATOM 5819 O O . ASN B 1 283 ? -19.906 39.219 22.391 1 82.44 283 ASN B O 1
ATOM 5823 N N . ASN B 1 284 ? -19.406 37.5 23.734 1 80.12 284 ASN B N 1
ATOM 5824 C CA . ASN B 1 284 ? -19.844 38.219 24.938 1 80.12 284 ASN B CA 1
ATOM 5825 C C . ASN B 1 284 ? -18.875 39.344 25.281 1 80.12 284 ASN B C 1
ATOM 5827 O O . ASN B 1 284 ? -19.312 40.406 25.734 1 80.12 284 ASN B O 1
ATOM 5831 N N . ASN B 1 285 ? -17.672 39.156 25.156 1 72.88 285 ASN B N 1
ATOM 5832 C CA . ASN B 1 285 ? -16.688 40.188 25.422 1 72.88 285 ASN B CA 1
ATOM 5833 C C . ASN B 1 285 ? -16.844 41.375 24.453 1 72.88 285 ASN B C 1
ATOM 5835 O O . ASN B 1 285 ? -16.641 42.531 24.844 1 72.88 285 ASN B O 1
ATOM 5839 N N . ASN B 1 286 ? -17.234 41.094 23.344 1 64.75 286 ASN B N 1
ATOM 5840 C CA . ASN B 1 286 ? -17.484 42.156 22.391 1 64.75 286 ASN B CA 1
ATOM 5841 C C . ASN B 1 286 ? -18.75 42.938 22.75 1 64.75 286 ASN B C 1
ATOM 5843 O O . ASN B 1 286 ? -18.766 44.156 22.609 1 64.75 286 ASN B O 1
ATOM 5847 N N . ASN B 1 287 ? -19.719 42.25 23.359 1 58.47 287 ASN B N 1
ATOM 5848 C CA . ASN B 1 287 ? -20.938 42.938 23.766 1 58.47 287 ASN B CA 1
ATOM 5849 C C . ASN B 1 287 ? -20.734 43.75 25.047 1 58.47 287 ASN B C 1
ATOM 5851 O O . ASN B 1 287 ? -21.281 44.844 25.188 1 58.47 287 ASN B O 1
ATOM 5855 N N . ASN B 1 288 ? -19.969 43.156 25.906 1 56.34 288 ASN B N 1
ATOM 5856 C CA . ASN B 1 288 ? -19.688 43.906 27.125 1 56.34 288 ASN B CA 1
ATOM 5857 C C . ASN B 1 288 ? -18.797 45.125 26.844 1 56.34 288 ASN B C 1
ATOM 5859 O O . ASN B 1 288 ? -18.969 46.188 27.453 1 56.34 288 ASN B O 1
ATOM 5863 N N . ASN B 1 289 ? -17.891 44.938 25.969 1 52.59 289 ASN B N 1
ATOM 5864 C CA . ASN B 1 289 ? -17.078 46.094 25.625 1 52.59 289 ASN B CA 1
ATOM 5865 C C . ASN B 1 289 ? -17.891 47.125 24.875 1 52.59 289 ASN B C 1
ATOM 5867 O O . ASN B 1 289 ? -17.656 48.344 25.047 1 52.59 289 ASN B O 1
ATOM 5871 N N . ASN B 1 290 ? -18.844 46.719 24.234 1 50.5 290 ASN B N 1
ATOM 5872 C CA . ASN B 1 290 ? -19.719 47.688 23.609 1 50.5 290 ASN B CA 1
ATOM 5873 C C . ASN B 1 290 ? -20.703 48.312 24.609 1 50.5 290 ASN B C 1
ATOM 5875 O O . ASN B 1 290 ? -21.047 49.469 24.5 1 50.5 290 ASN B O 1
ATOM 5879 N N . ASN B 1 291 ? -21.141 47.531 25.547 1 48.25 291 ASN B N 1
ATOM 5880 C CA . ASN B 1 291 ? -22.031 48.094 26.547 1 48.25 291 ASN B CA 1
ATOM 5881 C C . ASN B 1 291 ? -21.281 48.969 27.562 1 48.25 291 ASN B C 1
ATOM 5883 O O . ASN B 1 291 ? -21.859 49.844 28.156 1 48.25 291 ASN B O 1
ATOM 5887 N N . ASN B 1 292 ? -20.047 48.594 27.875 1 47 292 ASN B N 1
ATOM 5888 C CA . ASN B 1 292 ? -19.344 49.469 28.781 1 47 292 ASN B CA 1
ATOM 5889 C C . ASN B 1 292 ? -19.094 50.844 28.172 1 47 292 ASN B C 1
ATOM 5891 O O . ASN B 1 292 ? -18.906 51.844 28.875 1 47 292 ASN B O 1
ATOM 5895 N N . ASN B 1 293 ? -18.984 51 26.828 1 43.16 293 ASN B N 1
ATOM 5896 C CA . ASN B 1 293 ? -18.859 52.375 26.328 1 43.16 293 ASN B CA 1
ATOM 5897 C C . ASN B 1 293 ? -20.172 53.125 26.484 1 43.16 293 ASN B C 1
ATOM 5899 O O . ASN B 1 293 ? -20.172 54.375 26.484 1 43.16 293 ASN B O 1
ATOM 5903 N N . ASN B 1 294 ? -21.312 52.438 26.328 1 40 294 ASN B N 1
ATOM 5904 C CA . ASN B 1 294 ? -22.531 53.219 26.359 1 40 294 ASN B CA 1
ATOM 5905 C C . ASN B 1 294 ? -23.047 53.438 27.781 1 40 294 ASN B C 1
ATOM 5907 O O . ASN B 1 294 ? -24.047 54.094 28 1 40 294 ASN B O 1
ATOM 5911 N N . ASN B 1 295 ? -22.75 52.5 28.688 1 39.69 295 ASN B N 1
ATOM 5912 C CA . ASN B 1 295 ? -23.5 52.625 29.938 1 39.69 295 ASN B CA 1
ATOM 5913 C C . ASN B 1 295 ? -22.859 53.625 30.891 1 39.69 295 ASN B C 1
ATOM 5915 O O . ASN B 1 295 ? -22.078 53.25 31.766 1 39.69 295 ASN B O 1
ATOM 5919 N N . ASN B 1 296 ? -22.172 54.75 30.359 1 36.91 296 ASN B N 1
ATOM 5920 C CA . ASN B 1 296 ? -21.828 55.688 31.438 1 36.91 296 ASN B CA 1
ATOM 5921 C C . ASN B 1 296 ? -23.047 56.062 32.25 1 36.91 296 ASN B C 1
ATOM 5923 O O . ASN B 1 296 ? -22.922 56.688 33.312 1 36.91 296 ASN B O 1
ATOM 5927 N N . ASN B 1 297 ? -24.203 56.469 31.5 1 34.28 297 ASN B N 1
ATOM 5928 C CA . ASN B 1 297 ? -25.031 57.406 32.25 1 34.28 297 ASN B CA 1
ATOM 5929 C C . ASN B 1 297 ? -25.75 56.719 33.406 1 34.28 297 ASN B C 1
ATOM 5931 O O . ASN B 1 297 ? -26.141 57.375 34.375 1 34.28 297 ASN B O 1
ATOM 5935 N N . ASN B 1 298 ? -26.766 55.812 33.094 1 34.81 298 ASN B N 1
ATOM 5936 C CA . ASN B 1 298 ? -27.922 55.719 34 1 34.81 298 ASN B CA 1
ATOM 5937 C C . ASN B 1 298 ? -27.594 54.906 35.25 1 34.81 298 ASN B C 1
ATOM 5939 O O . ASN B 1 298 ? -27.266 53.719 35.156 1 34.81 298 ASN B O 1
ATOM 5943 N N . ASN B 1 299 ? -27.172 55.656 36.375 1 33.06 299 ASN B N 1
ATOM 5944 C CA . ASN B 1 299 ? -26.672 55.281 37.719 1 33.06 299 ASN B CA 1
ATOM 5945 C C . ASN B 1 299 ? -27.531 54.188 38.344 1 33.06 299 ASN B C 1
ATOM 5947 O O . ASN B 1 299 ? -26.984 53.219 38.906 1 33.06 299 ASN B O 1
ATOM 5951 N N . ASN B 1 300 ? -28.906 54.562 38.75 1 31.77 300 ASN B N 1
ATOM 5952 C CA . ASN B 1 300 ? -29.359 54.312 40.125 1 31.77 300 ASN B CA 1
ATOM 5953 C C . ASN B 1 300 ? -29.812 52.875 40.312 1 31.77 300 ASN B C 1
ATOM 5955 O O . ASN B 1 300 ? -30.281 52.5 41.375 1 31.77 300 ASN B O 1
ATOM 5959 N N . ASN B 1 301 ? -30.625 52.312 39.344 1 31.83 301 ASN B N 1
ATOM 5960 C CA . ASN B 1 301 ? -31.609 51.344 39.812 1 31.83 301 ASN B CA 1
ATOM 5961 C C . ASN B 1 301 ? -30.938 50.094 40.344 1 31.83 301 ASN B C 1
ATOM 5963 O O . ASN B 1 301 ? -30.031 49.562 39.719 1 31.83 301 ASN B O 1
ATOM 5967 N N . ASN B 1 302 ? -30.953 49.906 41.719 1 33.06 302 ASN B N 1
ATOM 5968 C CA . ASN B 1 302 ? -30.531 48.812 42.625 1 33.06 302 ASN B CA 1
ATOM 5969 C C . ASN B 1 302 ? -31.047 47.469 42.125 1 33.06 302 ASN B C 1
ATOM 5971 O O . ASN B 1 302 ? -32.125 47.031 42.562 1 33.06 302 ASN B O 1
ATOM 5975 N N . ASN B 1 303 ? -31.5 47.375 40.875 1 30.67 303 ASN B N 1
ATOM 5976 C CA . ASN B 1 303 ? -32.094 46.062 40.625 1 30.67 303 ASN B CA 1
ATOM 5977 C C . ASN B 1 303 ? -31.172 44.938 41.125 1 30.67 303 ASN B C 1
ATOM 5979 O O . ASN B 1 303 ? -29.969 44.938 40.875 1 30.67 303 ASN B O 1
ATOM 5983 N N . ASN B 1 304 ? -31.5 44.469 42.406 1 32.5 304 ASN B N 1
ATOM 5984 C CA . ASN B 1 304 ? -31.062 43.188 42.938 1 32.5 304 ASN B CA 1
ATOM 5985 C C . ASN B 1 304 ? -30.938 42.125 41.875 1 32.5 304 ASN B C 1
ATOM 5987 O O . ASN B 1 304 ? -31.938 41.562 41.406 1 32.5 304 ASN B O 1
ATOM 5991 N N . ASN B 1 305 ? -30.328 42.469 40.812 1 31.55 305 ASN B N 1
ATOM 5992 C CA . ASN B 1 305 ? -30.016 41.375 39.875 1 31.55 305 ASN B CA 1
ATOM 5993 C C . ASN B 1 305 ? -29.453 40.188 40.625 1 31.55 305 ASN B C 1
ATOM 5995 O O . ASN B 1 305 ? -28.344 40.25 41.188 1 31.55 305 ASN B O 1
ATOM 5999 N N . ASN B 1 306 ? -30.359 39.531 41.5 1 32.25 306 ASN B N 1
ATOM 6000 C CA . ASN B 1 306 ? -30.016 38.156 41.812 1 32.25 306 ASN B CA 1
ATOM 6001 C C . ASN B 1 306 ? -29.172 37.531 40.719 1 32.25 306 ASN B C 1
ATOM 6003 O O . ASN B 1 306 ? -29.625 37.344 39.594 1 32.25 306 ASN B O 1
ATOM 6007 N N . ASN B 1 307 ? -27.969 37.844 40.719 1 32.81 307 ASN B N 1
ATOM 6008 C CA . ASN B 1 307 ? -26.922 37.062 40.062 1 32.81 307 ASN B CA 1
ATOM 6009 C C . ASN B 1 307 ? -27.188 35.562 40.25 1 32.81 307 ASN B C 1
ATOM 6011 O O . ASN B 1 307 ? -26.719 34.969 41.219 1 32.81 307 ASN B O 1
ATOM 6015 N N . ASN B 1 308 ? -28.469 35.125 40.406 1 31.92 308 ASN B N 1
ATOM 6016 C CA . ASN B 1 308 ? -28.531 33.688 40.188 1 31.92 308 ASN B CA 1
ATOM 6017 C C . ASN B 1 308 ? -27.453 33.219 39.219 1 31.92 308 ASN B C 1
ATOM 6019 O O . ASN B 1 308 ? -27.438 33.625 38.062 1 31.92 308 ASN B O 1
ATOM 6023 N N . ASN B 1 309 ? -26.297 33.094 39.656 1 33.81 309 ASN B N 1
ATOM 6024 C CA . ASN B 1 309 ? -25.281 32.219 39.094 1 33.81 309 ASN B CA 1
ATOM 6025 C C . ASN B 1 309 ? -25.906 31.047 38.344 1 33.81 309 ASN B C 1
ATOM 6027 O O . ASN B 1 309 ? -25.969 29.922 38.844 1 33.81 309 ASN B O 1
ATOM 6031 N N . ASP B 1 310 ? -27.172 31.047 38.031 1 35.66 310 ASP B N 1
ATOM 6032 C CA . ASP B 1 310 ? -27.562 30.016 37.094 1 35.66 310 ASP B CA 1
ATOM 6033 C C . ASP B 1 310 ? -26.438 29.703 36.125 1 35.66 310 ASP B C 1
ATOM 6035 O O . ASP B 1 310 ? -26.078 30.547 35.281 1 35.66 310 ASP B O 1
ATOM 6039 N N . PHE B 1 311 ? -25.406 29.125 36.594 1 39.12 311 PHE B N 1
ATOM 6040 C CA . PHE B 1 311 ? -24.562 28.328 35.719 1 39.12 311 PHE B CA 1
ATOM 6041 C C . PHE B 1 311 ? -25.344 27.922 34.469 1 39.12 311 PHE B C 1
ATOM 6043 O O . PHE B 1 311 ? -26.188 27.031 34.531 1 39.12 311 PHE B O 1
ATOM 6050 N N . ASN B 1 312 ? -25.984 28.672 33.75 1 42.78 312 ASN B N 1
ATOM 6051 C CA . ASN B 1 312 ? -26.531 28.438 32.406 1 42.78 312 ASN B CA 1
ATOM 6052 C C . ASN B 1 312 ? -25.812 27.297 31.703 1 42.78 312 ASN B C 1
ATOM 6054 O O . ASN B 1 312 ? -24.656 27.422 31.312 1 42.78 312 ASN B O 1
ATOM 6058 N N . ILE B 1 313 ? -26.031 26.109 32.219 1 54.41 313 ILE B N 1
ATOM 6059 C CA . ILE B 1 313 ? -25.625 24.891 31.5 1 54.41 313 ILE B CA 1
ATOM 6060 C C . ILE B 1 313 ? -25.719 25.125 29.984 1 54.41 313 ILE B C 1
ATOM 6062 O O . ILE B 1 313 ? -26.797 25.375 29.453 1 54.41 313 ILE B O 1
ATOM 6066 N N . MET B 1 314 ? -24.688 25.719 29.516 1 67.06 314 MET B N 1
ATOM 6067 C CA . MET B 1 314 ? -24.594 25.922 28.078 1 67.06 314 MET B CA 1
ATOM 6068 C C . MET B 1 314 ? -25.297 24.797 27.328 1 67.06 314 MET B C 1
ATOM 6070 O O . MET B 1 314 ? -25.062 23.609 27.609 1 67.06 314 MET B O 1
ATOM 6074 N N . ASP B 1 315 ? -26.516 25.078 26.734 1 83.38 315 ASP B N 1
ATOM 6075 C CA . ASP B 1 315 ? -27.234 24.141 25.891 1 83.38 315 ASP B CA 1
ATOM 6076 C C . ASP B 1 315 ? -26.5 23.922 24.562 1 83.38 315 ASP B C 1
ATOM 6078 O O . ASP B 1 315 ? -26.797 24.578 23.578 1 83.38 315 ASP B O 1
ATOM 6082 N N . TYR B 1 316 ? -25.531 23.062 24.609 1 90.19 316 TYR B N 1
ATOM 6083 C CA . TYR B 1 316 ? -24.719 22.781 23.438 1 90.19 316 TYR B CA 1
ATOM 6084 C C . TYR B 1 316 ? -25.594 22.281 22.281 1 90.19 316 TYR B C 1
ATOM 6086 O O . TYR B 1 316 ? -25.172 22.328 21.125 1 90.19 316 TYR B O 1
ATOM 6094 N N . LYS B 1 317 ? -26.781 21.859 22.656 1 87.19 317 LYS B N 1
ATOM 6095 C CA . LYS B 1 317 ? -27.672 21.281 21.641 1 87.19 317 LYS B CA 1
ATOM 6096 C C . LYS B 1 317 ? -28.031 22.312 20.578 1 87.19 317 LYS B C 1
ATOM 6098 O O . LYS B 1 317 ? -28.312 21.953 19.438 1 87.19 317 LYS B O 1
ATOM 6103 N N . LYS B 1 318 ? -28.016 23.516 20.984 1 91.38 318 LYS B N 1
ATOM 6104 C CA . LYS B 1 318 ? -28.375 24.594 20.062 1 91.38 318 LYS B CA 1
ATOM 6105 C C . LYS B 1 318 ? -27.281 24.797 19.016 1 91.38 318 LYS B C 1
ATOM 6107 O O . LYS B 1 318 ? -27.516 25.422 17.984 1 91.38 318 LYS B O 1
ATOM 6112 N N . PHE B 1 319 ? -26.109 24.219 19.266 1 94.56 319 PHE B N 1
ATOM 6113 C CA . PHE B 1 319 ? -24.969 24.516 18.406 1 94.56 319 PHE B CA 1
ATOM 6114 C C . PHE B 1 319 ? -24.484 23.25 17.703 1 94.56 319 PHE B C 1
ATOM 6116 O O . PHE B 1 319 ? -23.531 23.297 16.922 1 94.56 319 PHE B O 1
ATOM 6123 N N . ILE B 1 320 ? -25.094 22.094 17.922 1 95.19 320 ILE B N 1
ATOM 6124 C CA . ILE B 1 320 ? -24.562 20.828 17.422 1 95.19 320 ILE B CA 1
ATOM 6125 C C . ILE B 1 320 ? -25.641 20.109 16.594 1 95.19 320 ILE B C 1
ATOM 6127 O O . ILE B 1 320 ? -26.812 20.078 16.984 1 95.19 320 ILE B O 1
ATOM 6131 N N . ASN B 1 321 ? -25.391 19.641 15.445 1 93.88 321 ASN B N 1
ATOM 6132 C CA . ASN B 1 321 ? -26.172 18.734 14.609 1 93.88 321 ASN B CA 1
ATOM 6133 C C . ASN B 1 321 ? -25.469 17.391 14.422 1 93.88 321 ASN B C 1
ATOM 6135 O O . ASN B 1 321 ? -24.344 17.344 13.914 1 93.88 321 ASN B O 1
ATOM 6139 N N . TYR B 1 322 ? -26.109 16.344 14.906 1 92.62 322 TYR B N 1
ATOM 6140 C CA . TYR B 1 322 ? -25.547 15.016 14.703 1 92.62 322 TYR B CA 1
ATOM 6141 C C . TYR B 1 322 ? -25.875 14.492 13.312 1 92.62 322 TYR B C 1
ATOM 6143 O O . TYR B 1 322 ? -27.031 14.594 12.859 1 92.62 322 TYR B O 1
ATOM 6151 N N . ILE B 1 323 ? -24.922 14.047 12.602 1 90.5 323 ILE B N 1
ATOM 6152 C CA . ILE B 1 323 ? -25.125 13.5 11.266 1 90.5 323 ILE B CA 1
ATOM 6153 C C . ILE B 1 323 ? -24.688 12.031 11.242 1 90.5 323 ILE B C 1
ATOM 6155 O O . ILE B 1 323 ? -24.156 11.523 12.227 1 90.5 323 ILE B O 1
ATOM 6159 N N . ASP B 1 324 ? -24.938 11.367 10.109 1 89.69 324 ASP B N 1
ATOM 6160 C CA . ASP B 1 324 ? -24.578 9.961 9.977 1 89.69 324 ASP B CA 1
ATOM 6161 C C . ASP B 1 324 ? -23.078 9.758 10.164 1 89.69 324 ASP B C 1
ATOM 6163 O O . ASP B 1 324 ? -22.281 10.57 9.703 1 89.69 324 ASP B O 1
ATOM 6167 N N . ASP B 1 325 ? -22.766 8.734 10.766 1 89.69 325 ASP B N 1
ATOM 6168 C CA . ASP B 1 325 ? -21.359 8.398 10.945 1 89.69 325 ASP B CA 1
ATOM 6169 C C . ASP B 1 325 ? -20.719 7.961 9.633 1 89.69 325 ASP B C 1
ATOM 6171 O O . ASP B 1 325 ? -21.422 7.73 8.641 1 89.69 325 ASP B O 1
ATOM 6175 N N . ARG B 1 326 ? -19.406 7.918 9.633 1 86 326 ARG B N 1
ATOM 6176 C CA . ARG B 1 326 ? -18.641 7.367 8.523 1 86 326 ARG B CA 1
ATOM 6177 C C . ARG B 1 326 ? -18.891 5.871 8.367 1 86 326 ARG B C 1
ATOM 6179 O O . ARG B 1 326 ? -19.297 5.203 9.312 1 86 326 ARG B O 1
ATOM 6186 N N . PRO B 1 327 ? -18.688 5.371 7.09 1 81.75 327 PRO B N 1
ATOM 6187 C CA . PRO B 1 327 ? -18.781 3.92 6.941 1 81.75 327 PRO B CA 1
ATOM 6188 C C . PRO B 1 327 ? -17.953 3.158 7.969 1 81.75 327 PRO B C 1
ATOM 6190 O O . PRO B 1 327 ? -18.375 2.107 8.461 1 81.75 327 PRO B O 1
ATOM 6193 N N . PHE B 1 328 ? -16.812 3.684 8.258 1 82.62 328 PHE B N 1
ATOM 6194 C CA . PHE B 1 328 ? -15.953 3.205 9.328 1 82.62 328 PHE B CA 1
ATOM 6195 C C . PHE B 1 328 ? -15.227 4.367 10 1 82.62 328 PHE B C 1
ATOM 6197 O O . PHE B 1 328 ? -14.711 5.258 9.32 1 82.62 328 PHE B O 1
ATOM 6204 N N . ASN B 1 329 ? -15.305 4.289 11.305 1 82.75 329 ASN B N 1
ATOM 6205 C CA . ASN B 1 329 ? -14.703 5.371 12.078 1 82.75 329 ASN B CA 1
ATOM 6206 C C . ASN B 1 329 ? -13.859 4.832 13.227 1 82.75 329 ASN B C 1
ATOM 6208 O O . ASN B 1 329 ? -14.398 4.32 14.211 1 82.75 329 ASN B O 1
ATOM 6212 N N . ASP B 1 330 ? -12.57 5.082 13.094 1 81.94 330 ASP B N 1
ATOM 6213 C CA . ASP B 1 330 ? -11.672 4.609 14.148 1 81.94 330 ASP B CA 1
ATOM 6214 C C . ASP B 1 330 ? -12.047 5.211 15.5 1 81.94 330 ASP B C 1
ATOM 6216 O O . ASP B 1 330 ? -12.398 6.391 15.586 1 81.94 330 ASP B O 1
ATOM 6220 N N . HIS B 1 331 ? -11.875 4.418 16.453 1 81.25 331 HIS B N 1
ATOM 6221 C CA . HIS B 1 331 ? -12.234 4.922 17.766 1 81.25 331 HIS B CA 1
ATOM 6222 C C . HIS B 1 331 ? -11.148 5.836 18.328 1 81.25 331 HIS B C 1
ATOM 6224 O O . HIS B 1 331 ? -11.453 6.871 18.922 1 81.25 331 HIS B O 1
ATOM 6230 N N . ARG B 1 332 ? -9.953 5.395 18.203 1 81.44 332 ARG B N 1
ATOM 6231 C CA . ARG B 1 332 ? -8.844 6.199 18.703 1 81.44 332 ARG B CA 1
ATOM 6232 C C . ARG B 1 332 ? -7.562 5.91 17.922 1 81.44 332 ARG B C 1
ATOM 6234 O O . ARG B 1 332 ? -7.441 4.859 17.281 1 81.44 332 ARG B O 1
ATOM 6241 N N . TYR B 1 333 ? -6.645 6.855 17.922 1 82.56 333 TYR B N 1
ATOM 6242 C CA . TYR B 1 333 ? -5.316 6.711 17.328 1 82.56 333 TYR B CA 1
ATOM 6243 C C . TYR B 1 333 ? -4.234 7.012 18.359 1 82.56 333 TYR B C 1
ATOM 6245 O O . TYR B 1 333 ? -3.457 7.953 18.203 1 82.56 333 TYR B O 1
ATOM 6253 N N . ASN B 1 334 ? -4.027 6.27 19.344 1 87.19 334 ASN B N 1
ATOM 6254 C CA . ASN B 1 334 ? -2.988 6.512 20.344 1 87.19 334 ASN B CA 1
ATOM 6255 C C . ASN B 1 334 ? -1.647 5.93 19.906 1 87.19 334 ASN B C 1
ATOM 6257 O O . ASN B 1 334 ? -1.555 4.742 19.594 1 87.19 334 ASN B O 1
ATOM 6261 N N . ILE B 1 335 ? -0.632 6.852 19.844 1 93.12 335 ILE B N 1
ATOM 6262 C CA . ILE B 1 335 ? 0.665 6.367 19.375 1 93.12 335 ILE B CA 1
ATOM 6263 C C . ILE B 1 335 ? 1.733 6.68 20.422 1 93.12 335 ILE B C 1
ATOM 6265 O O . ILE B 1 335 ? 1.618 7.656 21.172 1 93.12 335 ILE B O 1
ATOM 6269 N N . ASN B 1 336 ? 2.707 5.805 20.547 1 95.38 336 ASN B N 1
ATOM 6270 C CA . ASN B 1 336 ? 3.932 6.035 21.312 1 95.38 336 ASN B CA 1
ATOM 6271 C C . ASN B 1 336 ? 4.949 6.84 20.5 1 95.38 336 ASN B C 1
ATOM 6273 O O . ASN B 1 336 ? 5.309 6.449 19.391 1 95.38 336 ASN B O 1
ATOM 6277 N N . TYR B 1 337 ? 5.391 7.953 21.047 1 97.12 337 TYR B N 1
ATOM 6278 C CA . TYR B 1 337 ? 6.285 8.828 20.297 1 97.12 337 TYR B CA 1
ATOM 6279 C C . TYR B 1 337 ? 7.609 9.008 21.031 1 97.12 337 TYR B C 1
ATOM 6281 O O . TYR B 1 337 ? 8.305 10.008 20.828 1 97.12 337 TYR B O 1
ATOM 6289 N N . SER B 1 338 ? 8.016 8.125 21.844 1 96.88 338 SER B N 1
ATOM 6290 C CA . SER B 1 338 ? 9.234 8.203 22.641 1 96.88 338 SER B CA 1
ATOM 6291 C C . SER B 1 338 ? 10.469 8.258 21.766 1 96.88 338 SER B C 1
ATOM 6293 O O . SER B 1 338 ? 11.469 8.898 22.109 1 96.88 338 SER B O 1
ATOM 6295 N N . LYS B 1 339 ? 10.438 7.59 20.656 1 97.56 339 LYS B N 1
ATOM 6296 C CA . LYS B 1 339 ? 11.586 7.57 19.75 1 97.56 339 LYS B CA 1
ATOM 6297 C C . LYS B 1 339 ? 11.969 8.984 19.328 1 97.56 339 LYS B C 1
ATOM 6299 O O . LYS B 1 339 ? 13.148 9.328 19.266 1 97.56 339 LYS B O 1
ATOM 6304 N N . LEU B 1 340 ? 10.992 9.797 18.984 1 98.19 340 LEU B N 1
ATOM 6305 C CA . LEU B 1 340 ? 11.234 11.18 18.609 1 98.19 340 LEU B CA 1
ATOM 6306 C C . LEU B 1 340 ? 11.672 12.008 19.812 1 98.19 340 LEU B C 1
ATOM 6308 O O . LEU B 1 340 ? 12.562 12.852 19.703 1 98.19 340 LEU B O 1
ATOM 6312 N N . SER B 1 341 ? 11.039 11.773 20.938 1 97.38 341 SER B N 1
ATOM 6313 C CA . SER B 1 341 ? 11.398 12.477 22.172 1 97.38 341 SER B CA 1
ATOM 6314 C C . SER B 1 341 ? 12.867 12.25 22.516 1 97.38 341 SER B C 1
ATOM 6316 O O . SER B 1 341 ? 13.539 13.156 23.016 1 97.38 341 SER B O 1
ATOM 6318 N N . ASN B 1 342 ? 13.344 11.102 22.219 1 97.25 342 ASN B N 1
ATOM 6319 C CA . ASN B 1 342 ? 14.734 10.758 22.5 1 97.25 342 ASN B CA 1
ATOM 6320 C C . ASN B 1 342 ? 15.695 11.523 21.609 1 97.25 342 ASN B C 1
ATOM 6322 O O . ASN B 1 342 ? 16.891 11.625 21.906 1 97.25 342 ASN B O 1
ATOM 6326 N N . LEU B 1 343 ? 15.164 12.125 20.531 1 97.06 343 LEU B N 1
ATOM 6327 C CA . LEU B 1 343 ? 15.992 12.961 19.672 1 97.06 343 LEU B CA 1
ATOM 6328 C C . LEU B 1 343 ? 16.047 14.398 20.188 1 97.06 343 LEU B C 1
ATOM 6330 O O . LEU B 1 343 ? 16.781 15.227 19.656 1 97.06 343 LEU B O 1
ATOM 6334 N N . GLY B 1 344 ? 15.203 14.68 21.172 1 96.88 344 GLY B N 1
ATOM 6335 C CA . GLY B 1 344 ? 15.219 16 21.781 1 96.88 344 GLY B CA 1
ATOM 6336 C C . GLY B 1 344 ? 13.961 16.812 21.484 1 96.88 344 GLY B C 1
ATOM 6337 O O . GLY B 1 344 ? 13.883 17.984 21.844 1 96.88 344 GLY B O 1
ATOM 6338 N N . TRP B 1 345 ? 12.977 16.172 20.875 1 97.62 345 TRP B N 1
ATOM 6339 C CA . TRP B 1 345 ? 11.75 16.875 20.531 1 97.62 345 TRP B CA 1
ATOM 6340 C C . TRP B 1 345 ? 10.797 16.922 21.719 1 97.62 345 TRP B C 1
ATOM 6342 O O . TRP B 1 345 ? 10.664 15.93 22.453 1 97.62 345 TRP B O 1
ATOM 6352 N N . LYS B 1 346 ? 10.117 18.047 21.891 1 95.81 346 LYS B N 1
ATOM 6353 C CA . LYS B 1 346 ? 9.07 18.203 22.906 1 95.81 346 LYS B CA 1
ATOM 6354 C C . LYS B 1 346 ? 7.941 19.094 22.375 1 95.81 346 LYS B C 1
ATOM 6356 O O . LYS B 1 346 ? 8.195 20.109 21.719 1 95.81 346 LYS B O 1
ATOM 6361 N N . LYS B 1 347 ? 6.805 18.641 22.688 1 95.62 347 LYS B N 1
ATOM 6362 C CA . LYS B 1 347 ? 5.652 19.484 22.391 1 95.62 347 LYS B CA 1
ATOM 6363 C C . LYS B 1 347 ? 5.734 20.812 23.141 1 95.62 347 LYS B C 1
ATOM 6365 O O . LYS B 1 347 ? 6.125 20.844 24.312 1 95.62 347 LYS B O 1
ATOM 6370 N N . SER B 1 348 ? 5.336 21.938 22.5 1 95.94 348 SER B N 1
ATOM 6371 C CA . SER B 1 348 ? 5.531 23.25 23.109 1 95.94 348 SER B CA 1
ATOM 6372 C C . SER B 1 348 ? 4.207 23.969 23.312 1 95.94 348 SER B C 1
ATOM 6374 O O . SER B 1 348 ? 4.082 24.812 24.203 1 95.94 348 SER B O 1
ATOM 6376 N N . ILE B 1 349 ? 3.221 23.703 22.484 1 97.5 349 ILE B N 1
ATOM 6377 C CA . ILE B 1 349 ? 1.964 24.438 22.531 1 97.5 349 ILE B CA 1
ATOM 6378 C C . ILE B 1 349 ? 0.873 23.562 23.141 1 97.5 349 ILE B C 1
ATOM 6380 O O . ILE B 1 349 ? 0.632 22.453 22.688 1 97.5 349 ILE B O 1
ATOM 6384 N N . SER B 1 350 ? 0.219 24.031 24.172 1 97.25 350 SER B N 1
ATOM 6385 C CA . SER B 1 350 ? -0.871 23.297 24.812 1 97.25 350 SER B CA 1
ATOM 6386 C C . SER B 1 350 ? -2.131 23.328 23.953 1 97.25 350 SER B C 1
ATOM 6388 O O . SER B 1 350 ? -2.258 24.156 23.047 1 97.25 350 SER B O 1
ATOM 6390 N N . TRP B 1 351 ? -3.035 22.391 24.25 1 97.62 351 TRP B N 1
ATOM 6391 C CA . TRP B 1 351 ? -4.316 22.328 23.562 1 97.62 351 TRP B CA 1
ATOM 6392 C C . TRP B 1 351 ? -5.082 23.641 23.703 1 97.62 351 TRP B C 1
ATOM 6394 O O . TRP B 1 351 ? -5.582 24.188 22.719 1 97.62 351 TRP B O 1
ATOM 6404 N N . GLU B 1 352 ? -5.109 24.188 24.891 1 97.12 352 GLU B N 1
ATOM 6405 C CA . GLU B 1 352 ? -5.852 25.406 25.188 1 97.12 352 GLU B CA 1
ATOM 6406 C C . GLU B 1 352 ? -5.309 26.594 24.406 1 97.12 352 GLU B C 1
ATOM 6408 O O . GLU B 1 352 ? -6.07 27.344 23.781 1 97.12 352 GLU B O 1
ATOM 6413 N N . GLU B 1 353 ? -3.992 26.703 24.406 1 97.94 353 GLU B N 1
ATOM 6414 C CA . GLU B 1 353 ? -3.346 27.797 23.688 1 97.94 353 GLU B CA 1
ATOM 6415 C C . GLU B 1 353 ? -3.539 27.656 22.188 1 97.94 353 GLU B C 1
ATOM 6417 O O . GLU B 1 353 ? -3.889 28.625 21.5 1 97.94 353 GLU B O 1
ATOM 6422 N N . GLY B 1 354 ? -3.342 26.484 21.688 1 98.44 354 GLY B N 1
ATOM 6423 C CA . GLY B 1 354 ? -3.406 26.234 20.25 1 98.44 354 GLY B CA 1
ATOM 6424 C C . GLY B 1 354 ? -4.793 26.438 19.672 1 98.44 354 GLY B C 1
ATOM 6425 O O . GLY B 1 354 ? -4.945 27.047 18.609 1 98.44 354 GLY B O 1
ATOM 6426 N N . ILE B 1 355 ? -5.812 25.938 20.391 1 98.44 355 ILE B N 1
ATOM 6427 C CA . ILE B 1 355 ? -7.176 26.016 19.875 1 98.44 355 ILE B CA 1
ATOM 6428 C C . ILE B 1 355 ? -7.652 27.453 19.859 1 98.44 355 ILE B C 1
ATOM 6430 O O . ILE B 1 355 ? -8.375 27.875 18.953 1 98.44 355 ILE B O 1
ATOM 6434 N N . GLU B 1 356 ? -7.285 28.219 20.844 1 97.81 356 GLU B N 1
ATOM 6435 C CA . GLU B 1 356 ? -7.629 29.641 20.891 1 97.81 356 GLU B CA 1
ATOM 6436 C C . GLU B 1 356 ? -6.957 30.406 19.75 1 97.81 356 GLU B C 1
ATOM 6438 O O . GLU B 1 356 ? -7.594 31.203 19.078 1 97.81 356 GLU B O 1
ATOM 6443 N N . LYS B 1 357 ? -5.609 30.141 19.578 1 98.06 357 LYS B N 1
ATOM 6444 C CA . LYS B 1 357 ? -4.871 30.75 18.484 1 98.06 357 LYS B CA 1
ATOM 6445 C C . LYS B 1 357 ? -5.523 30.453 17.141 1 98.06 357 LYS B C 1
ATOM 6447 O O . LYS B 1 357 ? -5.621 31.312 16.266 1 98.06 357 LYS B O 1
ATOM 6452 N N . THR B 1 358 ? -5.949 29.234 16.984 1 98.62 358 THR B N 1
ATOM 6453 C CA . THR B 1 358 ? -6.574 28.797 15.75 1 98.62 358 THR B CA 1
ATOM 6454 C C . THR B 1 358 ? -7.902 29.516 15.523 1 98.62 358 THR B C 1
ATOM 6456 O O . THR B 1 358 ? -8.156 30.031 14.438 1 98.62 358 THR B O 1
ATOM 6459 N N . PHE B 1 359 ? -8.734 29.594 16.578 1 98.19 359 PHE B N 1
ATOM 6460 C CA . PHE B 1 359 ? -10.023 30.25 16.484 1 98.19 359 PHE B CA 1
ATOM 6461 C C . PHE B 1 359 ? -9.852 31.719 16.094 1 98.19 359 PHE B C 1
ATOM 6463 O O . PHE B 1 359 ? -10.523 32.219 15.188 1 98.19 359 PHE B O 1
ATOM 6470 N N . ILE B 1 360 ? -8.953 32.375 16.781 1 97.88 360 ILE B N 1
ATOM 6471 C CA . ILE B 1 360 ? -8.727 33.812 16.562 1 97.88 360 ILE B CA 1
ATOM 6472 C C . ILE B 1 360 ? -8.25 34.062 15.133 1 97.88 360 ILE B C 1
ATOM 6474 O O . ILE B 1 360 ? -8.672 35 14.492 1 97.88 360 ILE B O 1
ATOM 6478 N N . TRP B 1 361 ? -7.406 33.188 14.664 1 98.06 361 TRP B N 1
ATOM 6479 C CA . TRP B 1 361 ? -6.926 33.344 13.289 1 98.06 361 TRP B CA 1
ATOM 6480 C C . TRP B 1 361 ? -8.078 33.312 12.297 1 98.06 361 TRP B C 1
ATOM 6482 O O . TRP B 1 361 ? -8.18 34.156 11.414 1 98.06 361 TRP B O 1
ATOM 6492 N N . TYR B 1 362 ? -8.938 32.312 12.406 1 97 362 TYR B N 1
ATOM 6493 C CA . TYR B 1 362 ? -10.055 32.188 11.477 1 97 362 TYR B CA 1
ATOM 6494 C C . TYR B 1 362 ? -11.023 33.375 11.625 1 97 362 TYR B C 1
ATOM 6496 O O . TYR B 1 362 ? -11.602 33.812 10.633 1 97 362 TYR B O 1
ATOM 6504 N N . LYS B 1 363 ? -11.227 33.812 12.852 1 96.31 363 LYS B N 1
ATOM 6505 C CA . LYS B 1 363 ? -12.078 34.969 13.086 1 96.31 363 LYS B CA 1
ATOM 6506 C C . LYS B 1 363 ? -11.555 36.188 12.344 1 96.31 363 LYS B C 1
ATOM 6508 O O . LYS B 1 363 ? -12.328 36.969 11.773 1 96.31 363 LYS B O 1
ATOM 6513 N N . ASN B 1 364 ? -10.227 36.312 12.305 1 96.56 364 ASN B N 1
ATOM 6514 C CA . ASN B 1 364 ? -9.578 37.469 11.688 1 96.56 364 ASN B CA 1
ATOM 6515 C C . ASN B 1 364 ? -9.359 37.25 10.195 1 96.56 364 ASN B C 1
ATOM 6517 O O . ASN B 1 364 ? -9.016 38.188 9.477 1 96.56 364 ASN B O 1
ATOM 6521 N N . ASN B 1 365 ? -9.555 36 9.656 1 95.5 365 ASN B N 1
ATOM 6522 C CA . ASN B 1 365 ? -9.312 35.656 8.258 1 95.5 365 ASN B CA 1
ATOM 6523 C C . ASN B 1 365 ? -10.484 34.906 7.656 1 95.5 365 ASN B C 1
ATOM 6525 O O . ASN B 1 365 ? -10.289 33.875 7.012 1 95.5 365 ASN B O 1
ATOM 6529 N N . ARG B 1 366 ? -11.688 35.344 7.754 1 90 366 ARG B N 1
ATOM 6530 C CA . ARG B 1 366 ? -12.93 34.656 7.422 1 90 366 ARG B CA 1
ATOM 6531 C C . ARG B 1 366 ? -12.984 34.312 5.934 1 90 366 ARG B C 1
ATOM 6533 O O . ARG B 1 366 ? -13.555 33.312 5.551 1 90 366 ARG B O 1
ATOM 6540 N N . ASN B 1 367 ? -12.32 35.062 5.051 1 87.69 367 ASN B N 1
ATOM 6541 C CA . ASN B 1 367 ? -12.43 34.875 3.607 1 87.69 367 ASN B CA 1
ATOM 6542 C C . ASN B 1 367 ? -11.148 34.281 3.027 1 87.69 367 ASN B C 1
ATOM 6544 O O . ASN B 1 367 ? -10.922 34.344 1.818 1 87.69 367 ASN B O 1
ATOM 6548 N N . TYR B 1 368 ? -10.398 33.688 3.9 1 91.44 368 TYR B N 1
ATOM 6549 C CA . TYR B 1 368 ? -9.086 33.219 3.477 1 91.44 368 TYR B CA 1
ATOM 6550 C C . TYR B 1 368 ? -9.211 32.156 2.4 1 91.44 368 TYR B C 1
ATOM 6552 O O . TYR B 1 368 ? -8.438 32.125 1.439 1 91.44 368 TYR B O 1
ATOM 6560 N N . TRP B 1 369 ? -10.203 31.203 2.467 1 89.94 369 TRP B N 1
ATOM 6561 C CA . TRP B 1 369 ? -10.344 30.062 1.556 1 89.94 369 TRP B CA 1
ATOM 6562 C C . TRP B 1 369 ? -11.477 30.297 0.562 1 89.94 369 TRP B C 1
ATOM 6564 O O . TRP B 1 369 ? -11.75 29.453 -0.285 1 89.94 369 TRP B O 1
ATOM 6574 N N . LEU B 1 370 ? -12.359 31.266 0.658 1 70.94 370 LEU B N 1
ATOM 6575 C CA . LEU B 1 370 ? -13.469 31.516 -0.257 1 70.94 370 LEU B CA 1
ATOM 6576 C C . LEU B 1 370 ? -12.953 31.891 -1.644 1 70.94 370 LEU B C 1
ATOM 6578 O O . LEU B 1 370 ? -13.523 31.484 -2.654 1 70.94 370 LEU B O 1
ATOM 6582 N N . ASN B 1 371 ? -12.109 33.062 -1.76 1 54.75 371 ASN B N 1
ATOM 6583 C CA . ASN B 1 371 ? -11.75 33.656 -3.041 1 54.75 371 ASN B CA 1
ATOM 6584 C C . ASN B 1 371 ? -10.695 32.844 -3.771 1 54.75 371 ASN B C 1
ATOM 6586 O O . ASN B 1 371 ? -9.859 33.375 -4.492 1 54.75 371 ASN B O 1
ATOM 6590 N N . LEU B 1 372 ? -10.531 31.672 -3.465 1 51.25 372 LEU B N 1
ATOM 6591 C CA . LEU B 1 372 ? -9.422 31 -4.141 1 51.25 372 LEU B CA 1
ATOM 6592 C C . LEU B 1 372 ? -9.711 30.828 -5.625 1 51.25 372 LEU B C 1
ATOM 6594 O O . LEU B 1 372 ? -10.539 30 -6.008 1 51.25 372 LEU B O 1
ATOM 6598 N N . ASN B 1 373 ? -10.055 31.906 -6.277 1 40.19 373 ASN B N 1
ATOM 6599 C CA . ASN B 1 373 ? -10.031 31.844 -7.734 1 40.19 373 ASN B CA 1
ATOM 6600 C C . ASN B 1 373 ? -8.758 31.203 -8.25 1 40.19 373 ASN B C 1
ATOM 6602 O O . ASN B 1 373 ? -7.664 31.734 -8.078 1 40.19 373 ASN B O 1
ATOM 6606 N N . VAL B 1 374 ? -8.727 30 -8.375 1 39.47 374 VAL B N 1
ATOM 6607 C CA . VAL B 1 374 ? -7.613 29.266 -8.969 1 39.47 374 VAL B CA 1
ATOM 6608 C C . VAL B 1 374 ? -7.035 30.047 -10.141 1 39.47 374 VAL B C 1
ATOM 6610 O O . VAL B 1 374 ? -5.863 29.891 -10.492 1 39.47 374 VAL B O 1
ATOM 6613 N N . ASP B 1 375 ? -7.828 30.797 -10.898 1 35.66 375 ASP B N 1
ATOM 6614 C CA . ASP B 1 375 ? -7.371 31.469 -12.109 1 35.66 375 ASP B CA 1
ATOM 6615 C C . ASP B 1 375 ? -6.434 32.625 -11.781 1 35.66 375 ASP B C 1
ATOM 6617 O O . ASP B 1 375 ? -5.926 33.281 -12.68 1 35.66 375 ASP B O 1
ATOM 6621 N N . SER B 1 376 ? -6.387 33.031 -10.68 1 36.06 376 SER B N 1
ATOM 6622 C CA . SER B 1 376 ? -5.648 34.25 -10.422 1 36.06 376 SER B CA 1
ATOM 6623 C C . SER B 1 376 ? -4.145 34.031 -10.547 1 36.06 376 SER B C 1
ATOM 6625 O O . SER B 1 376 ? -3.359 34.969 -10.414 1 36.06 376 SER B O 1
ATOM 6627 N N . TYR B 1 377 ? -3.693 32.844 -10.555 1 35.91 377 TYR B N 1
ATOM 6628 C CA . TYR B 1 377 ? -2.258 32.656 -10.688 1 35.91 377 TYR B CA 1
ATOM 6629 C C . TYR B 1 377 ? -1.754 33.156 -12.039 1 35.91 377 TYR B C 1
ATOM 6631 O O . TYR B 1 377 ? -0.547 33.156 -12.297 1 35.91 377 TYR B O 1
ATOM 6639 N N . GLU B 1 378 ? -2.643 33.281 -13.039 1 34.22 378 GLU B N 1
ATOM 6640 C CA . GLU B 1 378 ? -2.09 33.781 -14.289 1 34.22 378 GLU B CA 1
ATOM 6641 C C . GLU B 1 378 ? -1.347 35.094 -14.078 1 34.22 378 GLU B C 1
ATOM 6643 O O . GLU B 1 378 ? -0.406 35.406 -14.812 1 34.22 378 GLU B O 1
ATOM 6648 N N . ASN B 1 379 ? -1.87 35.844 -13.164 1 32.47 379 ASN B N 1
ATOM 6649 C CA . ASN B 1 379 ? -1.285 37.188 -13.094 1 32.47 379 ASN B CA 1
ATOM 6650 C C . ASN B 1 379 ? 0.059 37.156 -12.375 1 32.47 379 ASN B C 1
ATOM 6652 O O . ASN B 1 379 ? 0.73 38.188 -12.289 1 32.47 379 ASN B O 1
ATOM 6656 N N . ILE B 1 380 ? 0.257 36.188 -11.469 1 34.44 380 ILE B N 1
ATOM 6657 C CA . ILE B 1 380 ? 1.542 36.281 -10.789 1 34.44 380 ILE B CA 1
ATOM 6658 C C . ILE B 1 380 ? 2.666 35.875 -11.742 1 34.44 380 ILE B C 1
ATOM 6660 O O . ILE B 1 380 ? 3.842 36.125 -11.461 1 34.44 380 ILE B O 1
ATOM 6664 N N . ASN B 1 381 ? 2.418 35 -12.711 1 34.06 381 ASN B N 1
ATOM 6665 C CA . ASN B 1 381 ? 3.494 34.562 -13.594 1 34.06 381 ASN B CA 1
ATOM 6666 C C . ASN B 1 381 ? 4.066 35.75 -14.383 1 34.06 381 ASN B C 1
ATOM 6668 O O . ASN B 1 381 ? 4.844 35.531 -15.328 1 34.06 381 ASN B O 1
ATOM 6672 N N . ASN B 1 382 ? 3.373 36.812 -14.43 1 32.84 382 ASN B N 1
ATOM 6673 C CA . ASN B 1 382 ? 4.148 37.719 -15.242 1 32.84 382 ASN B CA 1
ATOM 6674 C C . ASN B 1 382 ? 5.559 37.938 -14.68 1 32.84 382 ASN B C 1
ATOM 6676 O O . ASN B 1 382 ? 6.348 38.688 -15.234 1 32.84 382 ASN B O 1
ATOM 6680 N N . ASP B 1 383 ? 5.711 37.906 -13.305 1 31.45 383 ASP B N 1
ATOM 6681 C CA . ASP B 1 383 ? 7.125 38.031 -12.953 1 31.45 383 ASP B CA 1
ATOM 6682 C C . ASP B 1 383 ? 7.844 36.688 -13.109 1 31.45 383 ASP B C 1
ATOM 6684 O O . ASP B 1 383 ? 7.238 35.625 -12.938 1 31.45 383 ASP B O 1
ATOM 6688 N N . ASN B 1 384 ? 9.188 36.469 -13.617 1 35.41 384 ASN B N 1
ATOM 6689 C CA . ASN B 1 384 ? 10.102 35.469 -14.117 1 35.41 384 ASN B CA 1
ATOM 6690 C C . ASN B 1 384 ? 10.078 34.219 -13.234 1 35.41 384 ASN B C 1
ATOM 6692 O O . ASN B 1 384 ? 10.773 33.219 -13.516 1 35.41 384 ASN B O 1
ATOM 6696 N N . ASN B 1 385 ? 9.664 34.281 -11.914 1 35.78 385 ASN B N 1
ATOM 6697 C CA . ASN B 1 385 ? 10.109 33.188 -11.039 1 35.78 385 ASN B CA 1
ATOM 6698 C C . ASN B 1 385 ? 9.117 32.031 -11.016 1 35.78 385 ASN B C 1
ATOM 6700 O O . ASN B 1 385 ? 9.289 31.078 -10.25 1 35.78 385 ASN B O 1
ATOM 6704 N N . PHE B 1 386 ? 7.895 32.156 -11.547 1 37.62 386 PHE B N 1
ATOM 6705 C CA . PHE B 1 386 ? 6.934 31.062 -11.484 1 37.62 386 PHE B CA 1
ATOM 6706 C C . PHE B 1 386 ? 6.906 30.297 -12.797 1 37.62 386 PHE B C 1
ATOM 6708 O O . PHE B 1 386 ? 6.605 30.859 -13.852 1 37.62 386 PHE B O 1
ATOM 6715 N N . LYS B 1 387 ? 7.668 29.219 -13.047 1 36.47 387 LYS B N 1
ATOM 6716 C CA . LYS B 1 387 ? 7.574 28.469 -14.289 1 36.47 387 LYS B CA 1
ATOM 6717 C C . LYS B 1 387 ? 6.414 27.484 -14.25 1 36.47 387 LYS B C 1
ATOM 6719 O O . LYS B 1 387 ? 6.387 26.578 -13.398 1 36.47 387 LYS B O 1
ATOM 6724 N N . TYR B 1 388 ? 5.219 27.797 -14.719 1 35.34 388 TYR B N 1
ATOM 6725 C CA . TYR B 1 388 ? 4.141 26.844 -14.953 1 35.34 388 TYR B CA 1
ATOM 6726 C C . TYR B 1 388 ? 4.543 25.812 -15.992 1 35.34 388 TYR B C 1
ATOM 6728 O O . TYR B 1 388 ? 4.914 26.172 -17.125 1 35.34 388 TYR B O 1
ATOM 6736 N N . PHE B 1 389 ? 5.055 24.672 -15.781 1 36.84 389 PHE B N 1
ATOM 6737 C CA . PHE B 1 389 ? 5.375 23.719 -16.828 1 36.84 389 PHE B CA 1
ATOM 6738 C C . PHE B 1 389 ? 4.145 22.906 -17.219 1 36.84 389 PHE B C 1
ATOM 6740 O O . PHE B 1 389 ? 4.043 21.719 -16.875 1 36.84 389 PHE B O 1
ATOM 6747 N N . GLY B 1 390 ? 2.938 23.453 -17.219 1 31.02 390 GLY B N 1
ATOM 6748 C CA . GLY B 1 390 ? 1.924 22.625 -17.828 1 31.02 390 GLY B CA 1
ATOM 6749 C C . GLY B 1 390 ? 2.105 22.469 -19.328 1 31.02 390 GLY B C 1
ATOM 6750 O O . GLY B 1 390 ? 2.777 23.297 -19.969 1 31.02 390 GLY B O 1
ATOM 6751 N N . ASN B 1 391 ? 1.757 21.297 -20 1 32.12 391 ASN B N 1
ATOM 6752 C CA . ASN B 1 391 ? 1.767 21.125 -21.453 1 32.12 391 ASN B CA 1
ATOM 6753 C C . ASN B 1 391 ? 1.009 22.25 -22.156 1 32.12 391 ASN B C 1
ATOM 6755 O O . ASN B 1 391 ? -0.221 22.297 -22.094 1 32.12 391 ASN B O 1
ATOM 6759 N N . GLN B 1 392 ? 1.426 23.453 -22.078 1 26.59 392 GLN B N 1
ATOM 6760 C CA . GLN B 1 392 ? 0.846 24.438 -22.984 1 26.59 392 GLN B CA 1
ATOM 6761 C C . GLN B 1 392 ? 1 24 -24.438 1 26.59 392 GLN B C 1
ATOM 6763 O O . GLN B 1 392 ? 2.111 23.734 -24.906 1 26.59 392 GLN B O 1
ATOM 6768 N N . ASN B 1 393 ? -0.047 23.297 -25.016 1 25.58 393 ASN B N 1
ATOM 6769 C CA . ASN B 1 393 ? -0.133 23.469 -26.453 1 25.58 393 ASN B CA 1
ATOM 6770 C C . ASN B 1 393 ? 0.118 24.922 -26.859 1 25.58 393 ASN B C 1
ATOM 6772 O O . ASN B 1 393 ? -0.454 25.844 -26.266 1 25.58 393 ASN B O 1
ATOM 6776 N N . ASN B 1 394 ? 1.312 25.172 -27.359 1 25.28 394 ASN B N 1
ATOM 6777 C CA . ASN B 1 394 ? 1.909 26.391 -27.906 1 25.28 394 ASN B CA 1
ATOM 6778 C C . ASN B 1 394 ? 0.953 27.109 -28.859 1 25.28 394 ASN B C 1
ATOM 6780 O O . ASN B 1 394 ? 0.93 26.828 -30.047 1 25.28 394 ASN B O 1
ATOM 6784 N N . ASN B 1 395 ? -0.374 27.156 -28.5 1 22.36 395 ASN B N 1
ATOM 6785 C CA . ASN B 1 395 ? -0.907 28.031 -29.547 1 22.36 395 ASN B CA 1
ATOM 6786 C C . ASN B 1 395 ? -0.274 29.422 -29.5 1 22.36 395 ASN B C 1
ATOM 6788 O O . ASN B 1 395 ? -0.204 30.047 -28.438 1 22.36 395 ASN B O 1
ATOM 6792 N N . ASN B 1 396 ? 0.642 29.703 -30.422 1 22.19 396 ASN B N 1
ATOM 6793 C CA . ASN B 1 396 ? 1.458 30.875 -30.766 1 22.19 396 ASN B CA 1
ATOM 6794 C C . ASN B 1 396 ? 0.623 32.156 -30.828 1 22.19 396 ASN B C 1
ATOM 6796 O O . ASN B 1 396 ? 1.041 33.125 -31.422 1 22.19 396 ASN B O 1
ATOM 6800 N N . GLU B 1 397 ? -0.564 32.156 -30.188 1 20.62 397 GLU B N 1
ATOM 6801 C CA . GLU B 1 397 ? -1.109 33.375 -30.766 1 20.62 397 GLU B CA 1
ATOM 6802 C C . GLU B 1 397 ? -0.363 34.594 -30.266 1 20.62 397 GLU B C 1
ATOM 6804 O O . GLU B 1 397 ? 0.089 34.625 -29.109 1 20.62 397 GLU B O 1
ATOM 6809 N N . ASN B 1 398 ? 0.086 35.531 -31.125 1 20.56 398 ASN B N 1
ATOM 6810 C CA . ASN B 1 398 ? 0.858 36.75 -31.25 1 20.56 398 ASN B CA 1
ATOM 6811 C C . ASN B 1 398 ? 0.289 37.844 -30.359 1 20.56 398 ASN B C 1
ATOM 6813 O O . ASN B 1 398 ? 0.69 39 -30.469 1 20.56 398 ASN B O 1
ATOM 6817 N N . ASN B 1 399 ? -0.679 37.531 -29.422 1 19.5 399 ASN B N 1
ATOM 6818 C CA . ASN B 1 399 ? -1.356 38.844 -29.312 1 19.5 399 ASN B CA 1
ATOM 6819 C C . ASN B 1 399 ? -0.526 39.844 -28.516 1 19.5 399 ASN B C 1
ATOM 6821 O O . ASN B 1 399 ? 0.111 39.469 -27.531 1 19.5 399 ASN B O 1
ATOM 6825 N N . ASN B 1 400 ? -0.212 41.031 -29 1 18.75 400 ASN B N 1
ATOM 6826 C CA . ASN B 1 400 ? 0.593 42.25 -28.766 1 18.75 400 ASN B CA 1
ATOM 6827 C C . ASN B 1 400 ? 0.235 42.906 -27.438 1 18.75 400 ASN B C 1
ATOM 6829 O O . ASN B 1 400 ? 1.104 43.438 -26.766 1 18.75 400 ASN B O 1
ATOM 6833 N N . ASN B 1 401 ? -1.055 43.062 -27.094 1 18.77 401 ASN B N 1
ATOM 6834 C CA . ASN B 1 401 ? -1.216 44.5 -26.781 1 18.77 401 ASN B CA 1
ATOM 6835 C C . ASN B 1 401 ? -0.667 44.844 -25.406 1 18.77 401 ASN B C 1
ATOM 6837 O O . ASN B 1 401 ? -0.452 43.938 -24.578 1 18.77 401 ASN B O 1
ATOM 6841 N N . ASP B 1 402 ? -1.093 45.969 -24.734 1 18.59 402 ASP B N 1
ATOM 6842 C CA . ASP B 1 402 ? -0.646 47.25 -24.156 1 18.59 402 ASP B CA 1
ATOM 6843 C C . ASP B 1 402 ? -0.704 47.188 -22.625 1 18.59 402 ASP B C 1
ATOM 6845 O O . ASP B 1 402 ? -0.01 47.938 -21.953 1 18.59 402 ASP B O 1
ATOM 6849 N N . ASN B 1 403 ? -1.589 46.344 -21.984 1 18.45 403 ASN B N 1
ATOM 6850 C CA . ASN B 1 403 ? -2.268 47.156 -20.984 1 18.45 403 ASN B CA 1
ATOM 6851 C C . ASN B 1 403 ? -1.369 47.438 -19.781 1 18.45 403 ASN B C 1
ATOM 6853 O O . ASN B 1 403 ? -0.391 46.719 -19.547 1 18.45 403 ASN B O 1
ATOM 6857 N N . ASN B 1 404 ? -1.973 48.281 -18.734 1 18.7 404 ASN B N 1
ATOM 6858 C CA . ASN B 1 404 ? -1.728 49.312 -17.734 1 18.7 404 ASN B CA 1
ATOM 6859 C C . ASN B 1 404 ? -1.239 48.719 -16.422 1 18.7 404 ASN B C 1
ATOM 6861 O O . ASN B 1 404 ? -1.459 47.531 -16.156 1 18.7 404 ASN B O 1
ATOM 6865 N N . GLU B 1 405 ? -0.72 49.562 -15.469 1 18.98 405 GLU B N 1
ATOM 6866 C CA . GLU B 1 405 ? 0.286 49.812 -14.438 1 18.98 405 GLU B CA 1
ATOM 6867 C C . GLU B 1 405 ? -0.179 49.281 -13.078 1 18.98 405 GLU B C 1
ATOM 6869 O O . GLU B 1 405 ? 0.574 49.312 -12.109 1 18.98 405 GLU B O 1
ATOM 6874 N N . ASN B 1 406 ? -1.396 48.656 -12.82 1 19.44 406 ASN B N 1
ATOM 6875 C CA . ASN B 1 406 ? -1.848 49.062 -11.484 1 19.44 406 ASN B CA 1
ATOM 6876 C C . ASN B 1 406 ? -1.058 48.344 -10.398 1 19.44 406 ASN B C 1
ATOM 6878 O O . ASN B 1 406 ? -0.832 47.125 -10.477 1 19.44 406 ASN B O 1
ATOM 6882 N N . ASN B 1 407 ? -0.281 49.094 -9.461 1 18.95 407 ASN B N 1
ATOM 6883 C CA . ASN B 1 407 ? 0.691 48.938 -8.383 1 18.95 407 ASN B CA 1
ATOM 6884 C C . ASN B 1 407 ? 0.061 48.312 -7.141 1 18.95 407 ASN B C 1
ATOM 6886 O O . ASN B 1 407 ? 0.056 48.906 -6.07 1 18.95 407 ASN B O 1
ATOM 6890 N N . ASN B 1 408 ? -0.923 47.406 -7.105 1 19.31 408 ASN B N 1
ATOM 6891 C CA . ASN B 1 408 ? -1.535 47.219 -5.797 1 19.31 408 ASN B CA 1
ATOM 6892 C C . ASN B 1 408 ? -0.583 46.531 -4.824 1 19.31 408 ASN B C 1
ATOM 6894 O O . ASN B 1 408 ? -0.045 45.469 -5.129 1 19.31 408 ASN B O 1
ATOM 6898 N N . ASN B 1 409 ? 0.028 47.25 -3.754 1 19.09 409 ASN B N 1
ATOM 6899 C CA . ASN B 1 409 ? 0.942 47.031 -2.639 1 19.09 409 ASN B CA 1
ATOM 6900 C C . ASN B 1 409 ? 0.364 46.062 -1.624 1 19.09 409 ASN B C 1
ATOM 6902 O O . ASN B 1 409 ? -0.643 46.344 -0.975 1 19.09 409 ASN B O 1
ATOM 6906 N N . CYS B 1 410 ? 0.298 44.781 -1.801 1 19.19 410 CYS B N 1
ATOM 6907 C CA . CYS B 1 410 ? -0.242 43.844 -0.834 1 19.19 410 CYS B CA 1
ATOM 6908 C C . CYS B 1 410 ? 0.638 43.75 0.408 1 19.19 410 CYS B C 1
ATOM 6910 O O . CYS B 1 410 ? 1.76 43.25 0.35 1 19.19 410 CYS B O 1
ATOM 6912 N N . ARG B 1 411 ? 0.632 44.656 1.526 1 20.36 411 ARG B N 1
ATOM 6913 C CA . ARG B 1 411 ? 1.385 44.875 2.76 1 20.36 411 ARG B CA 1
ATOM 6914 C C . ARG B 1 411 ? 1.11 43.75 3.762 1 20.36 411 ARG B C 1
ATOM 6916 O O . ARG B 1 411 ? 1.697 43.719 4.848 1 20.36 411 ARG B O 1
ATOM 6923 N N . VAL B 1 412 ? 0.263 42.844 3.814 1 21.31 412 VAL B N 1
ATOM 6924 C CA . VAL B 1 412 ? -0.167 42.406 5.133 1 21.31 412 VAL B CA 1
ATOM 6925 C C . VAL B 1 412 ? 0.881 41.469 5.719 1 21.31 412 VAL B C 1
ATOM 6927 O O . VAL B 1 412 ? 0.917 40.281 5.383 1 21.31 412 VAL B O 1
ATOM 6930 N N . CYS B 1 413 ? 2.219 41.625 5.707 1 22.36 413 CYS B N 1
ATOM 6931 C CA . CYS B 1 413 ? 3.078 40.656 6.363 1 22.36 413 CYS B CA 1
ATOM 6932 C C . CYS B 1 413 ? 2.891 40.688 7.875 1 22.36 413 CYS B C 1
ATOM 6934 O O . CYS B 1 413 ? 3.262 41.688 8.523 1 22.36 413 CYS B O 1
ATOM 6936 N N . SER B 1 414 ? 1.838 40.281 8.492 1 21.12 414 SER B N 1
ATOM 6937 C CA . SER B 1 414 ? 1.745 40.312 9.945 1 21.12 414 SER B CA 1
ATOM 6938 C C . SER B 1 414 ? 2.949 39.656 10.594 1 21.12 414 SER B C 1
ATOM 6940 O O . SER B 1 414 ? 3.443 38.625 10.086 1 21.12 414 SER B O 1
ATOM 6942 N N . ASN B 1 415 ? 3.777 40.344 11.398 1 22.19 415 ASN B N 1
ATOM 6943 C CA . ASN B 1 415 ? 4.902 40.031 12.273 1 22.19 415 ASN B CA 1
ATOM 6944 C C . ASN B 1 415 ? 4.566 38.906 13.242 1 22.19 415 ASN B C 1
ATOM 6946 O O . ASN B 1 415 ? 3.688 39.062 14.094 1 22.19 415 ASN B O 1
ATOM 6950 N N . ILE B 1 416 ? 4.516 37.688 12.883 1 23.2 416 ILE B N 1
ATOM 6951 C CA . ILE B 1 416 ? 4.422 36.625 13.875 1 23.2 416 ILE B CA 1
ATOM 6952 C C . ILE B 1 416 ? 5.629 36.656 14.812 1 23.2 416 ILE B C 1
ATOM 6954 O O . ILE B 1 416 ? 6.773 36.562 14.359 1 23.2 416 ILE B O 1
ATOM 6958 N N . ASP B 1 417 ? 5.535 37.312 16.016 1 22.78 417 ASP B N 1
ATOM 6959 C CA . ASP B 1 417 ? 6.477 37.344 17.141 1 22.78 417 ASP B CA 1
ATOM 6960 C C . ASP B 1 417 ? 6.816 35.938 17.609 1 22.78 417 ASP B C 1
ATOM 6962 O O . ASP B 1 417 ? 5.949 35.219 18.109 1 22.78 417 ASP B O 1
ATOM 6966 N N . LEU B 1 418 ? 7.672 35.219 16.922 1 23.86 418 LEU B N 1
ATOM 6967 C CA . LEU B 1 418 ? 8.227 33.969 17.375 1 23.86 418 LEU B CA 1
ATOM 6968 C C . LEU B 1 418 ? 9.016 34.125 18.672 1 23.86 418 LEU B C 1
ATOM 6970 O O . LEU B 1 418 ? 10.148 34.625 18.641 1 23.86 418 LEU B O 1
ATOM 6974 N N . ASN B 1 419 ? 8.477 34.562 19.828 1 22.84 419 ASN B N 1
ATOM 6975 C CA . ASN B 1 419 ? 9.164 34.594 21.109 1 22.84 419 ASN B CA 1
ATOM 6976 C C . ASN B 1 419 ? 9.641 33.188 21.5 1 22.84 419 ASN B C 1
ATOM 6978 O O . ASN B 1 419 ? 8.867 32.406 22.047 1 22.84 419 ASN B O 1
ATOM 6982 N N . TYR B 1 420 ? 10.539 32.625 20.766 1 22.41 420 TYR B N 1
ATOM 6983 C CA . TYR B 1 420 ? 11.148 31.375 21.156 1 22.41 420 TYR B CA 1
ATOM 6984 C C . TYR B 1 420 ? 11.852 31.5 22.5 1 22.41 420 TYR B C 1
ATOM 6986 O O . TYR B 1 420 ? 12.672 32.406 22.703 1 22.41 420 TYR B O 1
ATOM 6994 N N . GLY B 1 421 ? 11.289 31.141 23.656 1 21.78 421 GLY B N 1
ATOM 6995 C CA . GLY B 1 421 ? 11.852 31.078 25 1 21.78 421 GLY B CA 1
ATOM 6996 C C . GLY B 1 421 ? 13.164 30.312 25.062 1 21.78 421 GLY B C 1
ATOM 6997 O O . GLY B 1 421 ? 13.344 29.328 24.359 1 21.78 421 GLY B O 1
ATOM 6998 N N . GLU B 1 422 ? 14.25 30.922 25.438 1 21.98 422 GLU B N 1
ATOM 6999 C CA . GLU B 1 422 ? 15.617 30.469 25.719 1 21.98 422 GLU B CA 1
ATOM 7000 C C . GLU B 1 422 ? 15.633 29.344 26.734 1 21.98 422 GLU B C 1
ATOM 7002 O O . GLU B 1 422 ? 15.117 29.484 27.844 1 21.98 422 GLU B O 1
ATOM 7007 N N . LYS B 1 423 ? 15.664 28.141 26.391 1 24.91 423 LYS B N 1
ATOM 7008 C CA . LYS B 1 423 ? 15.891 27.047 27.328 1 24.91 423 LYS B CA 1
ATOM 7009 C C . LYS B 1 423 ? 17.219 27.219 28.047 1 24.91 423 LYS B C 1
ATOM 7011 O O . LYS B 1 423 ? 18.219 27.594 27.453 1 24.91 423 LYS B O 1
ATOM 7016 N N . LYS B 1 424 ? 17.203 27.266 29.375 1 23.94 424 LYS B N 1
ATOM 7017 C CA . LYS B 1 424 ? 18.344 27.188 30.281 1 23.94 424 LYS B CA 1
ATOM 7018 C C . LYS B 1 424 ? 19.172 25.922 30 1 23.94 424 LYS B C 1
ATOM 7020 O O . LYS B 1 424 ? 18.609 24.859 29.734 1 23.94 424 LYS B O 1
ATOM 7025 N N . PRO B 1 425 ? 20.484 26.016 29.719 1 23.78 425 PRO B N 1
ATOM 7026 C CA . PRO B 1 425 ? 21.469 24.938 29.547 1 23.78 425 PRO B CA 1
ATOM 7027 C C . PRO B 1 425 ? 21.469 23.938 30.703 1 23.78 425 PRO B C 1
ATOM 7029 O O . PRO B 1 425 ? 21.438 24.344 31.859 1 23.78 425 PRO B O 1
ATOM 7032 N N . PHE B 1 426 ? 20.703 22.859 30.594 1 24.3 426 PHE B N 1
ATOM 7033 C CA . PHE B 1 426 ? 20.797 21.859 31.656 1 24.3 426 PHE B CA 1
ATOM 7034 C C . PHE B 1 426 ? 22.25 21.453 31.891 1 24.3 426 PHE B C 1
ATOM 7036 O O . PHE B 1 426 ? 22.969 21.109 30.938 1 24.3 426 PHE B O 1
ATOM 7043 N N . HIS B 1 427 ? 22.922 22.109 32.812 1 21.83 427 HIS B N 1
ATOM 7044 C CA . HIS B 1 427 ? 24.234 21.766 33.375 1 21.83 427 HIS B CA 1
ATOM 7045 C C . HIS B 1 427 ? 24.266 20.328 33.906 1 21.83 427 HIS B C 1
ATOM 7047 O O . HIS B 1 427 ? 23.484 19.969 34.781 1 21.83 427 HIS B O 1
ATOM 7053 N N . LEU B 1 428 ? 24.406 19.359 33 1 21.77 428 LEU B N 1
ATOM 7054 C CA . LEU B 1 428 ? 24.719 18.016 33.469 1 21.77 428 LEU B CA 1
ATOM 7055 C C . LEU B 1 428 ? 25.969 18.031 34.344 1 21.77 428 LEU B C 1
ATOM 7057 O O . LEU B 1 428 ? 27.047 18.469 33.906 1 21.77 428 LEU B O 1
ATOM 7061 N N . THR B 1 429 ? 25.781 18.25 35.625 1 22.28 429 THR B N 1
ATOM 7062 C CA . THR B 1 429 ? 26.828 18.062 36.625 1 22.28 429 THR B CA 1
ATOM 7063 C C . THR B 1 429 ? 27.391 16.656 36.531 1 22.28 429 THR B C 1
ATOM 7065 O O . THR B 1 429 ? 26.641 15.672 36.625 1 22.28 429 THR B O 1
ATOM 7068 N N . LEU B 1 430 ? 28.516 16.422 35.812 1 21.47 430 LEU B N 1
ATOM 7069 C CA . LEU B 1 430 ? 29.453 15.305 35.781 1 21.47 430 LEU B CA 1
ATOM 7070 C C . LEU B 1 430 ? 29.891 14.945 37.188 1 21.47 430 LEU B C 1
ATOM 7072 O O . LEU B 1 430 ? 30.531 15.75 37.875 1 21.47 430 LEU B O 1
ATOM 7076 N N . LYS B 1 431 ? 29.031 14.375 38.062 1 23.31 431 LYS B N 1
ATOM 7077 C CA . LYS B 1 431 ? 29.609 13.898 39.312 1 23.31 431 LYS B CA 1
ATOM 7078 C C . LYS B 1 431 ? 30.75 12.922 39.062 1 23.31 431 LYS B C 1
ATOM 7080 O O . LYS B 1 431 ? 30.609 11.969 38.281 1 23.31 431 LYS B O 1
ATOM 7085 N N . SER B 1 432 ? 32 13.453 39.188 1 21.48 432 SER B N 1
ATOM 7086 C CA . SER B 1 432 ? 33.281 12.797 39.344 1 21.48 432 SER B CA 1
ATOM 7087 C C . SER B 1 432 ? 33.219 11.703 40.406 1 21.48 432 SER B C 1
ATOM 7089 O O . SER B 1 432 ? 33.031 11.992 41.594 1 21.48 432 SER B O 1
ATOM 7091 N N . GLU B 1 433 ? 32.219 10.781 40.438 1 22.81 433 GLU B N 1
ATOM 7092 C CA . GLU B 1 433 ? 32.5 9.828 41.531 1 22.81 433 GLU B CA 1
ATOM 7093 C C . GLU B 1 433 ? 33.938 9.305 41.438 1 22.81 433 GLU B C 1
ATOM 7095 O O . GLU B 1 433 ? 34.406 8.953 40.344 1 22.81 433 GLU B O 1
ATOM 7100 N N . GLU B 1 434 ? 34.719 9.445 42.531 1 21.56 434 GLU B N 1
ATOM 7101 C CA . GLU B 1 434 ? 35.781 8.625 43.094 1 21.56 434 GLU B CA 1
ATOM 7102 C C . GLU B 1 434 ? 35.406 7.152 43.125 1 21.56 434 GLU B C 1
ATOM 7104 O O . GLU B 1 434 ? 34.25 6.812 43.438 1 21.56 434 GLU B O 1
#

Solvent-accessible surface area (backbone atoms only — not comparable to full-atom values): 49124 Å² total; per-residue (Å²): 133,85,52,74,52,71,70,48,66,45,30,34,37,27,30,24,23,31,26,45,70,29,10,57,39,51,51,50,46,45,69,64,22,69,71,18,35,37,34,29,37,26,62,65,54,94,61,31,38,71,72,61,39,58,90,42,68,80,40,88,39,40,47,56,37,55,41,55,60,74,37,59,67,59,53,48,49,48,46,69,73,62,57,52,32,30,38,41,42,52,53,59,70,79,57,56,76,54,18,75,75,46,36,66,59,31,39,48,44,28,24,50,14,46,47,44,48,50,61,54,47,70,78,48,85,55,72,35,36,36,40,60,53,46,42,50,22,42,20,47,50,67,67,73,60,84,61,81,72,79,71,68,66,83,49,52,40,44,79,83,51,60,74,44,24,42,36,52,36,29,8,20,44,44,20,26,46,33,44,54,48,6,38,30,57,31,68,61,44,37,30,29,38,34,28,32,48,48,70,45,47,70,80,45,57,61,80,46,72,66,47,30,36,51,53,26,49,77,66,76,40,54,30,75,34,48,49,85,19,73,41,32,46,28,67,39,38,49,68,41,56,43,52,44,50,54,50,42,73,75,66,54,55,71,77,39,63,36,34,46,62,59,86,54,69,46,29,52,47,55,51,50,51,52,53,51,50,51,54,51,54,57,53,48,51,52,49,48,58,54,43,60,71,63,61,72,68,90,78,75,80,76,66,78,64,72,70,66,73,64,73,66,70,75,65,58,69,82,44,50,40,75,42,78,52,63,77,51,69,64,48,34,58,58,50,46,30,60,74,36,40,74,75,69,51,71,85,78,66,50,69,72,58,38,52,51,54,26,50,53,43,45,70,76,42,75,61,70,78,73,73,67,58,76,73,58,57,66,69,60,45,74,52,92,72,52,59,70,75,62,90,66,77,76,72,72,75,75,81,75,85,80,82,89,82,87,79,82,81,86,69,85,71,78,79,79,82,77,80,75,78,80,77,77,80,80,77,78,78,79,78,78,78,129,132,84,52,74,52,71,69,48,66,45,30,35,37,27,32,23,23,30,26,46,68,28,11,56,38,50,49,50,47,44,71,65,24,69,72,16,38,36,35,30,35,24,62,65,54,94,64,32,38,74,72,61,38,58,90,41,68,81,41,88,38,39,48,54,36,54,42,55,61,73,38,60,68,58,52,49,49,48,46,68,73,62,57,52,32,31,38,40,44,52,53,59,69,76,58,55,76,54,19,76,77,46,38,66,58,31,39,49,43,29,25,50,14,46,46,46,47,49,61,54,48,70,77,47,84,54,71,33,35,36,40,60,52,46,42,51,22,43,22,46,50,66,67,74,59,84,60,82,72,80,72,68,64,83,49,53,40,43,81,82,51,60,75,44,24,42,35,52,37,29,8,18,46,44,21,28,47,32,42,55,48,6,39,30,57,29,69,60,43,38,31,30,38,34,27,32,48,49,71,46,47,70,80,46,57,61,78,46,71,66,48,30,37,50,52,28,48,76,66,76,38,52,30,74,34,49,49,86,20,72,41,31,44,28,68,40,36,49,68,43,56,42,52,44,50,54,49,42,72,77,67,54,56,72,77,38,63,37,34,47,63,57,86,55,67,46,29,51,45,55,51,50,50,53,52,50,49,52,54,50,54,57,52,48,52,53,48,48,57,52,42,60,71,64,61,72,68,88,78,75,80,76,70,79,66,73,71,68,74,64,73,67,71,76,64,59,68,81,44,51,39,74,42,79,51,63,78,52,69,64,49,35,57,58,51,45,31,61,75,36,41,73,76,70,51,72,83,77,67,50,71,71,58,37,54,50,54,26,49,52,45,46,72,75,40,76,61,70,76,73,70,66,55,78,72,58,57,67,70,59,44,73,50,91,69,50,58,69,76,63,90,65,78,75,70,73,76,72,81,76,83,83,83,87,77,84,76,85,80,85,72,84,70,77,81,76,81,76,78,76,79,80,78,76,79,80,75,78,76,77,76,78,76,130